Protein AF-0000000080209349 (afdb_homodimer)

Foldseek 3Di:
DVVVCVVDDPLVVLCCVLVVVLVVLLVVLVVVLVVLVVLLLLLVLLLLLLVLLVLLLQLLVLLLVLLLLLLVCLLVVHDPVSVVVSVVSVVSNVVSVVCNVPRDRPSDDPVLSCVLCPVLVVLVVCVVLQVVCSVVSHGPDDSNVSSLVSSVSSLVSLVVSLVPRDDPVLNLLSQLLSLLSLLLSLLSSLLSLVLSLLAQQADDLVSLVSSVVSVVSSVVSLVSNCVSPDPVLNVLSVVLCPDPLNVVLVVQSVQQNVCSPPRGGHDGDHSVVSNVSSVVSSVSSVVSSVVSSVVSSVVSVVSSVVSVVVSVVSVVVSVVVSVVSVVVSVVVSVVVCVLVVVVVVVVVCCVVLVELPDQRPLPDDDPSSVVSVVVNVVSVVVLVVLVVVLVVLVVVLVVLVVLLVVLVVLLVVLVVLLVVLVVVLVVLVVLLVVLVVLLVVLVVLLVVLVVVLVVLVVLLVVLVVLLVVLVVLLVVLVVQLVVLVVLLVVLVVVLVVLVVQLVVLVVQLVVLVVQLVVLVVVPPVSPVSNVVSVVSNVVSVVSNVVSVVSNVVSVVSNVVSVVVNVVSVVVNVVSVVSNVVSVVSSVVSVVVSVVSVVVSVVSVVSNVVSVVSNVVSVVVNVVSVVSNVVSVVSNVVSVVSVVVSVVSVVVSVVVSVVSVSNNSD/DVVVCVVDDPLVVLCCVLVVVLVVLLVVLVVVLVVLVVLLLLLVLLLLLLVLLVLLLQLLVLLLVLLLLLLVCLLVVHDPVSVVVNVVSVVSNVVSVVCNVPRDRPSDDPVLSCVLCPVLVVLVVCVVLQVVCSVVSHGPDDSNVSSLVSSVSSLVSSVVSLVVRDDPVLNLLSLLLSLLSLLLSLLSSLLSLVLSLLAQQFDDLVSLVVNVVSVVSSVVSLVSNCVSPDPVLNVLSVVLCPDPLNVVLVVQSVQQNVCSPPRGGTDGDHSVVSNVSSVVSSVSSVVSSVVSSVVSSVVSVVSSVVSVVVSVVSVVVSVVVSVVSVVVSVVVSVVVCVLVVVVVVVVVCCVVLVELPDQRPLPDDDPSSVVSVVVNVVSVVVLVVLVVVLVVLVVVLVVLVVLLVVLVVLLVVLVVLLVVLVVVLVVLVVLLVVLVVLLVVLVVLLVVLVVVLVVLVVLLVVLVVLLVVLVVLLVVLVVQLVVLVVLLVVLVVVLVVLVVQLVVLVVQLVVLVVQLVVLVVVPPVSPVSNVVSVVSNVVSVVSNVVSVVSNVVSVVSNVVSVVSNVVSVVSNVVSVVSNVVSVVSNVVSVVVSVVSVVSSVVSVVSNVVSVVSNVVSVVVNVVSVVSNVVSVVSNVVSVVSVVVSVVSSVVSVVVSVVSVSNNSD

pLDDT: mean 86.88, std 6.47, range [50.66, 97.31]

InterPro domains:
  IPR003660 HAMP domain [PF00672] (334-382)
  IPR003660 HAMP domain [PS50885] (334-387)
  IPR004089 Methyl-accepting chemotaxis protein (MCP) signalling domain [PF00015] (474-629)
  IPR004089 Methyl-accepting chemotaxis protein (MCP) signalling domain [PS50111] (392-628)
  IPR004089 Methyl-accepting chemotaxis protein (MCP) signalling domain [SM00283] (402-663)
  IPR004090 Chemotaxis methyl-accepting receptor [PR00260] (310-330)
  IPR004090 Chemotaxis methyl-accepting receptor [PR00260] (500-527)
  IPR004090 Chemotaxis methyl-accepting receptor [PR00260] (529-558)
  IPR004090 Chemotaxis methyl-accepting receptor [PR00260] (577-606)
  IPR010910 Nitrate/nitrite sensing protein, bacterial [PS50906] (54-303)
  IPR013587 Nitrate/nitrite sensing protein [PF08376] (58-296)

Structure (mmCIF, N/CA/C/O backbone):
data_AF-0000000080209349-model_v1
#
loop_
_entity.id
_entity.type
_entity.pdbx_description
1 polymer 'Chemotaxis protein'
#
loop_
_atom_site.group_PDB
_atom_site.id
_atom_site.type_symbol
_atom_site.label_atom_id
_atom_site.label_alt_id
_atom_site.label_comp_id
_atom_site.label_asym_id
_atom_site.label_entity_id
_atom_site.label_seq_id
_atom_site.pdbx_PDB_ins_code
_atom_site.Cartn_x
_atom_site.Cartn_y
_atom_site.Cartn_z
_atom_site.occupancy
_atom_site.B_iso_or_equiv
_atom_site.auth_seq_id
_atom_site.auth_comp_id
_atom_site.auth_asym_id
_atom_site.auth_atom_id
_atom_site.pdbx_PDB_model_num
ATOM 1 N N . MET A 1 1 ? 17.25 -7.883 -9.664 1 51.12 1 MET A N 1
ATOM 2 C CA . MET A 1 1 ? 15.969 -8.586 -9.648 1 51.12 1 MET A CA 1
ATOM 3 C C . MET A 1 1 ? 14.898 -7.762 -8.953 1 51.12 1 MET A C 1
ATOM 5 O O . MET A 1 1 ? 13.773 -7.648 -9.445 1 51.12 1 MET A O 1
ATOM 9 N N . PHE A 1 2 ? 15.391 -7.102 -7.949 1 64.31 2 PHE A N 1
ATOM 10 C CA . PHE A 1 2 ? 14.461 -6.344 -7.125 1 64.31 2 PHE A CA 1
ATOM 11 C C . PHE A 1 2 ? 13.992 -5.086 -7.848 1 64.31 2 PHE A C 1
ATOM 13 O O . PHE A 1 2 ? 12.844 -4.668 -7.695 1 64.31 2 PHE A O 1
ATOM 20 N N . ALA A 1 3 ? 14.914 -4.672 -8.719 1 62.44 3 ALA A N 1
ATOM 21 C CA . ALA A 1 3 ? 14.562 -3.457 -9.445 1 62.44 3 ALA A CA 1
ATOM 22 C C . ALA A 1 3 ? 13.531 -3.748 -10.531 1 62.44 3 ALA A C 1
ATOM 24 O O . ALA A 1 3 ? 12.711 -2.891 -10.859 1 62.44 3 ALA A O 1
ATOM 25 N N . PHE A 1 4 ? 13.5 -4.934 -11 1 67.44 4 PHE A N 1
ATOM 26 C CA . PHE A 1 4 ? 12.617 -5.316 -12.094 1 67.44 4 PHE A CA 1
ATOM 27 C C . PHE A 1 4 ? 11.18 -5.449 -11.609 1 67.44 4 PHE A C 1
ATOM 29 O O . PHE A 1 4 ? 10.242 -5.066 -12.312 1 67.44 4 PHE A O 1
ATOM 36 N N . VAL A 1 5 ? 11.031 -5.789 -10.383 1 70.75 5 VAL A N 1
ATOM 37 C CA . VAL A 1 5 ? 9.703 -6.023 -9.812 1 70.75 5 VAL A CA 1
ATOM 38 C C . VAL A 1 5 ? 8.992 -4.691 -9.594 1 70.75 5 VAL A C 1
ATOM 40 O O . VAL A 1 5 ? 7.762 -4.625 -9.625 1 70.75 5 VAL A O 1
ATOM 43 N N . ARG A 1 6 ? 9.82 -3.629 -9.672 1 69.44 6 ARG A N 1
ATOM 44 C CA . ARG A 1 6 ? 9.258 -2.326 -9.328 1 69.44 6 ARG A CA 1
ATOM 45 C C . ARG A 1 6 ? 8.695 -1.628 -10.555 1 69.44 6 ARG A C 1
ATOM 47 O O . ARG A 1 6 ? 7.996 -0.618 -10.438 1 69.44 6 ARG A O 1
ATOM 54 N N . GLN A 1 7 ? 8.922 -2.295 -11.695 1 71.69 7 GLN A N 1
ATOM 55 C CA . GLN A 1 7 ? 8.531 -1.615 -12.93 1 71.69 7 GLN A CA 1
ATOM 56 C C . GLN A 1 7 ? 7.105 -1.973 -13.328 1 71.69 7 GLN A C 1
ATOM 58 O O . GLN A 1 7 ? 6.5 -1.29 -14.156 1 71.69 7 GLN A O 1
ATOM 63 N N . PHE A 1 8 ? 6.527 -3.002 -12.602 1 75.5 8 PHE A N 1
ATOM 64 C CA . PHE A 1 8 ? 5.176 -3.414 -12.969 1 75.5 8 PHE A CA 1
ATOM 65 C C . PHE A 1 8 ? 4.238 -3.328 -11.766 1 75.5 8 PHE A C 1
ATOM 67 O O . PHE A 1 8 ? 4.672 -3.479 -10.625 1 75.5 8 PHE A O 1
ATOM 74 N N . PRO A 1 9 ? 2.986 -3.01 -12.133 1 77.12 9 PRO A N 1
ATOM 75 C CA . PRO A 1 9 ? 2.008 -3.008 -11.047 1 77.12 9 PRO A CA 1
ATOM 76 C C . PRO A 1 9 ? 1.949 -4.34 -10.305 1 77.12 9 PRO A C 1
ATOM 78 O O . PRO A 1 9 ? 2.166 -5.395 -10.906 1 77.12 9 PRO A O 1
ATOM 81 N N . LEU A 1 10 ? 1.751 -4.316 -9.078 1 76.56 10 LEU A N 1
ATOM 82 C CA . LEU A 1 10 ? 1.76 -5.484 -8.203 1 76.56 10 LEU A CA 1
ATOM 83 C C . LEU A 1 10 ? 0.748 -6.523 -8.672 1 76.56 10 LEU A C 1
ATOM 85 O O . LEU A 1 10 ? 1.012 -7.727 -8.609 1 76.56 10 LEU A O 1
ATOM 89 N N . TYR A 1 11 ? -0.478 -6.082 -9.164 1 76.75 11 TYR A N 1
ATOM 90 C CA . TYR A 1 11 ? -1.49 -7.047 -9.578 1 76.75 11 TYR A CA 1
ATOM 91 C C . TYR A 1 11 ? -1.025 -7.828 -10.805 1 76.75 11 TYR A C 1
ATOM 93 O O . TYR A 1 11 ? -1.345 -9.016 -10.945 1 76.75 11 TYR A O 1
ATOM 101 N N . ILE A 1 12 ? -0.243 -7.25 -11.695 1 76.88 12 ILE A N 1
ATOM 102 C CA . ILE A 1 12 ? 0.286 -7.922 -12.875 1 76.88 12 ILE A CA 1
ATOM 103 C C . ILE A 1 12 ? 1.385 -8.898 -12.461 1 76.88 12 ILE A C 1
ATOM 105 O O . ILE A 1 12 ? 1.445 -10.023 -12.969 1 76.88 12 ILE A O 1
ATOM 109 N N . MET A 1 13 ? 2.115 -8.438 -11.547 1 77.88 13 MET A N 1
ATOM 110 C CA . MET A 1 13 ? 3.203 -9.297 -11.102 1 77.88 13 MET A CA 1
ATOM 111 C C . MET A 1 13 ? 2.66 -10.531 -10.383 1 77.88 13 MET A C 1
ATOM 113 O O . MET A 1 13 ? 3.143 -11.641 -10.602 1 77.88 13 MET A O 1
ATOM 117 N N . VAL A 1 14 ? 1.67 -10.328 -9.586 1 79.56 14 VAL A N 1
ATOM 118 C CA . VAL A 1 14 ? 1.06 -11.453 -8.883 1 79.56 14 VAL A CA 1
ATOM 119 C C . VAL A 1 14 ? 0.362 -12.367 -9.883 1 79.56 14 VAL A C 1
ATOM 121 O O . VAL A 1 14 ? 0.427 -13.594 -9.75 1 79.56 14 VAL A O 1
ATOM 124 N N . SER A 1 15 ? -0.211 -11.766 -10.93 1 80.25 15 SER A N 1
ATOM 125 C CA . SER A 1 15 ? -0.868 -12.555 -11.969 1 80.25 15 SER A CA 1
ATOM 126 C C . SER A 1 15 ? 0.135 -13.414 -12.727 1 80.25 15 SER A C 1
ATOM 128 O O . SER A 1 15 ? -0.146 -14.578 -13.039 1 80.25 15 SER A O 1
ATOM 130 N N . VAL A 1 16 ? 1.257 -12.883 -12.961 1 79.12 16 VAL A N 1
ATOM 131 C CA . VAL A 1 16 ? 2.268 -13.602 -13.734 1 79.12 16 VAL A CA 1
ATOM 132 C C . VAL A 1 16 ? 2.9 -14.688 -12.875 1 79.12 16 VAL A C 1
ATOM 134 O O . VAL A 1 16 ? 3.061 -15.828 -13.32 1 79.12 16 VAL A O 1
ATOM 137 N N . VAL A 1 17 ? 3.137 -14.414 -11.625 1 80.25 17 VAL A N 1
ATOM 138 C CA . VAL A 1 17 ? 3.838 -15.344 -10.75 1 80.25 17 VAL A CA 1
ATOM 139 C C . VAL A 1 17 ? 2.906 -16.5 -10.359 1 80.25 17 VAL A C 1
ATOM 141 O O . VAL A 1 17 ? 3.35 -17.641 -10.195 1 80.25 17 VAL A O 1
ATOM 144 N N . ALA A 1 18 ? 1.633 -16.188 -10.297 1 81.31 18 ALA A N 1
ATOM 145 C CA . ALA A 1 18 ? 0.665 -17.234 -9.984 1 81.31 18 ALA A CA 1
ATOM 146 C C . ALA A 1 18 ? 0.134 -17.875 -11.258 1 81.31 18 ALA A C 1
ATOM 148 O O . ALA A 1 18 ? -0.141 -19.078 -11.273 1 81.31 18 ALA A O 1
ATOM 149 N N . GLY A 1 19 ? 0.076 -17.141 -12.375 1 80.94 19 GLY A N 1
ATOM 150 C CA . GLY A 1 19 ? -0.528 -17.609 -13.609 1 80.94 19 GLY A CA 1
ATOM 151 C C . GLY A 1 19 ? 0.355 -18.578 -14.375 1 80.94 19 GLY A C 1
ATOM 152 O O . GLY A 1 19 ? -0.125 -19.578 -14.906 1 80.94 19 GLY A O 1
ATOM 153 N N . VAL A 1 20 ? 1.632 -18.328 -14.406 1 81.81 20 VAL A N 1
ATOM 154 C CA . VAL A 1 20 ? 2.541 -19.141 -15.203 1 81.81 20 VAL A CA 1
ATOM 155 C C . VAL A 1 20 ? 2.613 -20.547 -14.633 1 81.81 20 VAL A C 1
ATOM 157 O O . VAL A 1 20 ? 2.42 -21.531 -15.359 1 81.81 20 VAL A O 1
ATOM 160 N N . PRO A 1 21 ? 2.82 -20.703 -13.305 1 81.06 21 PRO A N 1
ATOM 161 C CA . PRO A 1 21 ? 2.801 -22.062 -12.75 1 81.06 21 PRO A CA 1
ATOM 162 C C . PRO A 1 21 ? 1.447 -22.75 -12.922 1 81.06 21 PRO A C 1
ATOM 164 O O . PRO A 1 21 ? 1.389 -23.969 -13.125 1 81.06 21 PRO A O 1
ATOM 167 N N . LEU A 1 22 ? 0.383 -22.016 -12.859 1 83.81 22 LEU A N 1
ATOM 168 C CA . LEU A 1 22 ? -0.948 -22.578 -13.047 1 83.81 22 LEU A CA 1
ATOM 169 C C . LEU A 1 22 ? -1.125 -23.094 -14.469 1 83.81 22 LEU A C 1
ATOM 171 O O . LEU A 1 22 ? -1.624 -24.203 -14.68 1 83.81 22 LEU A O 1
ATOM 175 N N . LEU A 1 23 ? -0.679 -22.328 -15.469 1 83.19 23 LEU A N 1
ATOM 176 C CA . LEU A 1 23 ? -0.78 -22.75 -16.875 1 83.19 23 LEU A CA 1
ATOM 177 C C . LEU A 1 23 ? 0.082 -23.969 -17.141 1 83.19 23 LEU A C 1
ATOM 179 O O . LEU A 1 23 ? -0.326 -24.875 -17.875 1 83.19 23 LEU A O 1
ATOM 183 N N . LEU A 1 24 ? 1.241 -23.953 -16.484 1 83.69 24 LEU A N 1
ATOM 184 C CA . LEU A 1 24 ? 2.125 -25.109 -16.625 1 83.69 24 LEU A CA 1
ATOM 185 C C . LEU A 1 24 ? 1.507 -26.344 -16 1 83.69 24 LEU A C 1
ATOM 187 O O . LEU A 1 24 ? 1.568 -27.438 -16.578 1 83.69 24 LEU A O 1
ATOM 191 N N . ALA A 1 25 ? 0.893 -26.203 -14.852 1 83.81 25 ALA A N 1
ATOM 192 C CA . ALA A 1 25 ? 0.234 -27.328 -14.18 1 83.81 25 ALA A CA 1
ATOM 193 C C . ALA A 1 25 ? -0.936 -27.859 -15 1 83.81 25 ALA A C 1
ATOM 195 O O . ALA A 1 25 ? -1.107 -29.062 -15.141 1 83.81 25 ALA A O 1
ATOM 196 N N . ILE A 1 26 ? -1.665 -26.984 -15.594 1 83.38 26 ILE A N 1
ATOM 197 C CA . ILE A 1 26 ? -2.799 -27.375 -16.422 1 83.38 26 ILE A CA 1
ATOM 198 C C . ILE A 1 26 ? -2.299 -28.109 -17.672 1 83.38 26 ILE A C 1
ATOM 200 O O . ILE A 1 26 ? -2.863 -29.141 -18.062 1 83.38 26 ILE A O 1
ATOM 204 N N . PHE A 1 27 ? -1.199 -27.719 -18.203 1 84.25 27 PHE A N 1
ATOM 205 C CA . PHE A 1 27 ? -0.623 -28.328 -19.391 1 84.25 27 PHE A CA 1
ATOM 206 C C . PHE A 1 27 ? -0.167 -29.75 -19.094 1 84.25 27 PHE A C 1
ATOM 208 O O . PHE A 1 27 ? -0.495 -30.688 -19.844 1 84.25 27 PHE A O 1
ATOM 215 N N . LEU A 1 28 ? 0.525 -29.828 -18.031 1 84.25 28 LEU A N 1
ATOM 216 C CA . LEU A 1 28 ? 1.027 -31.156 -17.656 1 84.25 28 LEU A CA 1
ATOM 217 C C . LEU A 1 28 ? -0.121 -32.094 -17.312 1 84.25 28 LEU A C 1
ATOM 219 O O . LEU A 1 28 ? -0.081 -33.281 -17.641 1 84.25 28 LEU A O 1
ATOM 223 N N . ALA A 1 29 ? -1.153 -31.469 -16.688 1 84.44 29 ALA A N 1
ATOM 224 C CA . ALA A 1 29 ? -2.316 -32.281 -16.328 1 84.44 29 ALA A CA 1
ATOM 225 C C . ALA A 1 29 ? -3.068 -32.75 -17.562 1 84.44 29 ALA A C 1
ATOM 227 O O . ALA A 1 29 ? -3.506 -33.906 -17.641 1 84.44 29 ALA A O 1
ATOM 228 N N . VAL A 1 30 ? -3.17 -31.906 -18.562 1 83.12 30 VAL A N 1
ATOM 229 C CA . VAL A 1 30 ? -3.844 -32.25 -19.812 1 83.12 30 VAL A CA 1
ATOM 230 C C . VAL A 1 30 ? -3.055 -33.344 -20.547 1 83.12 30 VAL A C 1
ATOM 232 O O . VAL A 1 30 ? -3.639 -34.281 -21.078 1 83.12 30 VAL A O 1
ATOM 235 N N . GLN A 1 31 ? -1.722 -33.219 -20.484 1 83.88 31 GLN A N 1
ATOM 236 C CA . GLN A 1 31 ? -0.88 -34.219 -21.109 1 83.88 31 GLN A CA 1
ATOM 237 C C . GLN A 1 31 ? -1.042 -35.594 -20.438 1 83.88 31 GLN A C 1
ATOM 239 O O . GLN A 1 31 ? -1.11 -36.625 -21.094 1 83.88 31 GLN A O 1
ATOM 244 N N . HIS A 1 32 ? -1.111 -35.5 -19.109 1 84.44 32 HIS A N 1
ATOM 245 C CA . HIS A 1 32 ? -1.328 -36.719 -18.344 1 84.44 32 HIS A CA 1
ATOM 246 C C . HIS A 1 32 ? -2.684 -37.344 -18.688 1 84.44 32 HIS A C 1
ATOM 248 O O . HIS A 1 32 ? -2.797 -38.562 -18.828 1 84.44 32 HIS A O 1
ATOM 254 N N . THR A 1 33 ? -3.684 -36.531 -18.891 1 83.88 33 THR A N 1
ATOM 255 C CA . THR A 1 33 ? -5.027 -37 -19.219 1 83.88 33 THR A CA 1
ATOM 256 C C . THR A 1 33 ? -5.066 -37.625 -20.609 1 83.88 33 THR A C 1
ATOM 258 O O . THR A 1 33 ? -5.738 -38.625 -20.844 1 83.88 33 THR A O 1
ATOM 261 N N . ILE A 1 34 ? -4.312 -37.062 -21.516 1 83.75 34 ILE A N 1
ATOM 262 C CA . ILE A 1 34 ? -4.262 -37.594 -22.875 1 83.75 34 ILE A CA 1
ATOM 263 C C . ILE A 1 34 ? -3.621 -38.969 -22.875 1 83.75 34 ILE A C 1
ATOM 265 O O . ILE A 1 34 ? -4.109 -39.906 -23.547 1 83.75 34 ILE A O 1
ATOM 269 N N . ASN A 1 35 ? -2.57 -39.094 -22.078 1 83.5 35 ASN A N 1
ATOM 270 C CA . ASN A 1 35 ? -1.902 -40.406 -21.953 1 83.5 35 ASN A CA 1
ATOM 271 C C . ASN A 1 35 ? -2.828 -41.469 -21.375 1 83.5 35 ASN A C 1
ATOM 273 O O . ASN A 1 35 ? -2.867 -42.594 -21.859 1 83.5 35 ASN A O 1
ATOM 277 N N . LEU A 1 36 ? -3.57 -41.062 -20.344 1 83.69 36 LEU A N 1
ATOM 278 C CA . LEU A 1 36 ? -4.488 -42 -19.703 1 83.69 36 LEU A CA 1
ATOM 279 C C . LEU A 1 36 ? -5.633 -42.344 -20.641 1 83.69 36 LEU A C 1
ATOM 281 O O . LEU A 1 36 ? -6.125 -43.5 -20.625 1 83.69 36 LEU A O 1
ATOM 285 N N . ASN A 1 37 ? -6.023 -41.438 -21.547 1 86 37 ASN A N 1
ATOM 286 C CA . ASN A 1 37 ? -7.055 -41.719 -22.547 1 86 37 ASN A CA 1
ATOM 287 C C . ASN A 1 37 ? -6.586 -42.75 -23.578 1 86 37 ASN A C 1
ATOM 289 O O . ASN A 1 37 ? -7.344 -43.656 -23.953 1 86 37 ASN A O 1
ATOM 293 N N . THR A 1 38 ? -5.352 -42.656 -23.969 1 84.69 38 THR A N 1
ATOM 294 C CA . THR A 1 38 ? -4.773 -43.625 -24.891 1 84.69 38 THR A CA 1
ATOM 295 C C . THR A 1 38 ? -4.707 -45 -24.266 1 84.69 38 THR A C 1
ATOM 297 O O . THR A 1 38 ? -5.027 -46 -24.906 1 84.69 38 THR A O 1
ATOM 300 N N . GLN A 1 39 ? -4.355 -44.969 -23.016 1 85.25 39 GLN A N 1
ATOM 301 C CA . GLN A 1 39 ? -4.27 -46.25 -22.297 1 85.25 39 GLN A CA 1
ATOM 302 C C . GLN A 1 39 ? -5.641 -46.906 -22.172 1 85.25 39 GLN A C 1
ATOM 304 O O . GLN A 1 39 ? -5.77 -48.094 -22.312 1 85.25 39 GLN A O 1
ATOM 309 N N . SER A 1 40 ? -6.629 -46.125 -21.891 1 88 40 SER A N 1
ATOM 310 C CA . SER A 1 40 ? -7.992 -46.625 -21.766 1 88 40 SER A CA 1
ATOM 311 C C . SER A 1 40 ? -8.492 -47.188 -23.094 1 88 40 SER A C 1
ATOM 313 O O . SER A 1 40 ? -9.102 -48.25 -23.125 1 88 40 SER A O 1
ATOM 315 N N . HIS A 1 41 ? -8.188 -46.562 -24.203 1 88.12 41 HIS A N 1
ATOM 316 C CA . HIS A 1 41 ? -8.594 -47.031 -25.516 1 88.12 41 HIS A CA 1
ATOM 317 C C . HIS A 1 41 ? -7.91 -48.344 -25.875 1 88.12 41 HIS A C 1
ATOM 319 O O . HIS A 1 41 ? -8.539 -49.219 -26.438 1 88.12 41 HIS A O 1
ATOM 325 N N . GLN A 1 42 ? -6.668 -48.406 -25.5 1 88.44 42 GLN A N 1
ATOM 326 C CA . GLN A 1 42 ? -5.914 -49.625 -25.781 1 88.44 42 GLN A CA 1
ATOM 327 C C . GLN A 1 42 ? -6.441 -50.812 -24.953 1 88.44 42 GLN A C 1
ATOM 329 O O . GLN A 1 42 ? -6.52 -51.938 -25.453 1 88.44 42 GLN A O 1
ATOM 334 N N . ALA A 1 43 ? -6.785 -50.469 -23.719 1 89.5 43 ALA A N 1
ATOM 335 C CA . ALA A 1 43 ? -7.32 -51.5 -22.844 1 89.5 43 ALA A CA 1
ATOM 336 C C . ALA A 1 43 ? -8.656 -52.031 -23.375 1 89.5 43 ALA A C 1
ATOM 338 O O . ALA A 1 43 ? -8.914 -53.219 -23.328 1 89.5 43 ALA A O 1
ATOM 339 N N . LEU A 1 44 ? -9.469 -51.25 -23.984 1 90 44 LEU A N 1
ATOM 340 C CA . LEU A 1 44 ? -10.75 -51.625 -24.562 1 90 44 LEU A CA 1
ATOM 341 C C . LEU A 1 44 ? -10.539 -52.469 -25.812 1 90 44 LEU A C 1
ATOM 343 O O . LEU A 1 44 ? -11.266 -53.438 -26.047 1 90 44 LEU A O 1
ATOM 347 N N . LYS A 1 45 ? -9.609 -52.094 -26.625 1 91.06 45 LYS A N 1
ATOM 348 C CA . LYS A 1 45 ? -9.273 -52.844 -27.812 1 91.06 45 LYS A CA 1
ATOM 349 C C . LYS A 1 45 ? -8.797 -54.25 -27.453 1 91.06 45 LYS A C 1
ATOM 351 O O . LYS A 1 45 ? -9.195 -55.25 -28.078 1 91.06 45 LYS A O 1
ATOM 356 N N . ASP A 1 46 ? -7.957 -54.344 -26.422 1 92.31 46 ASP A N 1
ATOM 357 C CA . ASP A 1 46 ? -7.465 -55.625 -25.938 1 92.31 46 ASP A CA 1
ATOM 358 C C . ASP A 1 46 ? -8.617 -56.531 -25.5 1 92.31 46 ASP A C 1
ATOM 360 O O . ASP A 1 46 ? -8.609 -57.719 -25.75 1 92.31 46 ASP A O 1
ATOM 364 N N . GLN A 1 47 ? -9.531 -55.906 -24.859 1 92.25 47 GLN A N 1
ATOM 365 C CA . GLN A 1 47 ? -10.695 -56.656 -24.406 1 92.25 47 GLN A CA 1
ATOM 366 C C . GLN A 1 47 ? -11.438 -57.281 -25.578 1 92.25 47 GLN A C 1
ATOM 368 O O . GLN A 1 47 ? -11.852 -58.438 -25.516 1 92.25 47 GLN A O 1
ATOM 373 N N . GLN A 1 48 ? -11.617 -56.594 -26.672 1 92.06 48 GLN A N 1
ATOM 374 C CA . GLN A 1 48 ? -12.281 -57.094 -27.875 1 92.06 48 GLN A CA 1
ATOM 375 C C . GLN A 1 48 ? -11.461 -58.188 -28.531 1 92.06 48 GLN A C 1
ATOM 377 O O . GLN A 1 48 ? -12.016 -59.188 -29.031 1 92.06 48 GLN A O 1
ATOM 382 N N . LEU A 1 49 ? -10.164 -58 -28.5 1 92.38 49 LEU A N 1
ATOM 383 C CA . LEU A 1 49 ? -9.281 -59 -29.062 1 92.38 49 LEU A CA 1
ATOM 384 C C . LEU A 1 49 ? -9.414 -60.312 -28.312 1 92.38 49 LEU A C 1
ATOM 386 O O . LEU A 1 49 ? -9.531 -61.375 -28.938 1 92.38 49 LEU A O 1
ATOM 390 N N . VAL A 1 50 ? -9.391 -60.188 -27 1 93.31 50 VAL A N 1
ATOM 391 C CA . VAL A 1 50 ? -9.5 -61.406 -26.172 1 93.31 50 VAL A CA 1
ATOM 392 C C . VAL A 1 50 ? -10.836 -62.094 -26.438 1 93.31 50 VAL A C 1
ATOM 394 O O . VAL A 1 50 ? -10.898 -63.312 -26.531 1 93.31 50 VAL A O 1
ATOM 397 N N . THR A 1 51 ? -11.891 -61.344 -26.625 1 92.56 51 THR A N 1
ATOM 398 C CA . THR A 1 51 ? -13.195 -61.906 -26.938 1 92.56 51 THR A CA 1
ATOM 399 C C . THR A 1 51 ? -13.148 -62.656 -28.266 1 92.56 51 THR A C 1
ATOM 401 O O . THR A 1 51 ? -13.68 -63.781 -28.391 1 92.56 51 THR A O 1
ATOM 404 N N . LEU A 1 52 ? -12.57 -62.031 -29.219 1 93.62 52 LEU A N 1
ATOM 405 C CA . LEU A 1 52 ? -12.43 -62.656 -30.531 1 93.62 52 LEU A CA 1
ATOM 406 C C . LEU A 1 52 ? -11.625 -63.969 -30.438 1 93.62 52 LEU A C 1
ATOM 408 O O . LEU A 1 52 ? -11.992 -64.938 -31.031 1 93.62 52 LEU A O 1
ATOM 412 N N . ILE A 1 53 ? -10.531 -63.938 -29.703 1 94 53 ILE A N 1
ATOM 413 C CA . ILE A 1 53 ? -9.68 -65.125 -29.469 1 94 53 ILE A CA 1
ATOM 414 C C . ILE A 1 53 ? -10.508 -66.25 -28.875 1 94 53 ILE A C 1
ATOM 416 O O . ILE A 1 53 ? -10.414 -67.375 -29.328 1 94 53 ILE A O 1
ATOM 420 N N . THR A 1 54 ? -11.305 -65.938 -27.906 1 93.44 54 THR A N 1
ATOM 421 C CA . THR A 1 54 ? -12.094 -66.938 -27.219 1 93.44 54 THR A CA 1
ATOM 422 C C . THR A 1 54 ? -13.109 -67.562 -28.156 1 93.44 54 THR A C 1
ATOM 424 O O . THR A 1 54 ? -13.391 -68.75 -28.078 1 93.44 54 THR A O 1
ATOM 427 N N . HIS A 1 55 ? -13.625 -66.812 -29.109 1 94.38 55 HIS A N 1
ATOM 428 C CA . HIS A 1 55 ? -14.57 -67.375 -30.078 1 94.38 55 HIS A CA 1
ATOM 429 C C . HIS A 1 55 ? -13.883 -68.312 -31.078 1 94.38 55 HIS A C 1
ATOM 431 O O . HIS A 1 55 ? -14.414 -69.375 -31.422 1 94.38 55 HIS A O 1
ATOM 437 N N . TYR A 1 56 ? -12.75 -67.938 -31.531 1 95.38 56 TYR A N 1
ATOM 438 C CA . TYR A 1 56 ? -11.961 -68.812 -32.375 1 95.38 56 TYR A CA 1
ATOM 439 C C . TYR A 1 56 ? -11.602 -70.062 -31.656 1 95.38 56 TYR A C 1
ATOM 441 O O . TYR A 1 56 ? -11.703 -71.188 -32.25 1 95.38 56 TYR A O 1
ATOM 449 N N . ASP A 1 57 ? -11.133 -69.875 -30.484 1 94.88 57 ASP A N 1
ATOM 450 C CA . ASP A 1 57 ? -10.742 -71 -29.672 1 94.88 57 ASP A CA 1
ATOM 451 C C . ASP A 1 57 ? -11.914 -72 -29.469 1 94.88 57 ASP A C 1
ATOM 453 O O . ASP A 1 57 ? -11.75 -73.188 -29.562 1 94.88 57 ASP A O 1
ATOM 457 N N . ASN A 1 58 ? -13.047 -71.5 -29.156 1 93.94 58 ASN A N 1
ATOM 458 C CA . ASN A 1 58 ? -14.25 -72.312 -29 1 93.94 58 ASN A CA 1
ATOM 459 C C . ASN A 1 58 ? -14.578 -73.062 -30.266 1 93.94 58 ASN A C 1
ATOM 461 O O . ASN A 1 58 ? -14.953 -74.25 -30.203 1 93.94 58 ASN A O 1
ATOM 465 N N . LEU A 1 59 ? -14.492 -72.438 -31.328 1 96.12 59 LEU A N 1
ATOM 466 C CA . LEU A 1 59 ? -14.727 -73.125 -32.625 1 96.12 59 LEU A CA 1
ATOM 467 C C . LEU A 1 59 ? -13.727 -74.25 -32.812 1 96.12 59 LEU A C 1
ATOM 469 O O . LEU A 1 59 ? -14.109 -75.375 -33.219 1 96.12 59 LEU A O 1
ATOM 473 N N . ALA A 1 60 ? -12.469 -73.938 -32.594 1 95.62 60 ALA A N 1
ATOM 474 C CA . ALA A 1 60 ? -11.43 -74.938 -32.75 1 95.62 60 ALA A CA 1
ATOM 475 C C . ALA A 1 60 ? -11.703 -76.188 -31.859 1 95.62 60 ALA A C 1
ATOM 477 O O . ALA A 1 60 ? -11.555 -77.312 -32.312 1 95.62 60 ALA A O 1
ATOM 478 N N . HIS A 1 61 ? -12.086 -75.938 -30.688 1 92.56 61 HIS A N 1
ATOM 479 C CA . HIS A 1 61 ? -12.398 -77 -29.75 1 92.56 61 HIS A CA 1
ATOM 480 C C . HIS A 1 61 ? -13.523 -77.875 -30.266 1 92.56 61 HIS A C 1
ATOM 482 O O . HIS A 1 61 ? -13.383 -79.062 -30.312 1 92.56 61 HIS A O 1
ATOM 488 N N . ASN A 1 62 ? -14.57 -77.312 -30.703 1 94 62 ASN A N 1
ATOM 489 C CA . ASN A 1 62 ? -15.742 -78.125 -31.125 1 94 62 ASN A CA 1
ATOM 490 C C . ASN A 1 62 ? -15.477 -78.812 -32.438 1 94 62 ASN A C 1
ATOM 492 O O . ASN A 1 62 ? -15.969 -79.938 -32.625 1 94 62 ASN A O 1
ATOM 496 N N . LEU A 1 63 ? -14.734 -78.188 -33.25 1 95.44 63 LEU A N 1
ATOM 497 C CA . LEU A 1 63 ? -14.367 -78.875 -34.5 1 95.44 63 LEU A CA 1
ATOM 498 C C . LEU A 1 63 ? -13.5 -80.125 -34.219 1 95.44 63 LEU A C 1
ATOM 500 O O . LEU A 1 63 ? -13.625 -81.125 -34.906 1 95.44 63 LEU A O 1
ATOM 504 N N . ALA A 1 64 ? -12.609 -79.938 -33.281 1 93.94 64 ALA A N 1
ATOM 505 C CA . ALA A 1 64 ? -11.75 -81.062 -32.906 1 93.94 64 ALA A CA 1
ATOM 506 C C . ALA A 1 64 ? -12.578 -82.25 -32.406 1 93.94 64 ALA A C 1
ATOM 508 O O . ALA A 1 64 ? -12.289 -83.438 -32.719 1 93.94 64 ALA A O 1
ATOM 509 N N . VAL A 1 65 ? -13.586 -82 -31.656 1 89 65 VAL A N 1
ATOM 510 C CA . VAL A 1 65 ? -14.477 -83.062 -31.156 1 89 65 VAL A CA 1
ATOM 511 C C . VAL A 1 65 ? -15.25 -83.688 -32.312 1 89 65 VAL A C 1
ATOM 513 O O . VAL A 1 65 ? -15.367 -84.875 -32.406 1 89 65 VAL A O 1
ATOM 516 N N . GLU A 1 66 ? -15.727 -82.875 -33.188 1 93.31 66 GLU A N 1
ATOM 517 C CA . GLU A 1 66 ? -16.438 -83.375 -34.344 1 93.31 66 GLU A CA 1
ATOM 518 C C . GLU A 1 66 ? -15.531 -84.312 -35.188 1 93.31 66 GLU A C 1
ATOM 520 O O . GLU A 1 66 ? -15.977 -85.312 -35.719 1 93.31 66 GLU A O 1
ATOM 525 N N . ARG A 1 67 ? -14.32 -83.812 -35.312 1 92.69 67 ARG A N 1
ATOM 526 C CA . ARG A 1 67 ? -13.344 -84.688 -36 1 92.69 67 ARG A CA 1
ATOM 527 C C . ARG A 1 67 ? -13.242 -86.062 -35.375 1 92.69 67 ARG A C 1
ATOM 529 O O . ARG A 1 67 ? -13.289 -87.062 -36.094 1 92.69 67 ARG A O 1
ATOM 536 N N . GLY A 1 68 ? -13.109 -86.125 -34.094 1 86 68 GLY A N 1
ATOM 537 C CA . GLY A 1 68 ? -13.008 -87.375 -33.375 1 86 68 GLY A CA 1
ATOM 538 C C . GLY A 1 68 ? -14.227 -88.25 -33.562 1 86 68 GLY A C 1
ATOM 539 O O . GLY A 1 68 ? -14.102 -89.438 -33.844 1 86 68 GLY A O 1
ATOM 540 N N . LEU A 1 69 ? -15.375 -87.688 -33.469 1 85.56 69 LEU A N 1
ATOM 541 C CA . LEU A 1 69 ? -16.625 -88.438 -33.625 1 85.56 69 LEU A CA 1
ATOM 542 C C . LEU A 1 69 ? -16.812 -88.875 -35.062 1 85.56 69 LEU A C 1
ATOM 544 O O . LEU A 1 69 ? -17.328 -90 -35.281 1 85.56 69 LEU A O 1
ATOM 548 N N . THR A 1 70 ? -16.469 -88.062 -35.969 1 91.06 70 THR A N 1
ATOM 549 C CA . THR A 1 70 ? -16.516 -88.438 -37.406 1 91.06 70 THR A CA 1
ATOM 550 C C . THR A 1 70 ? -15.672 -89.688 -37.656 1 91.06 70 THR A C 1
ATOM 552 O O . THR A 1 70 ? -16.125 -90.625 -38.344 1 91.06 70 THR A O 1
ATOM 555 N N . ALA A 1 71 ? -14.461 -89.625 -37.125 1 86.12 71 ALA A N 1
ATOM 556 C CA . ALA A 1 71 ? -13.594 -90.75 -37.25 1 86.12 71 ALA A CA 1
ATOM 557 C C . ALA A 1 71 ? -14.234 -92 -36.625 1 86.12 71 ALA A C 1
ATOM 559 O O . ALA A 1 71 ? -14.109 -93.125 -37.156 1 86.12 71 ALA A O 1
ATOM 560 N N . GLY A 1 72 ? -14.938 -91.875 -35.531 1 80.88 72 GLY A N 1
ATOM 561 C CA . GLY A 1 72 ? -15.656 -92.938 -34.875 1 80.88 72 GLY A CA 1
ATOM 562 C C . GLY A 1 72 ? -16.781 -93.5 -35.719 1 80.88 72 GLY A C 1
ATOM 563 O O . GLY A 1 72 ? -16.953 -94.688 -35.812 1 80.88 72 GLY A O 1
ATOM 564 N N . VAL A 1 73 ? -17.516 -92.75 -36.375 1 87.12 73 VAL A N 1
ATOM 565 C CA . VAL A 1 73 ? -18.641 -93.188 -37.188 1 87.12 73 VAL A CA 1
ATOM 566 C C . VAL A 1 73 ? -18.125 -94 -38.406 1 87.12 73 VAL A C 1
ATOM 568 O O . VAL A 1 73 ? -18.656 -95.062 -38.719 1 87.12 73 VAL A O 1
ATOM 571 N N . LEU A 1 74 ? -17.109 -93.5 -39.031 1 87 74 LEU A N 1
ATOM 572 C CA . LEU A 1 74 ? -16.547 -94.125 -40.188 1 87 74 LEU A CA 1
ATOM 573 C C . LEU A 1 74 ? -15.922 -95.5 -39.781 1 87 74 LEU A C 1
ATOM 575 O O . LEU A 1 74 ? -16.078 -96.5 -40.5 1 87 74 LEU A O 1
ATOM 579 N N . GLY A 1 75 ? -15.203 -95.438 -38.656 1 78.56 75 GLY A N 1
ATOM 580 C CA . GLY A 1 75 ? -14.57 -96.625 -38.188 1 78.56 75 GLY A CA 1
ATOM 581 C C . GLY A 1 75 ? -15.562 -97.688 -37.781 1 78.56 75 GLY A C 1
ATOM 582 O O . GLY A 1 75 ? -15.312 -98.875 -37.938 1 78.56 75 GLY A O 1
ATOM 583 N N . SER A 1 76 ? -16.797 -97.312 -37.281 1 80.25 76 SER A N 1
ATOM 584 C CA . SER A 1 76 ? -17.812 -98.25 -36.781 1 80.25 76 SER A CA 1
ATOM 585 C C . SER A 1 76 ? -18.844 -98.562 -37.875 1 80.25 76 SER A C 1
ATOM 587 O O . SER A 1 76 ? -19.844 -99.25 -37.594 1 80.25 76 SER A O 1
ATOM 589 N N . GLN A 1 77 ? -18.641 -98.062 -38.969 1 84 77 GLN A N 1
ATOM 590 C CA . GLN A 1 77 ? -19.516 -98.25 -40.125 1 84 77 GLN A CA 1
ATOM 591 C C . GLN A 1 77 ? -20.938 -97.875 -39.812 1 84 77 GLN A C 1
ATOM 593 O O . GLN A 1 77 ? -21.891 -98.562 -40.125 1 84 77 GLN A O 1
ATOM 598 N N . GLY A 1 78 ? -21.031 -96.688 -39.031 1 86.12 78 GLY A N 1
ATOM 599 C CA . GLY A 1 78 ? -22.312 -96.062 -38.844 1 86.12 78 GLY A CA 1
ATOM 600 C C . GLY A 1 78 ? -23.094 -96.562 -37.656 1 86.12 78 GLY A C 1
ATOM 601 O O . GLY A 1 78 ? -24.312 -96.625 -37.688 1 86.12 78 GLY A O 1
ATOM 602 N N . LYS A 1 79 ? -22.453 -96.875 -36.656 1 88.44 79 LYS A N 1
ATOM 603 C CA . LYS A 1 79 ? -23.141 -97.25 -35.438 1 88.44 79 LYS A CA 1
ATOM 604 C C . LYS A 1 79 ? -24.047 -96.125 -34.938 1 88.44 79 LYS A C 1
ATOM 606 O O . LYS A 1 79 ? -23.594 -95 -34.844 1 88.44 79 LYS A O 1
ATOM 611 N N . THR A 1 80 ? -25.266 -96.5 -34.625 1 89.06 80 THR A N 1
ATOM 612 C CA . THR A 1 80 ? -26.328 -95.5 -34.375 1 89.06 80 THR A CA 1
ATOM 613 C C . THR A 1 80 ? -25.984 -94.625 -33.156 1 89.06 80 THR A C 1
ATOM 615 O O . THR A 1 80 ? -26.234 -93.438 -33.156 1 89.06 80 THR A O 1
ATOM 618 N N . GLU A 1 81 ? -25.391 -95.125 -32.156 1 87 81 GLU A N 1
ATOM 619 C CA . GLU A 1 81 ? -25.062 -94.375 -30.938 1 87 81 GLU A CA 1
ATOM 620 C C . GLU A 1 81 ? -24.047 -93.25 -31.234 1 87 81 GLU A C 1
ATOM 622 O O . GLU A 1 81 ? -24.141 -92.188 -30.688 1 87 81 GLU A O 1
ATOM 627 N N . ILE A 1 82 ? -23.109 -93.438 -32.031 1 87.19 82 ILE A N 1
ATOM 628 C CA . ILE A 1 82 ? -22.047 -92.5 -32.344 1 87.19 82 ILE A CA 1
ATOM 629 C C . ILE A 1 82 ? -22.578 -91.438 -33.312 1 87.19 82 ILE A C 1
ATOM 631 O O . ILE A 1 82 ? -22.203 -90.25 -33.219 1 87.19 82 ILE A O 1
ATOM 635 N N . VAL A 1 83 ? -23.422 -91.875 -34.188 1 92.25 83 VAL A N 1
ATOM 636 C CA . VAL A 1 83 ? -24.031 -90.938 -35.125 1 92.25 83 VAL A CA 1
ATOM 637 C C . VAL A 1 83 ? -24.859 -89.938 -34.375 1 92.25 83 VAL A C 1
ATOM 639 O O . VAL A 1 83 ? -24.859 -88.75 -34.719 1 92.25 83 VAL A O 1
ATOM 642 N N . GLN A 1 84 ? -25.531 -90.375 -33.375 1 92.62 84 GLN A N 1
ATOM 643 C CA . GLN A 1 84 ? -26.328 -89.438 -32.562 1 92.62 84 GLN A CA 1
ATOM 644 C C . GLN A 1 84 ? -25.422 -88.438 -31.859 1 92.62 84 GLN A C 1
ATOM 646 O O . GLN A 1 84 ? -25.734 -87.25 -31.812 1 92.62 84 GLN A O 1
ATOM 651 N N . LYS A 1 85 ? -24.375 -88.875 -31.312 1 89.81 85 LYS A N 1
ATOM 652 C CA . LYS A 1 85 ? -23.422 -87.938 -30.656 1 89.81 85 LYS A CA 1
ATOM 653 C C . LYS A 1 85 ? -22.812 -87 -31.641 1 89.81 85 LYS A C 1
ATOM 655 O O . LYS A 1 85 ? -22.609 -85.812 -31.312 1 89.81 85 LYS A O 1
ATOM 660 N N . LEU A 1 86 ? -22.531 -87.438 -32.844 1 93.5 86 LEU A N 1
ATOM 661 C CA . LEU A 1 86 ? -21.969 -86.562 -33.875 1 93.5 86 LEU A CA 1
ATOM 662 C C . LEU A 1 86 ? -22.969 -85.5 -34.281 1 93.5 86 LEU A C 1
ATOM 664 O O . LEU A 1 86 ? -22.594 -84.312 -34.469 1 93.5 86 LEU A O 1
ATOM 668 N N . THR A 1 87 ? -24.203 -85.938 -34.438 1 95.06 87 THR A N 1
ATOM 669 C CA . THR A 1 87 ? -25.25 -85 -34.812 1 95.06 87 THR A CA 1
ATOM 670 C C . THR A 1 87 ? -25.391 -83.875 -33.75 1 95.06 87 THR A C 1
ATOM 672 O O . THR A 1 87 ? -25.531 -82.75 -34.094 1 95.06 87 THR A O 1
ATOM 675 N N . GLN A 1 88 ? -25.281 -84.312 -32.562 1 94.38 88 GLN A N 1
ATOM 676 C CA . GLN A 1 88 ? -25.344 -83.312 -31.484 1 94.38 88 GLN A CA 1
ATOM 677 C C . GLN A 1 88 ? -24.141 -82.375 -31.516 1 94.38 88 GLN A C 1
ATOM 679 O O . GLN A 1 88 ? -24.266 -81.188 -31.281 1 94.38 88 GLN A O 1
ATOM 684 N N . GLN A 1 89 ? -23.047 -82.938 -31.75 1 93.62 89 GLN A N 1
ATOM 685 C CA . GLN A 1 89 ? -21.812 -82.125 -31.797 1 93.62 89 GLN A CA 1
ATOM 686 C C . GLN A 1 89 ? -21.844 -81.125 -32.969 1 93.62 89 GLN A C 1
ATOM 688 O O . GLN A 1 89 ? -21.344 -80 -32.875 1 93.62 89 GLN A O 1
ATOM 693 N N . ARG A 1 90 ? -22.312 -81.625 -34.156 1 96.81 90 ARG A N 1
ATOM 694 C CA . ARG A 1 90 ? -22.406 -80.75 -35.312 1 96.81 90 ARG A CA 1
ATOM 695 C C . ARG A 1 90 ? -23.25 -79.5 -35.031 1 96.81 90 ARG A C 1
ATOM 697 O O . ARG A 1 90 ? -22.953 -78.438 -35.5 1 96.81 90 ARG A O 1
ATOM 704 N N . LYS A 1 91 ? -24.188 -79.625 -34.125 1 96.81 91 LYS A N 1
ATOM 705 C CA . LYS A 1 91 ? -24.984 -78.5 -33.688 1 96.81 91 LYS A CA 1
ATOM 706 C C . LYS A 1 91 ? -24.125 -77.5 -32.906 1 96.81 91 LYS A C 1
ATOM 708 O O . LYS A 1 91 ? -24.25 -76.312 -33.062 1 96.81 91 LYS A O 1
ATOM 713 N N . LYS A 1 92 ? -23.328 -78 -32.062 1 95.94 92 LYS A N 1
ATOM 714 C CA . LYS A 1 92 ? -22.422 -77.188 -31.281 1 95.94 92 LYS A CA 1
ATOM 715 C C . LYS A 1 92 ? -21.438 -76.438 -32.188 1 95.94 92 LYS A C 1
ATOM 717 O O . LYS A 1 92 ? -21.125 -75.25 -31.922 1 95.94 92 LYS A O 1
ATOM 722 N N . VAL A 1 93 ? -20.953 -77.062 -33.156 1 97.19 93 VAL A N 1
ATOM 723 C CA . VAL A 1 93 ? -20.031 -76.438 -34.094 1 97.19 93 VAL A CA 1
ATOM 724 C C . VAL A 1 93 ? -20.75 -75.312 -34.844 1 97.19 93 VAL A C 1
ATOM 726 O O . VAL A 1 93 ? -20.219 -74.25 -35 1 97.19 93 VAL A O 1
ATOM 729 N N . ASP A 1 94 ? -21.984 -75.688 -35.25 1 97.31 94 ASP A N 1
ATOM 730 C CA . ASP A 1 94 ? -22.75 -74.625 -35.969 1 97.31 94 ASP A CA 1
ATOM 731 C C . ASP A 1 94 ? -23 -73.438 -35.094 1 97.31 94 ASP A C 1
ATOM 733 O O . ASP A 1 94 ? -22.906 -72.312 -35.562 1 97.31 94 ASP A O 1
ATOM 737 N N . ASP A 1 95 ? -23.234 -73.688 -33.906 1 96.5 95 ASP A N 1
ATOM 738 C CA . ASP A 1 95 ? -23.422 -72.625 -32.969 1 96.5 95 ASP A CA 1
ATOM 739 C C . ASP A 1 95 ? -22.125 -71.812 -32.812 1 96.5 95 ASP A C 1
ATOM 741 O O . ASP A 1 95 ? -22.172 -70.562 -32.719 1 96.5 95 ASP A O 1
ATOM 745 N N . ALA A 1 96 ? -21.031 -72.438 -32.688 1 96.75 96 ALA A N 1
ATOM 746 C CA . ALA A 1 96 ? -19.734 -71.75 -32.562 1 96.75 96 ALA A CA 1
ATOM 747 C C . ALA A 1 96 ? -19.406 -70.938 -33.812 1 96.75 96 ALA A C 1
ATOM 749 O O . ALA A 1 96 ? -18.859 -69.875 -33.719 1 96.75 96 ALA A O 1
ATOM 750 N N . ILE A 1 97 ? -19.75 -71.5 -35 1 96.62 97 ILE A N 1
ATOM 751 C CA . ILE A 1 97 ? -19.547 -70.75 -36.25 1 96.62 97 ILE A CA 1
ATOM 752 C C . ILE A 1 97 ? -20.391 -69.5 -36.25 1 96.62 97 ILE A C 1
ATOM 754 O O . ILE A 1 97 ? -19.891 -68.438 -36.562 1 96.62 97 ILE A O 1
ATOM 758 N N . ASN A 1 98 ? -21.609 -69.625 -35.844 1 95.06 98 ASN A N 1
ATOM 759 C CA . ASN A 1 98 ? -22.5 -68.438 -35.812 1 95.06 98 ASN A CA 1
ATOM 760 C C . ASN A 1 98 ? -22.047 -67.375 -34.812 1 95.06 98 ASN A C 1
ATOM 762 O O . ASN A 1 98 ? -22.109 -66.188 -35.125 1 95.06 98 ASN A O 1
ATOM 766 N N . SER A 1 99 ? -21.609 -67.875 -33.75 1 94.5 99 SER A N 1
ATOM 767 C CA . SER A 1 99 ? -21.141 -66.938 -32.75 1 94.5 99 SER A CA 1
ATOM 768 C C . SER A 1 99 ? -19.938 -66.125 -33.219 1 94.5 99 SER A C 1
ATOM 770 O O . SER A 1 99 ? -19.781 -64.938 -32.906 1 94.5 99 SER A O 1
ATOM 772 N N . LEU A 1 100 ? -19.047 -66.812 -33.938 1 94.19 100 LEU A N 1
ATOM 773 C CA . LEU A 1 100 ? -17.844 -66.125 -34.438 1 94.19 100 LEU A CA 1
ATOM 774 C C . LEU A 1 100 ? -18.172 -65.125 -35.562 1 94.19 100 LEU A C 1
ATOM 776 O O . LEU A 1 100 ? -17.688 -64 -35.594 1 94.19 100 LEU A O 1
ATOM 780 N N . VAL A 1 101 ? -19.062 -65.562 -36.406 1 90.94 101 VAL A N 1
ATOM 781 C CA . VAL A 1 101 ? -19.406 -64.75 -37.594 1 90.94 101 VAL A CA 1
ATOM 782 C C . VAL A 1 101 ? -20.219 -63.5 -37.156 1 90.94 101 VAL A C 1
ATOM 784 O O . VAL A 1 101 ? -20.078 -62.438 -37.719 1 90.94 101 VAL A O 1
ATOM 787 N N . GLN A 1 102 ? -21 -63.562 -36.094 1 90.56 102 GLN A N 1
ATOM 788 C CA . GLN A 1 102 ? -21.875 -62.469 -35.656 1 90.56 102 GLN A CA 1
ATOM 789 C C . GLN A 1 102 ? -21.172 -61.562 -34.656 1 90.56 102 GLN A C 1
ATOM 791 O O . GLN A 1 102 ? -21.719 -60.562 -34.219 1 90.56 102 GLN A O 1
ATOM 796 N N . LEU A 1 103 ? -20 -61.969 -34.281 1 90 103 LEU A N 1
ATOM 797 C CA . LEU A 1 103 ? -19.297 -61.188 -33.281 1 90 103 LEU A CA 1
ATOM 798 C C . LEU A 1 103 ? -18.953 -59.812 -33.844 1 90 103 LEU A C 1
ATOM 800 O O . LEU A 1 103 ? -18.391 -59.656 -34.906 1 90 103 LEU A O 1
ATOM 804 N N . ASN A 1 104 ? -19.406 -58.781 -33.188 1 84.06 104 ASN A N 1
ATOM 805 C CA . ASN A 1 104 ? -19.125 -57.375 -33.562 1 84.06 104 ASN A CA 1
ATOM 806 C C . ASN A 1 104 ? -17.938 -56.844 -32.781 1 84.06 104 ASN A C 1
ATOM 808 O O . ASN A 1 104 ? -17.953 -56.781 -31.562 1 84.06 104 ASN A O 1
ATOM 812 N N . THR A 1 105 ? -16.828 -56.594 -33.5 1 86.69 105 THR A N 1
ATOM 813 C CA . THR A 1 105 ? -15.633 -56 -32.906 1 86.69 105 THR A CA 1
ATOM 814 C C . THR A 1 105 ? -15.305 -54.656 -33.531 1 86.69 105 THR A C 1
ATOM 816 O O . THR A 1 105 ? -14.391 -54.562 -34.344 1 86.69 105 THR A O 1
ATOM 819 N N . PRO A 1 106 ? -15.953 -53.594 -33.094 1 84.75 106 PRO A N 1
ATOM 820 C CA . PRO A 1 106 ? -15.82 -52.281 -33.75 1 84.75 106 PRO A CA 1
ATOM 821 C C . PRO A 1 106 ? -14.406 -51.688 -33.625 1 84.75 106 PRO A C 1
ATOM 823 O O . PRO A 1 106 ? -14 -50.875 -34.469 1 84.75 106 PRO A O 1
ATOM 826 N N . LEU A 1 107 ? -13.641 -52.125 -32.656 1 84.25 107 LEU A N 1
ATOM 827 C CA . LEU A 1 107 ? -12.336 -51.5 -32.438 1 84.25 107 LEU A CA 1
ATOM 828 C C . LEU A 1 107 ? -11.242 -52.25 -33.188 1 84.25 107 LEU A C 1
ATOM 830 O O . LEU A 1 107 ? -10.094 -51.812 -33.219 1 84.25 107 LEU A O 1
ATOM 834 N N . ILE A 1 108 ? -11.492 -53.344 -33.625 1 83.81 108 ILE A N 1
ATOM 835 C CA . ILE A 1 108 ? -10.562 -54.094 -34.438 1 83.81 108 ILE A CA 1
ATOM 836 C C . ILE A 1 108 ? -10.812 -53.781 -35.938 1 83.81 108 ILE A C 1
ATOM 838 O O . ILE A 1 108 ? -11.953 -53.75 -36.375 1 83.81 108 ILE A O 1
ATOM 842 N N . SER A 1 109 ? -9.727 -53.5 -36.625 1 78.5 109 SER A N 1
ATOM 843 C CA . SER A 1 109 ? -9.867 -53.094 -38 1 78.5 109 SER A CA 1
ATOM 844 C C . SER A 1 109 ? -10.617 -54.156 -38.812 1 78.5 109 SER A C 1
ATOM 846 O O . SER A 1 109 ? -10.383 -55.344 -38.625 1 78.5 109 SER A O 1
ATOM 848 N N . SER A 1 110 ? -11.508 -53.781 -39.594 1 71.81 110 SER A N 1
ATOM 849 C CA . SER A 1 110 ? -12.328 -54.656 -40.438 1 71.81 110 SER A CA 1
ATOM 850 C C . SER A 1 110 ? -11.477 -55.469 -41.406 1 71.81 110 SER A C 1
ATOM 852 O O . SER A 1 110 ? -11.742 -56.656 -41.625 1 71.81 110 SER A O 1
ATOM 854 N N . SER A 1 111 ? -10.438 -54.812 -41.844 1 71.06 111 SER A N 1
ATOM 855 C CA . SER A 1 111 ? -9.562 -55.469 -42.781 1 71.06 111 SER A CA 1
ATOM 856 C C . SER A 1 111 ? -8.82 -56.625 -42.125 1 71.06 111 SER A C 1
ATOM 858 O O . SER A 1 111 ? -8.719 -57.719 -42.688 1 71.06 111 SER A O 1
ATOM 860 N N . ASP A 1 112 ? -8.445 -56.406 -40.906 1 75.44 112 ASP A N 1
ATOM 861 C CA . ASP A 1 112 ? -7.719 -57.438 -40.188 1 75.44 112 ASP A CA 1
ATOM 862 C C . ASP A 1 112 ? -8.625 -58.625 -39.844 1 75.44 112 ASP A C 1
ATOM 864 O O . ASP A 1 112 ? -8.242 -59.781 -40.031 1 75.44 112 ASP A O 1
ATOM 868 N N . SER A 1 113 ? -9.766 -58.188 -39.5 1 77.62 113 SER A N 1
ATOM 869 C CA . SER A 1 113 ? -10.719 -59.25 -39.125 1 77.62 113 SER A CA 1
ATOM 870 C C . SER A 1 113 ? -11.133 -60.062 -40.375 1 77.62 113 SER A C 1
ATOM 872 O O . SER A 1 113 ? -11.273 -61.281 -40.281 1 77.62 113 SER A O 1
ATOM 874 N N . TYR A 1 114 ? -11.219 -59.406 -41.438 1 73.62 114 TYR A N 1
ATOM 875 C CA . TYR A 1 114 ? -11.625 -60.062 -42.688 1 73.62 114 TYR A CA 1
ATOM 876 C C . TYR A 1 114 ? -10.531 -61 -43.188 1 73.62 114 TYR A C 1
ATOM 878 O O . TYR A 1 114 ? -10.812 -62.156 -43.562 1 73.62 114 TYR A O 1
ATOM 886 N N . ASP A 1 115 ? -9.383 -60.562 -43.156 1 80.31 115 ASP A N 1
ATOM 887 C CA . ASP A 1 115 ? -8.266 -61.375 -43.656 1 80.31 115 ASP A CA 1
ATOM 888 C C . ASP A 1 115 ? -8.102 -62.656 -42.844 1 80.31 115 ASP A C 1
ATOM 890 O O . ASP A 1 115 ? -7.793 -63.719 -43.375 1 80.31 115 ASP A O 1
ATOM 894 N N . LEU A 1 116 ? -8.375 -62.5 -41.625 1 85.5 116 LEU A N 1
ATOM 895 C CA . LEU A 1 116 ? -8.281 -63.656 -40.719 1 85.5 116 LEU A CA 1
ATOM 896 C C . LEU A 1 116 ? -9.391 -64.688 -41.031 1 85.5 116 LEU A C 1
ATOM 898 O O . LEU A 1 116 ? -9.133 -65.875 -41.156 1 85.5 116 LEU A O 1
ATOM 902 N N . LEU A 1 117 ? -10.562 -64.125 -41.219 1 87.69 117 LEU A N 1
ATOM 903 C CA . LEU A 1 117 ? -11.742 -64.938 -41.344 1 87.69 117 LEU A CA 1
ATOM 904 C C . LEU A 1 117 ? -11.836 -65.562 -42.719 1 87.69 117 LEU A C 1
ATOM 906 O O . LEU A 1 117 ? -12.43 -66.688 -42.875 1 87.69 117 LEU A O 1
ATOM 910 N N . GLN A 1 118 ? -11.211 -65.125 -43.688 1 89.06 118 GLN A N 1
ATOM 911 C CA . GLN A 1 118 ? -11.406 -65.5 -45.062 1 89.06 118 GLN A CA 1
ATOM 912 C C . GLN A 1 118 ? -11.031 -66.938 -45.312 1 89.06 118 GLN A C 1
ATOM 914 O O . GLN A 1 118 ? -11.836 -67.75 -45.812 1 89.06 118 GLN A O 1
ATOM 919 N N . ASP A 1 119 ? -9.812 -67.312 -44.906 1 89.94 119 ASP A N 1
ATOM 920 C CA . ASP A 1 119 ? -9.344 -68.688 -45.156 1 89.94 119 ASP A CA 1
ATOM 921 C C . ASP A 1 119 ? -10.172 -69.688 -44.344 1 89.94 119 ASP A C 1
ATOM 923 O O . ASP A 1 119 ? -10.453 -70.75 -44.844 1 89.94 119 ASP A O 1
ATOM 927 N N . VAL A 1 120 ? -10.539 -69.25 -43.219 1 92.69 120 VAL A N 1
ATOM 928 C CA . VAL A 1 120 ? -11.375 -70.125 -42.375 1 92.69 120 VAL A CA 1
ATOM 929 C C . VAL A 1 120 ? -12.758 -70.25 -43 1 92.69 120 VAL A C 1
ATOM 931 O O . VAL A 1 120 ? -13.312 -71.375 -43.062 1 92.69 120 VAL A O 1
ATOM 934 N N . GLN A 1 121 ? -13.242 -69.25 -43.531 1 92.81 121 GLN A N 1
ATOM 935 C CA . GLN A 1 121 ? -14.562 -69.25 -44.156 1 92.81 121 GLN A CA 1
ATOM 936 C C . GLN A 1 121 ? -14.594 -70.125 -45.406 1 92.81 121 GLN A C 1
ATOM 938 O O . GLN A 1 121 ? -15.586 -70.812 -45.656 1 92.81 121 GLN A O 1
ATOM 943 N N . VAL A 1 122 ? -13.594 -70.062 -46.188 1 93.5 122 VAL A N 1
ATOM 944 C CA . VAL A 1 122 ? -13.492 -70.875 -47.375 1 93.5 122 VAL A CA 1
ATOM 945 C C . VAL A 1 122 ? -13.602 -72.375 -47 1 93.5 122 VAL A C 1
ATOM 947 O O . VAL A 1 122 ? -14.289 -73.125 -47.688 1 93.5 122 VAL A O 1
ATOM 950 N N . GLN A 1 123 ? -12.875 -72.75 -45.938 1 94.62 123 GLN A N 1
ATOM 951 C CA . GLN A 1 123 ? -12.938 -74.125 -45.5 1 94.62 123 GLN A CA 1
ATOM 952 C C . GLN A 1 123 ? -14.297 -74.438 -44.875 1 94.62 123 GLN A C 1
ATOM 954 O O . GLN A 1 123 ? -14.836 -75.5 -45.094 1 94.62 123 GLN A O 1
ATOM 959 N N . LEU A 1 124 ? -14.898 -73.5 -44.156 1 94.75 124 LEU A N 1
ATOM 960 C CA . LEU A 1 124 ? -16.188 -73.75 -43.531 1 94.75 124 LEU A CA 1
ATOM 961 C C . LEU A 1 124 ? -17.281 -73.875 -44.562 1 94.75 124 LEU A C 1
ATOM 963 O O . LEU A 1 124 ? -18.25 -74.625 -44.344 1 94.75 124 LEU A O 1
ATOM 967 N N . ASN A 1 125 ? -17.109 -73.375 -45.688 1 93.62 125 ASN A N 1
ATOM 968 C CA . ASN A 1 125 ? -18.062 -73.5 -46.781 1 93.62 125 ASN A CA 1
ATOM 969 C C . ASN A 1 125 ? -18.094 -74.938 -47.344 1 93.62 125 ASN A C 1
ATOM 971 O O . ASN A 1 125 ? -19.062 -75.375 -47.938 1 93.62 125 ASN A O 1
ATOM 975 N N . ARG A 1 126 ? -17.047 -75.625 -47.062 1 95.56 126 ARG A N 1
ATOM 976 C CA . ARG A 1 126 ? -16.953 -77 -47.531 1 95.56 126 ARG A CA 1
ATOM 977 C C . ARG A 1 126 ? -17.391 -78 -46.438 1 95.56 126 ARG A C 1
ATOM 979 O O . ARG A 1 126 ? -17.359 -79.25 -46.656 1 95.56 126 ARG A O 1
ATOM 986 N N . LEU A 1 127 ? -17.766 -77.5 -45.344 1 96.5 127 LEU A N 1
ATOM 987 C CA . LEU A 1 127 ? -18.062 -78.312 -44.188 1 96.5 127 LEU A CA 1
ATOM 988 C C . LEU A 1 127 ? -19.25 -79.188 -44.438 1 96.5 127 LEU A C 1
ATOM 990 O O . LEU A 1 127 ? -19.219 -80.438 -44.125 1 96.5 127 LEU A O 1
ATOM 994 N N . ASN A 1 128 ? -20.234 -78.75 -45.094 1 94.81 128 ASN A N 1
ATOM 995 C CA . ASN A 1 128 ? -21.438 -79.5 -45.375 1 94.81 128 ASN A CA 1
ATOM 996 C C . ASN A 1 128 ? -21.141 -80.625 -46.375 1 94.81 128 ASN A C 1
ATOM 998 O O . ASN A 1 128 ? -21.719 -81.75 -46.25 1 94.81 128 ASN A O 1
ATOM 1002 N N . GLN A 1 129 ? -20.312 -80.375 -47.281 1 95.81 129 GLN A N 1
ATOM 1003 C CA . GLN A 1 129 ? -19.906 -81.375 -48.219 1 95.81 129 GLN A CA 1
ATOM 1004 C C . GLN A 1 129 ? -19.188 -82.5 -47.5 1 95.81 129 GLN A C 1
ATOM 1006 O O . GLN A 1 129 ? -19.438 -83.688 -47.812 1 95.81 129 GLN A O 1
ATOM 1011 N N . VAL A 1 130 ? -18.406 -82.188 -46.594 1 96.44 130 VAL A N 1
ATOM 1012 C CA . VAL A 1 130 ? -17.688 -83.188 -45.844 1 96.44 130 VAL A CA 1
ATOM 1013 C C . VAL A 1 130 ? -18.656 -84 -44.969 1 96.44 130 VAL A C 1
ATOM 1015 O O . VAL A 1 130 ? -18.594 -85.25 -44.906 1 96.44 130 VAL A O 1
ATOM 1018 N N . ARG A 1 131 ? -19.547 -83.375 -44.344 1 95.94 131 ARG A N 1
ATOM 1019 C CA . ARG A 1 131 ? -20.531 -84 -43.469 1 95.94 131 ARG A CA 1
ATOM 1020 C C . ARG A 1 131 ? -21.422 -84.938 -44.281 1 95.94 131 ARG A C 1
ATOM 1022 O O . ARG A 1 131 ? -21.703 -86.062 -43.812 1 95.94 131 ARG A O 1
ATOM 1029 N N . GLN A 1 132 ? -21.75 -84.625 -45.469 1 94.88 132 GLN A N 1
ATOM 1030 C CA . GLN A 1 132 ? -22.578 -85.438 -46.312 1 94.88 132 GLN A CA 1
ATOM 1031 C C . GLN A 1 132 ? -21.828 -86.75 -46.719 1 94.88 132 GLN A C 1
ATOM 1033 O O . GLN A 1 132 ? -22.422 -87.812 -46.75 1 94.88 132 GLN A O 1
ATOM 1038 N N . GLY A 1 133 ? -20.656 -86.5 -47.031 1 94.94 133 GLY A N 1
ATOM 1039 C CA . GLY A 1 133 ? -19.828 -87.688 -47.344 1 94.94 133 GLY A CA 1
ATOM 1040 C C . GLY A 1 133 ? -19.719 -88.688 -46.188 1 94.94 133 GLY A C 1
ATOM 1041 O O . GLY A 1 133 ? -19.719 -89.875 -46.406 1 94.94 133 GLY A O 1
ATOM 1042 N N . VAL A 1 134 ? -19.625 -88.125 -45 1 94.19 134 VAL A N 1
ATOM 1043 C CA . VAL A 1 134 ? -19.516 -89 -43.781 1 94.19 134 VAL A CA 1
ATOM 1044 C C . VAL A 1 134 ? -20.844 -89.688 -43.531 1 94.19 134 VAL A C 1
ATOM 1046 O O . VAL A 1 134 ? -20.875 -90.875 -43.188 1 94.19 134 VAL A O 1
ATOM 1049 N N . ASP A 1 135 ? -21.922 -89 -43.781 1 93.81 135 ASP A N 1
ATOM 1050 C CA . ASP A 1 135 ? -23.25 -89.562 -43.562 1 93.81 135 ASP A CA 1
ATOM 1051 C C . ASP A 1 135 ? -23.531 -90.688 -44.5 1 93.81 135 ASP A C 1
ATOM 1053 O O . ASP A 1 135 ? -24.219 -91.688 -44.156 1 93.81 135 ASP A O 1
ATOM 1057 N N . ARG A 1 136 ? -22.922 -90.688 -45.688 1 94.12 136 ARG A N 1
ATOM 1058 C CA . ARG A 1 136 ? -23.109 -91.75 -46.688 1 94.12 136 ARG A CA 1
ATOM 1059 C C . ARG A 1 136 ? -22.047 -92.812 -46.531 1 94.12 136 ARG A C 1
ATOM 1061 O O . ARG A 1 136 ? -22.031 -93.812 -47.281 1 94.12 136 ARG A O 1
ATOM 1068 N N . LEU A 1 137 ? -21.203 -92.75 -45.5 1 91.06 137 LEU A N 1
ATOM 1069 C CA . LEU A 1 137 ? -20.109 -93.625 -45.219 1 91.06 137 LEU A CA 1
ATOM 1070 C C . LEU A 1 137 ? -19.203 -93.812 -46.406 1 91.06 137 LEU A C 1
ATOM 1072 O O . LEU A 1 137 ? -18.625 -94.875 -46.625 1 91.06 137 LEU A O 1
ATOM 1076 N N . SER A 1 138 ? -19.234 -92.812 -47.281 1 91.94 138 SER A N 1
ATOM 1077 C CA . SER A 1 138 ? -18.375 -92.75 -48.469 1 91.94 138 SER A CA 1
ATOM 1078 C C . SER A 1 138 ? -17.828 -91.375 -48.688 1 91.94 138 SER A C 1
ATOM 1080 O O . SER A 1 138 ? -18.219 -90.688 -49.656 1 91.94 138 SER A O 1
ATOM 1082 N N . PRO A 1 139 ? -16.906 -91 -47.812 1 90.69 139 PRO A N 1
ATOM 1083 C CA . PRO A 1 139 ? -16.391 -89.625 -47.938 1 90.69 139 PRO A CA 1
ATOM 1084 C C . PRO A 1 139 ? -15.531 -89.438 -49.188 1 90.69 139 PRO A C 1
ATOM 1086 O O . PRO A 1 139 ? -14.664 -90.25 -49.469 1 90.69 139 PRO A O 1
ATOM 1089 N N . GLN A 1 140 ? -15.852 -88.375 -49.969 1 89.44 140 GLN A N 1
ATOM 1090 C CA . GLN A 1 140 ? -15.047 -88 -51.125 1 89.44 140 GLN A CA 1
ATOM 1091 C C . GLN A 1 140 ? -13.805 -87.25 -50.688 1 89.44 140 GLN A C 1
ATOM 1093 O O . GLN A 1 140 ? -12.742 -87.375 -51.312 1 89.44 140 GLN A O 1
ATOM 1098 N N . ILE A 1 141 ? -14 -86.5 -49.625 1 91.06 141 ILE A N 1
ATOM 1099 C CA . ILE A 1 141 ? -12.922 -85.75 -49 1 91.06 141 ILE A CA 1
ATOM 1100 C C . ILE A 1 141 ? -12.539 -86.438 -47.688 1 91.06 141 ILE A C 1
ATOM 1102 O O . ILE A 1 141 ? -13.414 -86.75 -46.875 1 91.06 141 ILE A O 1
ATOM 1106 N N . ALA A 1 142 ? -11.234 -86.625 -47.5 1 91.38 142 ALA A N 1
ATOM 1107 C CA . ALA A 1 142 ? -10.781 -87.25 -46.281 1 91.38 142 ALA A CA 1
ATOM 1108 C C . ALA A 1 142 ? -11.086 -86.375 -45.062 1 91.38 142 ALA A C 1
ATOM 1110 O O . ALA A 1 142 ? -10.484 -85.312 -44.875 1 91.38 142 ALA A O 1
ATOM 1111 N N . PRO A 1 143 ? -12.039 -86.812 -44.25 1 93.06 143 PRO A N 1
ATOM 1112 C CA . PRO A 1 143 ? -12.516 -85.938 -43.188 1 93.06 143 PRO A CA 1
ATOM 1113 C C . PRO A 1 143 ? -11.43 -85.562 -42.188 1 93.06 143 PRO A C 1
ATOM 1115 O O . PRO A 1 143 ? -11.336 -84.438 -41.719 1 93.06 143 PRO A O 1
ATOM 1118 N N . PHE A 1 144 ? -10.641 -86.5 -41.688 1 92.5 144 PHE A N 1
ATOM 1119 C CA . PHE A 1 144 ? -9.609 -86.25 -40.688 1 92.5 144 PHE A CA 1
ATOM 1120 C C . PHE A 1 144 ? -8.664 -85.125 -41.156 1 92.5 144 PHE A C 1
ATOM 1122 O O . PHE A 1 144 ? -8.375 -84.188 -40.375 1 92.5 144 PHE A O 1
ATOM 1129 N N . GLY A 1 145 ? -8.195 -85.25 -42.375 1 91.75 145 GLY A N 1
ATOM 1130 C CA . GLY A 1 145 ? -7.332 -84.25 -42.906 1 91.75 145 GLY A CA 1
ATOM 1131 C C . GLY A 1 145 ? -8.016 -82.875 -43.031 1 91.75 145 GLY A C 1
ATOM 1132 O O . GLY A 1 145 ? -7.41 -81.812 -42.75 1 91.75 145 GLY A O 1
ATOM 1133 N N . TYR A 1 146 ? -9.281 -82.875 -43.375 1 94.44 146 TYR A N 1
ATOM 1134 C CA . TYR A 1 146 ? -10.047 -81.625 -43.531 1 94.44 146 TYR A CA 1
ATOM 1135 C C . TYR A 1 146 ? -10.164 -80.938 -42.188 1 94.44 146 TYR A C 1
ATOM 1137 O O . TYR A 1 146 ? -9.828 -79.75 -42.094 1 94.44 146 TYR A O 1
ATOM 1145 N N . TYR A 1 147 ? -10.641 -81.625 -41.188 1 95.94 147 TYR A N 1
ATOM 1146 C CA . TYR A 1 147 ? -10.828 -81 -39.875 1 95.94 147 TYR A CA 1
ATOM 1147 C C . TYR A 1 147 ? -9.492 -80.5 -39.312 1 95.94 147 TYR A C 1
ATOM 1149 O O . TYR A 1 147 ? -9.406 -79.438 -38.688 1 95.94 147 TYR A O 1
ATOM 1157 N N . SER A 1 148 ? -8.453 -81.312 -39.469 1 94.94 148 SER A N 1
ATOM 1158 C CA . SER A 1 148 ? -7.133 -80.938 -38.969 1 94.94 148 SER A CA 1
ATOM 1159 C C . SER A 1 148 ? -6.602 -79.688 -39.625 1 94.94 148 SER A C 1
ATOM 1161 O O . SER A 1 148 ? -6.039 -78.812 -38.938 1 94.94 148 SER A O 1
ATOM 1163 N N . ASN A 1 149 ? -6.758 -79.5 -40.906 1 94.56 149 ASN A N 1
ATOM 1164 C CA . ASN A 1 149 ? -6.352 -78.312 -41.625 1 94.56 149 ASN A CA 1
ATOM 1165 C C . ASN A 1 149 ? -7.137 -77.125 -41.156 1 94.56 149 ASN A C 1
ATOM 1167 O O . ASN A 1 149 ? -6.551 -76.062 -40.875 1 94.56 149 ASN A O 1
ATOM 1171 N N . LEU A 1 150 ? -8.453 -77.25 -41.125 1 96.06 150 LEU A N 1
ATOM 1172 C CA . LEU A 1 150 ? -9.312 -76.188 -40.688 1 96.06 150 LEU A CA 1
ATOM 1173 C C . LEU A 1 150 ? -8.93 -75.688 -39.281 1 96.06 150 LEU A C 1
ATOM 1175 O O . LEU A 1 150 ? -8.805 -74.5 -39 1 96.06 150 LEU A O 1
ATOM 1179 N N . ASN A 1 151 ? -8.727 -76.625 -38.406 1 96.44 151 ASN A N 1
ATOM 1180 C CA . ASN A 1 151 ? -8.352 -76.25 -37.031 1 96.44 151 ASN A CA 1
ATOM 1181 C C . ASN A 1 151 ? -6.988 -75.562 -36.969 1 96.44 151 ASN A C 1
ATOM 1183 O O . ASN A 1 151 ? -6.781 -74.688 -36.156 1 96.44 151 ASN A O 1
ATOM 1187 N N . GLN A 1 152 ? -6.07 -76 -37.75 1 95.25 152 GLN A N 1
ATOM 1188 C CA . GLN A 1 152 ? -4.766 -75.375 -37.781 1 95.25 152 GLN A CA 1
ATOM 1189 C C . GLN A 1 152 ? -4.883 -73.875 -38.219 1 95.25 152 GLN A C 1
ATOM 1191 O O . GLN A 1 152 ? -4.223 -73 -37.656 1 95.25 152 GLN A O 1
ATOM 1196 N N . LEU A 1 153 ? -5.707 -73.625 -39.219 1 95.38 153 LEU A N 1
ATOM 1197 C CA . LEU A 1 153 ? -5.945 -72.25 -39.656 1 95.38 153 LEU A CA 1
ATOM 1198 C C . LEU A 1 153 ? -6.488 -71.438 -38.5 1 95.38 153 LEU A C 1
ATOM 1200 O O . LEU A 1 153 ? -6.062 -70.25 -38.312 1 95.38 153 LEU A O 1
ATOM 1204 N N . ILE A 1 154 ? -7.363 -72 -37.781 1 96.31 154 ILE A N 1
ATOM 1205 C CA . ILE A 1 154 ? -7.988 -71.25 -36.688 1 96.31 154 ILE A CA 1
ATOM 1206 C C . ILE A 1 154 ? -6.953 -71 -35.594 1 96.31 154 ILE A C 1
ATOM 1208 O O . ILE A 1 154 ? -6.879 -69.938 -35.031 1 96.31 154 ILE A O 1
ATOM 1212 N N . ILE A 1 155 ? -6.152 -72 -35.219 1 95.25 155 ILE A N 1
ATOM 1213 C CA . ILE A 1 155 ? -5.125 -71.875 -34.219 1 95.25 155 ILE A CA 1
ATOM 1214 C C . ILE A 1 155 ? -4.117 -70.812 -34.594 1 95.25 155 ILE A C 1
ATOM 1216 O O . ILE A 1 155 ? -3.705 -69.938 -33.781 1 95.25 155 ILE A O 1
ATOM 1220 N N . ASP A 1 156 ? -3.766 -70.75 -35.844 1 93.62 156 ASP A N 1
ATOM 1221 C CA . ASP A 1 156 ? -2.861 -69.688 -36.344 1 93.62 156 ASP A CA 1
ATOM 1222 C C . ASP A 1 156 ? -3.484 -68.312 -36.219 1 93.62 156 ASP A C 1
ATOM 1224 O O . ASP A 1 156 ? -2.795 -67.375 -35.875 1 93.62 156 ASP A O 1
ATOM 1228 N N . ASN A 1 157 ? -4.785 -68.25 -36.5 1 94.06 157 ASN A N 1
ATOM 1229 C CA . ASN A 1 157 ? -5.477 -66.938 -36.344 1 94.06 157 ASN A CA 1
ATOM 1230 C C . ASN A 1 157 ? -5.438 -66.5 -34.875 1 94.06 157 ASN A C 1
ATOM 1232 O O . ASN A 1 157 ? -5.25 -65.312 -34.625 1 94.06 157 ASN A O 1
ATOM 1236 N N . ILE A 1 158 ? -5.648 -67.375 -33.969 1 94.12 158 ILE A N 1
ATOM 1237 C CA . ILE A 1 158 ? -5.574 -67.062 -32.531 1 94.12 158 ILE A CA 1
ATOM 1238 C C . ILE A 1 158 ? -4.195 -66.562 -32.188 1 94.12 158 ILE A C 1
ATOM 1240 O O . ILE A 1 158 ? -4.078 -65.5 -31.5 1 94.12 158 ILE A O 1
ATOM 1244 N N . ASP A 1 159 ? -3.18 -67.188 -32.719 1 90.88 159 ASP A N 1
ATOM 1245 C CA . ASP A 1 159 ? -1.805 -66.75 -32.5 1 90.88 159 ASP A CA 1
ATOM 1246 C C . ASP A 1 159 ? -1.58 -65.312 -33 1 90.88 159 ASP A C 1
ATOM 1248 O O . ASP A 1 159 ? -0.958 -64.5 -32.344 1 90.88 159 ASP A O 1
ATOM 1252 N N . ILE A 1 160 ? -2.102 -65 -34.156 1 89.19 160 ILE A N 1
ATOM 1253 C CA . ILE A 1 160 ? -1.981 -63.656 -34.75 1 89.19 160 ILE A CA 1
ATOM 1254 C C . ILE A 1 160 ? -2.686 -62.625 -33.875 1 89.19 160 ILE A C 1
ATOM 1256 O O . ILE A 1 160 ? -2.16 -61.531 -33.656 1 89.19 160 ILE A O 1
ATOM 1260 N N . LEU A 1 161 ? -3.836 -63 -33.406 1 91.12 161 LEU A N 1
ATOM 1261 C CA . LEU A 1 161 ? -4.621 -62.094 -32.562 1 91.12 161 LEU A CA 1
ATOM 1262 C C . LEU A 1 161 ? -3.924 -61.812 -31.25 1 91.12 161 LEU A C 1
ATOM 1264 O O . LEU A 1 161 ? -3.926 -60.688 -30.75 1 91.12 161 LEU A O 1
ATOM 1268 N N . ILE A 1 162 ? -3.357 -62.812 -30.625 1 88.94 162 ILE A N 1
ATOM 1269 C CA . ILE A 1 162 ? -2.627 -62.656 -29.375 1 88.94 162 ILE A CA 1
ATOM 1270 C C . ILE A 1 162 ? -1.469 -61.688 -29.562 1 88.94 162 ILE A C 1
ATOM 1272 O O . ILE A 1 162 ? -1.225 -60.844 -28.703 1 88.94 162 ILE A O 1
ATOM 1276 N N . ALA A 1 163 ? -0.846 -61.75 -30.688 1 85.12 163 ALA A N 1
ATOM 1277 C CA . ALA A 1 163 ? 0.29 -60.875 -30.984 1 85.12 163 ALA A CA 1
ATOM 1278 C C . ALA A 1 163 ? -0.143 -59.438 -31.078 1 85.12 163 ALA A C 1
ATOM 1280 O O . ALA A 1 163 ? 0.679 -58.531 -30.922 1 85.12 163 ALA A O 1
ATOM 1281 N N . GLN A 1 164 ? -1.396 -59.156 -31.25 1 85.81 164 GLN A N 1
ATOM 1282 C CA . GLN A 1 164 ? -1.906 -57.812 -31.391 1 85.81 164 GLN A CA 1
ATOM 1283 C C . GLN A 1 164 ? -2.287 -57.219 -30.047 1 85.81 164 GLN A C 1
ATOM 1285 O O . GLN A 1 164 ? -2.531 -56 -29.938 1 85.81 164 GLN A O 1
ATOM 1290 N N . THR A 1 165 ? -2.35 -58.062 -29.031 1 87.31 165 THR A N 1
ATOM 1291 C CA . THR A 1 165 ? -2.676 -57.531 -27.703 1 87.31 165 THR A CA 1
ATOM 1292 C C . THR A 1 165 ? -1.55 -56.656 -27.172 1 87.31 165 THR A C 1
ATOM 1294 O O . THR A 1 165 ? -0.371 -56.938 -27.391 1 87.31 165 THR A O 1
ATOM 1297 N N . GLN A 1 166 ? -1.895 -55.75 -26.578 1 84.94 166 GLN A N 1
ATOM 1298 C CA . GLN A 1 166 ? -0.905 -54.75 -26.141 1 84.94 166 GLN A CA 1
ATOM 1299 C C . GLN A 1 166 ? -0.542 -54.969 -24.672 1 84.94 166 GLN A C 1
ATOM 1301 O O . GLN A 1 166 ? 0.584 -54.688 -24.25 1 84.94 166 GLN A O 1
ATOM 1306 N N . SER A 1 167 ? -1.428 -55.469 -23.875 1 86.88 167 SER A N 1
ATOM 1307 C CA . SER A 1 167 ? -1.172 -55.719 -22.453 1 86.88 167 SER A CA 1
ATOM 1308 C C . SER A 1 167 ? -0.182 -56.875 -22.281 1 86.88 167 SER A C 1
ATOM 1310 O O . SER A 1 167 ? -0.331 -57.938 -22.891 1 86.88 167 SER A O 1
ATOM 1312 N N . ARG A 1 168 ? 0.784 -56.656 -21.469 1 82.12 168 ARG A N 1
ATOM 1313 C CA . ARG A 1 168 ? 1.785 -57.688 -21.203 1 82.12 168 ARG A CA 1
ATOM 1314 C C . ARG A 1 168 ? 1.148 -58.938 -20.562 1 82.12 168 ARG A C 1
ATOM 1316 O O . ARG A 1 168 ? 1.49 -60.062 -20.922 1 82.12 168 ARG A O 1
ATOM 1323 N N . GLU A 1 169 ? 0.339 -58.594 -19.703 1 85.25 169 GLU A N 1
ATOM 1324 C CA . GLU A 1 169 ? -0.323 -59.719 -19 1 85.25 169 GLU A CA 1
ATOM 1325 C C . GLU A 1 169 ? -1.148 -60.562 -19.953 1 85.25 169 GLU A C 1
ATOM 1327 O O . GLU A 1 169 ? -1.062 -61.781 -19.938 1 85.25 169 GLU A O 1
ATOM 1332 N N . LEU A 1 170 ? -1.842 -59.812 -20.812 1 88.31 170 LEU A N 1
ATOM 1333 C CA . LEU A 1 170 ? -2.695 -60.531 -21.766 1 88.31 170 LEU A CA 1
ATOM 1334 C C . LEU A 1 170 ? -1.856 -61.25 -22.812 1 88.31 170 LEU A C 1
ATOM 1336 O O . LEU A 1 170 ? -2.199 -62.375 -23.219 1 88.31 170 LEU A O 1
ATOM 1340 N N . GLY A 1 171 ? -0.775 -60.625 -23.219 1 85.25 171 GLY A N 1
ATOM 1341 C CA . GLY A 1 171 ? 0.127 -61.281 -24.156 1 85.25 171 GLY A CA 1
ATOM 1342 C C . GLY A 1 171 ? 0.724 -62.562 -23.609 1 85.25 171 GLY A C 1
ATOM 1343 O O . GLY A 1 171 ? 0.733 -63.594 -24.297 1 85.25 171 GLY A O 1
ATOM 1344 N N . THR A 1 172 ? 1.167 -62.469 -22.391 1 84.38 172 THR A N 1
ATOM 1345 C CA . THR A 1 172 ? 1.761 -63.625 -21.734 1 84.38 172 THR A CA 1
ATOM 1346 C C . THR A 1 172 ? 0.733 -64.75 -21.578 1 84.38 172 THR A C 1
ATOM 1348 O O . THR A 1 172 ? 1.024 -65.938 -21.859 1 84.38 172 THR A O 1
ATOM 1351 N N . LEU A 1 173 ? -0.433 -64.375 -21.156 1 88.25 173 LEU A N 1
ATOM 1352 C CA . LEU A 1 173 ? -1.501 -65.375 -20.984 1 88.25 173 LEU A CA 1
ATOM 1353 C C . LEU A 1 173 ? -1.907 -65.938 -22.328 1 88.25 173 LEU A C 1
ATOM 1355 O O . LEU A 1 173 ? -2.178 -67.125 -22.422 1 88.25 173 LEU A O 1
ATOM 1359 N N . GLY A 1 174 ? -1.974 -65.062 -23.312 1 89 174 GLY A N 1
ATOM 1360 C CA . GLY A 1 174 ? -2.303 -65.5 -24.641 1 89 174 GLY A CA 1
ATOM 1361 C C . GLY A 1 174 ? -1.307 -66.5 -25.188 1 89 174 GLY A C 1
ATOM 1362 O O . GLY A 1 174 ? -1.695 -67.562 -25.75 1 89 174 GLY A O 1
ATOM 1363 N N . ASP A 1 175 ? -0.052 -66.25 -24.969 1 85.69 175 ASP A N 1
ATOM 1364 C CA . ASP A 1 175 ? 1.01 -67.125 -25.422 1 85.69 175 ASP A CA 1
ATOM 1365 C C . ASP A 1 175 ? 0.921 -68.5 -24.719 1 85.69 175 ASP A C 1
ATOM 1367 O O . ASP A 1 175 ? 1.155 -69.562 -25.344 1 85.69 175 ASP A O 1
ATOM 1371 N N . ALA A 1 176 ? 0.682 -68.438 -23.469 1 88.19 176 ALA A N 1
ATOM 1372 C CA . ALA A 1 176 ? 0.477 -69.688 -22.719 1 88.19 176 ALA A CA 1
ATOM 1373 C C . ALA A 1 176 ? -0.737 -70.438 -23.25 1 88.19 176 ALA A C 1
ATOM 1375 O O . ALA A 1 176 ? -0.673 -71.688 -23.453 1 88.19 176 ALA A O 1
ATOM 1376 N N . LEU A 1 177 ? -1.761 -69.75 -23.5 1 92.81 177 LEU A N 1
ATOM 1377 C CA . LEU A 1 177 ? -3.008 -70.375 -23.969 1 92.81 177 LEU A CA 1
ATOM 1378 C C . LEU A 1 177 ? -2.803 -71.062 -25.297 1 92.81 177 LEU A C 1
ATOM 1380 O O . LEU A 1 177 ? -3.289 -72.188 -25.5 1 92.81 177 LEU A O 1
ATOM 1384 N N . ILE A 1 178 ? -2.119 -70.375 -26.156 1 93.38 178 ILE A N 1
ATOM 1385 C CA . ILE A 1 178 ? -1.935 -71 -27.484 1 93.38 178 ILE A CA 1
ATOM 1386 C C . ILE A 1 178 ? -1.16 -72.312 -27.375 1 93.38 178 ILE A C 1
ATOM 1388 O O . ILE A 1 178 ? -1.41 -73.25 -28.125 1 93.38 178 ILE A O 1
ATOM 1392 N N . SER A 1 179 ? -0.197 -72.375 -26.5 1 93.56 179 SER A N 1
ATOM 1393 C CA . SER A 1 179 ? 0.533 -73.625 -26.281 1 93.56 179 SER A CA 1
ATOM 1394 C C . SER A 1 179 ? -0.401 -74.75 -25.828 1 93.56 179 SER A C 1
ATOM 1396 O O . SER A 1 179 ? -0.289 -75.875 -26.297 1 93.56 179 SER A O 1
ATOM 1398 N N . VAL A 1 180 ? -1.291 -74.438 -25.016 1 95.25 180 VAL A N 1
ATOM 1399 C CA . VAL A 1 180 ? -2.252 -75.438 -24.531 1 95.25 180 VAL A CA 1
ATOM 1400 C C . VAL A 1 180 ? -3.186 -75.812 -25.672 1 95.25 180 VAL A C 1
ATOM 1402 O O . VAL A 1 180 ? -3.521 -77 -25.812 1 95.25 180 VAL A O 1
ATOM 1405 N N . ILE A 1 181 ? -3.58 -74.875 -26.453 1 96 181 ILE A N 1
ATOM 1406 C CA . ILE A 1 181 ? -4.465 -75.188 -27.578 1 96 181 ILE A CA 1
ATOM 1407 C C . ILE A 1 181 ? -3.779 -76.125 -28.547 1 96 181 ILE A C 1
ATOM 1409 O O . ILE A 1 181 ? -4.395 -77.062 -29.016 1 96 181 ILE A O 1
ATOM 1413 N N . VAL A 1 182 ? -2.547 -75.875 -28.75 1 95.62 182 VAL A N 1
ATOM 1414 C CA . VAL A 1 182 ? -1.779 -76.75 -29.641 1 95.62 182 VAL A CA 1
ATOM 1415 C C . VAL A 1 182 ? -1.635 -78.125 -29.016 1 95.62 182 VAL A C 1
ATOM 1417 O O . VAL A 1 182 ? -1.829 -79.188 -29.688 1 95.62 182 VAL A O 1
ATOM 1420 N N . MET A 1 183 ? -1.34 -78.188 -27.766 1 95.81 183 MET A N 1
ATOM 1421 C CA . MET A 1 183 ? -1.259 -79.438 -27.062 1 95.81 183 MET A CA 1
ATOM 1422 C C . MET A 1 183 ? -2.555 -80.25 -27.203 1 95.81 183 MET A C 1
ATOM 1424 O O . MET A 1 183 ? -2.531 -81.438 -27.531 1 95.81 183 MET A O 1
ATOM 1428 N N . LYS A 1 184 ? -3.561 -79.562 -27 1 96.44 184 LYS A N 1
ATOM 1429 C CA . LYS A 1 184 ? -4.875 -80.188 -27.062 1 96.44 184 LYS A CA 1
ATOM 1430 C C . LYS A 1 184 ? -5.18 -80.688 -28.469 1 96.44 184 LYS A C 1
ATOM 1432 O O . LYS A 1 184 ? -5.676 -81.812 -28.641 1 96.44 184 LYS A O 1
ATOM 1437 N N . GLU A 1 185 ? -4.926 -79.875 -29.438 1 96.69 185 GLU A N 1
ATOM 1438 C CA . GLU A 1 185 ? -5.164 -80.25 -30.828 1 96.69 185 GLU A CA 1
ATOM 1439 C C . GLU A 1 185 ? -4.336 -81.5 -31.219 1 96.69 185 GLU A C 1
ATOM 1441 O O . GLU A 1 185 ? -4.852 -82.438 -31.828 1 96.69 185 GLU A O 1
ATOM 1446 N N . ARG A 1 186 ? -3.07 -81.5 -30.859 1 96.94 186 ARG A N 1
ATOM 1447 C CA . ARG A 1 186 ? -2.191 -82.625 -31.188 1 96.94 186 ARG A CA 1
ATOM 1448 C C . ARG A 1 186 ? -2.621 -83.875 -30.453 1 96.94 186 ARG A C 1
ATOM 1450 O O . ARG A 1 186 ? -2.566 -85 -31.016 1 96.94 186 ARG A O 1
ATOM 1457 N N . ALA A 1 187 ? -3.047 -83.75 -29.297 1 96.38 187 ALA A N 1
ATOM 1458 C CA . ALA A 1 187 ? -3.582 -84.875 -28.547 1 96.38 187 ALA A CA 1
ATOM 1459 C C . ALA A 1 187 ? -4.832 -85.438 -29.234 1 96.38 187 ALA A C 1
ATOM 1461 O O . ALA A 1 187 ? -5.012 -86.625 -29.297 1 96.38 187 ALA A O 1
ATOM 1462 N N . GLY A 1 188 ? -5.633 -84.562 -29.703 1 94.75 188 GLY A N 1
ATOM 1463 C CA . GLY A 1 188 ? -6.816 -85 -30.422 1 94.75 188 GLY A CA 1
ATOM 1464 C C . GLY A 1 188 ? -6.496 -85.75 -31.703 1 94.75 188 GLY A C 1
ATOM 1465 O O . GLY A 1 188 ? -7.129 -86.75 -32.031 1 94.75 188 GLY A O 1
ATOM 1466 N N . GLN A 1 189 ? -5.551 -85.25 -32.375 1 94.69 189 GLN A N 1
ATOM 1467 C CA . GLN A 1 189 ? -5.113 -85.875 -33.625 1 94.69 189 GLN A CA 1
ATOM 1468 C C . GLN A 1 189 ? -4.551 -87.25 -33.312 1 94.69 189 GLN A C 1
ATOM 1470 O O . GLN A 1 189 ? -4.898 -88.25 -34 1 94.69 189 GLN A O 1
ATOM 1475 N N . ALA A 1 190 ? -3.773 -87.312 -32.281 1 95.06 190 ALA A N 1
ATOM 1476 C CA . ALA A 1 190 ? -3.189 -88.625 -31.906 1 95.06 190 ALA A CA 1
ATOM 1477 C C . ALA A 1 190 ? -4.27 -89.625 -31.469 1 95.06 190 ALA A C 1
ATOM 1479 O O . ALA A 1 190 ? -4.223 -90.75 -31.812 1 95.06 190 ALA A O 1
ATOM 1480 N N . ARG A 1 191 ? -5.168 -89.125 -30.75 1 92.81 191 ARG A N 1
ATOM 1481 C CA . ARG A 1 191 ? -6.262 -90 -30.281 1 92.81 191 ARG A CA 1
ATOM 1482 C C . ARG A 1 191 ? -7.012 -90.562 -31.469 1 92.81 191 ARG A C 1
ATOM 1484 O O . ARG A 1 191 ? -7.23 -91.812 -31.516 1 92.81 191 ARG A O 1
ATOM 1491 N N . GLY A 1 192 ? -7.414 -89.75 -32.375 1 87.81 192 GLY A N 1
ATOM 1492 C CA . GLY A 1 192 ? -8.172 -90.188 -33.531 1 87.81 192 GLY A CA 1
ATOM 1493 C C . GLY A 1 192 ? -7.398 -91.188 -34.406 1 87.81 192 GLY A C 1
ATOM 1494 O O . GLY A 1 192 ? -7.918 -92.25 -34.75 1 87.81 192 GLY A O 1
ATOM 1495 N N . ALA A 1 193 ? -6.152 -90.875 -34.656 1 89.81 193 ALA A N 1
ATOM 1496 C CA . ALA A 1 193 ? -5.324 -91.688 -35.531 1 89.81 193 ALA A CA 1
ATOM 1497 C C . ALA A 1 193 ? -5.039 -93.062 -34.875 1 89.81 193 ALA A C 1
ATOM 1499 O O . ALA A 1 193 ? -5.145 -94.062 -35.5 1 89.81 193 ALA A O 1
ATOM 1500 N N . LEU A 1 194 ? -4.758 -93.062 -33.594 1 92 194 LEU A N 1
ATOM 1501 C CA . LEU A 1 194 ? -4.441 -94.312 -32.875 1 92 194 LEU A CA 1
ATOM 1502 C C . LEU A 1 194 ? -5.684 -95.125 -32.688 1 92 194 LEU A C 1
ATOM 1504 O O . LEU A 1 194 ? -5.59 -96.375 -32.656 1 92 194 LEU A O 1
ATOM 1508 N N . ASN A 1 195 ? -6.746 -94.5 -32.531 1 87.69 195 ASN A N 1
ATOM 1509 C CA . ASN A 1 195 ? -7.988 -95.25 -32.469 1 87.69 195 ASN A CA 1
ATOM 1510 C C . ASN A 1 195 ? -8.18 -96.125 -33.688 1 87.69 195 ASN A C 1
ATOM 1512 O O . ASN A 1 195 ? -8.578 -97.312 -33.562 1 87.69 195 ASN A O 1
ATOM 1516 N N . GLY A 1 196 ? -7.98 -95.562 -34.875 1 82.56 196 GLY A N 1
ATOM 1517 C CA . GLY A 1 196 ? -8.047 -96.312 -36.125 1 82.56 196 GLY A CA 1
ATOM 1518 C C . GLY A 1 196 ? -7.031 -97.438 -36.156 1 82.56 196 GLY A C 1
ATOM 1519 O O . GLY A 1 196 ? -7.352 -98.562 -36.594 1 82.56 196 GLY A O 1
ATOM 1520 N N . VAL A 1 197 ? -5.898 -97.25 -35.656 1 89.75 197 VAL A N 1
ATOM 1521 C CA . VAL A 1 197 ? -4.809 -98.188 -35.656 1 89.75 197 VAL A CA 1
ATOM 1522 C C . VAL A 1 197 ? -5.156 -99.375 -34.75 1 89.75 197 VAL A C 1
ATOM 1524 O O . VAL A 1 197 ? -4.98 -100.562 -35.125 1 89.75 197 VAL A O 1
ATOM 1527 N N . PHE A 1 198 ? -5.613 -99.125 -33.594 1 89 198 PHE A N 1
ATOM 1528 C CA . PHE A 1 198 ? -5.918 -100.188 -32.625 1 89 198 PHE A CA 1
ATOM 1529 C C . PHE A 1 198 ? -7.133 -101 -33.094 1 89 198 PHE A C 1
ATOM 1531 O O . PHE A 1 198 ? -7.23 -102.188 -32.781 1 89 198 PHE A O 1
ATOM 1538 N N . ALA A 1 199 ? -7.949 -100.375 -33.781 1 82.81 199 ALA A N 1
ATOM 1539 C CA . ALA A 1 199 ? -9.109 -101.062 -34.312 1 82.81 199 ALA A CA 1
ATOM 1540 C C . ALA A 1 199 ? -8.695 -102 -35.438 1 82.81 199 ALA A C 1
ATOM 1542 O O . ALA A 1 199 ? -9.188 -103.188 -35.5 1 82.81 199 ALA A O 1
ATOM 1543 N N . LYS A 1 200 ? -7.84 -101.625 -36.25 1 84.56 200 LYS A N 1
ATOM 1544 C CA . LYS A 1 200 ? -7.398 -102.375 -37.375 1 84.56 200 LYS A CA 1
ATOM 1545 C C . LYS A 1 200 ? -6.332 -103.375 -36.969 1 84.56 200 LYS A C 1
ATOM 1547 O O . LYS A 1 200 ? -6.172 -104.438 -37.625 1 84.56 200 LYS A O 1
ATOM 1552 N N . GLY A 1 201 ? -5.656 -103.062 -36 1 87.62 201 GLY A N 1
ATOM 1553 C CA . GLY A 1 201 ? -4.574 -103.875 -35.531 1 87.62 201 GLY A CA 1
ATOM 1554 C C . GLY A 1 201 ? -3.311 -103.75 -36.375 1 87.62 201 GLY A C 1
ATOM 1555 O O . GLY A 1 201 ? -2.393 -104.562 -36.25 1 87.62 201 GLY A O 1
ATOM 1556 N N . SER A 1 202 ? -3.33 -102.875 -37.312 1 91.44 202 SER A N 1
ATOM 1557 C CA . SER A 1 202 ? -2.17 -102.562 -38.156 1 91.44 202 SER A CA 1
ATOM 1558 C C . SER A 1 202 ? -2.092 -101.125 -38.531 1 91.44 202 SER A C 1
ATOM 1560 O O . SER A 1 202 ? -3.059 -100.375 -38.344 1 91.44 202 SER A O 1
ATOM 1562 N N . ALA A 1 203 ? -0.953 -100.688 -38.812 1 90.5 203 ALA A N 1
ATOM 1563 C CA . ALA A 1 203 ? -0.743 -99.25 -39.219 1 90.5 203 ALA A CA 1
ATOM 1564 C C . ALA A 1 203 ? 0.151 -99.188 -40.469 1 90.5 203 ALA A C 1
ATOM 1566 O O . ALA A 1 203 ? 1.073 -100 -40.625 1 90.5 203 ALA A O 1
ATOM 1567 N N . THR A 1 204 ? -0.288 -98.375 -41.375 1 88.38 204 THR A N 1
ATOM 1568 C CA . THR A 1 204 ? 0.628 -98.125 -42.469 1 88.38 204 THR A CA 1
ATOM 1569 C C . THR A 1 204 ? 1.811 -97.25 -41.969 1 88.38 204 THR A C 1
ATOM 1571 O O . THR A 1 204 ? 1.728 -96.625 -40.938 1 88.38 204 THR A O 1
ATOM 1574 N N . SER A 1 205 ? 2.951 -97.312 -42.594 1 88.19 205 SER A N 1
ATOM 1575 C CA . SER A 1 205 ? 4.121 -96.562 -42.25 1 88.19 205 SER A CA 1
ATOM 1576 C C . SER A 1 205 ? 3.795 -95.062 -42.25 1 88.19 205 SER A C 1
ATOM 1578 O O . SER A 1 205 ? 4.328 -94.25 -41.469 1 88.19 205 SER A O 1
ATOM 1580 N N . VAL A 1 206 ? 2.895 -94.625 -43.125 1 86.69 206 VAL A N 1
ATOM 1581 C CA . VAL A 1 206 ? 2.473 -93.25 -43.219 1 86.69 206 VAL A CA 1
ATOM 1582 C C . VAL A 1 206 ? 1.713 -92.875 -41.969 1 86.69 206 VAL A C 1
ATOM 1584 O O . VAL A 1 206 ? 1.986 -91.812 -41.375 1 86.69 206 VAL A O 1
ATOM 1587 N N . LEU A 1 207 ? 0.836 -93.688 -41.656 1 89 207 LEU A N 1
ATOM 1588 C CA . LEU A 1 207 ? 0.031 -93.375 -40.469 1 89 207 LEU A CA 1
ATOM 1589 C C . LEU A 1 207 ? 0.9 -93.375 -39.219 1 89 207 LEU A C 1
ATOM 1591 O O . LEU A 1 207 ? 0.684 -92.5 -38.312 1 89 207 LEU A O 1
ATOM 1595 N N . PHE A 1 208 ? 1.844 -94.25 -39.094 1 91.94 208 PHE A N 1
ATOM 1596 C CA . PHE A 1 208 ? 2.768 -94.312 -37.969 1 91.94 208 PHE A CA 1
ATOM 1597 C C . PHE A 1 208 ? 3.535 -93 -37.875 1 91.94 208 PHE A C 1
ATOM 1599 O O . PHE A 1 208 ? 3.629 -92.375 -36.781 1 91.94 208 PHE A O 1
ATOM 1606 N N . SER A 1 209 ? 4.055 -92.5 -38.969 1 89.25 209 SER A N 1
ATOM 1607 C CA . SER A 1 209 ? 4.828 -91.25 -39 1 89.25 209 SER A CA 1
ATOM 1608 C C . SER A 1 209 ? 3.969 -90.062 -38.594 1 89.25 209 SER A C 1
ATOM 1610 O O . SER A 1 209 ? 4.438 -89.125 -37.906 1 89.25 209 SER A O 1
ATOM 1612 N N . ASN A 1 210 ? 2.785 -90 -39.094 1 90.75 210 ASN A N 1
ATOM 1613 C CA . ASN A 1 210 ? 1.874 -88.938 -38.719 1 90.75 210 ASN A CA 1
ATOM 1614 C C . ASN A 1 210 ? 1.63 -88.875 -37.219 1 90.75 210 ASN A C 1
ATOM 1616 O O . ASN A 1 210 ? 1.688 -87.812 -36.625 1 90.75 210 ASN A O 1
ATOM 1620 N N . ILE A 1 211 ? 1.336 -90 -36.688 1 93.56 211 ILE A N 1
ATOM 1621 C CA . ILE A 1 211 ? 1.053 -90.125 -35.25 1 93.56 211 ILE A CA 1
ATOM 1622 C C . ILE A 1 211 ? 2.289 -89.688 -34.469 1 93.56 211 ILE A C 1
ATOM 1624 O O . ILE A 1 211 ? 2.184 -88.938 -33.469 1 93.56 211 ILE A O 1
ATOM 1628 N N . GLU A 1 212 ? 3.461 -90.125 -34.844 1 93.12 212 GLU A N 1
ATOM 1629 C CA . GLU A 1 212 ? 4.711 -89.688 -34.219 1 93.12 212 GLU A CA 1
ATOM 1630 C C . GLU A 1 212 ? 4.867 -88.188 -34.281 1 93.12 212 GLU A C 1
ATOM 1632 O O . GLU A 1 212 ? 5.281 -87.562 -33.281 1 93.12 212 GLU A O 1
ATOM 1637 N N . GLY A 1 213 ? 4.531 -87.625 -35.375 1 91.25 213 GLY A N 1
ATOM 1638 C CA . GLY A 1 213 ? 4.586 -86.188 -35.562 1 91.25 213 GLY A CA 1
ATOM 1639 C C . GLY A 1 213 ? 3.646 -85.438 -34.625 1 91.25 213 GLY A C 1
ATOM 1640 O O . GLY A 1 213 ? 4.016 -84.438 -34.062 1 91.25 213 GLY A O 1
ATOM 1641 N N . TYR A 1 214 ? 2.404 -86 -34.5 1 95.12 214 TYR A N 1
ATOM 1642 C CA . TYR A 1 214 ? 1.455 -85.375 -33.562 1 95.12 214 TYR A CA 1
ATOM 1643 C C . TYR A 1 214 ? 1.998 -85.375 -32.156 1 95.12 214 TYR A C 1
ATOM 1645 O O . TYR A 1 214 ? 1.952 -84.375 -31.453 1 95.12 214 TYR A O 1
ATOM 1653 N N . ILE A 1 215 ? 2.508 -86.5 -31.766 1 95.25 215 ILE A N 1
ATOM 1654 C CA . ILE A 1 215 ? 3.004 -86.688 -30.406 1 95.25 215 ILE A CA 1
ATOM 1655 C C . ILE A 1 215 ? 4.199 -85.75 -30.172 1 95.25 215 ILE A C 1
ATOM 1657 O O . ILE A 1 215 ? 4.262 -85.062 -29.156 1 95.25 215 ILE A O 1
ATOM 1661 N N . GLN A 1 216 ? 5.121 -85.625 -31.094 1 93.31 216 GLN A N 1
ATOM 1662 C CA . GLN A 1 216 ? 6.301 -84.812 -30.984 1 93.31 216 GLN A CA 1
ATOM 1663 C C . GLN A 1 216 ? 5.914 -83.312 -30.938 1 93.31 216 GLN A C 1
ATOM 1665 O O . GLN A 1 216 ? 6.445 -82.562 -30.125 1 93.31 216 GLN A O 1
ATOM 1670 N N . SER A 1 217 ? 5.09 -82.938 -31.828 1 93.88 217 SER A N 1
ATOM 1671 C CA . SER A 1 217 ? 4.613 -81.562 -31.828 1 93.88 217 SER A CA 1
ATOM 1672 C C . SER A 1 217 ? 3.939 -81.188 -30.5 1 93.88 217 SER A C 1
ATOM 1674 O O . SER A 1 217 ? 4.105 -80.062 -30 1 93.88 217 SER A O 1
ATOM 1676 N N . GLY A 1 218 ? 3.125 -82.125 -30.016 1 95.06 218 GLY A N 1
ATOM 1677 C CA . GLY A 1 218 ? 2.531 -81.875 -28.703 1 95.06 218 GLY A CA 1
ATOM 1678 C C . GLY A 1 218 ? 3.561 -81.75 -27.594 1 95.06 218 GLY A C 1
ATOM 1679 O O . GLY A 1 218 ? 3.395 -80.938 -26.703 1 95.06 218 GLY A O 1
ATOM 1680 N N . ASP A 1 219 ? 4.656 -82.438 -27.656 1 94.19 219 ASP A N 1
ATOM 1681 C CA . ASP A 1 219 ? 5.738 -82.375 -26.688 1 94.19 219 ASP A CA 1
ATOM 1682 C C . ASP A 1 219 ? 6.438 -81 -26.766 1 94.19 219 ASP A C 1
ATOM 1684 O O . ASP A 1 219 ? 6.793 -80.438 -25.75 1 94.19 219 ASP A O 1
ATOM 1688 N N . TYR A 1 220 ? 6.668 -80.562 -27.969 1 93.62 220 TYR A N 1
ATOM 1689 C CA . TYR A 1 220 ? 7.246 -79.188 -28.125 1 93.62 220 TYR A CA 1
ATOM 1690 C C . TYR A 1 220 ? 6.352 -78.125 -27.516 1 93.62 220 TYR A C 1
ATOM 1692 O O . TYR A 1 220 ? 6.84 -77.25 -26.844 1 93.62 220 TYR A O 1
ATOM 1700 N N . ALA A 1 221 ? 5.07 -78.312 -27.781 1 94.38 221 ALA A N 1
ATOM 1701 C CA . ALA A 1 221 ? 4.125 -77.375 -27.203 1 94.38 221 ALA A CA 1
ATOM 1702 C C . ALA A 1 221 ? 4.133 -77.438 -25.688 1 94.38 221 ALA A C 1
ATOM 1704 O O . ALA A 1 221 ? 4.031 -76.375 -25.016 1 94.38 221 ALA A O 1
ATOM 1705 N N . SER A 1 222 ? 4.199 -78.562 -25.172 1 94.44 222 SER A N 1
ATOM 1706 C CA . SER A 1 222 ? 4.27 -78.75 -23.734 1 94.44 222 SER A CA 1
ATOM 1707 C C . SER A 1 222 ? 5.527 -78.125 -23.156 1 94.44 222 SER A C 1
ATOM 1709 O O . SER A 1 222 ? 5.477 -77.438 -22.109 1 94.44 222 SER A O 1
ATOM 1711 N N . ARG A 1 223 ? 6.621 -78.25 -23.766 1 93.12 223 ARG A N 1
ATOM 1712 C CA . ARG A 1 223 ? 7.859 -77.562 -23.344 1 93.12 223 ARG A CA 1
ATOM 1713 C C . ARG A 1 223 ? 7.719 -76.062 -23.359 1 93.12 223 ARG A C 1
ATOM 1715 O O . ARG A 1 223 ? 8.117 -75.375 -22.406 1 93.12 223 ARG A O 1
ATOM 1722 N N . LYS A 1 224 ? 7.227 -75.625 -24.422 1 91 224 LYS A N 1
ATOM 1723 C CA . LYS A 1 224 ? 7.016 -74.188 -24.531 1 91 224 LYS A CA 1
ATOM 1724 C C . LYS A 1 224 ? 6.133 -73.688 -23.391 1 91 224 LYS A C 1
ATOM 1726 O O . LYS A 1 224 ? 6.422 -72.625 -22.797 1 91 224 LYS A O 1
ATOM 1731 N N . ALA A 1 225 ? 5.094 -74.438 -23.156 1 91.12 225 ALA A N 1
ATOM 1732 C CA . ALA A 1 225 ? 4.18 -74.062 -22.078 1 91.12 225 ALA A CA 1
ATOM 1733 C C . ALA A 1 225 ? 4.91 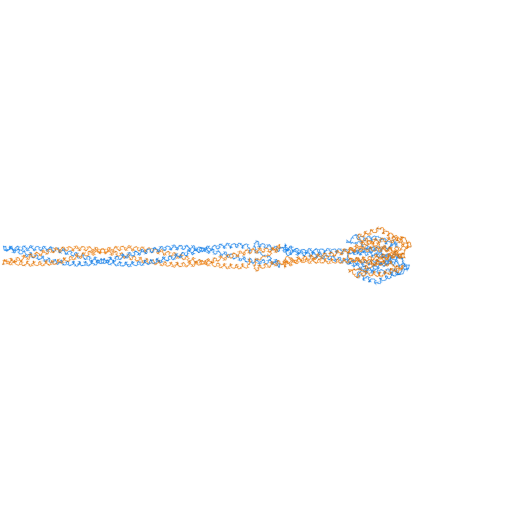-74.062 -20.734 1 91.12 225 ALA A C 1
ATOM 1735 O O . ALA A 1 225 ? 4.727 -73.125 -19.938 1 91.12 225 ALA A O 1
ATOM 1736 N N . GLN A 1 226 ? 5.723 -74.938 -20.531 1 89.44 226 GLN A N 1
ATOM 1737 C CA . GLN A 1 226 ? 6.434 -75.062 -19.25 1 89.44 226 GLN A CA 1
ATOM 1738 C C . GLN A 1 226 ? 7.367 -73.875 -19.047 1 89.44 226 GLN A C 1
ATOM 1740 O O . GLN A 1 226 ? 7.57 -73.375 -17.922 1 89.44 226 GLN A O 1
ATOM 1745 N N . ILE A 1 227 ? 7.828 -73.25 -20.094 1 86.38 227 ILE A N 1
ATOM 1746 C CA . ILE A 1 227 ? 8.781 -72.188 -20 1 86.38 227 ILE A CA 1
ATOM 1747 C C . ILE A 1 227 ? 8.031 -70.875 -19.953 1 86.38 227 ILE A C 1
ATOM 1749 O O . ILE A 1 227 ? 8.352 -70 -19.141 1 86.38 227 ILE A O 1
ATOM 1753 N N . ALA A 1 228 ? 7.02 -70.75 -20.75 1 83.75 228 ALA A N 1
ATOM 1754 C CA . ALA A 1 228 ? 6.371 -69.5 -20.969 1 83.75 228 ALA A CA 1
ATOM 1755 C C . ALA A 1 228 ? 5.297 -69.188 -19.922 1 83.75 228 ALA A C 1
ATOM 1757 O O . ALA A 1 228 ? 4.918 -68.062 -19.672 1 83.75 228 ALA A O 1
ATOM 1758 N N . PHE A 1 229 ? 4.785 -70.375 -19.234 1 86.56 229 PHE A N 1
ATOM 1759 C CA . PHE A 1 229 ? 3.639 -70.25 -18.344 1 86.56 229 PHE A CA 1
ATOM 1760 C C . PHE A 1 229 ? 3.996 -69.438 -17.109 1 86.56 229 PHE A C 1
ATOM 1762 O O . PHE A 1 229 ? 5.086 -69.562 -16.547 1 86.56 229 PHE A O 1
ATOM 1769 N N . PRO A 1 230 ? 3.059 -68.562 -16.766 1 86.56 230 PRO A N 1
ATOM 1770 C CA . PRO A 1 230 ? 3.166 -68.062 -15.391 1 86.56 230 PRO A CA 1
ATOM 1771 C C . PRO A 1 230 ? 3.154 -69.188 -14.344 1 86.56 230 PRO A C 1
ATOM 1773 O O . PRO A 1 230 ? 2.662 -70.312 -14.609 1 86.56 230 PRO A O 1
ATOM 1776 N N . GLU A 1 231 ? 3.691 -68.938 -13.273 1 88.06 231 GLU A N 1
ATOM 1777 C CA . GLU A 1 231 ? 3.934 -69.938 -12.227 1 88.06 231 GLU A CA 1
ATOM 1778 C C . GLU A 1 231 ? 2.664 -70.75 -11.898 1 88.06 231 GLU A C 1
ATOM 1780 O O . GLU A 1 231 ? 2.703 -71.938 -11.75 1 88.06 231 GLU A O 1
ATOM 1785 N N . GLN A 1 232 ? 1.588 -70.125 -11.797 1 89.12 232 GLN A N 1
ATOM 1786 C CA . GLN A 1 232 ? 0.333 -70.75 -11.422 1 89.12 232 GLN A CA 1
ATOM 1787 C C . GLN A 1 232 ? -0.075 -71.812 -12.445 1 89.12 232 GLN A C 1
ATOM 1789 O O . GLN A 1 232 ? -0.497 -72.938 -12.078 1 89.12 232 GLN A O 1
ATOM 1794 N N . TYR A 1 233 ? 0.064 -71.5 -13.656 1 91.06 233 TYR A N 1
ATOM 1795 C CA . TYR A 1 233 ? -0.367 -72.438 -14.703 1 91.06 233 TYR A CA 1
ATOM 1796 C C . TYR A 1 233 ? 0.68 -73.5 -14.945 1 91.06 233 TYR A C 1
ATOM 1798 O O . TYR A 1 233 ? 0.344 -74.625 -15.328 1 91.06 233 TYR A O 1
ATOM 1806 N N . ARG A 1 234 ? 1.896 -73.062 -14.727 1 91.88 234 ARG A N 1
ATOM 1807 C CA . ARG A 1 234 ? 2.955 -74.062 -14.797 1 91.88 234 ARG A CA 1
ATOM 1808 C C . ARG A 1 234 ? 2.721 -75.188 -13.797 1 91.88 234 ARG A C 1
ATOM 1810 O O . ARG A 1 234 ? 2.855 -76.375 -14.133 1 91.88 234 ARG A O 1
ATOM 1817 N N . GLN A 1 235 ? 2.309 -74.875 -12.641 1 93.12 235 GLN A N 1
ATOM 1818 C CA . GLN A 1 235 ? 2.01 -75.875 -11.602 1 93.12 235 GLN A CA 1
ATOM 1819 C C . GLN A 1 235 ? 0.786 -76.688 -11.961 1 93.12 235 GLN A C 1
ATOM 1821 O O . GLN A 1 235 ? 0.766 -77.875 -11.734 1 93.12 235 GLN A O 1
ATOM 1826 N N . SER A 1 236 ? -0.161 -76 -12.477 1 94.06 236 SER A N 1
ATOM 1827 C CA . SER A 1 236 ? -1.358 -76.688 -12.898 1 94.06 236 SER A CA 1
ATOM 1828 C C . SER A 1 236 ? -1.036 -77.688 -13.992 1 94.06 236 SER A C 1
ATOM 1830 O O . SER A 1 236 ? -1.528 -78.812 -13.953 1 94.06 236 SER A O 1
ATOM 1832 N N . LEU A 1 237 ? -0.265 -77.312 -14.922 1 94.88 237 LEU A N 1
ATOM 1833 C CA . LEU A 1 237 ? 0.143 -78.188 -15.992 1 94.88 237 LEU A CA 1
ATOM 1834 C C . LEU A 1 237 ? 0.916 -79.375 -15.445 1 94.88 237 LEU A C 1
ATOM 1836 O O . LEU A 1 237 ? 0.657 -80.562 -15.828 1 94.88 237 LEU A O 1
ATOM 1840 N N . GLN A 1 238 ? 1.833 -79.125 -14.562 1 93.88 238 GLN A N 1
ATOM 1841 C CA . GLN A 1 238 ? 2.627 -80.188 -13.953 1 93.88 238 GLN A CA 1
ATOM 1842 C C . GLN A 1 238 ? 1.746 -81.188 -13.164 1 93.88 238 GLN A C 1
ATOM 1844 O O . GLN A 1 238 ? 1.953 -82.375 -13.211 1 93.88 238 GLN A O 1
ATOM 1849 N N . SER A 1 239 ? 0.815 -80.625 -12.5 1 95 239 SER A N 1
ATOM 1850 C CA . SER A 1 239 ? -0.127 -81.438 -11.742 1 95 239 SER A CA 1
ATOM 1851 C C . SER A 1 239 ? -0.945 -82.375 -12.672 1 95 239 SER A C 1
ATOM 1853 O O . SER A 1 239 ? -1.135 -83.562 -12.398 1 95 239 SER A O 1
ATOM 1855 N N . HIS A 1 240 ? -1.406 -81.812 -13.766 1 95.12 240 HIS A N 1
ATOM 1856 C CA . HIS A 1 240 ? -2.172 -82.562 -14.734 1 95.12 240 HIS A CA 1
ATOM 1857 C C . HIS A 1 240 ? -1.31 -83.625 -15.383 1 95.12 240 HIS A C 1
ATOM 1859 O O . HIS A 1 240 ? -1.776 -84.75 -15.617 1 95.12 240 HIS A O 1
ATOM 1865 N N . GLN A 1 241 ? -0.06 -83.312 -15.633 1 94.5 241 GLN A N 1
ATOM 1866 C CA . GLN A 1 241 ? 0.86 -84.25 -16.266 1 94.5 241 GLN A CA 1
ATOM 1867 C C . GLN A 1 241 ? 1.197 -85.438 -15.336 1 94.5 241 GLN A C 1
ATOM 1869 O O . GLN A 1 241 ? 1.581 -86.5 -15.781 1 94.5 241 GLN A O 1
ATOM 1874 N N . SER A 1 242 ? 1.021 -85.25 -14.07 1 94.06 242 SER A N 1
ATOM 1875 C CA . SER A 1 242 ? 1.277 -86.25 -13.078 1 94.06 242 SER A CA 1
ATOM 1876 C C . SER A 1 242 ? 0.033 -87.125 -12.828 1 94.06 242 SER A C 1
ATOM 1878 O O . SER A 1 242 ? 0.087 -88.125 -12.102 1 94.06 242 SER A O 1
ATOM 1880 N N . ASN A 1 243 ? -1.034 -86.688 -13.367 1 95.25 243 ASN A N 1
ATOM 1881 C CA . ASN A 1 243 ? -2.275 -87.5 -13.258 1 95.25 243 ASN A CA 1
ATOM 1882 C C . ASN A 1 243 ? -2.154 -88.875 -13.898 1 95.25 243 ASN A C 1
ATOM 1884 O O . ASN A 1 243 ? -1.576 -89 -14.977 1 95.25 243 ASN A O 1
ATOM 1888 N N . PRO A 1 244 ? -2.754 -89.938 -13.336 1 94.38 244 PRO A N 1
ATOM 1889 C CA . PRO A 1 244 ? -2.65 -91.25 -13.875 1 94.38 244 PRO A CA 1
ATOM 1890 C C . PRO A 1 244 ? -3.23 -91.375 -15.281 1 94.38 244 PRO A C 1
ATOM 1892 O O . PRO A 1 244 ? -2.684 -92.125 -16.125 1 94.38 244 PRO A O 1
ATOM 1895 N N . ALA A 1 245 ? -4.273 -90.688 -15.43 1 93.31 245 ALA A N 1
ATOM 1896 C CA . ALA A 1 245 ? -4.883 -90.75 -16.766 1 93.31 245 ALA A CA 1
ATOM 1897 C C . ALA A 1 245 ? -3.922 -90.188 -17.812 1 93.31 245 ALA A C 1
ATOM 1899 O O . ALA A 1 245 ? -3.871 -90.688 -18.938 1 93.31 245 ALA A O 1
ATOM 1900 N N . TRP A 1 246 ? -3.172 -89.25 -17.516 1 95.88 246 TRP A N 1
ATOM 1901 C CA . TRP A 1 246 ? -2.184 -88.688 -18.406 1 95.88 246 TRP A CA 1
ATOM 1902 C C . TRP A 1 246 ? -1.022 -89.625 -18.641 1 95.88 246 TRP A C 1
ATOM 1904 O O . TRP A 1 246 ? -0.63 -89.875 -19.781 1 95.88 246 TRP A O 1
ATOM 1914 N N . LYS A 1 247 ? -0.563 -90.188 -17.734 1 95.5 247 LYS A N 1
ATOM 1915 C CA . LYS A 1 247 ? 0.583 -91.062 -17.812 1 95.5 247 LYS A CA 1
ATOM 1916 C C . LYS A 1 247 ? 0.239 -92.375 -18.594 1 95.5 247 LYS A C 1
ATOM 1918 O O . LYS A 1 247 ? 1.07 -92.875 -19.328 1 95.5 247 LYS A O 1
ATOM 1923 N N . LYS A 1 248 ? -0.998 -92.812 -18.359 1 96.06 248 LYS A N 1
ATOM 1924 C CA . LYS A 1 248 ? -1.436 -94 -19.078 1 96.06 248 LYS A CA 1
ATOM 1925 C C . LYS A 1 248 ? -1.413 -93.75 -20.578 1 96.06 248 LYS A C 1
ATOM 1927 O O . LYS A 1 248 ? -0.98 -94.625 -21.344 1 96.06 248 LYS A O 1
ATOM 1932 N N . VAL A 1 249 ? -1.889 -92.625 -20.906 1 96.69 249 VAL A N 1
ATOM 1933 C CA . VAL A 1 249 ? -1.906 -92.312 -22.328 1 96.69 249 VAL A CA 1
ATOM 1934 C C . VAL A 1 249 ? -0.476 -92.25 -22.859 1 96.69 249 VAL A C 1
ATOM 1936 O O . VAL A 1 249 ? -0.176 -92.75 -23.938 1 96.69 249 VAL A O 1
ATOM 1939 N N . GLU A 1 250 ? 0.422 -91.625 -22.125 1 96.06 250 GLU A N 1
ATOM 1940 C CA . GLU A 1 250 ? 1.816 -91.438 -22.531 1 96.06 250 GLU A CA 1
ATOM 1941 C C . GLU A 1 250 ? 2.486 -92.812 -22.672 1 96.06 250 GLU A C 1
ATOM 1943 O O . GLU A 1 250 ? 3.277 -93.062 -23.594 1 96.06 250 GLU A O 1
ATOM 1948 N N . GLN A 1 251 ? 2.104 -93.688 -21.906 1 95.38 251 GLN A N 1
ATOM 1949 C CA . GLN A 1 251 ? 2.66 -95.062 -21.953 1 95.38 251 GLN A CA 1
ATOM 1950 C C . GLN A 1 251 ? 2.197 -95.75 -23.203 1 95.38 251 GLN A C 1
ATOM 1952 O O . GLN A 1 251 ? 3 -96.438 -23.875 1 95.38 251 GLN A O 1
ATOM 1957 N N . VAL A 1 252 ? 0.938 -95.688 -23.375 1 96.25 252 VAL A N 1
ATOM 1958 C CA . VAL A 1 252 ? 0.384 -96.312 -24.562 1 96.25 252 VAL A CA 1
ATOM 1959 C C . VAL A 1 252 ? 1.02 -95.75 -25.828 1 96.25 252 VAL A C 1
ATOM 1961 O O . VAL A 1 252 ? 1.348 -96.5 -26.75 1 96.25 252 VAL A O 1
ATOM 1964 N N . GLN A 1 253 ? 1.146 -94.5 -25.844 1 96.31 253 GLN A N 1
ATOM 1965 C CA . GLN A 1 253 ? 1.762 -93.812 -27 1 96.31 253 GLN A CA 1
ATOM 1966 C C . GLN A 1 253 ? 3.213 -94.25 -27.172 1 96.31 253 GLN A C 1
ATOM 1968 O O . GLN A 1 253 ? 3.648 -94.562 -28.281 1 96.31 253 GLN A O 1
ATOM 1973 N N . GLN A 1 254 ? 3.91 -94.375 -26.109 1 95.25 254 GLN A N 1
ATOM 1974 C CA . GLN A 1 254 ? 5.297 -94.812 -26.172 1 95.25 254 GLN A CA 1
ATOM 1975 C C . GLN A 1 254 ? 5.387 -96.25 -26.609 1 95.25 254 GLN A C 1
ATOM 1977 O O . GLN A 1 254 ? 6.285 -96.625 -27.375 1 95.25 254 GLN A O 1
ATOM 1982 N N . PHE A 1 255 ? 4.449 -97 -26.125 1 95 255 PHE A N 1
ATOM 1983 C CA . PHE A 1 255 ? 4.395 -98.375 -26.516 1 95 255 PHE A CA 1
ATOM 1984 C C . PHE A 1 255 ? 4.148 -98.562 -28 1 95 255 PHE A C 1
ATOM 1986 O O . PHE A 1 255 ? 4.773 -99.375 -28.672 1 95 255 PHE A O 1
ATOM 1993 N N . PHE A 1 256 ? 3.232 -97.812 -28.531 1 93.5 256 PHE A N 1
ATOM 1994 C CA . PHE A 1 256 ? 2.965 -97.812 -29.969 1 93.5 256 PHE A CA 1
ATOM 1995 C C . PHE A 1 256 ? 4.207 -97.375 -30.75 1 93.5 256 PHE A C 1
ATOM 1997 O O . PHE A 1 256 ? 4.57 -98.062 -31.734 1 93.5 256 PHE A O 1
ATOM 2004 N N . LEU A 1 257 ? 4.934 -96.312 -30.25 1 93.31 257 LEU A N 1
ATOM 2005 C CA . LEU A 1 257 ? 6.094 -95.812 -30.953 1 93.31 257 LEU A CA 1
ATOM 2006 C C . LEU A 1 257 ? 7.23 -96.812 -30.969 1 93.31 257 LEU A C 1
ATOM 2008 O O . LEU A 1 257 ? 8.047 -96.812 -31.891 1 93.31 257 LEU A O 1
ATOM 2012 N N . ASN A 1 258 ? 7.23 -97.688 -30.078 1 92.25 258 ASN A N 1
ATOM 2013 C CA . ASN A 1 258 ? 8.281 -98.688 -29.984 1 92.25 258 ASN A CA 1
ATOM 2014 C C . ASN A 1 258 ? 8.031 -99.875 -30.938 1 92.25 258 ASN A C 1
ATOM 2016 O O . ASN A 1 258 ? 8.883 -100.75 -31.078 1 92.25 258 ASN A O 1
ATOM 2020 N N . GLN A 1 259 ? 6.914 -99.875 -31.594 1 92.56 259 GLN A N 1
ATOM 2021 C CA . GLN A 1 259 ? 6.566 -100.938 -32.5 1 92.56 259 GLN A CA 1
ATOM 2022 C C . GLN A 1 259 ? 6.801 -100.562 -33.938 1 92.56 259 GLN A C 1
ATOM 2024 O O . GLN A 1 259 ? 6.102 -101.062 -34.844 1 92.56 259 GLN A O 1
ATOM 2029 N N . SER A 1 260 ? 7.73 -99.688 -34.188 1 88.75 260 SER A N 1
ATOM 2030 C CA . SER A 1 260 ? 7.984 -99.188 -35.531 1 88.75 260 SER A CA 1
ATOM 2031 C C . SER A 1 260 ? 8.43 -100.312 -36.469 1 88.75 260 SER A C 1
ATOM 2033 O O . SER A 1 260 ? 8.227 -100.188 -37.688 1 88.75 260 SER A O 1
ATOM 2035 N N . ALA A 1 261 ? 8.883 -101.375 -36.031 1 86.75 261 ALA A N 1
ATOM 2036 C CA . ALA A 1 261 ? 9.422 -102.438 -36.844 1 86.75 261 ALA A CA 1
ATOM 2037 C C . ALA A 1 261 ? 8.328 -103.438 -37.219 1 86.75 261 ALA A C 1
ATOM 2039 O O . ALA A 1 261 ? 8.492 -104.25 -38.156 1 86.75 261 ALA A O 1
ATOM 2040 N N . ASN A 1 262 ? 7.234 -103.562 -36.531 1 89.88 262 ASN A N 1
ATOM 2041 C CA . ASN A 1 262 ? 6.16 -104.562 -36.75 1 89.88 262 ASN A CA 1
ATOM 2042 C C . ASN A 1 262 ? 4.816 -103.812 -36.938 1 89.88 262 ASN A C 1
ATOM 2044 O O . ASN A 1 262 ? 3.918 -104 -36.094 1 89.88 262 ASN A O 1
ATOM 2048 N N . LEU A 1 263 ? 4.504 -103.25 -38.062 1 91.44 263 LEU A N 1
ATOM 2049 C CA . LEU A 1 263 ? 3.336 -102.375 -38.25 1 91.44 263 LEU A CA 1
ATOM 2050 C C . LEU A 1 263 ? 2.141 -103.188 -38.719 1 91.44 263 LEU A C 1
ATOM 2052 O O . LEU A 1 263 ? 1.002 -102.75 -38.688 1 91.44 263 LEU A O 1
ATOM 2056 N N . ASP A 1 264 ? 2.383 -104.438 -39.156 1 89.94 264 ASP A N 1
ATOM 2057 C CA . ASP A 1 264 ? 1.314 -105.25 -39.656 1 89.94 264 ASP A CA 1
ATOM 2058 C C . ASP A 1 264 ? 0.546 -105.938 -38.531 1 89.94 264 ASP A C 1
ATOM 2060 O O . ASP A 1 264 ? -0.567 -106.438 -38.719 1 89.94 264 ASP A O 1
ATOM 2064 N N . SER A 1 265 ? 1.227 -106 -37.375 1 90.38 265 SER A N 1
ATOM 2065 C CA . SER A 1 265 ? 0.581 -106.625 -36.219 1 90.38 265 SER A CA 1
ATOM 2066 C C . SER A 1 265 ? 0.809 -105.75 -34.969 1 90.38 265 SER A C 1
ATOM 2068 O O . SER A 1 265 ? 1.596 -106.125 -34.094 1 90.38 265 SER A O 1
ATOM 2070 N N . ILE A 1 266 ? 0.1 -104.688 -34.844 1 92.88 266 ILE A N 1
ATOM 2071 C CA . ILE A 1 266 ? 0.275 -103.75 -33.75 1 92.88 266 ILE A CA 1
ATOM 2072 C C . ILE A 1 266 ? -0.456 -104.25 -32.5 1 92.88 266 ILE A C 1
ATOM 2074 O O . ILE A 1 266 ? -1.612 -104.625 -32.594 1 92.88 266 ILE A O 1
ATOM 2078 N N . GLN A 1 267 ? 0.316 -104.188 -31.406 1 92.44 267 GLN A N 1
ATOM 2079 C CA . GLN A 1 267 ? -0.266 -104.5 -30.109 1 92.44 267 GLN A CA 1
ATOM 2080 C C . GLN A 1 267 ? -0.662 -103.25 -29.328 1 92.44 267 GLN A C 1
ATOM 2082 O O . GLN A 1 267 ? 0.022 -102.25 -29.406 1 92.44 267 GLN A O 1
ATOM 2087 N N . GLY A 1 268 ? -1.771 -103.25 -28.703 1 91.75 268 GLY A N 1
ATOM 2088 C CA . GLY A 1 268 ? -2.25 -102.188 -27.891 1 91.75 268 GLY A CA 1
ATOM 2089 C C . GLY A 1 268 ? -3.643 -102.375 -27.328 1 91.75 268 GLY A C 1
ATOM 2090 O O . GLY A 1 268 ? -4.211 -103.5 -27.5 1 91.75 268 GLY A O 1
ATOM 2091 N N . PRO A 1 269 ? -4.066 -101.438 -26.688 1 92.5 269 PRO A N 1
ATOM 2092 C CA . PRO A 1 269 ? -5.426 -101.562 -26.156 1 92.5 269 PRO A CA 1
ATOM 2093 C C . PRO A 1 269 ? -6.488 -101.562 -27.25 1 92.5 269 PRO A C 1
ATOM 2095 O O . PRO A 1 269 ? -6.215 -101.188 -28.375 1 92.5 269 PRO A O 1
ATOM 2098 N N . GLN A 1 270 ? -7.656 -102.125 -26.812 1 88.56 270 GLN A N 1
ATOM 2099 C CA . GLN A 1 270 ? -8.781 -102.062 -27.734 1 88.56 270 GLN A CA 1
ATOM 2100 C C . GLN A 1 270 ? -9.188 -100.625 -28 1 88.56 270 GLN A C 1
ATOM 2102 O O . GLN A 1 270 ? -9.039 -99.75 -27.125 1 88.56 270 GLN A O 1
ATOM 2107 N N . ALA A 1 271 ? -9.609 -100.375 -29.188 1 86.94 271 ALA A N 1
ATOM 2108 C CA . ALA A 1 271 ? -10.062 -99 -29.578 1 86.94 271 ALA A CA 1
ATOM 2109 C C . ALA A 1 271 ? -11.109 -98.5 -28.594 1 86.94 271 ALA A C 1
ATOM 2111 O O . ALA A 1 271 ? -11.125 -97.312 -28.266 1 86.94 271 ALA A O 1
ATOM 2112 N N . THR A 1 272 ? -11.969 -99.375 -28.031 1 83.75 272 THR A N 1
ATOM 2113 C CA . THR A 1 272 ? -13.047 -99 -27.125 1 83.75 272 THR A CA 1
ATOM 2114 C C . THR A 1 272 ? -12.484 -98.562 -25.766 1 83.75 272 THR A C 1
ATOM 2116 O O . THR A 1 272 ? -13.141 -97.812 -25.016 1 83.75 272 THR A O 1
ATOM 2119 N N . GLU A 1 273 ? -11.32 -99 -25.484 1 89.81 273 GLU A N 1
ATOM 2120 C CA . GLU A 1 273 ? -10.648 -98.625 -24.25 1 89.81 273 GLU A CA 1
ATOM 2121 C C . GLU A 1 273 ? -9.789 -97.375 -24.453 1 89.81 273 GLU A C 1
ATOM 2123 O O . GLU A 1 273 ? -9.719 -96.5 -23.562 1 89.81 273 GLU A O 1
ATOM 2128 N N . TRP A 1 274 ? -9.148 -97.25 -25.547 1 92 274 TRP A N 1
ATOM 2129 C CA . TRP A 1 274 ? -8.227 -96.188 -25.859 1 92 274 TRP A CA 1
ATOM 2130 C C . TRP A 1 274 ? -8.961 -94.875 -25.938 1 92 274 TRP A C 1
ATOM 2132 O O . TRP A 1 274 ? -8.523 -93.875 -25.344 1 92 274 TRP A O 1
ATOM 2142 N N . PHE A 1 275 ? -9.984 -94.875 -26.656 1 88.56 275 PHE A N 1
ATOM 2143 C CA . PHE A 1 275 ? -10.648 -93.562 -26.984 1 88.56 275 PHE A CA 1
ATOM 2144 C C . PHE A 1 275 ? -11.086 -92.875 -25.703 1 88.56 275 PHE A C 1
ATOM 2146 O O . PHE A 1 275 ? -10.758 -91.688 -25.5 1 88.56 275 PHE A O 1
ATOM 2153 N N . PRO A 1 276 ? -11.742 -93.562 -24.781 1 88.88 276 PRO A N 1
ATOM 2154 C CA . PRO A 1 276 ? -12.102 -92.875 -23.531 1 88.88 276 PRO A CA 1
ATOM 2155 C C . PRO A 1 276 ? -10.875 -92.438 -22.703 1 88.88 276 PRO A C 1
ATOM 2157 O O . PRO A 1 276 ? -10.867 -91.375 -22.062 1 88.88 276 PRO A O 1
ATOM 2160 N N . MET A 1 277 ? -9.875 -93.25 -22.703 1 92.69 277 MET A N 1
ATOM 2161 C CA . MET A 1 277 ? -8.641 -92.938 -21.969 1 92.69 277 MET A CA 1
ATOM 2162 C C . MET A 1 277 ? -7.988 -91.688 -22.484 1 92.69 277 MET A C 1
ATOM 2164 O O . MET A 1 277 ? -7.637 -90.812 -21.719 1 92.69 277 MET A O 1
ATOM 2168 N N . ALA A 1 278 ? -7.855 -91.562 -23.75 1 94 278 ALA A N 1
ATOM 2169 C CA . ALA A 1 278 ? -7.262 -90.375 -24.375 1 94 278 ALA A CA 1
ATOM 2170 C C . ALA A 1 278 ? -8.148 -89.188 -24.172 1 94 278 ALA A C 1
ATOM 2172 O O . ALA A 1 278 ? -7.641 -88.062 -24.031 1 94 278 ALA A O 1
ATOM 2173 N N . THR A 1 279 ? -9.406 -89.375 -24.188 1 92.69 279 THR A N 1
ATOM 2174 C CA . THR A 1 279 ? -10.344 -88.312 -23.969 1 92.69 279 THR A CA 1
ATOM 2175 C C . THR A 1 279 ? -10.195 -87.688 -22.578 1 92.69 279 THR A C 1
ATOM 2177 O O . THR A 1 279 ? -10.344 -86.5 -22.375 1 92.69 279 THR A O 1
ATOM 2180 N N . GLU A 1 280 ? -9.945 -88.562 -21.719 1 94.75 280 GLU A N 1
ATOM 2181 C CA . GLU A 1 280 ? -9.742 -88.062 -20.359 1 94.75 280 GLU A CA 1
ATOM 2182 C C . GLU A 1 280 ? -8.539 -87.125 -20.266 1 94.75 280 GLU A C 1
ATOM 2184 O O . GLU A 1 280 ? -8.594 -86.125 -19.578 1 94.75 280 GLU A O 1
ATOM 2189 N N . ARG A 1 281 ? -7.418 -87.438 -20.844 1 95.94 281 ARG A N 1
ATOM 2190 C CA . ARG A 1 281 ? -6.254 -86.562 -20.859 1 95.94 281 ARG A CA 1
ATOM 2191 C C . ARG A 1 281 ? -6.578 -85.25 -21.547 1 95.94 281 ARG A C 1
ATOM 2193 O O . ARG A 1 281 ? -6.176 -84.188 -21.062 1 95.94 281 ARG A O 1
ATOM 2200 N N . ILE A 1 282 ? -7.281 -85.312 -22.625 1 94.88 282 ILE A N 1
ATOM 2201 C CA . ILE A 1 282 ? -7.684 -84.062 -23.328 1 94.88 282 ILE A CA 1
ATOM 2202 C C . ILE A 1 282 ? -8.586 -83.25 -22.438 1 94.88 282 ILE A C 1
ATOM 2204 O O . ILE A 1 282 ? -8.516 -82 -22.453 1 94.88 282 ILE A O 1
ATOM 2208 N N . GLY A 1 283 ? -9.375 -83.938 -21.688 1 94.56 283 GLY A N 1
ATOM 2209 C CA . GLY A 1 283 ? -10.203 -83.188 -20.719 1 94.56 283 GLY A CA 1
ATOM 2210 C C . GLY A 1 283 ? -9.391 -82.438 -19.719 1 94.56 283 GLY A C 1
ATOM 2211 O O . GLY A 1 283 ? -9.773 -81.312 -19.344 1 94.56 283 GLY A O 1
ATOM 2212 N N . LEU A 1 284 ? -8.289 -82.938 -19.281 1 95.75 284 LEU A N 1
ATOM 2213 C CA . LEU A 1 284 ? -7.398 -82.25 -18.375 1 95.75 284 LEU A CA 1
ATOM 2214 C C . LEU A 1 284 ? -6.797 -81 -19.047 1 95.75 284 LEU A C 1
ATOM 2216 O O . LEU A 1 284 ? -6.691 -79.938 -18.422 1 95.75 284 LEU A O 1
ATOM 2220 N N . MET A 1 285 ? -6.418 -81.188 -20.25 1 96.38 285 MET A N 1
ATOM 2221 C CA . MET A 1 285 ? -5.922 -80.062 -21.016 1 96.38 285 MET A CA 1
ATOM 2222 C C . MET A 1 285 ? -7.008 -79 -21.188 1 96.38 285 MET A C 1
ATOM 2224 O O . MET A 1 285 ? -6.73 -77.812 -21.109 1 96.38 285 MET A O 1
ATOM 2228 N N . ASN A 1 286 ? -8.156 -79.438 -21.406 1 95.25 286 ASN A N 1
ATOM 2229 C CA . ASN A 1 286 ? -9.289 -78.562 -21.562 1 95.25 286 ASN A CA 1
ATOM 2230 C C . ASN A 1 286 ? -9.586 -77.812 -20.281 1 95.25 286 ASN A C 1
ATOM 2232 O O . ASN A 1 286 ? -9.992 -76.625 -20.328 1 95.25 286 ASN A O 1
ATOM 2236 N N . GLN A 1 287 ? -9.414 -78.438 -19.234 1 94.94 287 GLN A N 1
ATOM 2237 C CA . GLN A 1 287 ? -9.594 -77.75 -17.953 1 94.94 287 GLN A CA 1
ATOM 2238 C C . GLN A 1 287 ? -8.602 -76.625 -17.797 1 94.94 287 GLN A C 1
ATOM 2240 O O . GLN A 1 287 ? -8.969 -75.5 -17.359 1 94.94 287 GLN A O 1
ATOM 2245 N N . LEU A 1 288 ? -7.426 -76.875 -18.094 1 95.06 288 LEU A N 1
ATOM 2246 C CA . LEU A 1 288 ? -6.398 -75.875 -18.047 1 95.06 288 LEU A CA 1
ATOM 2247 C C . LEU A 1 288 ? -6.723 -74.75 -19.016 1 95.06 288 LEU A C 1
ATOM 2249 O O . LEU A 1 288 ? -6.59 -73.562 -18.688 1 95.06 288 LEU A O 1
ATOM 2253 N N . ARG A 1 289 ? -7.129 -75.125 -20.188 1 95.19 289 ARG A N 1
ATOM 2254 C CA . ARG A 1 289 ? -7.535 -74.125 -21.203 1 95.19 289 ARG A CA 1
ATOM 2255 C C . ARG A 1 289 ? -8.664 -73.25 -20.688 1 95.19 289 ARG A C 1
ATOM 2257 O O . ARG A 1 289 ? -8.602 -72 -20.797 1 95.19 289 ARG A O 1
ATOM 2264 N N . ASN A 1 290 ? -9.672 -73.875 -20.125 1 94.56 290 ASN A N 1
ATOM 2265 C CA . ASN A 1 290 ? -10.812 -73.125 -19.594 1 94.56 290 ASN A CA 1
ATOM 2266 C C . ASN A 1 290 ? -10.398 -72.125 -18.5 1 94.56 290 ASN A C 1
ATOM 2268 O O . ASN A 1 290 ? -10.859 -71 -18.469 1 94.56 290 ASN A O 1
ATOM 2272 N N . GLN A 1 291 ? -9.539 -72.562 -17.719 1 94.12 291 GLN A N 1
ATOM 2273 C CA . GLN A 1 291 ? -9.039 -71.688 -16.641 1 94.12 291 GLN A CA 1
ATOM 2274 C C . GLN A 1 291 ? -8.305 -70.5 -17.219 1 94.12 291 GLN A C 1
ATOM 2276 O O . GLN A 1 291 ? -8.492 -69.375 -16.734 1 94.12 291 GLN A O 1
ATOM 2281 N N . MET A 1 292 ? -7.551 -70.688 -18.188 1 94 292 MET A N 1
ATOM 2282 C CA . MET A 1 292 ? -6.758 -69.625 -18.781 1 94 292 MET A CA 1
ATOM 2283 C C . MET A 1 292 ? -7.645 -68.625 -19.547 1 94 292 MET A C 1
ATOM 2285 O O . MET A 1 292 ? -7.441 -67.438 -19.484 1 94 292 MET A O 1
ATOM 2289 N N . VAL A 1 293 ? -8.625 -69.188 -20.25 1 93.88 293 VAL A N 1
ATOM 2290 C CA . VAL A 1 293 ? -9.555 -68.312 -21 1 93.88 293 VAL A CA 1
ATOM 2291 C C . VAL A 1 293 ? -10.328 -67.438 -20.031 1 93.88 293 VAL A C 1
ATOM 2293 O O . VAL A 1 293 ? -10.453 -66.25 -20.25 1 93.88 293 VAL A O 1
ATOM 2296 N N . ASP A 1 294 ? -10.742 -68.062 -18.984 1 93.44 294 ASP A N 1
ATOM 2297 C CA . ASP A 1 294 ? -11.5 -67.312 -17.984 1 93.44 294 ASP A CA 1
ATOM 2298 C C . ASP A 1 294 ? -10.641 -66.188 -17.359 1 93.44 294 ASP A C 1
ATOM 2300 O O . ASP A 1 294 ? -11.109 -65.062 -17.172 1 93.44 294 ASP A O 1
ATOM 2304 N N . GLN A 1 295 ? -9.461 -66.562 -17.109 1 93.31 295 GLN A N 1
ATOM 2305 C CA . GLN A 1 295 ? -8.562 -65.625 -16.516 1 93.31 295 GLN A CA 1
ATOM 2306 C C . GLN A 1 295 ? -8.242 -64.5 -17.516 1 93.31 295 GLN A C 1
ATOM 2308 O O . GLN A 1 295 ? -8.148 -63.312 -17.125 1 93.31 295 GLN A O 1
ATOM 2313 N N . MET A 1 296 ? -8.062 -64.812 -18.672 1 92.94 296 MET A N 1
ATOM 2314 C CA . MET A 1 296 ? -7.762 -63.812 -19.719 1 92.94 296 MET A CA 1
ATOM 2315 C C . MET A 1 296 ? -8.922 -62.844 -19.891 1 92.94 296 MET A C 1
ATOM 2317 O O . MET A 1 296 ? -8.719 -61.625 -19.969 1 92.94 296 MET A O 1
ATOM 2321 N N . LEU A 1 297 ? -10.117 -63.375 -19.906 1 93.69 297 LEU A N 1
ATOM 2322 C CA . LEU A 1 297 ? -11.305 -62.562 -20.031 1 93.69 297 LEU A CA 1
ATOM 2323 C C . LEU A 1 297 ? -11.461 -61.625 -18.828 1 93.69 297 LEU A C 1
ATOM 2325 O O . LEU A 1 297 ? -11.719 -60.438 -19 1 93.69 297 LEU A O 1
ATOM 2329 N N . SER A 1 298 ? -11.203 -62.219 -17.719 1 93.44 298 SER A N 1
ATOM 2330 C CA . SER A 1 298 ? -11.328 -61.438 -16.484 1 93.44 298 SER A CA 1
ATOM 2331 C C . SER A 1 298 ? -10.258 -60.344 -16.406 1 93.44 298 SER A C 1
ATOM 2333 O O . SER A 1 298 ? -10.547 -59.219 -16.047 1 93.44 298 SER A O 1
ATOM 2335 N N . ALA A 1 299 ? -9.047 -60.719 -16.766 1 92.56 299 ALA A N 1
ATOM 2336 C CA . ALA A 1 299 ? -7.938 -59.75 -16.75 1 92.56 299 ALA A CA 1
ATOM 2337 C C . ALA A 1 299 ? -8.172 -58.625 -17.734 1 92.56 299 ALA A C 1
ATOM 2339 O O . ALA A 1 299 ? -7.871 -57.469 -17.438 1 92.56 299 ALA A O 1
ATOM 2340 N N . ALA A 1 300 ? -8.68 -58.906 -18.891 1 93 300 ALA A N 1
ATOM 2341 C CA . ALA A 1 300 ? -8.961 -57.906 -19.891 1 93 300 ALA A CA 1
ATOM 2342 C C . ALA A 1 300 ? -10.055 -56.938 -19.422 1 93 300 ALA A C 1
ATOM 2344 O O . ALA A 1 300 ? -9.93 -55.719 -19.578 1 93 300 ALA A O 1
ATOM 2345 N N . GLU A 1 301 ? -11.102 -57.5 -18.844 1 91.75 301 GLU A N 1
ATOM 2346 C CA . GLU A 1 301 ? -12.195 -56.688 -18.328 1 91.75 301 GLU A CA 1
ATOM 2347 C C . GLU A 1 301 ? -11.734 -55.812 -17.188 1 91.75 301 GLU A C 1
ATOM 2349 O O . GLU A 1 301 ? -12.055 -54.625 -17.141 1 91.75 301 GLU A O 1
ATOM 2354 N N . HIS A 1 302 ? -10.961 -56.344 -16.297 1 90.75 302 HIS A N 1
ATOM 2355 C CA . HIS A 1 302 ? -10.461 -55.594 -15.156 1 90.75 302 HIS A CA 1
ATOM 2356 C C . HIS A 1 302 ? -9.531 -54.469 -15.602 1 90.75 302 HIS A C 1
ATOM 2358 O O . HIS A 1 302 ? -9.617 -53.375 -15.086 1 90.75 302 HIS A O 1
ATOM 2364 N N . SER A 1 303 ? -8.656 -54.781 -16.516 1 90.62 303 SER A N 1
ATOM 2365 C CA . SER A 1 303 ? -7.719 -53.781 -17.031 1 90.62 303 SER A CA 1
ATOM 2366 C C . SER A 1 303 ? -8.453 -52.625 -17.703 1 90.62 303 SER A C 1
ATOM 2368 O O . SER A 1 303 ? -8.102 -51.438 -17.5 1 90.62 303 SER A O 1
ATOM 2370 N N . ALA A 1 304 ? -9.492 -52.906 -18.453 1 90.12 304 ALA A N 1
ATOM 2371 C CA . ALA A 1 304 ? -10.273 -51.875 -19.156 1 90.12 304 ALA A CA 1
ATOM 2372 C C . ALA A 1 304 ? -11.039 -51 -18.156 1 90.12 304 ALA A C 1
ATOM 2374 O O . ALA A 1 304 ? -11.039 -49.75 -18.281 1 90.12 304 ALA A O 1
ATOM 2375 N N . GLN A 1 305 ? -11.609 -51.562 -17.156 1 90.5 305 GLN A N 1
ATOM 2376 C CA . GLN A 1 305 ? -12.383 -50.812 -16.156 1 90.5 305 GLN A CA 1
ATOM 2377 C C . GLN A 1 305 ? -11.477 -49.906 -15.32 1 90.5 305 GLN A C 1
ATOM 2379 O O . GLN A 1 305 ? -11.797 -48.75 -15.07 1 90.5 305 GLN A O 1
ATOM 2384 N N . GLN A 1 306 ? -10.336 -50.469 -14.969 1 89.69 306 GLN A N 1
ATOM 2385 C CA . GLN A 1 306 ? -9.398 -49.719 -14.148 1 89.69 306 GLN A CA 1
ATOM 2386 C C . GLN A 1 306 ? -8.828 -48.531 -14.914 1 89.69 306 GLN A C 1
ATOM 2388 O O . GLN A 1 306 ? -8.695 -47.438 -14.359 1 89.69 306 GLN A O 1
ATOM 2393 N N . ALA A 1 307 ? -8.555 -48.75 -16.156 1 88.25 307 ALA A N 1
ATOM 2394 C CA . ALA A 1 307 ? -7.992 -47.688 -16.984 1 88.25 307 ALA A CA 1
ATOM 2395 C C . ALA A 1 307 ? -9.008 -46.562 -17.172 1 88.25 307 ALA A C 1
ATOM 2397 O O . ALA A 1 307 ? -8.648 -45.375 -17.094 1 88.25 307 ALA A O 1
ATOM 2398 N N . THR A 1 308 ? -10.25 -46.875 -17.359 1 88.56 308 THR A N 1
ATOM 2399 C CA . THR A 1 308 ? -11.289 -45.875 -17.562 1 88.56 308 THR A CA 1
ATOM 2400 C C . THR A 1 308 ? -11.555 -45.094 -16.266 1 88.56 308 THR A C 1
ATOM 2402 O O . THR A 1 308 ? -11.734 -43.875 -16.281 1 88.56 308 THR A O 1
ATOM 2405 N N . LEU A 1 309 ? -11.492 -45.812 -15.141 1 88.69 309 LEU A N 1
ATOM 2406 C CA . LEU A 1 309 ? -11.703 -45.156 -13.844 1 88.69 309 LEU A CA 1
ATOM 2407 C C . LEU A 1 309 ? -10.562 -44.188 -13.523 1 88.69 309 LEU A C 1
ATOM 2409 O O . LEU A 1 309 ? -10.805 -43.062 -13.086 1 88.69 309 LEU A O 1
ATOM 2413 N N . ASN A 1 310 ? -9.305 -44.625 -13.766 1 87.19 310 ASN A N 1
ATOM 2414 C CA . ASN A 1 310 ? -8.148 -43.781 -13.508 1 87.19 310 ASN A CA 1
ATOM 2415 C C . ASN A 1 310 ? -8.172 -42.531 -14.359 1 87.19 310 ASN A C 1
ATOM 2417 O O . ASN A 1 310 ? -7.891 -41.438 -13.875 1 87.19 310 ASN A O 1
ATOM 2421 N N . ARG A 1 311 ? -8.562 -42.688 -15.555 1 86.62 311 ARG A N 1
ATOM 2422 C CA . ARG A 1 311 ? -8.656 -41.562 -16.469 1 86.62 311 ARG A CA 1
ATOM 2423 C C . ARG A 1 311 ? -9.727 -40.594 -16.016 1 86.62 311 ARG A C 1
ATOM 2425 O O . ARG A 1 311 ? -9.469 -39.375 -15.906 1 86.62 311 ARG A O 1
ATOM 2432 N N . ASN A 1 312 ? -10.969 -41.125 -15.672 1 88.62 312 ASN A N 1
ATOM 2433 C CA . ASN A 1 312 ? -12.07 -40.25 -15.273 1 88.62 312 ASN A CA 1
ATOM 2434 C C . ASN A 1 312 ? -11.781 -39.531 -13.953 1 88.62 312 ASN A C 1
ATOM 2436 O O . ASN A 1 312 ? -12.109 -38.344 -13.797 1 88.62 312 ASN A O 1
ATOM 2440 N N . LEU A 1 313 ? -11.094 -40.25 -13.031 1 86.62 313 LEU A N 1
ATOM 2441 C CA . LEU A 1 313 ? -10.766 -39.656 -11.742 1 86.62 313 LEU A CA 1
ATOM 2442 C C . LEU A 1 313 ? -9.727 -38.562 -11.898 1 86.62 313 LEU A C 1
ATOM 2444 O O . LEU A 1 313 ? -9.867 -37.469 -11.312 1 86.62 313 LEU A O 1
ATOM 2448 N N . LEU A 1 314 ? -8.75 -38.812 -12.766 1 82.5 314 LEU A N 1
ATOM 2449 C CA . LEU A 1 314 ? -7.715 -37.781 -12.953 1 82.5 314 LEU A CA 1
ATOM 2450 C C . LEU A 1 314 ? -8.258 -36.594 -13.711 1 82.5 314 LEU A C 1
ATOM 2452 O O . LEU A 1 314 ? -7.906 -35.438 -13.398 1 82.5 314 LEU A O 1
ATOM 2456 N N . MET A 1 315 ? -9.117 -36.906 -14.672 1 84.88 315 MET A N 1
ATOM 2457 C CA . MET A 1 315 ? -9.727 -35.812 -15.422 1 84.88 315 MET A CA 1
ATOM 2458 C C . MET A 1 315 ? -10.578 -34.938 -14.516 1 84.88 315 MET A C 1
ATOM 2460 O O . MET A 1 315 ? -10.492 -33.719 -14.586 1 84.88 315 MET A O 1
ATOM 2464 N N . ALA A 1 316 ? -11.336 -35.531 -13.633 1 87.38 316 ALA A N 1
ATOM 2465 C CA . ALA A 1 316 ? -12.18 -34.781 -12.703 1 87.38 316 ALA A CA 1
ATOM 2466 C C . ALA A 1 316 ? -11.328 -34 -11.711 1 87.38 316 ALA A C 1
ATOM 2468 O O . ALA A 1 316 ? -11.578 -32.812 -11.461 1 87.38 316 ALA A O 1
ATOM 2469 N N . ALA A 1 317 ? -10.258 -34.625 -11.211 1 83.12 317 ALA A N 1
ATOM 2470 C CA . ALA A 1 317 ? -9.391 -34 -10.234 1 83.12 317 ALA A CA 1
ATOM 2471 C C . ALA A 1 317 ? -8.664 -32.781 -10.844 1 83.12 317 ALA A C 1
ATOM 2473 O O . ALA A 1 317 ? -8.586 -31.719 -10.234 1 83.12 317 ALA A O 1
ATOM 2474 N N . THR A 1 318 ? -8.219 -32.969 -12.07 1 80.75 318 THR A N 1
ATOM 2475 C CA . THR A 1 318 ? -7.512 -31.891 -12.75 1 80.75 318 THR A CA 1
ATOM 2476 C C . THR A 1 318 ? -8.445 -30.719 -13.016 1 80.75 318 THR A C 1
ATOM 2478 O O . THR A 1 318 ? -8.07 -29.562 -12.82 1 80.75 318 THR A O 1
ATOM 2481 N N . THR A 1 319 ? -9.672 -31.031 -13.406 1 83.62 319 THR A N 1
ATOM 2482 C CA . THR A 1 319 ? -10.633 -29.984 -13.719 1 83.62 319 THR A CA 1
ATOM 2483 C C . THR A 1 319 ? -11.016 -29.219 -12.453 1 83.62 319 THR A C 1
ATOM 2485 O O . THR A 1 319 ? -11.016 -27.984 -12.445 1 83.62 319 THR A O 1
ATOM 2488 N N . VAL A 1 320 ? -11.297 -29.891 -11.352 1 84.44 320 VAL A N 1
ATOM 2489 C CA . VAL A 1 320 ? -11.734 -29.266 -10.102 1 84.44 320 VAL A CA 1
ATOM 2490 C C . VAL A 1 320 ? -10.594 -28.438 -9.516 1 84.44 320 VAL A C 1
ATOM 2492 O O . VAL A 1 320 ? -10.797 -27.281 -9.125 1 84.44 320 VAL A O 1
ATOM 2495 N N . ILE A 1 321 ? -9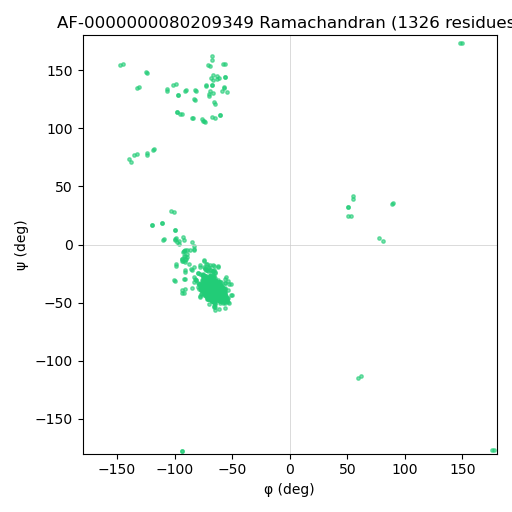.375 -28.984 -9.555 1 80.81 321 ILE A N 1
ATOM 2496 C CA . ILE A 1 321 ? -8.234 -28.297 -8.969 1 80.81 321 ILE A CA 1
ATOM 2497 C C . ILE A 1 321 ? -7.879 -27.062 -9.805 1 80.81 321 ILE A C 1
ATOM 2499 O O . ILE A 1 321 ? -7.578 -26 -9.258 1 80.81 321 ILE A O 1
ATOM 2503 N N . SER A 1 322 ? -7.98 -27.219 -11.141 1 80.69 322 SER A N 1
ATOM 2504 C CA . SER A 1 322 ? -7.699 -26.094 -12.023 1 80.69 322 SER A CA 1
ATOM 2505 C C . SER A 1 322 ? -8.711 -24.969 -11.812 1 80.69 322 SER A C 1
ATOM 2507 O O . SER A 1 322 ? -8.344 -23.797 -11.742 1 80.69 322 SER A O 1
ATOM 2509 N N . LEU A 1 323 ? -10.008 -25.297 -11.633 1 84.25 323 LEU A N 1
ATOM 2510 C CA . LEU A 1 323 ? -11.055 -24.297 -11.43 1 84.25 323 LEU A CA 1
ATOM 2511 C C . LEU A 1 323 ? -10.875 -23.594 -10.094 1 84.25 323 LEU A C 1
ATOM 2513 O O . LEU A 1 323 ? -11.016 -22.375 -10.008 1 84.25 323 LEU A O 1
ATOM 2517 N N . LEU A 1 324 ? -10.555 -24.359 -9.094 1 81.88 324 LEU A N 1
ATOM 2518 C CA . LEU A 1 324 ? -10.344 -23.797 -7.762 1 81.88 324 LEU A CA 1
ATOM 2519 C C . LEU A 1 324 ? -9.156 -22.844 -7.758 1 81.88 324 LEU A C 1
ATOM 2521 O O . LEU A 1 324 ? -9.219 -21.766 -7.168 1 81.88 324 LEU A O 1
ATOM 2525 N N . MET A 1 325 ? -8.141 -23.156 -8.469 1 80.06 325 MET A N 1
ATOM 2526 C CA . MET A 1 325 ? -6.934 -22.344 -8.516 1 80.06 325 MET A CA 1
ATOM 2527 C C . MET A 1 325 ? -7.18 -21.047 -9.289 1 80.06 325 MET A C 1
ATOM 2529 O O . MET A 1 325 ? -6.707 -19.984 -8.891 1 80.06 325 MET A O 1
ATOM 2533 N N . ILE A 1 326 ? -7.922 -21.156 -10.375 1 82.5 326 ILE A N 1
ATOM 2534 C CA . ILE A 1 326 ? -8.258 -19.984 -11.18 1 82.5 326 ILE A CA 1
ATOM 2535 C C . ILE A 1 326 ? -9.102 -19.016 -10.352 1 82.5 326 ILE A C 1
ATOM 2537 O O . ILE A 1 326 ? -8.867 -17.812 -10.367 1 82.5 326 ILE A O 1
ATOM 2541 N N . MET A 1 327 ? -10.016 -19.531 -9.602 1 83.5 327 MET A N 1
ATOM 2542 C CA . MET A 1 327 ? -10.891 -18.719 -8.758 1 83.5 327 MET A CA 1
ATOM 2543 C C . MET A 1 327 ? -10.086 -18.031 -7.66 1 83.5 327 MET A C 1
ATOM 2545 O O . MET A 1 327 ? -10.32 -16.844 -7.371 1 83.5 327 MET A O 1
ATOM 2549 N N . MET A 1 328 ? -9.125 -18.688 -7.176 1 77.62 328 MET A N 1
ATOM 2550 C CA . MET A 1 328 ? -8.305 -18.141 -6.105 1 77.62 328 MET A CA 1
ATOM 2551 C C . MET A 1 328 ? -7.434 -17 -6.625 1 77.62 328 MET A C 1
ATOM 2553 O O . MET A 1 328 ? -7.352 -15.938 -5.996 1 77.62 328 MET A O 1
ATOM 2557 N N . VAL A 1 329 ? -6.77 -17.172 -7.762 1 77.94 329 VAL A N 1
ATOM 2558 C CA . VAL A 1 329 ? -5.914 -16.156 -8.352 1 77.94 329 VAL A CA 1
ATOM 2559 C C . VAL A 1 329 ? -6.75 -14.93 -8.727 1 77.94 329 VAL A C 1
ATOM 2561 O O . VAL A 1 329 ? -6.359 -13.797 -8.445 1 77.94 329 VAL A O 1
ATOM 2564 N N . TRP A 1 330 ? -7.879 -15.188 -9.273 1 80.44 330 TRP A N 1
ATOM 2565 C CA . TRP A 1 330 ? -8.766 -14.102 -9.672 1 80.44 330 TRP A CA 1
ATOM 2566 C C . TRP A 1 330 ? -9.242 -13.312 -8.453 1 80.44 330 TRP A C 1
ATOM 2568 O O . TRP A 1 330 ? -9.25 -12.078 -8.469 1 80.44 330 TRP A O 1
ATOM 2578 N N . GLY A 1 331 ? -9.664 -13.992 -7.41 1 78.69 331 GLY A N 1
ATOM 2579 C CA . GLY A 1 331 ? -10.109 -13.336 -6.191 1 78.69 331 GLY A CA 1
ATOM 2580 C C . GLY A 1 331 ? -9.039 -12.469 -5.555 1 78.69 331 GLY A C 1
ATOM 2581 O O . GLY A 1 331 ? -9.32 -11.344 -5.129 1 78.69 331 GLY A O 1
ATOM 2582 N N . LEU A 1 332 ? -7.82 -12.867 -5.566 1 75.94 332 LEU A N 1
ATOM 2583 C CA . LEU A 1 332 ? -6.715 -12.133 -4.957 1 75.94 332 LEU A CA 1
ATOM 2584 C C . LEU A 1 332 ? -6.379 -10.883 -5.766 1 75.94 332 LEU A C 1
ATOM 2586 O O . LEU A 1 332 ? -6.195 -9.805 -5.199 1 75.94 332 LEU A O 1
ATOM 2590 N N . VAL A 1 333 ? -6.297 -11.094 -7.07 1 77.56 333 VAL A N 1
ATOM 2591 C CA . VAL A 1 333 ? -5.934 -9.984 -7.945 1 77.56 333 VAL A CA 1
ATOM 2592 C C . VAL A 1 333 ? -7.031 -8.922 -7.914 1 77.56 333 VAL A C 1
ATOM 2594 O O . VAL A 1 333 ? -6.742 -7.73 -7.844 1 77.56 333 VAL A O 1
ATOM 2597 N N . ALA A 1 334 ? -8.25 -9.383 -7.906 1 80.12 334 ALA A N 1
ATOM 2598 C CA . ALA A 1 334 ? -9.367 -8.445 -7.867 1 80.12 334 ALA A CA 1
ATOM 2599 C C . ALA A 1 334 ? -9.406 -7.691 -6.543 1 80.12 334 ALA A C 1
ATOM 2601 O O . ALA A 1 334 ? -9.641 -6.48 -6.516 1 80.12 334 ALA A O 1
ATOM 2602 N N . SER A 1 335 ? -9.141 -8.352 -5.504 1 76.88 335 SER A N 1
ATOM 2603 C CA . SER A 1 335 ? -9.133 -7.734 -4.18 1 76.88 335 SER A CA 1
ATOM 2604 C C . SER A 1 335 ? -8.008 -6.711 -4.051 1 76.88 335 SER A C 1
ATOM 2606 O O . SER A 1 335 ? -8.227 -5.605 -3.557 1 76.88 335 SER A O 1
ATOM 2608 N N . LEU A 1 336 ? -6.883 -7.008 -4.562 1 74.44 336 LEU A N 1
ATOM 2609 C CA . LEU A 1 336 ? -5.734 -6.117 -4.488 1 74.44 336 LEU A CA 1
ATOM 2610 C C . LEU A 1 336 ? -5.957 -4.867 -5.336 1 74.44 336 LEU A C 1
ATOM 2612 O O . LEU A 1 336 ? -5.66 -3.754 -4.898 1 74.44 336 LEU A O 1
ATOM 2616 N N . ARG A 1 337 ? -6.449 -5.094 -6.477 1 76.12 337 ARG A N 1
ATOM 2617 C CA . ARG A 1 337 ? -6.703 -3.975 -7.379 1 76.12 337 ARG A CA 1
ATOM 2618 C C . ARG A 1 337 ? -7.723 -3.012 -6.789 1 76.12 337 ARG A C 1
ATOM 2620 O O . ARG A 1 337 ? -7.539 -1.794 -6.836 1 76.12 337 ARG A O 1
ATOM 2627 N N . SER A 1 338 ? -8.711 -3.502 -6.254 1 80.5 338 SER A N 1
ATOM 2628 C CA . SER A 1 338 ? -9.781 -2.678 -5.703 1 80.5 338 SER A CA 1
ATOM 2629 C C . SER A 1 338 ? -9.32 -1.938 -4.449 1 80.5 338 SER A C 1
ATOM 2631 O O . SER A 1 338 ? -9.57 -0.74 -4.305 1 80.5 338 SER A O 1
ATOM 2633 N N . ARG A 1 339 ? -8.633 -2.496 -3.555 1 75.81 339 ARG A N 1
ATOM 2634 C CA . ARG A 1 339 ? -8.234 -1.908 -2.281 1 75.81 339 ARG A CA 1
ATOM 2635 C C . ARG A 1 339 ? -7.148 -0.855 -2.482 1 75.81 339 ARG A C 1
ATOM 2637 O O . ARG A 1 339 ? -7.207 0.226 -1.894 1 75.81 339 ARG A O 1
ATOM 2644 N N . VAL A 1 340 ? -6.219 -1.199 -3.293 1 75.5 340 VAL A N 1
ATOM 2645 C CA . VAL A 1 340 ? -5.141 -0.252 -3.549 1 75.5 340 VAL A CA 1
ATOM 2646 C C . VAL A 1 340 ? -5.672 0.937 -4.348 1 75.5 340 VAL A C 1
ATOM 2648 O O . VAL A 1 340 ? -5.27 2.078 -4.113 1 75.5 340 VAL A O 1
ATOM 2651 N N . GLY A 1 341 ? -6.559 0.522 -5.234 1 77.75 341 GLY A N 1
ATOM 2652 C CA . GLY A 1 341 ? -7.184 1.594 -5.992 1 77.75 341 GLY A CA 1
ATOM 2653 C C . GLY A 1 341 ? -7.953 2.57 -5.125 1 77.75 341 GLY A C 1
ATOM 2654 O O . GLY A 1 341 ? -7.832 3.787 -5.293 1 77.75 341 GLY A O 1
ATOM 2655 N N . ARG A 1 342 ? -8.703 2.172 -4.207 1 79.44 342 ARG A N 1
ATOM 2656 C CA . ARG A 1 342 ? -9.469 3.01 -3.285 1 79.44 342 ARG A CA 1
ATOM 2657 C C . ARG A 1 342 ? -8.539 3.832 -2.398 1 79.44 342 ARG A C 1
ATOM 2659 O O . ARG A 1 342 ? -8.797 5.012 -2.143 1 79.44 342 ARG A O 1
ATOM 2666 N N . LEU A 1 343 ? -7.512 3.238 -1.896 1 81.38 343 LEU A N 1
ATOM 2667 C CA . LEU A 1 343 ? -6.531 3.932 -1.07 1 81.38 343 LEU A CA 1
ATOM 2668 C C . LEU A 1 343 ? -5.887 5.078 -1.842 1 81.38 343 LEU A C 1
ATOM 2670 O O . LEU A 1 343 ? -5.77 6.191 -1.322 1 81.38 343 LEU A O 1
ATOM 2674 N N . LYS A 1 344 ? -5.551 4.75 -3.064 1 78.06 344 LYS A N 1
ATOM 2675 C CA . LYS A 1 344 ? -4.934 5.758 -3.918 1 78.06 344 LYS A CA 1
ATOM 2676 C C . LYS A 1 344 ? -5.895 6.918 -4.176 1 78.06 344 LYS A C 1
ATOM 2678 O O . LYS A 1 344 ? -5.504 8.086 -4.098 1 78.06 344 LYS A O 1
ATOM 2683 N N . GLN A 1 345 ? -7.094 6.602 -4.473 1 80.5 345 GLN A N 1
ATOM 2684 C CA . GLN A 1 345 ? -8.102 7.613 -4.766 1 80.5 345 GLN A CA 1
ATOM 2685 C C . GLN A 1 345 ? -8.383 8.484 -3.541 1 80.5 345 GLN A C 1
ATOM 2687 O O . GLN A 1 345 ? -8.492 9.703 -3.65 1 80.5 345 GLN A O 1
ATOM 2692 N N . THR A 1 346 ? -8.516 7.883 -2.402 1 81.62 346 THR A N 1
ATOM 2693 C CA . THR A 1 346 ? -8.789 8.602 -1.163 1 81.62 346 THR A CA 1
ATOM 2694 C C . THR A 1 346 ? -7.621 9.508 -0.793 1 81.62 346 THR A C 1
ATOM 2696 O O . THR A 1 346 ? -7.824 10.664 -0.412 1 81.62 346 THR A O 1
ATOM 2699 N N . LEU A 1 347 ? -6.434 9.047 -0.959 1 81.44 347 LEU A N 1
ATOM 2700 C CA . LEU A 1 347 ? -5.246 9.836 -0.654 1 81.44 347 LEU A CA 1
ATOM 2701 C C . LEU A 1 347 ? -5.117 11.016 -1.613 1 81.44 347 LEU A C 1
ATOM 2703 O O . LEU A 1 347 ? -4.746 12.117 -1.204 1 81.44 347 LEU A O 1
ATOM 2707 N N . ARG A 1 348 ? -5.449 10.734 -2.82 1 75.81 348 ARG A N 1
ATOM 2708 C CA . ARG A 1 348 ? -5.426 11.805 -3.812 1 75.81 348 ARG A CA 1
ATOM 2709 C C . ARG A 1 348 ? -6.453 12.883 -3.48 1 75.81 348 ARG A C 1
ATOM 2711 O O . ARG A 1 348 ? -6.164 14.078 -3.572 1 75.81 348 ARG A O 1
ATOM 2718 N N . SER A 1 349 ? -7.586 12.453 -3.119 1 79.69 349 SER A N 1
ATOM 2719 C CA . SER A 1 349 ? -8.641 13.391 -2.729 1 79.69 349 SER A CA 1
ATOM 2720 C C . SER A 1 349 ? -8.227 14.203 -1.505 1 79.69 349 SER A C 1
ATOM 2722 O O . SER A 1 349 ? -8.477 15.406 -1.441 1 79.69 349 SER A O 1
ATOM 2724 N N . MET A 1 350 ? -7.578 13.617 -0.597 1 79.81 350 MET A N 1
ATOM 2725 C CA . MET A 1 350 ? -7.094 14.281 0.606 1 79.81 350 MET A CA 1
ATOM 2726 C C . MET A 1 350 ? -6.031 15.32 0.262 1 79.81 350 MET A C 1
ATOM 2728 O O . MET A 1 350 ? -6.027 16.422 0.819 1 79.81 350 MET A O 1
ATOM 2732 N N . SER A 1 351 ? -5.184 14.906 -0.669 1 76.38 351 SER A N 1
ATOM 2733 C CA . SER A 1 351 ? -4.086 15.789 -1.05 1 76.38 351 SER A CA 1
ATOM 2734 C C . SER A 1 351 ? -4.582 16.953 -1.907 1 76.38 351 SER A C 1
ATOM 2736 O O . SER A 1 351 ? -4.164 18.094 -1.716 1 76.38 351 SER A O 1
ATOM 2738 N N . GLU A 1 352 ? -5.469 16.625 -2.859 1 75.5 352 GLU A N 1
ATOM 2739 C CA . GLU A 1 352 ? -5.938 17.641 -3.805 1 75.5 352 GLU A CA 1
ATOM 2740 C C . GLU A 1 352 ? -6.98 18.547 -3.164 1 75.5 352 GLU A C 1
ATOM 2742 O O . GLU A 1 352 ? -6.949 19.766 -3.363 1 75.5 352 GLU A O 1
ATOM 2747 N N . HIS A 1 353 ? -7.961 17.953 -2.416 1 76.25 353 HIS A N 1
ATOM 2748 C CA . HIS A 1 353 ? -9.062 18.734 -1.871 1 76.25 353 HIS A CA 1
ATOM 2749 C C . HIS A 1 353 ? -8.828 19.078 -0.403 1 76.25 353 HIS A C 1
ATOM 2751 O O . HIS A 1 353 ? -9.664 19.703 0.235 1 76.25 353 HIS A O 1
ATOM 2757 N N . HIS A 1 354 ? -7.668 18.703 0.121 1 77.94 354 HIS A N 1
ATOM 2758 C CA . HIS A 1 354 ? -7.27 18.984 1.495 1 77.94 354 HIS A CA 1
ATOM 2759 C C . HIS A 1 354 ? -8.352 18.562 2.482 1 77.94 354 HIS A C 1
ATOM 2761 O O . HIS A 1 354 ? -8.656 19.297 3.43 1 77.94 354 HIS A O 1
ATOM 2767 N N . ASP A 1 355 ? -9.047 17.531 2.135 1 76.56 355 ASP A N 1
ATOM 2768 C CA . ASP A 1 355 ? -10.102 17 2.992 1 76.56 355 ASP A CA 1
ATOM 2769 C C . ASP A 1 355 ? -9.531 16.047 4.043 1 76.56 355 ASP A C 1
ATOM 2771 O O . ASP A 1 355 ? -9.164 14.914 3.729 1 76.56 355 ASP A O 1
ATOM 2775 N N . MET A 1 356 ? -9.531 16.5 5.254 1 76.88 356 MET A N 1
ATOM 2776 C CA . MET A 1 356 ? -8.938 15.695 6.32 1 76.88 356 MET A CA 1
ATOM 2777 C C . MET A 1 356 ? -10.008 14.945 7.102 1 76.88 356 MET A C 1
ATOM 2779 O O . MET A 1 356 ? -9.719 14.344 8.141 1 76.88 356 MET A O 1
ATOM 2783 N N . THR A 1 357 ? -11.289 14.906 6.559 1 78.12 357 THR A N 1
ATOM 2784 C CA . THR A 1 357 ? -12.383 14.266 7.281 1 78.12 357 THR A CA 1
ATOM 2785 C C . THR A 1 357 ? -12.539 12.812 6.848 1 78.12 357 THR A C 1
ATOM 2787 O O . THR A 1 357 ? -13.203 12.023 7.52 1 78.12 357 THR A O 1
ATOM 2790 N N . VAL A 1 358 ? -11.898 12.508 5.805 1 77.88 358 VAL A N 1
ATOM 2791 C CA . VAL A 1 358 ? -12.078 11.172 5.238 1 77.88 358 VAL A CA 1
ATOM 2792 C C . VAL A 1 358 ? -11.18 10.18 5.973 1 77.88 358 VAL A C 1
ATOM 2794 O O . VAL A 1 358 ? -10.023 10.484 6.277 1 77.88 358 VAL A O 1
ATOM 2797 N N . GLU A 1 359 ? -11.727 9.133 6.492 1 81.94 359 GLU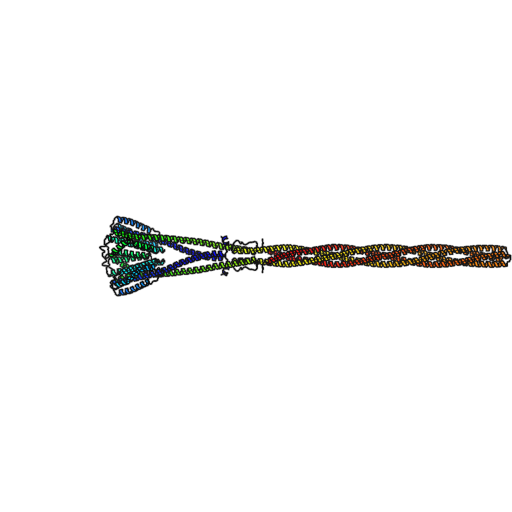 A N 1
ATOM 2798 C CA . GLU A 1 359 ? -10.992 8.047 7.129 1 81.94 359 GLU A CA 1
ATOM 2799 C C . GLU A 1 359 ? -10.773 6.883 6.164 1 81.94 359 GLU A C 1
ATOM 2801 O O . GLU A 1 359 ? -11.703 6.473 5.461 1 81.94 359 GLU A O 1
ATOM 2806 N N . LEU A 1 360 ? -9.484 6.418 6.047 1 82.12 360 LEU A N 1
ATOM 2807 C CA . LEU A 1 360 ? -9.156 5.273 5.203 1 82.12 360 LEU A CA 1
ATOM 2808 C C . LEU A 1 360 ? -9.648 3.977 5.836 1 82.12 360 LEU A C 1
ATOM 2810 O O . LEU A 1 360 ? -9.602 3.822 7.059 1 82.12 360 LEU A O 1
ATOM 2814 N N . ASP A 1 361 ? -10.242 3.141 5.004 1 77.56 361 ASP A N 1
ATOM 2815 C CA . ASP A 1 361 ? -10.695 1.838 5.477 1 77.56 361 ASP A CA 1
ATOM 2816 C C . ASP A 1 361 ? -9.523 1.01 6.012 1 77.56 361 ASP A C 1
ATOM 2818 O O . ASP A 1 361 ? -8.641 0.622 5.25 1 77.56 361 ASP A O 1
ATOM 2822 N N . SER A 1 362 ? -9.492 0.783 7.328 1 75.81 362 SER A N 1
ATOM 2823 C CA . SER A 1 362 ? -8.383 0.071 7.957 1 75.81 362 SER A CA 1
ATOM 2824 C C . SER A 1 362 ? -8.82 -1.297 8.469 1 75.81 362 SER A C 1
ATOM 2826 O O . SER A 1 362 ? -8.164 -1.887 9.328 1 75.81 362 SER A O 1
ATOM 2828 N N . ARG A 1 363 ? -10.148 -1.86 7.859 1 77.94 363 ARG A N 1
ATOM 2829 C CA . ARG A 1 363 ? -10.641 -3.166 8.289 1 77.94 363 ARG A CA 1
ATOM 2830 C C . ARG A 1 363 ? -9.82 -4.289 7.66 1 77.94 363 ARG A C 1
ATOM 2832 O O . ARG A 1 363 ? -9.57 -4.277 6.453 1 77.94 363 ARG A O 1
ATOM 2839 N N . GLY A 1 364 ? -8.961 -4.957 8.461 1 75.06 364 GLY A N 1
ATOM 2840 C CA . GLY A 1 364 ? -8.164 -6.086 8.008 1 75.06 364 GLY A CA 1
ATOM 2841 C C . GLY A 1 364 ? -6.832 -6.203 8.727 1 75.06 364 GLY A C 1
ATOM 2842 O O . GLY A 1 364 ? -6.5 -5.363 9.57 1 75.06 364 GLY A O 1
ATOM 2843 N N . LYS A 1 365 ? -6.109 -7.223 8.508 1 73.94 365 LYS A N 1
ATOM 2844 C CA . LYS A 1 365 ? -4.84 -7.441 9.195 1 73.94 365 LYS A CA 1
ATOM 2845 C C . LYS A 1 365 ? -3.684 -7.52 8.203 1 73.94 365 LYS A C 1
ATOM 2847 O O . LYS A 1 365 ? -2.6 -7.996 8.547 1 73.94 365 LYS A O 1
ATOM 2852 N N . ASP A 1 366 ? -3.934 -7.055 6.996 1 74.56 366 ASP A N 1
ATOM 2853 C CA . ASP A 1 366 ? -2.891 -7.125 5.977 1 74.56 366 ASP A CA 1
ATOM 2854 C C . ASP A 1 366 ? -2.082 -5.828 5.93 1 74.56 366 ASP A C 1
ATOM 2856 O O . ASP A 1 366 ? -2.258 -4.949 6.777 1 74.56 366 ASP A O 1
ATOM 2860 N N . GLU A 1 367 ? -1.157 -5.781 5.02 1 74.94 367 GLU A N 1
ATOM 2861 C CA . GLU A 1 367 ? -0.24 -4.652 4.91 1 74.94 367 GLU A CA 1
ATOM 2862 C C . GLU A 1 367 ? -0.979 -3.379 4.508 1 74.94 367 GLU A C 1
ATOM 2864 O O . GLU A 1 367 ? -0.658 -2.289 4.992 1 74.94 367 GLU A O 1
ATOM 2869 N N . ILE A 1 368 ? -2.021 -3.512 3.766 1 74.69 368 ILE A N 1
ATOM 2870 C CA . ILE A 1 368 ? -2.775 -2.348 3.314 1 74.69 368 ILE A CA 1
ATOM 2871 C C . ILE A 1 368 ? -3.551 -1.748 4.484 1 74.69 368 ILE A C 1
ATOM 2873 O O . ILE A 1 368 ? -3.602 -0.526 4.645 1 74.69 368 ILE A O 1
ATOM 2877 N N . ALA A 1 369 ? -4.113 -2.627 5.273 1 79.31 369 ALA A N 1
ATOM 2878 C CA . ALA A 1 369 ? -4.832 -2.174 6.461 1 79.31 369 ALA A CA 1
ATOM 2879 C C . ALA A 1 369 ? -3.889 -1.48 7.441 1 79.31 369 ALA A C 1
ATOM 2881 O O . ALA A 1 369 ? -4.238 -0.45 8.023 1 79.31 369 ALA A O 1
ATOM 2882 N N . SER A 1 370 ? -2.76 -2.004 7.562 1 78.75 370 SER A N 1
ATOM 2883 C CA . SER A 1 370 ? -1.773 -1.42 8.469 1 78.75 370 SER A CA 1
ATOM 2884 C C . SER A 1 370 ? -1.33 -0.043 7.984 1 78.75 370 SER A C 1
ATOM 2886 O O . SER A 1 370 ? -1.209 0.891 8.781 1 78.75 370 SER A O 1
ATOM 2888 N N . ILE A 1 371 ? -1.13 0.094 6.75 1 79.94 371 ILE A N 1
ATOM 2889 C CA . ILE A 1 371 ? -0.757 1.368 6.148 1 79.94 371 ILE A CA 1
ATOM 2890 C C . ILE A 1 371 ? -1.885 2.381 6.34 1 79.94 371 ILE A C 1
ATOM 2892 O O . ILE A 1 371 ? -1.643 3.52 6.746 1 79.94 371 ILE A O 1
ATOM 2896 N N . SER A 1 372 ? -3.062 1.949 6.055 1 84 372 SER A N 1
ATOM 2897 C CA . SER A 1 372 ? -4.227 2.816 6.207 1 84 372 SER A CA 1
ATOM 2898 C C . SER A 1 372 ? -4.371 3.299 7.645 1 84 372 SER A C 1
ATOM 2900 O O . SER A 1 372 ? -4.664 4.473 7.887 1 84 372 SER A O 1
ATOM 2902 N N . ASN A 1 373 ? -4.117 2.418 8.57 1 83.44 373 ASN A N 1
ATOM 2903 C CA . ASN A 1 373 ? -4.199 2.768 9.984 1 83.44 373 ASN A CA 1
ATOM 2904 C C . ASN A 1 373 ? -3.148 3.809 10.359 1 83.44 373 ASN A C 1
ATOM 2906 O O . ASN A 1 373 ? -3.438 4.742 11.117 1 83.44 373 ASN A O 1
ATOM 2910 N N . SER A 1 374 ? -2.004 3.58 9.906 1 80.94 374 SER A N 1
ATOM 2911 C CA . SER A 1 374 ? -0.918 4.512 10.188 1 80.94 374 SER A CA 1
ATOM 2912 C C . SER A 1 374 ? -1.203 5.891 9.602 1 80.94 374 SER A C 1
ATOM 2914 O O . SER A 1 374 ? -0.939 6.91 10.242 1 80.94 374 SER A O 1
ATOM 2916 N N . ILE A 1 375 ? -1.797 5.953 8.477 1 81.94 375 ILE A N 1
ATOM 2917 C CA . ILE A 1 375 ? -2.146 7.207 7.82 1 81.94 375 ILE A CA 1
ATOM 2918 C C . ILE A 1 375 ? -3.273 7.895 8.586 1 81.94 375 ILE A C 1
ATOM 2920 O O . ILE A 1 375 ? -3.236 9.109 8.805 1 81.94 375 ILE A O 1
ATOM 2924 N N . ASN A 1 376 ? -4.219 7.09 8.984 1 84.44 376 ASN A N 1
ATOM 2925 C CA . ASN A 1 376 ? -5.309 7.633 9.789 1 84.44 376 ASN A CA 1
ATOM 2926 C C . ASN A 1 376 ? -4.789 8.273 11.07 1 84.44 376 ASN A C 1
ATOM 2928 O O . ASN A 1 376 ? -5.258 9.344 11.469 1 84.44 376 ASN A O 1
ATOM 2932 N N . ALA A 1 377 ? -3.871 7.633 11.648 1 81.75 377 ALA A N 1
ATOM 2933 C CA . ALA A 1 377 ? -3.271 8.172 12.867 1 81.75 377 ALA A CA 1
ATOM 2934 C C . ALA A 1 377 ? -2.559 9.492 12.594 1 81.75 377 ALA A C 1
ATOM 2936 O O . ALA A 1 377 ? -2.674 10.438 13.375 1 81.75 377 ALA A O 1
ATOM 2937 N N . LEU A 1 378 ? -1.88 9.523 11.539 1 80.38 378 LEU A N 1
ATOM 2938 C CA . LEU A 1 378 ? -1.187 10.742 11.141 1 80.38 378 LEU A CA 1
ATOM 2939 C C . LEU A 1 378 ? -2.178 11.867 10.875 1 80.38 378 LEU A C 1
ATOM 2941 O O . LEU A 1 378 ? -1.991 12.992 11.352 1 80.38 378 LEU A O 1
ATOM 2945 N N . ILE A 1 379 ? -3.225 11.57 10.172 1 82 379 ILE A N 1
ATOM 2946 C CA . ILE A 1 379 ? -4.242 12.562 9.82 1 82 379 ILE A CA 1
ATOM 2947 C C . ILE A 1 379 ? -4.938 13.055 11.086 1 82 379 ILE A C 1
ATOM 2949 O O . ILE A 1 379 ? -5.211 14.242 11.227 1 82 379 ILE A O 1
ATOM 2953 N N . SER A 1 380 ? -5.176 12.141 11.961 1 83.5 380 SER A N 1
ATOM 2954 C CA . SER A 1 380 ? -5.812 12.5 13.219 1 83.5 380 SER A CA 1
ATOM 2955 C C . SER A 1 380 ? -4.949 13.469 14.016 1 83.5 380 SER A C 1
ATOM 2957 O O . SER A 1 380 ? -5.457 14.438 14.594 1 83.5 380 SER A O 1
ATOM 2959 N N . ASN A 1 381 ? -3.711 13.227 14.047 1 80.88 381 ASN A N 1
ATOM 2960 C CA . ASN A 1 381 ? -2.775 14.109 14.734 1 80.88 381 ASN A CA 1
ATOM 2961 C C . ASN A 1 381 ? -2.736 15.492 14.078 1 80.88 381 ASN A C 1
ATOM 2963 O O . ASN A 1 381 ? -2.727 16.516 14.773 1 80.88 381 ASN A O 1
ATOM 2967 N N . PHE A 1 382 ? -2.85 15.578 12.867 1 81.38 382 PHE A N 1
ATOM 2968 C CA . PHE A 1 382 ? -2.83 16.828 12.125 1 81.38 382 PHE A CA 1
ATOM 2969 C C . PHE A 1 382 ? -4.121 17.609 12.352 1 81.38 382 PHE A C 1
ATOM 2971 O O . PHE A 1 382 ? -4.098 18.828 12.523 1 81.38 382 PHE A O 1
ATOM 2978 N N . ARG A 1 383 ? -5.133 16.781 12.297 1 82.62 383 ARG A N 1
ATOM 2979 C CA . ARG A 1 383 ? -6.434 17.406 12.516 1 82.62 383 ARG A CA 1
ATOM 2980 C C . ARG A 1 383 ? -6.492 18.094 13.883 1 82.62 383 ARG A C 1
ATOM 2982 O O . ARG A 1 383 ? -6.977 19.219 14 1 82.62 383 ARG A O 1
ATOM 2989 N N . LYS A 1 384 ? -6 17.5 14.859 1 82.94 384 LYS A N 1
ATOM 2990 C CA . LYS A 1 384 ? -5.98 18.047 16.203 1 82.94 384 LYS A CA 1
ATOM 2991 C C . LYS A 1 384 ? -5.145 19.328 16.266 1 82.94 384 LYS A C 1
ATOM 2993 O O . LYS A 1 384 ? -5.57 20.328 16.844 1 82.94 384 LYS A O 1
ATOM 2998 N N . LEU A 1 385 ? -4.031 19.297 15.656 1 80.69 385 LEU A N 1
ATOM 2999 C CA . LEU A 1 385 ? -3.15 20.453 15.625 1 80.69 385 LEU A CA 1
ATOM 3000 C C . LEU A 1 385 ? -3.801 21.609 14.875 1 80.69 385 LEU A C 1
ATOM 3002 O O . LEU A 1 385 ? -3.779 22.75 15.344 1 80.69 385 LEU A O 1
ATOM 3006 N N . LEU A 1 386 ? -4.398 21.328 13.766 1 82.56 386 LEU A N 1
ATOM 3007 C CA . LEU A 1 386 ? -5.023 22.375 12.961 1 82.56 386 LEU A CA 1
ATOM 3008 C C . LEU A 1 386 ? -6.238 22.953 13.672 1 82.56 386 LEU A C 1
ATOM 3010 O O . LEU A 1 386 ? -6.512 24.141 13.562 1 82.56 386 LEU A O 1
ATOM 3014 N N . PHE A 1 387 ? -6.859 22.125 14.422 1 84.38 387 PHE A N 1
ATOM 3015 C CA . PHE A 1 387 ? -7.98 22.594 15.227 1 84.38 387 PHE A CA 1
ATOM 3016 C C . PHE A 1 387 ? -7.508 23.578 16.297 1 84.38 387 PHE A C 1
ATOM 3018 O O . PHE A 1 387 ? -8.102 24.641 16.469 1 84.38 387 PHE A O 1
ATOM 3025 N N . ASP A 1 388 ? -6.445 23.281 16.875 1 82.75 388 ASP A N 1
ATOM 3026 C CA . ASP A 1 388 ? -5.883 24.125 17.922 1 82.75 388 ASP A CA 1
ATOM 3027 C C . ASP A 1 388 ? -5.367 25.438 17.344 1 82.75 388 ASP A C 1
ATOM 3029 O O . ASP A 1 388 ? -5.559 26.5 17.938 1 82.75 388 ASP A O 1
ATOM 3033 N N . VAL A 1 389 ? -4.785 25.344 16.219 1 83.31 389 VAL A N 1
ATOM 3034 C CA . VAL A 1 389 ? -4.285 26.547 15.547 1 83.31 389 VAL A CA 1
ATOM 3035 C C . VAL A 1 389 ? -5.453 27.438 15.148 1 83.31 389 VAL A C 1
ATOM 3037 O O . VAL A 1 389 ? -5.391 28.656 15.32 1 83.31 389 VAL A O 1
ATOM 3040 N N . THR A 1 390 ? -6.488 26.797 14.641 1 83.5 390 THR A N 1
ATOM 3041 C CA . THR A 1 390 ? -7.66 27.562 14.234 1 83.5 390 THR A CA 1
ATOM 3042 C C . THR A 1 390 ? -8.312 28.234 15.438 1 83.5 390 THR A C 1
ATOM 3044 O O . THR A 1 390 ? -8.703 29.406 15.367 1 83.5 390 THR A O 1
ATOM 3047 N N . LYS A 1 391 ? -8.398 27.562 16.531 1 82.94 391 LYS A N 1
ATOM 3048 C CA . LYS A 1 391 ? -8.961 28.094 17.766 1 82.94 391 LYS A CA 1
ATOM 3049 C C . LYS A 1 391 ? -8.133 29.266 18.281 1 82.94 391 LYS A C 1
ATOM 3051 O O . LYS A 1 391 ? -8.688 30.328 18.609 1 82.94 391 LYS A O 1
ATOM 3056 N N . THR A 1 392 ? -6.867 29.047 18.266 1 81.12 392 THR A N 1
ATOM 3057 C CA . THR A 1 392 ? -5.965 30.094 18.75 1 81.12 392 THR A CA 1
ATOM 3058 C C . THR A 1 392 ? -6.027 31.312 17.844 1 81.12 392 THR A C 1
ATOM 3060 O O . THR A 1 392 ? -6.008 32.438 18.328 1 81.12 392 THR A O 1
ATOM 3063 N N . ASN A 1 393 ? -6.125 31.094 16.562 1 82.94 393 ASN A N 1
ATOM 3064 C CA . ASN A 1 393 ? -6.215 32.188 15.602 1 82.94 393 ASN A CA 1
ATOM 3065 C C . ASN A 1 393 ? -7.504 33 15.773 1 82.94 393 ASN A C 1
ATOM 3067 O O . ASN A 1 393 ? -7.492 34.219 15.695 1 82.94 393 ASN A O 1
ATOM 3071 N N . ASN A 1 394 ? -8.617 32.344 16.078 1 82.31 394 ASN A N 1
ATOM 3072 C CA . ASN A 1 394 ? -9.891 33.031 16.312 1 82.31 394 ASN A CA 1
ATOM 3073 C C . ASN A 1 394 ? -9.867 33.844 17.609 1 82.31 394 ASN A C 1
ATOM 3075 O O . ASN A 1 394 ? -10.352 34.969 17.656 1 82.31 394 ASN A O 1
ATOM 3079 N N . GLU A 1 395 ? -9.297 33.281 18.562 1 82.5 395 GLU A N 1
ATOM 3080 C CA . GLU A 1 395 ? -9.172 33.969 19.844 1 82.5 395 GLU A CA 1
ATOM 3081 C C . GLU A 1 395 ? -8.258 35.188 19.734 1 82.5 395 GLU A C 1
ATOM 3083 O O . GLU A 1 395 ? -8.539 36.219 20.312 1 82.5 395 GLU A O 1
ATOM 3088 N N . SER A 1 396 ? -7.246 35 18.938 1 79.69 396 SER A N 1
ATOM 3089 C CA . SER A 1 396 ? -6.332 36.125 18.688 1 79.69 396 SER A CA 1
ATOM 3090 C C . SER A 1 396 ? -7.031 37.281 17.969 1 79.69 396 SER A C 1
ATOM 3092 O O . SER A 1 396 ? -6.82 38.438 18.297 1 79.69 396 SER A O 1
ATOM 3094 N N . SER A 1 397 ? -7.93 36.969 17.078 1 80.62 397 SER A N 1
ATOM 3095 C CA . SER A 1 397 ? -8.672 38 16.328 1 80.62 397 SER A CA 1
ATOM 3096 C C . SER A 1 397 ? -9.586 38.781 17.266 1 80.62 397 SER A C 1
ATOM 3098 O O . SER A 1 397 ? -9.695 40 17.125 1 80.62 397 SER A O 1
ATOM 3100 N N . ASN A 1 398 ? -10.18 38.219 18.25 1 83.5 398 ASN A N 1
ATOM 3101 C CA . ASN A 1 398 ? -11.047 38.875 19.219 1 83.5 398 ASN A CA 1
ATOM 3102 C C . ASN A 1 398 ? -10.258 39.812 20.141 1 83.5 398 ASN A C 1
ATOM 3104 O O . ASN A 1 398 ? -10.703 40.906 20.422 1 83.5 398 ASN A O 1
ATOM 3108 N N . ARG A 1 399 ? -9.133 39.344 20.5 1 82.06 399 ARG A N 1
ATOM 3109 C CA . ARG A 1 399 ? -8.289 40.125 21.391 1 82.06 399 ARG A CA 1
ATOM 3110 C C . ARG A 1 399 ? -7.742 41.344 20.672 1 82.06 399 ARG A C 1
ATOM 3112 O O . ARG A 1 399 ? -7.621 42.438 21.266 1 82.06 399 ARG A O 1
ATOM 3119 N N . LEU A 1 400 ? -7.477 41.25 19.375 1 82.69 400 LEU A N 1
ATOM 3120 C CA . LEU A 1 400 ? -7 42.375 18.562 1 82.69 400 LEU A CA 1
ATOM 3121 C C . LEU A 1 400 ? -8.062 43.469 18.469 1 82.69 400 LEU A C 1
ATOM 3123 O O . LEU A 1 400 ? -7.742 44.656 18.484 1 82.69 400 LEU A O 1
ATOM 3127 N N . GLN A 1 401 ? -9.305 43.031 18.469 1 83.94 401 GLN A N 1
ATOM 3128 C CA . GLN A 1 401 ? -10.398 43.969 18.422 1 83.94 401 GLN A CA 1
ATOM 3129 C C . GLN A 1 401 ? -10.453 44.812 19.703 1 83.94 401 GLN A C 1
ATOM 3131 O O . GLN A 1 401 ? -10.711 46.031 19.656 1 83.94 401 GLN A O 1
ATOM 3136 N N . ASN A 1 402 ? -10.156 44.125 20.781 1 86.94 402 ASN A N 1
ATOM 3137 C CA . ASN A 1 402 ? -10.117 44.844 22.047 1 86.94 402 ASN A CA 1
ATOM 3138 C C . ASN A 1 402 ? -8.992 45.875 22.078 1 86.94 402 ASN A C 1
ATOM 3140 O O . ASN A 1 402 ? -9.156 46.969 22.656 1 86.94 402 ASN A O 1
ATOM 3144 N N . ILE A 1 403 ? -7.926 45.562 21.453 1 86.12 403 ILE A N 1
ATOM 3145 C CA . ILE A 1 403 ? -6.789 46.469 21.422 1 86.12 403 ILE A CA 1
ATOM 3146 C C . ILE A 1 403 ? -7.125 47.688 20.547 1 86.12 403 ILE A C 1
ATOM 3148 O O . ILE A 1 403 ? -6.781 48.812 20.891 1 86.12 403 ILE A O 1
ATOM 3152 N N . VAL A 1 404 ? -7.852 47.469 19.484 1 85.5 404 VAL A N 1
ATOM 3153 C CA . VAL A 1 404 ? -8.281 48.562 18.609 1 85.5 404 VAL A CA 1
ATOM 3154 C C . VAL A 1 404 ? -9.188 49.5 19.375 1 85.5 404 VAL A C 1
ATOM 3156 O O . VAL A 1 404 ? -9.047 50.719 19.266 1 85.5 404 VAL A O 1
ATOM 3159 N N . GLU A 1 405 ? -10.055 48.938 20.109 1 87.94 405 GLU A N 1
ATOM 3160 C CA . GLU A 1 405 ? -10.969 49.75 20.922 1 87.94 405 GLU A CA 1
ATOM 3161 C C . GLU A 1 405 ? -10.219 50.594 21.953 1 87.94 405 GLU A C 1
ATOM 3163 O O . GLU A 1 405 ? -10.508 51.781 22.141 1 87.94 405 GLU A O 1
ATOM 3168 N N . SER A 1 406 ? -9.289 49.906 22.547 1 87.06 406 SER A N 1
ATOM 3169 C CA . SER A 1 406 ? -8.461 50.594 23.531 1 87.06 406 SER A CA 1
ATOM 3170 C C . SER A 1 406 ? -7.664 51.719 22.875 1 87.06 406 SER A C 1
ATOM 3172 O O . SER A 1 406 ? -7.5 52.781 23.469 1 87.06 406 SER A O 1
ATOM 3174 N N . ALA A 1 407 ? -7.168 51.531 21.719 1 87.5 407 ALA A N 1
ATOM 3175 C CA . ALA A 1 407 ? -6.406 52.531 20.984 1 87.5 407 ALA A CA 1
ATOM 3176 C C . ALA A 1 407 ? -7.277 53.75 20.641 1 87.5 407 ALA A C 1
ATOM 3178 O O . ALA A 1 407 ? -6.824 54.875 20.719 1 87.5 407 ALA A O 1
ATOM 3179 N N . GLN A 1 408 ? -8.492 53.5 20.281 1 89.12 408 GLN A N 1
ATOM 3180 C CA . GLN A 1 408 ? -9.43 54.594 19.969 1 89.12 408 GLN A CA 1
ATOM 3181 C C . GLN A 1 408 ? -9.727 55.438 21.203 1 89.12 408 GLN A C 1
ATOM 3183 O O . GLN A 1 408 ? -9.781 56.656 21.125 1 89.12 408 GLN A O 1
ATOM 3188 N N . ASP A 1 409 ? -9.859 54.719 22.25 1 90.56 409 ASP A N 1
ATOM 3189 C CA . ASP A 1 409 ? -10.102 55.406 23.516 1 90.56 409 ASP A CA 1
ATOM 3190 C C . ASP A 1 409 ? -8.906 56.25 23.922 1 90.56 409 ASP A C 1
ATOM 3192 O O . ASP A 1 409 ? -9.078 57.375 24.422 1 90.56 409 ASP A O 1
ATOM 3196 N N . LEU A 1 410 ? -7.773 55.781 23.734 1 89.25 410 LEU A N 1
ATOM 3197 C CA . LEU A 1 410 ? -6.547 56.5 24.047 1 89.25 410 LEU A CA 1
ATOM 3198 C C . LEU A 1 410 ? -6.406 57.719 23.172 1 89.25 410 LEU A C 1
ATOM 3200 O O . LEU A 1 410 ? -5.965 58.781 23.641 1 89.25 410 LEU A O 1
ATOM 3204 N N . ASP A 1 411 ? -6.719 57.594 21.953 1 90.38 411 ASP A N 1
ATOM 3205 C CA . ASP A 1 411 ? -6.707 58.719 21.031 1 90.38 411 ASP A CA 1
ATOM 3206 C C . ASP A 1 411 ? -7.68 59.812 21.5 1 90.38 411 ASP A C 1
ATOM 3208 O O . ASP A 1 411 ? -7.34 61 21.484 1 90.38 411 ASP A O 1
ATOM 3212 N N . SER A 1 412 ? -8.867 59.406 21.828 1 91.44 412 SER A N 1
ATOM 3213 C CA . SER A 1 412 ? -9.875 60.344 22.328 1 91.44 412 SER A CA 1
ATOM 3214 C C . SER A 1 412 ? -9.406 61.031 23.609 1 91.44 412 SER A C 1
ATOM 3216 O O . SER A 1 412 ? -9.617 62.219 23.797 1 91.44 412 SER A O 1
ATOM 3218 N N . SER A 1 413 ? -8.82 60.156 24.453 1 88.69 413 SER A N 1
ATOM 3219 C CA . SER A 1 413 ? -8.281 60.688 25.688 1 88.69 413 SER A CA 1
ATOM 3220 C C . SER A 1 413 ? -7.195 61.719 25.422 1 88.69 413 SER A C 1
ATOM 3222 O O . SER A 1 413 ? -7.133 62.75 26.094 1 88.69 413 SER A O 1
ATOM 3224 N N . SER A 1 414 ? -6.316 61.438 24.547 1 90.06 414 SER A N 1
ATOM 3225 C CA . SER A 1 414 ? -5.246 62.375 24.156 1 90.06 414 SER A CA 1
ATOM 3226 C C . SER A 1 414 ? -5.805 63.688 23.656 1 90.06 414 SER A C 1
ATOM 3228 O O . SER A 1 414 ? -5.363 64.75 24.078 1 90.06 414 SER A O 1
ATOM 3230 N N . ARG A 1 415 ? -6.816 63.688 22.828 1 91.44 415 ARG A N 1
ATOM 3231 C CA . ARG A 1 415 ? -7.426 64.875 22.266 1 91.44 415 ARG A CA 1
ATOM 3232 C C . ARG A 1 415 ? -8.109 65.688 23.344 1 91.44 415 ARG A C 1
ATOM 3234 O O . ARG A 1 415 ? -8 66.938 23.359 1 91.44 415 ARG A O 1
ATOM 3241 N N . SER A 1 416 ? -8.719 64.938 24.188 1 91.44 416 SER A N 1
ATOM 3242 C CA . SER A 1 416 ? -9.391 65.625 25.297 1 91.44 416 SER A CA 1
ATOM 3243 C C . SER A 1 416 ? -8.383 66.312 26.203 1 91.44 416 SER A C 1
ATOM 3245 O O . SER A 1 416 ? -8.625 67.438 26.688 1 91.44 416 SER A O 1
ATOM 3247 N N . THR A 1 417 ? -7.316 65.625 26.469 1 91.06 417 THR A N 1
ATOM 3248 C CA . THR A 1 417 ? -6.27 66.25 27.297 1 91.06 417 THR A CA 1
ATOM 3249 C C . THR A 1 417 ? -5.684 67.5 26.656 1 91.06 417 THR A C 1
ATOM 3251 O O . THR A 1 417 ? -5.492 68.5 27.328 1 91.06 417 THR A O 1
ATOM 3254 N N . ILE A 1 418 ? -5.414 67.375 25.422 1 92.44 418 ILE A N 1
ATOM 3255 C CA . ILE A 1 418 ? -4.859 68.5 24.703 1 92.44 418 ILE A CA 1
ATOM 3256 C C . ILE A 1 418 ? -5.828 69.688 24.781 1 92.44 418 ILE A C 1
ATOM 3258 O O . ILE A 1 418 ? -5.418 70.812 25.047 1 92.44 418 ILE A O 1
ATOM 3262 N N . ALA A 1 419 ? -7.066 69.438 24.562 1 93.19 419 ALA A N 1
ATOM 3263 C CA . ALA A 1 419 ? -8.086 70.5 24.625 1 93.19 419 ALA A CA 1
ATOM 3264 C C . ALA A 1 419 ? -8.148 71.125 26 1 93.19 419 ALA A C 1
ATOM 3266 O O . ALA A 1 419 ? -8.258 72.375 26.125 1 93.19 419 ALA A O 1
ATOM 3267 N N . LYS A 1 420 ? -8.109 70.25 26.953 1 92.62 420 LYS A N 1
ATOM 3268 C CA . LYS A 1 420 ? -8.148 70.75 28.312 1 92.62 420 LYS A CA 1
ATOM 3269 C C . LYS A 1 420 ? -6.887 71.562 28.641 1 92.62 420 LYS A C 1
ATOM 3271 O O . LYS A 1 420 ? -6.949 72.562 29.328 1 92.62 420 LYS A O 1
ATOM 3276 N N . CYS A 1 421 ? -5.75 71.125 28.219 1 92.69 421 CYS A N 1
ATOM 3277 C CA . CYS A 1 421 ? -4.504 71.875 28.391 1 92.69 421 CYS A CA 1
ATOM 3278 C C . CYS A 1 421 ? -4.578 73.25 27.75 1 92.69 421 CYS A C 1
ATOM 3280 O O . CYS A 1 421 ? -4.113 74.25 28.312 1 92.69 421 CYS A O 1
ATOM 3282 N N . ASP A 1 422 ? -5.184 73.312 26.625 1 92.94 422 ASP A N 1
ATOM 3283 C CA . ASP A 1 422 ? -5.359 74.562 25.922 1 92.94 422 ASP A CA 1
ATOM 3284 C C . ASP A 1 422 ? -6.242 75.562 26.734 1 92.94 422 ASP A C 1
ATOM 3286 O O . ASP A 1 422 ? -5.945 76.75 26.844 1 92.94 422 ASP A O 1
ATOM 3290 N N . ASN A 1 423 ? -7.289 74.938 27.203 1 92.44 423 ASN A N 1
ATOM 3291 C CA . ASN A 1 423 ? -8.18 75.75 28.047 1 92.44 423 ASN A CA 1
ATOM 3292 C C . ASN A 1 423 ? -7.445 76.312 29.25 1 92.44 423 ASN A C 1
ATOM 3294 O O . ASN A 1 423 ? -7.594 77.5 29.578 1 92.44 423 ASN A O 1
ATOM 3298 N N . ILE A 1 424 ? -6.703 75.5 29.844 1 92.44 424 ILE A N 1
ATOM 3299 C CA . ILE A 1 424 ? -5.977 75.875 31.047 1 92.44 424 ILE A CA 1
ATOM 3300 C C . ILE A 1 424 ? -4.926 76.938 30.688 1 92.44 424 ILE A C 1
ATOM 3302 O O . ILE A 1 424 ? -4.746 77.938 31.406 1 92.44 424 ILE A O 1
ATOM 3306 N N . ALA A 1 425 ? -4.242 76.688 29.625 1 90.62 425 ALA A N 1
ATOM 3307 C CA . ALA A 1 425 ? -3.248 77.688 29.156 1 90.62 425 ALA A CA 1
ATOM 3308 C C . ALA A 1 425 ? -3.875 79.062 28.938 1 90.62 425 ALA A C 1
ATOM 3310 O O . ALA A 1 425 ? -3.295 80.062 29.312 1 90.62 425 ALA A O 1
ATOM 3311 N N . THR A 1 426 ? -5.012 79.062 28.312 1 90.88 426 THR A N 1
ATOM 3312 C CA . THR A 1 426 ? -5.734 80.312 28.078 1 90.88 426 THR A CA 1
ATOM 3313 C C . THR A 1 426 ? -6.129 81 29.391 1 90.88 426 THR A C 1
ATOM 3315 O O . THR A 1 426 ? -5.945 82.188 29.578 1 90.88 426 THR A O 1
ATOM 3318 N N . ALA A 1 427 ? -6.66 80.125 30.219 1 90.75 427 ALA A N 1
ATOM 3319 C CA . ALA A 1 427 ? -7.051 80.625 31.531 1 90.75 427 ALA A CA 1
ATOM 3320 C C . ALA A 1 427 ? -5.844 81.188 32.281 1 90.75 427 ALA A C 1
ATOM 3322 O O . ALA A 1 427 ? -5.941 82.188 32.969 1 90.75 427 ALA A O 1
ATOM 3323 N N . MET A 1 428 ? -4.746 80.562 32.156 1 88.44 428 MET A N 1
ATOM 3324 C CA . MET A 1 428 ? -3.521 81 32.812 1 88.44 428 MET A CA 1
ATOM 3325 C C . MET A 1 428 ? -3.016 82.312 32.25 1 88.44 428 MET A C 1
ATOM 3327 O O . MET A 1 428 ? -2.48 83.125 32.969 1 88.44 428 MET A O 1
ATOM 3331 N N . THR A 1 429 ? -3.17 82.5 31.016 1 86.56 429 THR A N 1
ATOM 3332 C CA . THR A 1 429 ? -2.807 83.75 30.391 1 86.56 429 THR A CA 1
ATOM 3333 C C . THR A 1 429 ? -3.674 84.938 30.922 1 86.56 429 THR A C 1
ATOM 3335 O O . THR A 1 429 ? -3.172 86 31.219 1 86.56 429 THR A O 1
ATOM 3338 N N . GLU A 1 430 ? -4.895 84.562 31.031 1 88.19 430 GLU A N 1
ATOM 3339 C CA . GLU A 1 430 ? -5.812 85.562 31.594 1 88.19 430 GLU A CA 1
ATOM 3340 C C . GLU A 1 430 ? -5.449 85.875 33.031 1 88.19 430 GLU A C 1
ATOM 3342 O O . GLU A 1 430 ? -5.488 87.062 33.438 1 88.19 430 GLU A O 1
ATOM 3347 N N . LEU A 1 431 ? -5.09 84.875 33.781 1 86.38 431 LEU A N 1
ATOM 3348 C CA . LEU A 1 431 ? -4.691 85.062 35.156 1 86.38 431 LEU A CA 1
ATOM 3349 C C . LEU A 1 431 ? -3.406 85.875 35.281 1 86.38 431 LEU A C 1
ATOM 3351 O O . LEU A 1 431 ? -3.285 86.75 36.125 1 86.38 431 LEU A O 1
ATOM 3355 N N . ALA A 1 432 ? -2.5 85.625 34.406 1 85 432 ALA A N 1
ATOM 3356 C CA . ALA A 1 432 ? -1.251 86.375 34.375 1 85 432 ALA A CA 1
ATOM 3357 C C . ALA A 1 432 ? -1.508 87.875 34.094 1 85 432 ALA A C 1
ATOM 3359 O O . ALA A 1 432 ? -0.928 88.75 34.719 1 85 432 ALA A O 1
ATOM 3360 N N . GLN A 1 433 ? -2.365 88.125 33.156 1 87 433 GLN A N 1
ATOM 3361 C CA . GLN A 1 433 ? -2.713 89.5 32.812 1 87 433 GLN A CA 1
ATOM 3362 C C . GLN A 1 433 ? -3.406 90.188 33.969 1 87 433 GLN A C 1
ATOM 3364 O O . GLN A 1 433 ? -3.113 91.375 34.25 1 87 433 GLN A O 1
ATOM 3369 N N . SER A 1 434 ? -4.277 89.375 34.5 1 89.69 434 SER A N 1
ATOM 3370 C CA . SER A 1 434 ? -4.977 89.938 35.656 1 89.69 434 SER A CA 1
ATOM 3371 C C . SER A 1 434 ? -4.012 90.25 36.781 1 89.69 434 SER A C 1
ATOM 3373 O O . SER A 1 434 ? -4.152 91.25 37.469 1 89.69 434 SER A O 1
ATOM 3375 N N . SER A 1 435 ? -3.047 89.5 37.031 1 87.69 435 SER A N 1
ATOM 3376 C CA . SER A 1 435 ? -2.041 89.75 38.094 1 87.69 435 SER A CA 1
ATOM 3377 C C . SER A 1 435 ? -1.204 90.938 37.781 1 87.69 435 SER A C 1
ATOM 3379 O O . SER A 1 435 ? -0.878 91.75 38.688 1 87.69 435 SER A O 1
ATOM 3381 N N . VAL A 1 436 ? -0.94 91.188 36.562 1 86.62 436 VAL A N 1
ATOM 3382 C CA . VAL A 1 436 ? -0.188 92.375 36.156 1 86.62 436 VAL A CA 1
ATOM 3383 C C . VAL A 1 436 ? -1.03 93.625 36.406 1 86.62 436 VAL A C 1
ATOM 3385 O O . VAL A 1 436 ? -0.525 94.625 36.875 1 86.62 436 VAL A O 1
ATOM 3388 N N . GLU A 1 437 ? -2.254 93.5 36.094 1 90.56 437 GLU A N 1
ATOM 3389 C CA . GLU A 1 437 ? -3.164 94.625 36.312 1 90.56 437 GLU A CA 1
ATOM 3390 C C . GLU A 1 437 ? -3.281 94.938 37.781 1 90.56 437 GLU A C 1
ATOM 3392 O O . GLU A 1 437 ? -3.289 96.125 38.156 1 90.56 437 GLU A O 1
ATOM 3397 N N . ILE A 1 438 ? -3.338 93.938 38.562 1 92.25 438 ILE A N 1
ATOM 3398 C CA . ILE A 1 438 ? -3.416 94.125 40 1 92.25 438 ILE A CA 1
ATOM 3399 C C . ILE A 1 438 ? -2.131 94.812 40.5 1 92.25 438 ILE A C 1
ATOM 3401 O O . ILE A 1 438 ? -2.178 95.75 41.281 1 92.25 438 ILE A O 1
ATOM 3405 N N . ALA A 1 439 ? -1.05 94.312 40.031 1 88.38 439 ALA A N 1
ATOM 3406 C CA . ALA A 1 439 ? 0.248 94.812 40.406 1 88.38 439 ALA A CA 1
ATOM 3407 C C . ALA A 1 439 ? 0.378 96.312 40.031 1 88.38 439 ALA A C 1
ATOM 3409 O O . ALA A 1 439 ? 0.846 97.125 40.812 1 88.38 439 ALA A O 1
ATOM 3410 N N . GLN A 1 440 ? -0.077 96.688 38.938 1 92.12 440 GLN A N 1
ATOM 3411 C CA . GLN A 1 440 ? 0.004 98.062 38.438 1 92.12 440 GLN A CA 1
ATOM 3412 C C . GLN A 1 440 ? -0.924 99 39.25 1 92.12 440 GLN A C 1
ATOM 3414 O O . GLN A 1 440 ? -0.546 100.125 39.594 1 92.12 440 GLN A O 1
ATOM 3419 N N . SER A 1 441 ? -2.033 98.375 39.406 1 93.06 441 SER A N 1
ATOM 3420 C CA . SER A 1 441 ? -2.99 99.125 40.188 1 93.06 441 SER A CA 1
ATOM 3421 C C . SER A 1 441 ? -2.494 99.375 41.594 1 93.06 441 SER A C 1
ATOM 3423 O O . SER A 1 441 ? -2.66 100.438 42.156 1 93.06 441 SER A O 1
ATOM 3425 N N . ALA A 1 442 ? -1.901 98.438 42.125 1 92.81 442 ALA A N 1
ATOM 3426 C CA . ALA A 1 442 ? -1.33 98.5 43.469 1 92.81 442 ALA A CA 1
ATOM 3427 C C . ALA A 1 442 ? -0.178 99.5 43.5 1 92.81 442 ALA A C 1
ATOM 3429 O O . ALA A 1 442 ? -0.063 100.312 44.438 1 92.81 442 ALA A O 1
ATOM 3430 N N . GLU A 1 443 ? 0.586 99.562 42.562 1 92.06 443 GLU A N 1
ATOM 3431 C CA . GLU A 1 443 ? 1.705 100.5 42.469 1 92.06 443 GLU A CA 1
ATOM 3432 C C . GLU A 1 443 ? 1.214 101.938 42.344 1 92.06 443 GLU A C 1
ATOM 3434 O O . GLU A 1 443 ? 1.753 102.812 43 1 92.06 443 GLU A O 1
ATOM 3439 N N . ARG A 1 444 ? 0.237 102.125 41.562 1 93.62 444 ARG A N 1
ATOM 3440 C CA . ARG A 1 444 ? -0.329 103.438 41.406 1 93.62 444 ARG A CA 1
ATOM 3441 C C . ARG A 1 444 ? -0.989 103.938 42.688 1 93.62 444 ARG A C 1
ATOM 3443 O O . ARG A 1 444 ? -0.86 105.062 43.062 1 93.62 444 ARG A O 1
ATOM 3450 N N . ALA A 1 445 ? -1.585 102.938 43.281 1 93 445 ALA A N 1
ATOM 3451 C CA . ALA A 1 445 ? -2.197 103.25 44.562 1 93 445 ALA A CA 1
ATOM 3452 C C . ALA A 1 445 ? -1.143 103.625 45.594 1 93 445 ALA A C 1
ATOM 3454 O O . ALA A 1 445 ? -1.344 104.562 46.375 1 93 445 ALA A O 1
ATOM 3455 N N . MET A 1 446 ? -0.061 103 45.562 1 90.69 446 MET A N 1
ATOM 3456 C CA . MET A 1 446 ? 1.043 103.312 46.469 1 90.69 446 MET A CA 1
ATOM 3457 C C . MET A 1 446 ? 1.613 104.688 46.156 1 90.69 446 MET A C 1
ATOM 3459 O O . MET A 1 446 ? 1.949 105.438 47.094 1 90.69 446 MET A O 1
ATOM 3463 N N . GLY A 1 447 ? 1.718 105.062 44.938 1 92.06 447 GLY A N 1
ATOM 3464 C CA . GLY A 1 447 ? 2.148 106.375 44.531 1 92.06 447 GLY A CA 1
ATOM 3465 C C . GLY A 1 447 ? 1.209 107.438 45.031 1 92.06 447 GLY A C 1
ATOM 3466 O O . GLY A 1 447 ? 1.653 108.5 45.531 1 92.06 447 GLY A O 1
ATOM 3467 N N . ASP A 1 448 ? -0.023 107.062 44.844 1 92.31 448 ASP A N 1
ATOM 3468 C CA . ASP A 1 448 ? -1.039 108 45.312 1 92.31 448 ASP A CA 1
ATOM 3469 C C . ASP A 1 448 ? -1.008 108.188 46.812 1 92.31 448 ASP A C 1
ATOM 3471 O O . ASP A 1 448 ? -1.154 109.25 47.312 1 92.31 448 ASP A O 1
ATOM 3475 N N . THR A 1 449 ? -0.739 107.125 47.531 1 93.06 449 THR A N 1
ATOM 3476 C CA . THR A 1 449 ? -0.671 107.188 48.969 1 93.06 449 THR A CA 1
ATOM 3477 C C . THR A 1 449 ? 0.563 108 49.438 1 93.06 449 THR A C 1
ATOM 3479 O O . THR A 1 449 ? 0.524 108.688 50.438 1 93.06 449 THR A O 1
ATOM 3482 N N . THR A 1 450 ? 1.586 107.938 48.75 1 90.06 450 THR A N 1
ATOM 3483 C CA . THR A 1 450 ? 2.789 108.688 49.031 1 90.06 450 THR A CA 1
ATOM 3484 C C . THR A 1 450 ? 2.537 110.188 48.844 1 90.06 450 THR A C 1
ATOM 3486 O O . THR A 1 450 ? 2.936 111 49.688 1 90.06 450 THR A O 1
ATOM 3489 N N . THR A 1 451 ? 1.869 110.5 47.812 1 90.12 451 THR A N 1
ATOM 3490 C CA . THR A 1 451 ? 1.499 111.875 47.562 1 90.12 451 THR A CA 1
ATOM 3491 C C . THR A 1 451 ? 0.573 112.438 48.656 1 90.12 451 THR A C 1
ATOM 3493 O O . THR A 1 451 ? 0.734 113.562 49.125 1 90.12 451 THR A O 1
ATOM 3496 N N . MET A 1 452 ? -0.313 111.5 49.062 1 89.88 452 MET A N 1
ATOM 3497 C CA . MET A 1 452 ? -1.237 111.875 50.125 1 89.88 452 MET A CA 1
ATOM 3498 C C . MET A 1 452 ? -0.481 112.125 51.438 1 89.88 452 MET A C 1
ATOM 3500 O O . MET A 1 452 ? -0.791 113.125 52.125 1 89.88 452 MET A O 1
ATOM 3504 N N . ASN A 1 453 ? 0.506 111.375 51.688 1 88.62 453 ASN A N 1
ATOM 3505 C CA . ASN A 1 453 ? 1.316 111.562 52.875 1 88.62 453 ASN A CA 1
ATOM 3506 C C . ASN A 1 453 ? 2.037 112.875 52.875 1 88.62 453 ASN A C 1
ATOM 3508 O O . ASN A 1 453 ? 2.062 113.562 53.906 1 88.62 453 ASN A O 1
ATOM 3512 N N . ASN A 1 454 ? 2.502 113.375 51.844 1 89.25 454 ASN A N 1
ATOM 3513 C CA . ASN A 1 454 ? 3.182 114.625 51.719 1 89.25 454 ASN A CA 1
ATOM 3514 C C . ASN A 1 454 ? 2.221 115.812 51.938 1 89.25 454 ASN A C 1
ATOM 3516 O O . ASN A 1 454 ? 2.559 116.75 52.625 1 89.25 454 ASN A O 1
ATOM 3520 N N . LYS A 1 455 ? 1.108 115.562 51.375 1 84.5 455 LYS A N 1
ATOM 3521 C CA . LYS A 1 455 ? 0.101 116.625 51.5 1 84.5 455 LYS A CA 1
ATOM 3522 C C . LYS A 1 455 ? -0.38 116.75 52.969 1 84.5 455 LYS A C 1
ATOM 3524 O O . LYS A 1 455 ? -0.621 117.812 53.438 1 84.5 455 LYS A O 1
ATOM 3529 N N . VAL A 1 456 ? -0.452 115.562 53.562 1 88.81 456 VAL A N 1
ATOM 3530 C CA . VAL A 1 456 ? -0.878 115.562 54.969 1 88.81 456 VAL A CA 1
ATOM 3531 C C . VAL A 1 456 ? 0.184 116.188 55.844 1 88.81 456 VAL A C 1
ATOM 3533 O O . VAL A 1 456 ? -0.142 116.938 56.781 1 88.81 456 VAL A O 1
ATOM 3536 N N . VAL A 1 457 ? 1.425 116 55.625 1 86.06 457 VAL A N 1
ATOM 3537 C CA . VAL A 1 457 ? 2.523 116.625 56.375 1 86.06 457 VAL A CA 1
ATOM 3538 C C . VAL A 1 457 ? 2.518 118.125 56.156 1 86.06 457 VAL A C 1
ATOM 3540 O O . VAL A 1 457 ? 2.693 118.875 57.125 1 86.06 457 VAL A O 1
ATOM 3543 N N . ASP A 1 458 ? 2.244 118.562 55 1 83.56 458 ASP A N 1
ATOM 3544 C CA . ASP A 1 458 ? 2.135 119.938 54.719 1 83.56 458 ASP A CA 1
ATOM 3545 C C . ASP A 1 458 ? 0.977 120.562 55.469 1 83.56 458 ASP A C 1
ATOM 3547 O O . ASP A 1 458 ? 1.121 121.688 56.062 1 83.56 458 ASP A O 1
ATOM 3551 N N . CYS A 1 459 ? -0.064 119.812 55.406 1 83 459 CYS A N 1
ATOM 3552 C CA . CYS A 1 459 ? -1.244 120.312 56.125 1 83 459 CYS A CA 1
ATOM 3553 C C . CYS A 1 459 ? -0.958 120.438 57.625 1 83 459 CYS A C 1
ATOM 3555 O O . CYS A 1 459 ? -1.392 121.375 58.281 1 83 459 CYS A O 1
ATOM 3557 N N . GLN A 1 460 ? -0.201 119.562 58.125 1 81.56 460 GLN A N 1
ATOM 3558 C CA . GLN A 1 460 ? 0.163 119.562 59.562 1 81.56 460 GLN A CA 1
ATOM 3559 C C . GLN A 1 460 ? 1.037 120.75 59.875 1 81.56 460 GLN A C 1
ATOM 3561 O O . GLN A 1 460 ? 0.82 121.438 60.906 1 81.56 460 GLN A O 1
ATOM 3566 N N . THR A 1 461 ? 1.927 121.125 59.062 1 86.38 461 THR A N 1
ATOM 3567 C CA . THR A 1 461 ? 2.842 122.25 59.281 1 86.38 461 THR A CA 1
ATOM 3568 C C . THR A 1 461 ? 2.096 123.562 59.219 1 86.38 461 THR A C 1
ATOM 3570 O O . THR A 1 461 ? 2.273 124.438 60.094 1 86.38 461 THR A O 1
ATOM 3573 N N . GLN A 1 462 ? 1.309 123.562 58.219 1 80.25 462 GLN A N 1
ATOM 3574 C CA . GLN A 1 462 ? 0.553 124.812 58.031 1 80.25 462 GLN A CA 1
ATOM 3575 C C . GLN A 1 462 ? -0.448 125.062 59.156 1 80.25 462 GLN A C 1
ATOM 3577 O O . GLN A 1 462 ? -0.671 126.188 59.594 1 80.25 462 GLN A O 1
ATOM 3582 N N . SER A 1 463 ? -1.008 123.938 59.562 1 80.12 463 SER A N 1
ATOM 3583 C CA . SER A 1 463 ? -1.943 124 60.688 1 80.12 463 SER A CA 1
ATOM 3584 C C . SER A 1 463 ? -1.241 124.438 61.969 1 80.12 463 SER A C 1
ATOM 3586 O O . SER A 1 463 ? -1.8 125.188 62.781 1 80.12 463 SER A O 1
ATOM 3588 N N . GLU A 1 464 ? -0.053 124 62.188 1 81.19 464 GLU A N 1
ATOM 3589 C CA . GLU A 1 464 ? 0.731 124.375 63.344 1 81.19 464 GLU A CA 1
ATOM 3590 C C . GLU A 1 464 ? 1.11 125.875 63.312 1 81.19 464 GLU A C 1
ATOM 3592 O O . GLU A 1 464 ? 1.116 126.562 64.375 1 81.19 464 GLU A O 1
ATOM 3597 N N . LEU A 1 465 ? 1.422 126.375 62.219 1 82.19 465 LEU A N 1
ATOM 3598 C CA . LEU A 1 465 ? 1.758 127.75 62.031 1 82.19 465 LEU A CA 1
ATOM 3599 C C . LEU A 1 465 ? 0.544 128.625 62.312 1 82.19 465 LEU A C 1
ATOM 3601 O O . LEU A 1 465 ? 0.661 129.625 63 1 82.19 465 LEU A O 1
ATOM 3605 N N . SER A 1 466 ? -0.535 128.125 61.75 1 78.81 466 SER A N 1
ATOM 3606 C CA . SER A 1 466 ? -1.782 128.875 62 1 78.81 466 SER A CA 1
ATOM 3607 C C . SER A 1 466 ? -2.117 128.875 63.469 1 78.81 466 SER A C 1
ATOM 3609 O O . SER A 1 466 ? -2.562 129.875 64 1 78.81 466 SER A O 1
ATOM 3611 N N . TYR A 1 467 ? -1.832 127.875 64.188 1 77.5 467 TYR A N 1
ATOM 3612 C CA . TYR A 1 467 ? -2.086 127.812 65.562 1 77.5 467 TYR A CA 1
ATOM 3613 C C . TYR A 1 467 ? -1.244 128.75 66.375 1 77.5 467 TYR A C 1
ATOM 3615 O O . TYR A 1 467 ? -1.758 129.5 67.25 1 77.5 467 TYR A O 1
ATOM 3623 N N . ARG A 1 468 ? -0.011 129.125 66.062 1 83.38 468 ARG A N 1
ATOM 3624 C CA . ARG A 1 468 ? 0.895 130 66.75 1 83.38 468 ARG A CA 1
ATOM 3625 C C . ARG A 1 468 ? 0.502 131.375 66.438 1 83.38 468 ARG A C 1
ATOM 3627 O O . ARG A 1 468 ? 0.566 132.25 67.375 1 83.38 468 ARG A O 1
ATOM 3634 N N . SER A 1 469 ? 0.083 131.5 65.188 1 80.25 469 SER A N 1
ATOM 3635 C CA . SER A 1 469 ? -0.319 132.875 64.812 1 80.25 469 SER A CA 1
ATOM 3636 C C . SER A 1 469 ? -1.566 133.375 65.562 1 80.25 469 SER A C 1
ATOM 3638 O O . SER A 1 469 ? -1.646 134.5 66 1 80.25 469 SER A O 1
ATOM 3640 N N . VAL A 1 470 ? -2.461 132.375 65.75 1 79.62 470 VAL A N 1
ATOM 3641 C CA . VAL A 1 470 ? -3.705 132.625 66.438 1 79.62 470 VAL A CA 1
ATOM 3642 C C . VAL A 1 470 ? -3.424 132.875 67.938 1 79.62 470 VAL A C 1
ATOM 3644 O O . VAL A 1 470 ? -4.039 133.75 68.562 1 79.62 470 VAL A O 1
ATOM 3647 N N . GLN A 1 471 ? -2.502 132.25 68.5 1 79.62 471 GLN A N 1
ATOM 3648 C CA . GLN A 1 471 ? -2.125 132.375 69.938 1 79.62 471 GLN A CA 1
ATOM 3649 C C . GLN A 1 471 ? -1.524 133.75 70.188 1 79.62 471 GLN A C 1
ATOM 3651 O O . GLN A 1 471 ? -1.864 134.5 71.125 1 79.62 471 GLN A O 1
ATOM 3656 N N . SER A 1 472 ? -0.706 134.25 69.312 1 81.88 472 SER A N 1
ATOM 3657 C CA . SER A 1 472 ? -0.098 135.625 69.375 1 81.88 472 SER A CA 1
ATOM 3658 C C . SER A 1 472 ? -1.143 136.625 69.25 1 81.88 472 SER A C 1
ATOM 3660 O O . SER A 1 472 ? -1.058 137.75 69.875 1 81.88 472 SER A O 1
ATOM 3662 N N . LEU A 1 473 ? -2.02 136.25 68.312 1 78.5 473 LEU A N 1
ATOM 3663 C CA . LEU A 1 473 ? -3.109 137.25 68.125 1 78.5 473 LEU A CA 1
ATOM 3664 C C . LEU A 1 473 ? -3.957 137.375 69.375 1 78.5 473 LEU A C 1
ATOM 3666 O O . LEU A 1 473 ? -4.32 138.5 69.688 1 78.5 473 LEU A O 1
ATOM 3670 N N . LEU A 1 474 ? -4.203 136.375 70.062 1 78.81 474 LEU A N 1
ATOM 3671 C CA . LEU A 1 474 ? -4.984 136.375 71.312 1 78.81 474 LEU A CA 1
ATOM 3672 C C . LEU A 1 474 ? -4.266 137.25 72.375 1 78.81 474 LEU A C 1
ATOM 3674 O O . LEU A 1 474 ? -4.902 138 73.125 1 78.81 474 LEU A O 1
ATOM 3678 N N . GLU A 1 475 ? -3.018 137.25 72.438 1 82 475 GLU A N 1
ATOM 3679 C CA . GLU A 1 475 ? -2.234 138 73.438 1 82 475 GLU A CA 1
ATOM 3680 C C . GLU A 1 475 ? -2.285 139.5 73.125 1 82 475 GLU A C 1
ATOM 3682 O O . GLU A 1 475 ? -2.443 140.25 74.062 1 82 475 GLU A O 1
ATOM 3687 N N . GLN A 1 476 ? -2.191 139.75 71.875 1 78.62 476 GLN A N 1
ATOM 3688 C CA . GLN A 1 476 ? -2.195 141.125 71.5 1 78.62 476 GLN A CA 1
ATOM 3689 C C . GLN A 1 476 ? -3.564 141.75 71.688 1 78.62 476 GLN A C 1
ATOM 3691 O O . GLN A 1 476 ? -3.66 143 72.125 1 78.62 476 GLN A O 1
ATOM 3696 N N . ILE A 1 477 ? -4.535 141 71.5 1 81.31 477 ILE A N 1
ATOM 3697 C CA . ILE A 1 477 ? -5.902 141.5 71.688 1 81.31 477 ILE A CA 1
ATOM 3698 C C . ILE A 1 477 ? -6.188 141.625 73.125 1 81.31 477 ILE A C 1
ATOM 3700 O O . ILE A 1 477 ? -6.777 142.625 73.562 1 81.31 477 ILE A O 1
ATOM 3704 N N . ASN A 1 478 ? -5.742 140.875 74 1 81.56 478 ASN A N 1
ATOM 3705 C CA . ASN A 1 478 ? -5.906 141 75.438 1 81.56 478 ASN A CA 1
ATOM 3706 C C . ASN A 1 478 ? -5.188 142.25 75.938 1 81.56 478 ASN A C 1
ATOM 3708 O O . ASN A 1 478 ? -5.727 143 76.812 1 81.56 478 ASN A O 1
ATOM 3712 N N . ALA A 1 479 ? -4.051 142.5 75.438 1 81.56 479 ALA A N 1
ATOM 3713 C CA . ALA A 1 479 ? -3.277 143.625 75.875 1 81.56 479 ALA A CA 1
ATOM 3714 C C . ALA A 1 479 ? -3.971 145 75.438 1 81.56 479 ALA A C 1
ATOM 3716 O O . ALA A 1 479 ? -4.047 145.875 76.188 1 81.56 479 ALA A O 1
ATOM 3717 N N . THR A 1 480 ? -4.508 144.875 74.25 1 80.69 480 THR A N 1
ATOM 3718 C CA . THR A 1 480 ? -5.195 146 73.688 1 80.69 480 THR A CA 1
ATOM 3719 C C . THR A 1 480 ? -6.496 146.25 74.5 1 80.69 480 THR A C 1
ATOM 3721 O O . THR A 1 480 ? -6.855 147.375 74.75 1 80.69 480 THR A O 1
ATOM 3724 N N . GLU A 1 481 ? -7.16 145.25 74.875 1 79.88 481 GLU A N 1
ATOM 3725 C CA . GLU A 1 481 ? -8.391 145.375 75.688 1 79.88 481 GLU A CA 1
ATOM 3726 C C . GLU A 1 481 ? -8.125 146 77 1 79.88 481 GLU A C 1
ATOM 3728 O O . GLU A 1 481 ? -8.867 146.875 77.438 1 79.88 481 GLU A O 1
ATOM 3733 N N . GLN A 1 482 ? -7.078 145.75 77.625 1 82.56 482 GLN A N 1
ATOM 3734 C CA . GLN A 1 482 ? -6.715 146.25 78.938 1 82.56 482 GLN A CA 1
ATOM 3735 C C . GLN A 1 482 ? -6.352 147.75 78.812 1 82.56 482 GLN A C 1
ATOM 3737 O O . GLN A 1 482 ? -6.746 148.625 79.625 1 82.56 482 GLN A O 1
ATOM 3742 N N . CYS A 1 483 ? -5.711 148 77.75 1 82.12 483 CYS A N 1
ATOM 3743 C CA . CYS A 1 483 ? -5.305 149.375 77.5 1 82.12 483 CYS A CA 1
ATOM 3744 C C . CYS A 1 483 ? -6.52 150.25 77.25 1 82.12 483 CYS A C 1
ATOM 3746 O O . CYS A 1 483 ? -6.602 151.375 77.812 1 82.12 483 CYS A O 1
ATOM 3748 N N . MET A 1 484 ? -7.438 149.625 76.625 1 81.44 484 MET A N 1
ATOM 3749 C CA . MET A 1 484 ? -8.656 150.375 76.312 1 81.44 484 MET A CA 1
ATOM 3750 C C . MET A 1 484 ? -9.5 150.625 77.562 1 81.44 484 MET A C 1
ATOM 3752 O O . MET A 1 484 ? -10.117 151.625 77.688 1 81.44 484 MET A O 1
ATOM 3756 N N . ALA A 1 485 ? -9.492 149.875 78.438 1 80.31 485 ALA A N 1
ATOM 3757 C CA . ALA A 1 485 ? -10.203 150 79.75 1 80.31 485 ALA A CA 1
ATOM 3758 C C . ALA A 1 485 ? -9.57 151 80.562 1 80.31 485 ALA A C 1
ATOM 3760 O O . ALA A 1 485 ? -10.273 151.875 81.188 1 80.31 485 ALA A O 1
ATOM 3761 N N . GLU A 1 486 ? -8.344 151.125 80.562 1 84.19 486 GLU A N 1
ATOM 3762 C CA . GLU A 1 486 ? -7.629 152.125 81.312 1 84.19 486 GLU A CA 1
ATOM 3763 C C . GLU A 1 486 ? -7.836 153.5 80.75 1 84.19 486 GLU A C 1
ATOM 3765 O O . GLU A 1 486 ? -8 154.5 81.5 1 84.19 486 GLU A O 1
ATOM 3770 N N . LEU A 1 487 ? -7.879 153.5 79.438 1 81.81 487 LEU A N 1
ATOM 3771 C CA . LEU A 1 487 ? -8.125 154.75 78.75 1 81.81 487 LEU A CA 1
ATOM 3772 C C . LEU A 1 487 ? -9.508 155.25 79.062 1 81.81 487 LEU A C 1
ATOM 3774 O O . LEU A 1 487 ? -9.68 156.5 79.25 1 81.81 487 LEU A O 1
ATOM 3778 N N . ALA A 1 488 ? -10.438 154.5 79.188 1 78.44 488 ALA A N 1
ATOM 3779 C CA . ALA A 1 488 ? -11.789 154.875 79.562 1 78.44 488 ALA A CA 1
ATOM 3780 C C . ALA A 1 488 ? -11.828 155.5 81 1 78.44 488 ALA A C 1
ATOM 3782 O O . ALA A 1 488 ? -12.469 156.5 81.188 1 78.44 488 ALA A O 1
ATOM 3783 N N . ASN A 1 489 ? -11.055 155 81.875 1 86.38 489 ASN A N 1
ATOM 3784 C CA . ASN A 1 489 ? -10.992 155.5 83.25 1 86.38 489 ASN A CA 1
ATOM 3785 C C . ASN A 1 489 ? -10.289 156.875 83.312 1 86.38 489 ASN A C 1
ATOM 3787 O O . ASN A 1 489 ? -10.742 157.75 84.062 1 86.38 489 ASN A O 1
ATOM 3791 N N . ASP A 1 490 ? -9.273 156.875 82.5 1 82.56 490 ASP A N 1
ATOM 3792 C CA . ASP A 1 490 ? -8.508 158.125 82.5 1 82.56 490 ASP A CA 1
ATOM 3793 C C . ASP A 1 490 ? -9.32 159.25 81.875 1 82.56 490 ASP A C 1
ATOM 3795 O O . ASP A 1 490 ? -9.281 160.375 82.375 1 82.56 490 ASP A O 1
ATOM 3799 N N . THR A 1 491 ? -10.062 158.875 80.938 1 82.38 491 THR A N 1
ATOM 3800 C CA . THR A 1 491 ? -10.891 159.875 80.312 1 82.38 491 THR A CA 1
ATOM 3801 C C . THR A 1 491 ? -12.008 160.375 81.25 1 82.38 491 THR A C 1
ATOM 3803 O O . THR A 1 491 ? -12.352 161.5 81.25 1 82.38 491 THR A O 1
ATOM 3806 N N . GLN A 1 492 ? -12.484 159.625 82 1 84 492 GLN A N 1
ATOM 3807 C CA . GLN A 1 492 ? -13.492 160 83 1 84 492 GLN A CA 1
ATOM 3808 C C . GLN A 1 492 ? -12.922 160.875 84.062 1 84 492 GLN A C 1
ATOM 3810 O O . GLN A 1 492 ? -13.57 161.875 84.5 1 84 492 GLN A O 1
ATOM 3815 N N . SER A 1 493 ? -11.742 160.75 84.438 1 88.56 493 SER A N 1
ATOM 3816 C CA . SER A 1 493 ? -11.07 161.5 85.438 1 88.56 493 SER A CA 1
ATOM 3817 C C . SER A 1 493 ? -10.82 162.875 84.938 1 88.56 493 SER A C 1
ATOM 3819 O O . SER A 1 493 ? -11 163.875 85.625 1 88.56 493 SER A O 1
ATOM 3821 N N . ILE A 1 494 ? -10.547 162.875 83.625 1 86.62 494 ILE A N 1
ATOM 3822 C CA . ILE A 1 494 ? -10.352 164.125 83 1 86.62 494 ILE A CA 1
ATOM 3823 C C . ILE A 1 494 ? -11.672 164.875 83 1 86.62 494 ILE A C 1
ATOM 3825 O O . ILE A 1 494 ? -11.695 166.125 83.25 1 86.62 494 ILE A O 1
ATOM 3829 N N . GLY A 1 495 ? -12.703 164.25 82.812 1 84.75 495 GLY A N 1
ATOM 3830 C CA . GLY A 1 495 ? -14.023 164.875 82.812 1 84.75 495 GLY A CA 1
ATOM 3831 C C . GLY A 1 495 ? -14.375 165.5 84.125 1 84.75 495 GLY A C 1
ATOM 3832 O O . GLY A 1 495 ? -14.898 166.625 84.188 1 84.75 495 GLY A O 1
ATOM 3833 N N . GLN A 1 496 ? -13.945 165 85.125 1 88.69 496 GLN A N 1
ATOM 3834 C CA . GLN A 1 496 ? -14.219 165.625 86.438 1 88.69 496 GLN A CA 1
ATOM 3835 C C . GLN A 1 496 ? -13.391 166.875 86.75 1 88.69 496 GLN A C 1
ATOM 3837 O O . GLN A 1 496 ? -13.883 167.75 87.312 1 88.69 496 GLN A O 1
ATOM 3842 N N . ILE A 1 497 ? -12.266 166.75 86.25 1 87.75 497 ILE A N 1
ATOM 3843 C CA . ILE A 1 497 ? -11.359 167.875 86.5 1 87.75 497 ILE A CA 1
ATOM 3844 C C . ILE A 1 497 ? -11.812 169 85.688 1 87.75 497 ILE A C 1
ATOM 3846 O O . ILE A 1 497 ? -11.781 170.25 86.125 1 87.75 497 ILE A O 1
ATOM 3850 N N . VAL A 1 498 ? -12.281 168.75 84.5 1 89.38 498 VAL A N 1
ATOM 3851 C CA . VAL A 1 498 ? -12.766 169.75 83.625 1 89.38 498 VAL A CA 1
ATOM 3852 C C . VAL A 1 498 ? -14.031 170.375 84.188 1 89.38 498 VAL A C 1
ATOM 3854 O O . VAL A 1 498 ? -14.211 171.625 84.125 1 89.38 498 VAL A O 1
ATOM 3857 N N . GLU A 1 499 ? -14.766 169.75 84.875 1 87.88 499 GLU A N 1
ATOM 3858 C CA . GLU A 1 499 ? -15.945 170.25 85.562 1 87.88 499 GLU A CA 1
ATOM 3859 C C . GLU A 1 499 ? -15.555 171.125 86.688 1 87.88 499 GLU A C 1
ATOM 3861 O O . GLU A 1 499 ? -16.172 172.125 86.938 1 87.88 499 GLU A O 1
ATOM 3866 N N . THR A 1 500 ? -14.57 170.875 87.312 1 88.19 500 THR A N 1
ATOM 3867 C CA . THR A 1 500 ? -14.062 171.625 88.438 1 88.19 500 THR A CA 1
ATOM 3868 C C . THR A 1 500 ? -13.508 173 87.875 1 88.19 500 THR A C 1
ATOM 3870 O O . THR A 1 500 ? -13.781 174 88.438 1 88.19 500 THR A O 1
ATOM 3873 N N . ILE A 1 501 ? -12.938 172.75 86.75 1 87.88 501 ILE A N 1
ATOM 3874 C CA . ILE A 1 501 ? -12.359 174 86.125 1 87.88 501 ILE A CA 1
ATOM 3875 C C . ILE A 1 501 ? -13.477 174.875 85.688 1 87.88 501 ILE A C 1
ATOM 3877 O O . ILE A 1 501 ? -13.398 176.125 85.812 1 87.88 501 ILE A O 1
ATOM 3881 N N . ASN A 1 502 ? -14.422 174.375 85.188 1 89.06 502 ASN A N 1
ATOM 3882 C CA . ASN A 1 502 ? -15.578 175.125 84.688 1 89.06 502 ASN A CA 1
ATOM 3883 C C . ASN A 1 502 ? -16.266 175.875 85.875 1 89.06 502 ASN A C 1
ATOM 3885 O O . ASN A 1 502 ? -16.656 177 85.75 1 89.06 502 ASN A O 1
ATOM 3889 N N . SER A 1 503 ? -16.328 175.25 86.938 1 90.25 503 SER A N 1
ATOM 3890 C CA . SER A 1 503 ? -16.906 175.875 88.188 1 90.25 503 SER A CA 1
ATOM 3891 C C . SER A 1 503 ? -16.047 177 88.688 1 90.25 503 SER A C 1
ATOM 3893 O O . SER A 1 503 ? -16.578 178 89.125 1 90.25 503 SER A O 1
ATOM 3895 N N . VAL A 1 504 ? -14.922 176.625 88.562 1 88.94 504 VAL A N 1
ATOM 3896 C CA . VAL A 1 504 ? -13.961 177.625 89.062 1 88.94 504 VAL A CA 1
ATOM 3897 C C . VAL A 1 504 ? -14.031 178.875 88.125 1 88.94 504 VAL A C 1
ATOM 3899 O O . VAL A 1 504 ? -13.984 180 88.625 1 88.94 504 VAL A O 1
ATOM 3902 N N . SER A 1 505 ? -14.195 178.75 86.875 1 90.56 505 SER A N 1
ATOM 3903 C CA . SER A 1 505 ? -14.305 179.75 85.938 1 90.56 505 SER A CA 1
ATOM 3904 C C . SER A 1 505 ? -15.609 180.5 86.062 1 90.56 505 SER A C 1
ATOM 3906 O O . SER A 1 505 ? -15.633 181.75 86 1 90.56 505 SER A O 1
ATOM 3908 N N . GLU A 1 506 ? -16.578 180 86.5 1 88.75 506 GLU A N 1
ATOM 3909 C CA . GLU A 1 506 ? -17.859 180.625 86.75 1 88.75 506 GLU A CA 1
ATOM 3910 C C . GLU A 1 506 ? -17.812 181.5 88 1 88.75 506 GLU A C 1
ATOM 3912 O O . GLU A 1 506 ? -18.328 182.625 88.062 1 88.75 506 GLU A O 1
ATOM 3917 N N . GLN A 1 507 ? -17.141 181 88.875 1 89.5 507 GLN A N 1
ATOM 3918 C CA . GLN A 1 507 ? -17 181.75 90.125 1 89.5 507 GLN A CA 1
ATOM 3919 C C . GLN A 1 507 ? -16.109 182.875 89.938 1 89.5 507 GLN A C 1
ATOM 3921 O O . GLN A 1 507 ? -16.391 184 90.5 1 89.5 507 GLN A O 1
ATOM 3926 N N . THR A 1 508 ? -15.195 182.625 89.125 1 88.94 508 THR A N 1
ATOM 3927 C CA . THR A 1 508 ? -14.297 183.75 88.812 1 88.94 508 THR A CA 1
ATOM 3928 C C . THR A 1 508 ? -15.016 184.75 88.062 1 88.94 508 THR A C 1
ATOM 3930 O O . THR A 1 508 ? -14.836 186 88.312 1 88.94 508 THR A O 1
ATOM 3933 N N . ASN A 1 509 ? -15.797 184.5 87.125 1 88.44 509 ASN A N 1
ATOM 3934 C CA . ASN A 1 509 ? -16.609 185.375 86.375 1 88.44 509 ASN A CA 1
ATOM 3935 C C . ASN A 1 509 ? -17.609 186.125 87.25 1 88.44 509 ASN A C 1
ATOM 3937 O O . ASN A 1 509 ? -17.766 187.375 87.125 1 88.44 509 ASN A O 1
ATOM 3941 N N . LEU A 1 510 ? -18.078 185.625 88.25 1 87.5 510 LEU A N 1
ATOM 3942 C CA . LEU A 1 510 ? -19.016 186.25 89.188 1 87.5 510 LEU A CA 1
ATOM 3943 C C . LEU A 1 510 ? -18.312 187.25 90.125 1 87.5 510 LEU A C 1
ATOM 3945 O O . LEU A 1 510 ? -18.812 188.375 90.438 1 87.5 510 LEU A O 1
ATOM 3949 N N . LEU A 1 511 ? -17.25 186.75 90.5 1 87.62 511 LEU A N 1
ATOM 3950 C CA . LEU A 1 511 ? -16.453 187.625 91.375 1 87.62 511 LEU A CA 1
ATOM 3951 C C . LEU A 1 511 ? -15.977 188.875 90.625 1 87.62 511 LEU A C 1
ATOM 3953 O O . LEU A 1 511 ? -15.977 190 91.188 1 87.62 511 LEU A O 1
ATOM 3957 N N . ALA A 1 512 ? -15.734 188.75 89.375 1 85.56 512 ALA A N 1
ATOM 3958 C CA . ALA A 1 512 ? -15.32 189.875 88.5 1 85.56 512 ALA A CA 1
ATOM 3959 C C . ALA A 1 512 ? -16.484 190.75 88.25 1 85.56 512 ALA A C 1
ATOM 3961 O O . ALA A 1 512 ? -16.297 192 88.188 1 85.56 512 ALA A O 1
ATOM 3962 N N . LEU A 1 513 ? -17.594 190.375 88.188 1 86.69 513 LEU A N 1
ATOM 3963 C CA . LEU A 1 513 ? -18.797 191.25 88 1 86.69 513 LEU A CA 1
ATOM 3964 C C . LEU A 1 513 ? -19.109 192 89.25 1 86.69 513 LEU A C 1
ATOM 3966 O O . LEU A 1 513 ? -19.422 193.25 89.125 1 86.69 513 LEU A O 1
ATOM 3970 N N . ASN A 1 514 ? -19.031 191.5 90.25 1 83.88 514 ASN A N 1
ATOM 3971 C CA . ASN A 1 514 ? -19.281 192.125 91.562 1 83.88 514 ASN A CA 1
ATOM 3972 C C . ASN A 1 514 ? -18.25 193.25 91.812 1 83.88 514 ASN A C 1
ATOM 3974 O O . ASN A 1 514 ? -18.594 194.375 92.312 1 83.88 514 ASN A O 1
ATOM 3978 N N . ALA A 1 515 ? -17.078 192.75 91.375 1 82.12 515 ALA A N 1
ATOM 3979 C CA . ALA A 1 515 ? -15.984 193.75 91.5 1 82.12 515 ALA A CA 1
ATOM 3980 C C . ALA A 1 515 ? -16.172 195 90.5 1 82.12 515 ALA A C 1
ATOM 3982 O O . ALA A 1 515 ? -15.867 196.125 90.875 1 82.12 515 ALA A O 1
ATOM 3983 N N . ALA A 1 516 ? -16.812 194.75 89.438 1 83.56 516 ALA A N 1
ATOM 3984 C CA . ALA A 1 516 ? -17.125 195.875 88.438 1 83.56 516 ALA A CA 1
ATOM 3985 C C . ALA A 1 516 ? -18.266 196.75 88.938 1 83.56 516 ALA A C 1
ATOM 3987 O O . ALA A 1 516 ? -18.234 198 88.75 1 83.56 516 ALA A O 1
ATOM 3988 N N . ILE A 1 517 ? -19.109 196.25 89.625 1 80.88 517 ILE A N 1
ATOM 3989 C CA . ILE A 1 517 ? -20.234 197 90.188 1 80.88 517 ILE A CA 1
ATOM 3990 C C . ILE A 1 517 ? -19.734 197.875 91.312 1 80.88 517 ILE A C 1
ATOM 3992 O O . ILE A 1 517 ? -20.109 199.125 91.375 1 80.88 517 ILE A O 1
ATOM 3996 N N . GLU A 1 518 ? -18.938 197.375 92.062 1 77.88 518 GLU A N 1
ATOM 3997 C CA . GLU A 1 518 ? -18.406 198.125 93.188 1 77.88 518 GLU A CA 1
ATOM 3998 C C . GLU A 1 518 ? -17.484 199.25 92.75 1 77.88 518 GLU A C 1
ATOM 4000 O O . GLU A 1 518 ? -17.484 200.375 93.312 1 77.88 518 GLU A O 1
ATOM 4005 N N . ALA A 1 519 ? -16.781 198.875 91.562 1 78.94 519 ALA A N 1
ATOM 4006 C CA . ALA A 1 519 ? -15.906 199.875 91 1 78.94 519 ALA A CA 1
ATOM 4007 C C . ALA A 1 519 ? -16.703 201.125 90.375 1 78.94 519 ALA A C 1
ATOM 4009 O O . ALA A 1 519 ? -16.312 202.25 90.5 1 78.94 519 ALA A O 1
ATOM 4010 N N . ALA A 1 520 ? -17.891 201 89.938 1 80.12 520 ALA A N 1
ATOM 4011 C CA . ALA A 1 520 ? -18.781 202 89.375 1 80.12 520 ALA A CA 1
ATOM 4012 C C . ALA A 1 520 ? -19.391 202.875 90.5 1 80.12 520 ALA A C 1
ATOM 4014 O O . ALA A 1 520 ? -19.547 204.125 90.312 1 80.12 520 ALA A O 1
ATOM 4015 N N . ARG A 1 521 ? -19.656 202.375 91.562 1 77.75 521 ARG A N 1
ATOM 4016 C CA . ARG A 1 521 ? -20.266 203 92.75 1 77.75 521 ARG A CA 1
ATOM 4017 C C . ARG A 1 521 ? -19.297 204 93.375 1 77.75 521 ARG A C 1
ATOM 4019 O O . ARG A 1 521 ? -19.719 205 93.938 1 77.75 521 ARG A O 1
ATOM 4026 N N . ALA A 1 522 ? -18.031 203.625 93.188 1 78.44 522 ALA A N 1
ATOM 4027 C CA . ALA A 1 522 ? -16.984 204.375 93.812 1 78.44 522 ALA A CA 1
ATOM 4028 C C . ALA A 1 522 ? -16.594 205.625 93 1 78.44 522 ALA A C 1
ATOM 4030 O O . ALA A 1 522 ? -15.758 206.375 93.375 1 78.44 522 ALA A O 1
ATOM 4031 N N . GLY A 1 523 ? -17.266 205.875 91.75 1 76.88 523 GLY A N 1
ATOM 4032 C CA . GLY A 1 523 ? -17.156 207 90.812 1 76.88 523 GLY A CA 1
ATOM 4033 C C . GLY A 1 523 ? -15.773 207.125 90.25 1 76.88 523 GLY A C 1
ATOM 4034 O O . GLY A 1 523 ? -15.227 206.25 89.625 1 76.88 523 GLY A O 1
ATOM 4035 N N . GLU A 1 524 ? -15.07 208.375 90.688 1 76.62 524 GLU A N 1
ATOM 4036 C CA . GLU A 1 524 ? -13.773 208.75 90.125 1 76.62 524 GLU A CA 1
ATOM 4037 C C . GLU A 1 524 ? -12.648 207.875 90.75 1 76.62 524 GLU A C 1
ATOM 4039 O O . GLU A 1 524 ? -11.664 207.5 90.062 1 76.62 524 GLU A O 1
ATOM 4044 N N . HIS A 1 525 ? -12.773 207.375 91.875 1 72.44 525 HIS A N 1
ATOM 4045 C CA . HIS A 1 525 ? -11.75 206.5 92.562 1 72.44 525 HIS A CA 1
ATOM 4046 C C . HIS A 1 525 ? -11.789 205.125 92.188 1 72.44 525 HIS A C 1
ATOM 4048 O O . HIS A 1 525 ? -10.859 204.375 92.5 1 72.44 525 HIS A O 1
ATOM 4054 N N . GLY A 1 526 ? -12.805 204.75 91.312 1 72.5 526 GLY A N 1
ATOM 4055 C CA . GLY A 1 526 ? -12.977 203.375 90.938 1 72.5 526 GLY A CA 1
ATOM 4056 C C . GLY A 1 526 ? -12.609 203 89.5 1 72.5 526 GLY A C 1
ATOM 4057 O O . GLY A 1 526 ? -12.781 201.875 89 1 72.5 526 GLY A O 1
ATOM 4058 N N . ARG A 1 527 ? -12.117 203.875 88.812 1 83.69 527 ARG A N 1
ATOM 4059 C CA . ARG A 1 527 ? -11.859 203.75 87.375 1 83.69 527 ARG A CA 1
ATOM 4060 C C . ARG A 1 527 ? -10.781 202.75 87.125 1 83.69 527 ARG A C 1
ATOM 4062 O O . ARG A 1 527 ? -10.906 201.875 86.188 1 83.69 527 ARG A O 1
ATOM 4069 N N . GLY A 1 528 ? -9.766 202.625 88 1 77.38 528 GLY A N 1
ATOM 4070 C CA . GLY A 1 528 ? -8.719 201.625 87.812 1 77.38 528 GLY A CA 1
ATOM 4071 C C . GLY A 1 528 ? -9.188 200.25 88.125 1 77.38 528 GLY A C 1
ATOM 4072 O O . GLY A 1 528 ? -8.828 199.25 87.438 1 77.38 528 GLY A O 1
ATOM 4073 N N . PHE A 1 529 ? -10.109 200 89.062 1 78.69 529 PHE A N 1
ATOM 4074 C CA . PHE A 1 529 ? -10.617 198.75 89.5 1 78.69 529 PHE A CA 1
ATOM 4075 C C . PHE A 1 529 ? -11.656 198.25 88.5 1 78.69 529 PHE A C 1
ATOM 4077 O O . PHE A 1 529 ? -11.766 197 88.25 1 78.69 529 PHE A O 1
ATOM 4084 N N . ALA A 1 530 ? -12.227 199.125 87.812 1 81.88 530 ALA A N 1
ATOM 4085 C CA . ALA A 1 530 ? -13.195 198.75 86.812 1 81.88 530 ALA A CA 1
ATOM 4086 C C . ALA A 1 530 ? -12.5 198.125 85.562 1 81.88 530 ALA A C 1
ATOM 4088 O O . ALA A 1 530 ? -13.008 197.125 85 1 81.88 530 ALA A O 1
ATOM 4089 N N . VAL A 1 531 ? -11.289 198.375 85.375 1 84.75 531 VAL A N 1
ATOM 4090 C CA . VAL A 1 531 ? -10.516 197.875 84.25 1 84.75 531 VAL A CA 1
ATOM 4091 C C . VAL A 1 531 ? -10.008 196.5 84.562 1 84.75 531 VAL A C 1
ATOM 4093 O O . VAL A 1 531 ? -10.109 195.625 83.812 1 84.75 531 VAL A O 1
ATOM 4096 N N . VAL A 1 532 ? -9.664 196.375 85.812 1 83.62 532 VAL A N 1
ATOM 4097 C CA . VAL A 1 532 ? -9.156 195 86.25 1 83.62 532 VAL A CA 1
ATOM 4098 C C . VAL A 1 532 ? -10.305 194 86.312 1 83.62 532 VAL A C 1
ATOM 4100 O O . VAL A 1 532 ? -10.148 192.875 85.875 1 83.62 532 VAL A O 1
ATOM 4103 N N . SER A 1 533 ? -11.43 194.5 86.75 1 84.56 533 SER A N 1
ATOM 4104 C CA . SER A 1 533 ? -12.578 193.5 86.875 1 84.56 533 SER A CA 1
ATOM 4105 C C . SER A 1 533 ? -13.102 193.125 85.5 1 84.56 533 SER A C 1
ATOM 4107 O O . SER A 1 533 ? -13.508 192 85.312 1 84.56 533 SER A O 1
ATOM 4109 N N . SER A 1 534 ? -12.922 194.125 84.5 1 85.75 534 SER A N 1
ATOM 4110 C CA . SER A 1 534 ? -13.352 193.75 83.188 1 85.75 534 SER A CA 1
ATOM 4111 C C . SER A 1 534 ? -12.406 192.75 82.5 1 85.75 534 SER A C 1
ATOM 4113 O O . SER A 1 534 ? -12.852 191.875 81.812 1 85.75 534 SER A O 1
ATOM 4115 N N . GLU A 1 535 ? -11.227 192.875 82.875 1 87.19 535 GLU A N 1
ATOM 4116 C CA . GLU A 1 535 ? -10.242 192 82.312 1 87.19 535 GLU A CA 1
ATOM 4117 C C . GLU A 1 535 ? -10.344 190.5 82.938 1 87.19 535 GLU A C 1
ATOM 4119 O O . GLU A 1 535 ? -10.25 189.5 82.188 1 87.19 535 GLU A O 1
ATOM 4124 N N . VAL A 1 536 ? -10.586 190.5 84.188 1 85 536 VAL A N 1
ATOM 4125 C CA . VAL A 1 536 ? -10.742 189.125 84.875 1 85 536 VAL A CA 1
ATOM 4126 C C . VAL A 1 536 ? -12.023 188.5 84.375 1 85 536 VAL A C 1
ATOM 4128 O O . VAL A 1 536 ? -12.07 187.25 84.25 1 85 536 VAL A O 1
ATOM 4131 N N . ARG A 1 537 ? -12.984 189.25 84.062 1 87.88 537 ARG A N 1
ATOM 4132 C CA . ARG A 1 537 ? -14.234 188.75 83.562 1 87.88 537 ARG A CA 1
ATOM 4133 C C . ARG A 1 537 ? -14.023 188.125 82.125 1 87.88 537 ARG A C 1
ATOM 4135 O O . ARG A 1 537 ? -14.516 187 81.875 1 87.88 537 ARG A O 1
ATOM 4142 N N . ASP A 1 538 ? -13.211 188.75 81.375 1 88.31 538 ASP A N 1
ATOM 4143 C CA . ASP A 1 538 ? -12.922 188.25 80 1 88.31 538 ASP A CA 1
ATOM 4144 C C . ASP A 1 538 ? -12.109 187 80.062 1 88.31 538 ASP A C 1
ATOM 4146 O O . ASP A 1 538 ? -12.375 186 79.312 1 88.31 538 ASP A O 1
ATOM 4150 N N . LEU A 1 539 ? -11.289 186.875 81 1 87.12 539 LEU A N 1
ATOM 4151 C CA . LEU A 1 539 ? -10.453 185.75 81.125 1 87.12 539 LEU A CA 1
ATOM 4152 C C . LEU A 1 539 ? -11.258 184.5 81.688 1 87.12 539 LEU A C 1
ATOM 4154 O O . LEU A 1 539 ? -11.062 183.375 81.25 1 87.12 539 LEU A O 1
ATOM 4158 N N . ALA A 1 540 ? -12.133 184.75 82.562 1 86.12 540 ALA A N 1
ATOM 4159 C CA . ALA A 1 540 ? -13.016 183.75 83.125 1 86.12 540 ALA A CA 1
ATOM 4160 C C . ALA A 1 540 ? -13.945 183.125 82 1 86.12 540 ALA A C 1
ATOM 4162 O O . ALA A 1 540 ? -14.188 182 81.938 1 86.12 540 ALA A O 1
ATOM 4163 N N . GLN A 1 541 ? -14.344 184.125 81.125 1 87.62 541 GLN A N 1
ATOM 4164 C CA . GLN A 1 541 ? -15.203 183.75 80 1 87.62 541 GLN A CA 1
ATOM 4165 C C . GLN A 1 541 ? -14.438 182.875 79 1 87.62 541 GLN A C 1
ATOM 4167 O O . GLN A 1 541 ? -14.969 181.875 78.5 1 87.62 541 GLN A O 1
ATOM 4172 N N . ARG A 1 542 ? -13.258 183.125 78.875 1 89.62 542 ARG A N 1
ATOM 4173 C CA . ARG A 1 542 ? -12.422 182.375 78 1 89.62 542 ARG A CA 1
ATOM 4174 C C . ARG A 1 542 ? -12.141 181 78.562 1 89.62 542 ARG A C 1
ATOM 4176 O O . ARG A 1 542 ? -12.125 180 77.812 1 89.62 542 ARG A O 1
ATOM 4183 N N . SER A 1 543 ? -11.977 180.875 79.75 1 87 543 SER A N 1
ATOM 4184 C CA . SER A 1 543 ? -11.75 179.625 80.438 1 87 543 SER A CA 1
ATOM 4185 C C . SER A 1 543 ? -13 178.75 80.438 1 87 543 SER A C 1
ATOM 4187 O O . SER A 1 543 ? -12.914 177.5 80.25 1 87 543 SER A O 1
ATOM 4189 N N . GLN A 1 544 ? -14.094 179.375 80.562 1 85.94 544 GLN A N 1
ATOM 4190 C CA . GLN A 1 544 ? -15.359 178.625 80.5 1 85.94 544 GLN A CA 1
ATOM 4191 C C . GLN A 1 544 ? -15.594 178.125 79.125 1 85.94 544 GLN A C 1
ATOM 4193 O O . GLN A 1 544 ? -16.016 177 79 1 85.94 544 GLN A O 1
ATOM 4198 N N . GLU A 1 545 ? -15.195 178.875 78.188 1 89.69 545 GLU A N 1
ATOM 4199 C CA . GLU A 1 545 ? -15.336 178.375 76.812 1 89.69 545 GLU A CA 1
ATOM 4200 C C . GLU A 1 545 ? -14.383 177.25 76.5 1 89.69 545 GLU A C 1
ATOM 4202 O O . GLU A 1 545 ? -14.758 176.25 75.875 1 89.69 545 GLU A O 1
ATOM 4207 N N . ALA A 1 546 ? -13.305 177.25 77.062 1 85.81 546 ALA A N 1
ATOM 4208 C CA . ALA A 1 546 ? -12.297 176.25 76.875 1 85.81 546 ALA A CA 1
ATOM 4209 C C . ALA A 1 546 ? -12.727 175 77.562 1 85.81 546 ALA A C 1
ATOM 4211 O O . ALA A 1 546 ? -12.586 173.875 77 1 85.81 546 ALA A O 1
ATOM 4212 N N . THR A 1 547 ? -13.273 175 78.688 1 87.31 547 THR A N 1
ATOM 4213 C CA . THR A 1 547 ? -13.711 173.75 79.438 1 87.31 547 THR A CA 1
ATOM 4214 C C . THR A 1 547 ? -14.898 173.125 78.75 1 87.31 547 THR A C 1
ATOM 4216 O O . THR A 1 547 ? -15.031 171.875 78.75 1 87.31 547 THR A O 1
ATOM 4219 N N . GLU A 1 548 ? -15.672 174.125 78.188 1 88.38 548 GLU A N 1
ATOM 4220 C CA . GLU A 1 548 ? -16.797 173.625 77.375 1 88.38 548 GLU A CA 1
ATOM 4221 C C . GLU A 1 548 ? -16.312 172.75 76.188 1 88.38 548 GLU A C 1
ATOM 4223 O O . GLU A 1 548 ? -16.844 171.75 75.875 1 88.38 548 GLU A O 1
ATOM 4228 N N . ASN A 1 549 ? -15.297 173.375 75.688 1 91 549 ASN A N 1
ATOM 4229 C CA . ASN A 1 549 ? -14.727 172.625 74.5 1 91 549 ASN A CA 1
ATOM 4230 C C . ASN A 1 549 ? -14.07 171.375 74.938 1 91 549 ASN A C 1
ATOM 4232 O O . ASN A 1 549 ? -14.203 170.25 74.25 1 91 549 ASN A O 1
ATOM 4236 N N . ILE A 1 550 ? -13.508 171.125 75.938 1 87.5 550 ILE A N 1
ATOM 4237 C CA . ILE A 1 550 ? -12.875 169.875 76.438 1 87.5 550 ILE A CA 1
ATOM 4238 C C . ILE A 1 550 ? -13.945 168.875 76.75 1 87.5 550 ILE A C 1
ATOM 4240 O O . ILE A 1 550 ? -13.766 167.625 76.5 1 87.5 550 ILE A O 1
ATOM 4244 N N . SER A 1 551 ? -14.977 169.5 77.438 1 86.69 551 SER A N 1
ATOM 4245 C CA . SER A 1 551 ? -16.062 168.625 77.75 1 86.69 551 SER A CA 1
ATOM 4246 C C . SER A 1 551 ? -16.625 167.875 76.562 1 86.69 551 SER A C 1
ATOM 4248 O O . SER A 1 551 ? -16.922 166.75 76.562 1 86.69 551 SER A O 1
ATOM 4250 N N . LYS A 1 552 ? -16.641 168.75 75.438 1 88.75 552 LYS A N 1
ATOM 4251 C CA . LYS A 1 552 ? -17.125 168.125 74.188 1 88.75 552 LYS A CA 1
ATOM 4252 C C . LYS A 1 552 ? -16.156 167.125 73.625 1 88.75 552 LYS A C 1
ATOM 4254 O O . LYS A 1 552 ? -16.578 166 73.188 1 88.75 552 LYS A O 1
ATOM 4259 N N . LEU A 1 553 ? -14.977 167.25 73.75 1 86.31 553 LEU A N 1
ATOM 4260 C CA . LEU A 1 553 ? -13.953 166.25 73.25 1 86.31 553 LEU A CA 1
ATOM 4261 C C . LEU A 1 553 ? -13.891 165 74.125 1 86.31 553 LEU A C 1
ATOM 4263 O O . LEU A 1 553 ? -13.695 164 73.625 1 86.31 553 LEU A O 1
ATOM 4267 N N . LEU A 1 554 ? -14.109 165.125 75.312 1 84.38 554 LEU A N 1
ATOM 4268 C CA . LEU A 1 554 ? -14.094 164 76.25 1 84.38 554 LEU A CA 1
ATOM 4269 C C . LEU A 1 554 ? -15.281 163.125 76 1 84.38 554 LEU A C 1
ATOM 4271 O O . LEU A 1 554 ? -15.156 161.875 76.125 1 84.38 554 LEU A O 1
ATOM 4275 N N . ASP A 1 555 ? -16.375 163.75 75.625 1 86.06 555 ASP A N 1
ATOM 4276 C CA . ASP A 1 555 ? -17.531 163 75.25 1 86.06 555 ASP A CA 1
ATOM 4277 C C . ASP A 1 555 ? -17.25 162.125 74 1 86.06 555 ASP A C 1
ATOM 4279 O O . ASP A 1 555 ? -17.625 161 73.938 1 86.06 555 ASP A O 1
ATOM 4283 N N . GLN A 1 556 ? -16.531 162.75 73.188 1 84.62 556 GLN A N 1
ATOM 4284 C CA . GLN A 1 556 ? -16.172 162.125 72 1 84.62 556 GLN A CA 1
ATOM 4285 C C . GLN A 1 556 ? -15.172 161 72.25 1 84.62 556 GLN A C 1
ATOM 4287 O O . GLN A 1 556 ? -15.32 159.875 71.75 1 84.62 556 GLN A O 1
ATOM 4292 N N . ILE A 1 557 ? -14.328 161.125 73.125 1 79.19 557 ILE A N 1
ATOM 4293 C CA . ILE A 1 557 ? -13.336 160.125 73.5 1 79.19 557 ILE A CA 1
ATOM 4294 C C . ILE A 1 557 ? -14.023 158.875 74.25 1 79.19 557 ILE A C 1
ATOM 4296 O O . ILE A 1 557 ? -13.695 157.75 74 1 79.19 557 ILE A O 1
ATOM 4300 N N . GLY A 1 558 ? -14.977 159.5 75.188 1 78.69 558 GLY A N 1
ATOM 4301 C CA . GLY A 1 558 ? -15.719 158.5 75.875 1 78.69 558 GLY A CA 1
ATOM 4302 C C . GLY A 1 558 ? -16.5 157.5 74.938 1 78.69 558 GLY A C 1
ATOM 4303 O O . GLY A 1 558 ? -16.484 156.25 75.125 1 78.69 558 GLY A O 1
ATOM 4304 N N . GLU A 1 559 ? -17.016 158 73.875 1 84.12 559 GLU A N 1
ATOM 4305 C CA . GLU A 1 559 ? -17.766 157.25 72.875 1 84.12 559 GLU A CA 1
ATOM 4306 C C . GLU A 1 559 ? -16.859 156.375 72.062 1 84.12 559 GLU A C 1
ATOM 4308 O O . GLU A 1 559 ? -17.156 155.125 71.875 1 84.12 559 GLU A O 1
ATOM 4313 N N . LYS A 1 560 ? -15.734 156.75 71.75 1 77.5 560 LYS A N 1
ATOM 4314 C CA . LYS A 1 560 ? -14.789 156 70.938 1 77.5 560 LYS A CA 1
ATOM 4315 C C . LYS A 1 560 ? -14.141 154.875 71.75 1 77.5 560 LYS A C 1
ATOM 4317 O O . LYS A 1 560 ? -13.914 153.75 71.25 1 77.5 560 LYS A O 1
ATOM 4322 N N . THR A 1 561 ? -13.883 155.125 72.938 1 76.25 561 THR A N 1
ATOM 4323 C CA . THR A 1 561 ? -13.305 154 73.812 1 76.25 561 THR A CA 1
ATOM 4324 C C . THR A 1 561 ? -14.297 152.875 74.062 1 76.25 561 THR A C 1
ATOM 4326 O O . THR A 1 561 ? -13.914 151.75 74.062 1 76.25 561 THR A O 1
ATOM 4329 N N . ARG A 1 562 ? -15.617 153.5 74.25 1 80.25 562 ARG A N 1
ATOM 4330 C CA . ARG A 1 562 ? -16.641 152.5 74.438 1 80.25 562 ARG A CA 1
ATOM 4331 C C . ARG A 1 562 ? -16.766 151.625 73.188 1 80.25 562 ARG A C 1
ATOM 4333 O O . ARG A 1 562 ? -16.859 150.375 73.312 1 80.25 562 ARG A O 1
ATOM 4340 N N . PHE A 1 563 ? -16.562 152.25 72.062 1 80.75 563 PHE A N 1
ATOM 4341 C CA . PHE A 1 563 ? -16.625 151.5 70.812 1 80.75 563 PHE A CA 1
ATOM 4342 C C . PHE A 1 563 ? -15.422 150.5 70.688 1 80.75 563 PHE A C 1
ATOM 4344 O O . PHE A 1 563 ? -15.562 149.375 70.25 1 80.75 563 PHE A O 1
ATOM 4351 N N . SER A 1 564 ? -14.344 150.875 71.062 1 78.19 564 SER A N 1
ATOM 4352 C CA . SER A 1 564 ? -13.117 150 71 1 78.19 564 SER A CA 1
ATOM 4353 C C . SER A 1 564 ? -13.141 148.875 71.875 1 78.19 564 SER A C 1
ATOM 4355 O O . SER A 1 564 ? -12.703 147.75 71.562 1 78.19 564 SER A O 1
ATOM 4357 N N . VAL A 1 565 ? -13.68 149 73.062 1 77.12 565 VAL A N 1
ATOM 4358 C CA . VAL A 1 565 ? -13.781 148 74 1 77.12 565 VAL A CA 1
ATOM 4359 C C . VAL A 1 565 ? -14.727 146.875 73.5 1 77.12 565 VAL A C 1
ATOM 4361 O O . VAL A 1 565 ? -14.445 145.75 73.625 1 77.12 565 VAL A O 1
ATOM 4364 N N . GLU A 1 566 ? -15.82 147.375 72.812 1 82.5 566 GLU A N 1
ATOM 4365 C CA . GLU A 1 566 ? -16.781 146.5 72.25 1 82.5 566 GLU A CA 1
ATOM 4366 C C . GLU A 1 566 ? -16.172 145.75 71.062 1 82.5 566 GLU A C 1
ATOM 4368 O O . GLU A 1 566 ? -16.375 144.5 70.938 1 82.5 566 GLU A O 1
ATOM 4373 N N . SER A 1 567 ? -15.375 146.375 70.375 1 78.56 567 SER A N 1
ATOM 4374 C CA . SER A 1 567 ? -14.734 145.75 69.188 1 78.56 567 SER A CA 1
ATOM 4375 C C . SER A 1 567 ? -13.68 144.75 69.625 1 78.56 567 SER A C 1
ATOM 4377 O O . SER A 1 567 ? -13.562 143.625 69 1 78.56 567 SER A O 1
ATOM 4379 N N . MET A 1 568 ? -13.008 144.875 70.688 1 78.25 568 MET A N 1
ATOM 4380 C CA . MET A 1 568 ? -11.984 144 71.188 1 78.25 568 MET A CA 1
ATOM 4381 C C . MET A 1 568 ? -12.609 142.75 71.75 1 78.25 568 MET A C 1
ATOM 4383 O O . MET A 1 568 ? -12.055 141.625 71.625 1 78.25 568 MET A O 1
ATOM 4387 N N . ALA A 1 569 ? -13.812 143.125 72.375 1 81.12 569 ALA A N 1
ATOM 4388 C CA . ALA A 1 569 ? -14.531 141.875 72.875 1 81.12 569 ALA A CA 1
ATOM 4389 C C . ALA A 1 569 ? -14.953 141 71.75 1 81.12 569 ALA A C 1
ATOM 4391 O O . ALA A 1 569 ? -14.852 139.75 71.875 1 81.12 569 ALA A O 1
ATOM 4392 N N . LYS A 1 570 ? -15.281 141.625 70.625 1 82.38 570 LYS A N 1
ATOM 4393 C CA . LYS A 1 570 ? -15.656 140.75 69.438 1 82.38 570 LYS A CA 1
ATOM 4394 C C . LYS A 1 570 ? -14.43 140.125 68.812 1 82.38 570 LYS A C 1
ATOM 4396 O O . LYS A 1 570 ? -14.5 139 68.375 1 82.38 570 LYS A O 1
ATOM 4401 N N . SER A 1 571 ? -13.32 140.625 68.875 1 77.75 571 SER A N 1
ATOM 4402 C CA . SER A 1 571 ? -12.078 140.125 68.312 1 77.75 571 SER A CA 1
ATOM 4403 C C . SER A 1 571 ? -11.578 139 69.188 1 77.75 571 SER A C 1
ATOM 4405 O O . SER A 1 571 ? -11.062 138 68.625 1 77.75 571 SER A O 1
ATOM 4407 N N . LYS A 1 572 ? -11.75 139.125 70.438 1 78.56 572 LYS A N 1
ATOM 4408 C CA . LYS A 1 572 ? -11.359 138.125 71.312 1 78.56 572 LYS A CA 1
ATOM 4409 C C . LYS A 1 572 ? -12.188 136.875 71.062 1 78.56 572 LYS A C 1
ATOM 4411 O O . LYS A 1 572 ? -11.648 135.75 71 1 78.56 572 LYS A O 1
ATOM 4416 N N . GLN A 1 573 ? -13.492 137 70.812 1 83.06 573 GLN A N 1
ATOM 4417 C CA . GLN A 1 573 ? -14.367 135.875 70.5 1 83.06 573 GLN A CA 1
ATOM 4418 C C . GLN A 1 573 ? -14.016 135.25 69.188 1 83.06 573 GLN A C 1
ATOM 4420 O O . GLN A 1 573 ? -13.977 134 69.062 1 83.06 573 GLN A O 1
ATOM 4425 N N . ALA A 1 574 ? -13.68 136 68.25 1 76.25 574 ALA A N 1
ATOM 4426 C CA . ALA A 1 574 ? -13.32 135.5 66.938 1 76.25 574 ALA A CA 1
ATOM 4427 C C . ALA A 1 574 ? -11.992 134.75 67 1 76.25 574 ALA A C 1
ATOM 4429 O O . ALA A 1 574 ? -11.82 133.75 66.312 1 76.25 574 ALA A O 1
ATOM 4430 N N . SER A 1 575 ? -11.078 135.125 67.812 1 77.44 575 SER A N 1
ATOM 4431 C CA . SER A 1 575 ? -9.789 134.5 67.938 1 77.44 575 SER A CA 1
ATOM 4432 C C . SER A 1 575 ? -9.938 133.125 68.625 1 77.44 575 SER A C 1
ATOM 4434 O O . SER A 1 575 ? -9.281 132.25 68.312 1 77.44 575 SER A O 1
ATOM 4436 N N . ASP A 1 576 ? -10.859 133.125 69.625 1 82.19 576 ASP A N 1
ATOM 4437 C CA . ASP A 1 576 ? -11.125 131.875 70.312 1 82.19 576 ASP A CA 1
ATOM 4438 C C . ASP A 1 576 ? -11.75 130.875 69.375 1 82.19 576 ASP A C 1
ATOM 4440 O O . ASP A 1 576 ? -11.383 129.75 69.438 1 82.19 576 ASP A O 1
ATOM 4444 N N . ASP A 1 577 ? -12.594 131.375 68.5 1 80.69 577 ASP A N 1
ATOM 4445 C CA . ASP A 1 577 ? -13.219 130.5 67.562 1 80.69 577 ASP A CA 1
ATOM 4446 C C . ASP A 1 577 ? -12.203 130 66.562 1 80.69 577 ASP A C 1
ATOM 4448 O O . ASP A 1 577 ? -12.227 128.75 66.188 1 80.69 577 ASP A O 1
ATOM 4452 N N . THR A 1 578 ? -11.312 130.75 66.188 1 74.81 578 THR A N 1
ATOM 4453 C CA . THR A 1 578 ? -10.281 130.375 65.188 1 74.81 578 THR A CA 1
ATOM 4454 C C . THR A 1 578 ? -9.32 129.375 65.812 1 74.81 578 THR A C 1
ATOM 4456 O O . THR A 1 578 ? -8.93 128.375 65.188 1 74.81 578 THR A O 1
ATOM 4459 N N . PHE A 1 579 ? -9.047 129.75 67.062 1 77.31 579 PHE A N 1
ATOM 4460 C CA . PHE A 1 579 ? -8.148 128.75 67.812 1 77.31 579 PHE A CA 1
ATOM 4461 C C . PHE A 1 579 ? -8.75 127.438 67.875 1 77.31 579 PHE A C 1
ATOM 4463 O O . PHE A 1 579 ? -8.062 126.438 67.562 1 77.31 579 PHE A O 1
ATOM 4470 N N . GLU A 1 580 ? -10.023 127.312 68.125 1 82.69 580 GLU A N 1
ATOM 4471 C CA . GLU A 1 580 ? -10.695 126 68.25 1 82.69 580 GLU A CA 1
ATOM 4472 C C . GLU A 1 580 ? -10.742 125.312 66.875 1 82.69 580 GLU A C 1
ATOM 4474 O O . GLU A 1 580 ? -10.531 124.062 66.812 1 82.69 580 GLU A O 1
ATOM 4479 N N . SER A 1 581 ? -10.93 126 65.875 1 78.44 581 SER A N 1
ATOM 4480 C CA . SER A 1 581 ? -11.039 125.438 64.5 1 78.44 581 SER A CA 1
ATOM 4481 C C . SER A 1 581 ? -9.695 124.875 64.062 1 78.44 581 SER A C 1
ATOM 4483 O O . SER A 1 581 ? -9.625 123.812 63.5 1 78.44 581 SER A O 1
ATOM 4485 N N . VAL A 1 582 ? -8.617 125.562 64.25 1 77.12 582 VAL A N 1
ATOM 4486 C CA . VAL A 1 582 ? -7.281 125.125 63.812 1 77.12 582 VAL A CA 1
ATOM 4487 C C . VAL A 1 582 ? -6.859 123.875 64.625 1 77.12 582 VAL A C 1
ATOM 4489 O O . VAL A 1 582 ? -6.195 123 64.062 1 77.12 582 VAL A O 1
ATOM 4492 N N . GLN A 1 583 ? -7.324 123.938 65.875 1 81.81 583 GLN A N 1
ATOM 4493 C CA . GLN A 1 583 ? -7.02 122.812 66.75 1 81.81 583 GLN A CA 1
ATOM 4494 C C . GLN A 1 583 ? -7.719 121.562 66.188 1 81.81 583 GLN A C 1
ATOM 4496 O O . GLN A 1 583 ? -7.117 120.438 66.125 1 81.81 583 GLN A O 1
ATOM 4501 N N . GLN A 1 584 ? -8.898 121.75 65.75 1 81.88 584 GLN A N 1
ATOM 4502 C CA . GLN A 1 584 ? -9.656 120.625 65.188 1 81.88 584 GLN A CA 1
ATOM 4503 C C . GLN A 1 584 ? -9.078 120.125 63.844 1 81.88 584 GLN A C 1
ATOM 4505 O O . GLN A 1 584 ? -9.047 118.938 63.562 1 81.88 584 GLN A O 1
ATOM 4510 N N . VAL A 1 585 ? -8.609 120.938 63.031 1 79.69 585 VAL A N 1
ATOM 4511 C CA . VAL A 1 585 ? -7.973 120.562 61.781 1 79.69 585 VAL A CA 1
ATOM 4512 C C . VAL A 1 585 ? -6.695 119.812 62.031 1 79.69 585 VAL A C 1
ATOM 4514 O O . VAL A 1 585 ? -6.434 118.75 61.375 1 79.69 585 VAL A O 1
ATOM 4517 N N . ASN A 1 586 ? -5.961 120.25 63.031 1 78.5 586 ASN A N 1
ATOM 4518 C CA . ASN A 1 586 ? -4.727 119.562 63.375 1 78.5 586 ASN A CA 1
ATOM 4519 C C . ASN A 1 586 ? -4.988 118.125 63.812 1 78.5 586 ASN A C 1
ATOM 4521 O O . ASN A 1 586 ? -4.254 117.188 63.438 1 78.5 586 ASN A O 1
ATOM 4525 N N . GLU A 1 587 ? -6.086 117.938 64.562 1 83.12 587 GLU A N 1
ATOM 4526 C CA . GLU A 1 587 ? -6.441 116.625 65 1 83.12 587 GLU A CA 1
ATOM 4527 C C . GLU A 1 587 ? -6.902 115.75 63.844 1 83.12 587 GLU A C 1
ATOM 4529 O O . GLU A 1 587 ? -6.535 114.562 63.781 1 83.12 587 GLU A O 1
ATOM 4534 N N . SER A 1 588 ? -7.566 116.312 62.938 1 82.25 588 SER A N 1
ATOM 4535 C CA . SER A 1 588 ? -8.078 115.562 61.812 1 82.25 588 SER A CA 1
ATOM 4536 C C . SER A 1 588 ? -6.953 115.188 60.844 1 82.25 588 SER A C 1
ATOM 4538 O O . SER A 1 588 ? -6.957 114.062 60.312 1 82.25 588 SER A O 1
ATOM 4540 N N . VAL A 1 589 ? -6.023 115.938 60.688 1 81.62 589 VAL A N 1
ATOM 4541 C CA . VAL A 1 589 ? -4.891 115.688 59.812 1 81.62 589 VAL A CA 1
ATOM 4542 C C . VAL A 1 589 ? -4.039 114.562 60.406 1 81.62 589 VAL A C 1
ATOM 4544 O O . VAL A 1 589 ? -3.52 113.688 59.688 1 81.62 589 VAL A O 1
ATOM 4547 N N . SER A 1 590 ? -3.951 114.625 61.75 1 83.5 590 SER A N 1
ATOM 4548 C CA . SER A 1 590 ? -3.203 113.562 62.438 1 83.5 590 SER A CA 1
ATOM 4549 C C . SER A 1 590 ? -3.859 112.188 62.188 1 83.5 590 SER A C 1
ATOM 4551 O O . SER A 1 590 ? -3.17 111.188 62 1 83.5 590 SER A O 1
ATOM 4553 N N . LEU A 1 591 ? -5.133 112.188 62.156 1 85.12 591 LEU A N 1
ATOM 4554 C CA . LEU A 1 591 ? -5.863 110.938 61.938 1 85.12 591 LEU A CA 1
ATOM 4555 C C . LEU A 1 591 ? -5.746 110.5 60.469 1 85.12 591 LEU A C 1
ATOM 4557 O O . LEU A 1 591 ? -5.711 109.25 60.188 1 85.12 591 LEU A O 1
ATOM 4561 N N . LEU A 1 592 ? -5.609 111.312 59.594 1 87.5 592 LEU A N 1
ATOM 4562 C CA . LEU A 1 592 ? -5.453 111 58.188 1 87.5 592 LEU A CA 1
ATOM 4563 C C . LEU A 1 592 ? -4.105 110.312 57.938 1 87.5 592 LEU A C 1
ATOM 4565 O O . LEU A 1 592 ? -4.012 109.438 57.094 1 87.5 592 LEU A O 1
ATOM 4569 N N . GLU A 1 593 ? -3.09 110.812 58.594 1 87.81 593 GLU A N 1
ATOM 4570 C CA . GLU A 1 593 ? -1.774 110.188 58.438 1 87.81 593 GLU A CA 1
ATOM 4571 C C . GLU A 1 593 ? -1.812 108.688 58.812 1 87.81 593 GLU A C 1
ATOM 4573 O O . GLU A 1 593 ? -1.271 107.875 58.062 1 87.81 593 GLU A O 1
ATOM 4578 N N . SER A 1 594 ? -2.547 108.438 59.906 1 90.19 594 SER A N 1
ATOM 4579 C CA . SER A 1 594 ? -2.648 107.062 60.344 1 90.19 594 SER A CA 1
ATOM 4580 C C . SER A 1 594 ? -3.451 106.188 59.344 1 90.19 594 SER A C 1
ATOM 4582 O O . SER A 1 594 ? -3.102 105.062 59.062 1 90.19 594 SER A O 1
ATOM 4584 N N . SER A 1 595 ? -4.43 106.75 58.781 1 91.06 595 SER A N 1
ATOM 4585 C CA . SER A 1 595 ? -5.273 106 57.812 1 91.06 595 SER A CA 1
ATOM 4586 C C . SER A 1 595 ? -4.527 105.75 56.5 1 91.06 595 SER A C 1
ATOM 4588 O O . SER A 1 595 ? -4.688 104.688 55.906 1 91.06 595 SER A O 1
ATOM 4590 N N . ILE A 1 596 ? -3.717 106.688 56.062 1 92.38 596 ILE A N 1
ATOM 4591 C CA . ILE A 1 596 ? -2.924 106.5 54.844 1 92.38 596 ILE A CA 1
ATOM 4592 C C . ILE A 1 596 ? -1.905 105.375 55.062 1 92.38 596 ILE A C 1
ATOM 4594 O O . ILE A 1 596 ? -1.666 104.562 54.156 1 92.38 596 ILE A O 1
ATOM 4598 N N . GLU A 1 597 ? -1.417 105.375 56.312 1 92.25 597 GLU A N 1
ATOM 4599 C CA . GLU A 1 597 ? -0.47 104.312 56.625 1 92.25 597 GLU A CA 1
ATOM 4600 C C . GLU A 1 597 ? -1.138 102.938 56.531 1 92.25 597 GLU A C 1
ATOM 4602 O O . GLU A 1 597 ? -0.54 102 56.062 1 92.25 597 GLU A O 1
ATOM 4607 N N . HIS A 1 598 ? -2.361 102.875 56.969 1 92.75 598 HIS A N 1
ATOM 4608 C CA . HIS A 1 598 ? -3.098 101.625 56.875 1 92.75 598 HIS A CA 1
ATOM 4609 C C . HIS A 1 598 ? -3.344 101.25 55.438 1 92.75 598 HIS A C 1
ATOM 4611 O O . HIS A 1 598 ? -3.148 100.062 55.062 1 92.75 598 HIS A O 1
ATOM 4617 N N . VAL A 1 599 ? -3.678 102.062 54.594 1 93.38 599 VAL A N 1
ATOM 4618 C CA . VAL A 1 599 ? -3.926 101.75 53.188 1 93.38 599 VAL A CA 1
ATOM 4619 C C . VAL A 1 599 ? -2.633 101.312 52.531 1 93.38 599 VAL A C 1
ATOM 4621 O O . VAL A 1 599 ? -2.639 100.375 51.75 1 93.38 599 VAL A O 1
ATOM 4624 N N . ASN A 1 600 ? -1.579 102 52.875 1 93.19 600 ASN A N 1
ATOM 4625 C CA . ASN A 1 600 ? -0.284 101.625 52.344 1 93.19 600 ASN A CA 1
ATOM 4626 C C . ASN A 1 600 ? 0.079 100.188 52.688 1 93.19 600 ASN A C 1
ATOM 4628 O O . ASN A 1 600 ? 0.638 99.438 51.875 1 93.19 600 ASN A O 1
ATOM 4632 N N . ASN A 1 601 ? -0.266 99.812 53.906 1 93.81 601 ASN A N 1
ATOM 4633 C CA . ASN A 1 601 ? 0.022 98.5 54.344 1 93.81 601 ASN A CA 1
ATOM 4634 C C . ASN A 1 601 ? -0.809 97.438 53.594 1 93.81 601 ASN A C 1
ATOM 4636 O O . ASN A 1 601 ? -0.308 96.375 53.219 1 93.81 601 ASN A O 1
ATOM 4640 N N . HIS A 1 602 ? -1.986 97.75 53.375 1 93.31 602 HIS A N 1
ATOM 4641 C CA . HIS A 1 602 ? -2.848 96.875 52.625 1 93.31 602 HIS A CA 1
ATOM 4642 C C . HIS A 1 602 ? -2.375 96.75 51.156 1 93.31 602 HIS A C 1
ATOM 4644 O O . HIS A 1 602 ? -2.381 95.625 50.625 1 93.31 602 HIS A O 1
ATOM 4650 N N . ILE A 1 603 ? -1.969 97.75 50.562 1 93.38 603 ILE A N 1
ATOM 4651 C CA . ILE A 1 603 ? -1.486 97.75 49.188 1 93.38 603 ILE A CA 1
ATOM 4652 C C . ILE A 1 603 ? -0.192 96.938 49.094 1 93.38 603 ILE A C 1
ATOM 4654 O O . ILE A 1 603 ? 0.037 96.188 48.125 1 93.38 603 ILE A O 1
ATOM 4658 N N . SER A 1 604 ? 0.584 97.188 50.156 1 92.94 604 SER A N 1
ATOM 4659 C CA . SER A 1 604 ? 1.806 96.375 50.219 1 92.94 604 SER A CA 1
ATOM 4660 C C . SER A 1 604 ? 1.493 94.875 50.25 1 92.94 604 SER A C 1
ATOM 4662 O O . SER A 1 604 ? 2.156 94.062 49.594 1 92.94 604 SER A O 1
ATOM 4664 N N . THR A 1 605 ? 0.512 94.5 51 1 92.56 605 THR A N 1
ATOM 4665 C CA . THR A 1 605 ? 0.075 93.125 51.062 1 92.56 605 THR A CA 1
ATOM 4666 C C . THR A 1 605 ? -0.426 92.625 49.719 1 92.56 605 THR A C 1
ATOM 4668 O O . THR A 1 605 ? -0.122 91.5 49.312 1 92.56 605 THR A O 1
ATOM 4671 N N . ILE A 1 606 ? -1.143 93.438 49 1 92.88 606 ILE A N 1
ATOM 4672 C CA . ILE A 1 606 ? -1.656 93.062 47.688 1 92.88 606 ILE A CA 1
ATOM 4673 C C . ILE A 1 606 ? -0.492 92.875 46.719 1 92.88 606 ILE A C 1
ATOM 4675 O O . ILE A 1 606 ? -0.485 91.875 45.969 1 92.88 606 ILE A O 1
ATOM 4679 N N . THR A 1 607 ? 0.476 93.688 46.75 1 90.81 607 THR A N 1
ATOM 4680 C CA . THR A 1 607 ? 1.641 93.562 45.875 1 90.81 607 THR A CA 1
ATOM 4681 C C . THR A 1 607 ? 2.389 92.312 46.125 1 90.81 607 THR A C 1
ATOM 4683 O O . THR A 1 607 ? 2.758 91.562 45.188 1 90.81 607 THR A O 1
ATOM 4686 N N . HIS A 1 608 ? 2.557 91.938 47.406 1 90.12 608 HIS A N 1
ATOM 4687 C CA . HIS A 1 608 ? 3.26 90.688 47.75 1 90.12 608 HIS A CA 1
ATOM 4688 C C . HIS A 1 608 ? 2.49 89.438 47.281 1 90.12 608 HIS A C 1
ATOM 4690 O O . HIS A 1 608 ? 3.076 88.562 46.688 1 90.12 608 HIS A O 1
ATOM 4696 N N . SER A 1 609 ? 1.26 89.438 47.469 1 91 609 SER A N 1
ATOM 4697 C CA . SER A 1 609 ? 0.423 88.312 47.062 1 91 609 SER A CA 1
ATOM 4698 C C . SER A 1 609 ? 0.395 88.188 45.562 1 91 609 SER A C 1
ATOM 4700 O O . SER A 1 609 ? 0.373 87.062 45.031 1 91 609 SER A O 1
ATOM 4702 N N . THR A 1 610 ? 0.37 89.25 44.875 1 89.69 610 THR A N 1
ATOM 4703 C CA . THR A 1 610 ? 0.347 89.25 43.406 1 89.69 610 THR A CA 1
ATOM 4704 C C . THR A 1 610 ? 1.649 88.688 42.844 1 89.69 610 THR A C 1
ATOM 4706 O O . THR A 1 610 ? 1.646 87.938 41.844 1 89.69 610 THR A O 1
ATOM 4709 N N . ILE A 1 611 ? 2.764 88.938 43.531 1 87.25 611 ILE A N 1
ATOM 4710 C CA . ILE A 1 611 ? 4.051 88.375 43.125 1 87.25 611 ILE A CA 1
ATOM 4711 C C . ILE A 1 611 ? 4.031 86.875 43.312 1 87.25 611 ILE A C 1
ATOM 4713 O O . ILE A 1 611 ? 4.492 86.125 42.469 1 87.25 611 ILE A O 1
ATOM 4717 N N . GLU A 1 612 ? 3.445 86.5 44.375 1 86.81 612 GLU A N 1
ATOM 4718 C CA . GLU A 1 612 ? 3.299 85.062 44.625 1 86.81 612 GLU A CA 1
ATOM 4719 C C . GLU A 1 612 ? 2.406 84.375 43.594 1 86.81 612 GLU A C 1
ATOM 4721 O O . GLU A 1 612 ? 2.682 83.25 43.156 1 86.81 612 GLU A O 1
ATOM 4726 N N . GLN A 1 613 ? 1.416 85.125 43.219 1 86.81 613 GLN A N 1
ATOM 4727 C CA . GLN A 1 613 ? 0.511 84.562 42.188 1 86.81 613 GLN A CA 1
ATOM 4728 C C . GLN A 1 613 ? 1.223 84.438 40.844 1 86.81 613 GLN A C 1
ATOM 4730 O O . GLN A 1 613 ? 1.011 83.438 40.125 1 86.81 613 GLN A O 1
ATOM 4735 N N . SER A 1 614 ? 2.008 85.375 40.5 1 86.5 614 SER A N 1
ATOM 4736 C CA . SER A 1 614 ? 2.752 85.312 39.25 1 86.5 614 SER A CA 1
ATOM 4737 C C . SER A 1 614 ? 3.686 84.062 39.219 1 86.5 614 SER A C 1
ATOM 4739 O O . SER A 1 614 ? 3.82 83.438 38.188 1 86.5 614 SER A O 1
ATOM 4741 N N . LYS A 1 615 ? 4.305 83.75 40.344 1 86.56 615 LYS A N 1
ATOM 4742 C CA . LYS A 1 615 ? 5.195 82.625 40.438 1 86.56 615 LYS A CA 1
ATOM 4743 C C . LYS A 1 615 ? 4.418 81.312 40.312 1 86.56 615 LYS A C 1
ATOM 4745 O O . LYS A 1 615 ? 4.867 80.375 39.625 1 86.56 615 LYS A O 1
ATOM 4750 N N . ALA A 1 616 ? 3.33 81.25 40.969 1 87.06 616 ALA A N 1
ATOM 4751 C CA . ALA A 1 616 ? 2.479 80.062 40.875 1 87.06 616 ALA A CA 1
ATOM 4752 C C . ALA A 1 616 ? 1.992 79.875 39.469 1 87.06 616 ALA A C 1
ATOM 4754 O O . ALA A 1 616 ? 1.919 78.75 38.969 1 87.06 616 ALA A O 1
ATOM 4755 N N . CYS A 1 617 ? 1.595 80.938 38.719 1 87.69 617 CYS A N 1
ATOM 4756 C CA . CYS A 1 617 ? 1.151 80.875 37.344 1 87.69 617 CYS A CA 1
ATOM 4757 C C . CYS A 1 617 ? 2.258 80.312 36.438 1 87.69 617 CYS A C 1
ATOM 4759 O O . CYS A 1 617 ? 1.999 79.562 35.531 1 87.69 617 CYS A O 1
ATOM 4761 N N . GLU A 1 618 ? 3.475 80.75 36.719 1 86.81 618 GLU A N 1
ATOM 4762 C CA . GLU A 1 618 ? 4.609 80.25 35.938 1 86.81 618 GLU A CA 1
ATOM 4763 C C . GLU A 1 618 ? 4.816 78.75 36.125 1 86.81 618 GLU A C 1
ATOM 4765 O O . GLU A 1 618 ? 5.121 78.062 35.188 1 86.81 618 GLU A O 1
ATOM 4770 N N . ALA A 1 619 ? 4.652 78.375 37.344 1 89.81 619 ALA A N 1
ATOM 4771 C CA . ALA A 1 619 ? 4.797 76.938 37.656 1 89.81 619 ALA A CA 1
ATOM 4772 C C . ALA A 1 619 ? 3.715 76.125 36.969 1 89.81 619 ALA A C 1
ATOM 4774 O O . ALA A 1 619 ? 3.984 75.062 36.438 1 89.81 619 ALA A O 1
ATOM 4775 N N . ILE A 1 620 ? 2.537 76.562 36.906 1 91.12 620 ILE A N 1
ATOM 4776 C CA . ILE A 1 620 ? 1.422 75.875 36.281 1 91.12 620 ILE A CA 1
ATOM 4777 C C . ILE A 1 620 ? 1.646 75.812 34.781 1 91.12 620 ILE A C 1
ATOM 4779 O O . ILE A 1 620 ? 1.361 74.812 34.125 1 91.12 620 ILE A O 1
ATOM 4783 N N . ASP A 1 621 ? 2.119 76.875 34.219 1 90.94 621 ASP A N 1
ATOM 4784 C CA . ASP A 1 621 ? 2.408 76.938 32.781 1 90.94 621 ASP A CA 1
ATOM 4785 C C . ASP A 1 621 ? 3.396 75.875 32.375 1 90.94 621 ASP A C 1
ATOM 4787 O O . ASP A 1 621 ? 3.236 75.25 31.344 1 90.94 621 ASP A O 1
ATOM 4791 N N . GLN A 1 622 ? 4.363 75.688 33.188 1 92.31 622 GLN A N 1
ATOM 4792 C CA . GLN A 1 622 ? 5.344 74.625 32.906 1 92.31 622 GLN A CA 1
ATOM 4793 C C . GLN A 1 622 ? 4.707 73.25 33 1 92.31 622 GLN A C 1
ATOM 4795 O O . GLN A 1 622 ? 4.996 72.375 32.188 1 92.31 622 GLN A O 1
ATOM 4800 N N . ASP A 1 623 ? 3.93 73.062 34 1 93.81 623 ASP A N 1
ATOM 4801 C CA . ASP A 1 623 ? 3.268 71.812 34.156 1 93.81 623 ASP A CA 1
ATOM 4802 C C . ASP A 1 623 ? 2.316 71.5 33 1 93.81 623 ASP A C 1
ATOM 4804 O O . ASP A 1 623 ? 2.193 70.375 32.594 1 93.81 623 ASP A O 1
ATOM 4808 N N . ILE A 1 624 ? 1.646 72.5 32.5 1 92.81 624 ILE A N 1
ATOM 4809 C CA . ILE A 1 624 ? 0.716 72.312 31.406 1 92.81 624 ILE A CA 1
ATOM 4810 C C . ILE A 1 624 ? 1.482 71.938 30.141 1 92.81 624 ILE A C 1
ATOM 4812 O O . ILE A 1 624 ? 0.999 71.125 29.344 1 92.81 624 ILE A O 1
ATOM 4816 N N . ASP A 1 625 ? 2.615 72.5 29.969 1 92.06 625 ASP A N 1
ATOM 4817 C CA . ASP A 1 625 ? 3.457 72.125 28.844 1 92.06 625 ASP A CA 1
ATOM 4818 C C . ASP A 1 625 ? 3.824 70.625 28.906 1 92.06 625 ASP A C 1
ATOM 4820 O O . ASP A 1 625 ? 3.814 69.938 27.875 1 92.06 625 ASP A O 1
ATOM 4824 N N . VAL A 1 626 ? 4.168 70.188 30.031 1 92.81 626 VAL A N 1
ATOM 4825 C CA . VAL A 1 626 ? 4.52 68.812 30.234 1 92.81 626 VAL A CA 1
ATOM 4826 C C . VAL A 1 626 ? 3.297 67.938 29.953 1 92.81 626 VAL A C 1
ATOM 4828 O O . VAL A 1 626 ? 3.406 66.875 29.312 1 92.81 626 VAL A O 1
ATOM 4831 N N . LEU A 1 627 ? 2.146 68.375 30.406 1 91.81 627 LEU A N 1
ATOM 4832 C CA . LEU A 1 627 ? 0.915 67.562 30.188 1 91.81 627 LEU A CA 1
ATOM 4833 C C . LEU A 1 627 ? 0.567 67.5 28.719 1 91.81 627 LEU A C 1
ATOM 4835 O O . LEU A 1 627 ? 0.128 66.438 28.234 1 91.81 627 LEU A O 1
ATOM 4839 N N . ALA A 1 628 ? 0.686 68.625 28.047 1 91.44 628 ALA A N 1
ATOM 4840 C CA . ALA A 1 628 ? 0.461 68.625 26.609 1 91.44 628 ALA A CA 1
ATOM 4841 C C . ALA A 1 628 ? 1.401 67.625 25.906 1 91.44 628 ALA A C 1
ATOM 4843 O O . ALA A 1 628 ? 0.995 66.938 24.969 1 91.44 628 ALA A O 1
ATOM 4844 N N . SER A 1 629 ? 2.611 67.562 26.328 1 93.56 629 SER A N 1
ATOM 4845 C CA . SER A 1 629 ? 3.588 66.688 25.766 1 93.56 629 SER A CA 1
ATOM 4846 C C . SER A 1 629 ? 3.189 65.188 26.031 1 93.56 629 SER A C 1
ATOM 4848 O O . SER A 1 629 ? 3.328 64.375 25.156 1 93.56 629 SER A O 1
ATOM 4850 N N . ILE A 1 630 ? 2.781 64.875 27.188 1 90.44 630 ILE A N 1
ATOM 4851 C CA . ILE A 1 630 ? 2.33 63.562 27.562 1 90.44 630 ILE A CA 1
ATOM 4852 C C . ILE A 1 630 ? 1.142 63.156 26.688 1 90.44 630 ILE A C 1
ATOM 4854 O O . ILE A 1 630 ? 1.051 62.031 26.234 1 90.44 630 ILE A O 1
ATOM 4858 N N . ALA A 1 631 ? 0.215 64.062 26.469 1 90.5 631 ALA A N 1
ATOM 4859 C CA . ALA A 1 631 ? -0.957 63.812 25.625 1 90.5 631 ALA A CA 1
ATOM 4860 C C . ALA A 1 631 ? -0.549 63.469 24.203 1 90.5 631 ALA A C 1
ATOM 4862 O O . ALA A 1 631 ? -1.104 62.562 23.578 1 90.5 631 ALA A O 1
ATOM 4863 N N . HIS A 1 632 ? 0.406 64.25 23.688 1 90.94 632 HIS A N 1
ATOM 4864 C CA . HIS A 1 632 ? 0.908 63.938 22.344 1 90.94 632 HIS A CA 1
ATOM 4865 C C . HIS A 1 632 ? 1.53 62.562 22.266 1 90.94 632 HIS A C 1
ATOM 4867 O O . HIS A 1 632 ? 1.309 61.812 21.297 1 90.94 632 HIS A O 1
ATOM 4873 N N . LYS A 1 633 ? 2.287 62.188 23.234 1 91.12 633 LYS A N 1
ATOM 4874 C CA . LYS A 1 633 ? 2.895 60.875 23.281 1 91.12 633 LYS A CA 1
ATOM 4875 C C . LYS A 1 633 ? 1.831 59.781 23.375 1 91.12 633 LYS A C 1
ATOM 4877 O O . LYS A 1 633 ? 1.96 58.719 22.734 1 91.12 633 LYS A O 1
ATOM 4882 N N . THR A 1 634 ? 0.851 60 24.172 1 89.44 634 THR A N 1
ATOM 4883 C CA . THR A 1 634 ? -0.26 59.062 24.281 1 89.44 634 THR A CA 1
ATOM 4884 C C . THR A 1 634 ? -0.96 58.875 22.938 1 89.44 634 THR A C 1
ATOM 4886 O O . THR A 1 634 ? -1.312 57.75 22.578 1 89.44 634 THR A O 1
ATOM 4889 N N . GLY A 1 635 ? -1.221 60.031 22.281 1 90.56 635 GLY A N 1
ATOM 4890 C CA . GLY A 1 635 ? -1.783 59.938 20.953 1 90.56 635 GLY A CA 1
ATOM 4891 C C . GLY A 1 635 ? -0.915 59.156 19.984 1 90.56 635 GLY A C 1
ATOM 4892 O O . GLY A 1 635 ? -1.423 58.375 19.172 1 90.56 635 GLY A O 1
ATOM 4893 N N . GLN A 1 636 ? 0.38 59.25 20.031 1 91.62 636 GLN A N 1
ATOM 4894 C CA . GLN A 1 636 ? 1.32 58.5 19.203 1 91.62 636 GLN A CA 1
ATOM 4895 C C . GLN A 1 636 ? 1.266 57 19.516 1 91.62 636 GLN A C 1
ATOM 4897 O O . GLN A 1 636 ? 1.317 56.188 18.609 1 91.62 636 GLN A O 1
ATOM 4902 N N . HIS A 1 637 ? 1.226 56.719 20.828 1 88.88 637 HIS A N 1
ATOM 4903 C CA . HIS A 1 637 ? 1.108 55.312 21.219 1 88.88 637 HIS A CA 1
ATOM 4904 C C . HIS A 1 637 ? -0.175 54.688 20.672 1 88.88 637 HIS A C 1
ATOM 4906 O O . HIS A 1 637 ? -0.189 53.531 20.297 1 88.88 637 HIS A O 1
ATOM 4912 N N . ALA A 1 638 ? -1.294 55.406 20.703 1 90.19 638 ALA A N 1
ATOM 4913 C CA . ALA A 1 638 ? -2.549 54.938 20.125 1 90.19 638 ALA A CA 1
ATOM 4914 C C . ALA A 1 638 ? -2.383 54.625 18.641 1 90.19 638 ALA A C 1
ATOM 4916 O O . ALA A 1 638 ? -2.85 53.594 18.141 1 90.19 638 ALA A O 1
ATOM 4917 N N . ASP A 1 639 ? -1.677 55.5 17.953 1 91 639 ASP A N 1
ATOM 4918 C CA . ASP A 1 639 ? -1.404 55.312 16.531 1 91 639 ASP A CA 1
ATOM 4919 C C . ASP A 1 639 ? -0.542 54.062 16.297 1 91 639 ASP A C 1
ATOM 4921 O O . ASP A 1 639 ? -0.8 53.281 15.383 1 91 639 ASP A O 1
ATOM 4925 N N . ASP A 1 640 ? 0.446 53.938 17.109 1 89.69 640 ASP A N 1
ATOM 4926 C CA . ASP A 1 640 ? 1.33 52.75 17 1 89.69 640 ASP A CA 1
ATOM 4927 C C . ASP A 1 640 ? 0.562 51.469 17.234 1 89.69 640 ASP A C 1
ATOM 4929 O O . ASP A 1 640 ? 0.757 50.5 16.516 1 89.69 640 ASP A O 1
ATOM 4933 N N . LEU A 1 641 ? -0.257 51.438 18.203 1 87.25 641 LEU A N 1
ATOM 4934 C CA . LEU A 1 641 ? -1.074 50.25 18.516 1 87.25 641 LEU A CA 1
ATOM 4935 C C . LEU A 1 641 ? -1.985 49.906 17.328 1 87.25 641 LEU A C 1
ATOM 4937 O O . LEU A 1 641 ? -2.125 48.75 16.969 1 87.25 641 LEU A O 1
ATOM 4941 N N . ASN A 1 642 ? -2.594 50.938 16.75 1 89 642 ASN A N 1
ATOM 4942 C CA . ASN A 1 642 ? -3.441 50.719 15.586 1 89 642 ASN A CA 1
ATOM 4943 C C . ASN A 1 642 ? -2.66 50.125 14.43 1 89 642 ASN A C 1
ATOM 4945 O O . ASN A 1 642 ? -3.172 49.25 13.719 1 89 642 ASN A O 1
ATOM 4949 N N . GLN A 1 643 ? -1.485 50.5 14.195 1 88.19 643 GLN A N 1
ATOM 4950 C CA . GLN A 1 643 ? -0.636 49.969 13.141 1 88.19 643 GLN A CA 1
ATOM 4951 C C . GLN A 1 643 ? -0.261 48.531 13.406 1 88.19 643 GLN A C 1
ATOM 4953 O O . GLN A 1 643 ? -0.286 47.688 12.5 1 88.19 643 GLN A O 1
ATOM 4958 N N . ILE A 1 644 ? 0.095 48.219 14.625 1 84.69 644 ILE A N 1
ATOM 4959 C CA . ILE A 1 644 ? 0.458 46.875 15.023 1 84.69 644 ILE A CA 1
ATOM 4960 C C . ILE A 1 644 ? -0.725 45.938 14.797 1 84.69 644 ILE A C 1
ATOM 4962 O O . ILE A 1 644 ? -0.568 44.844 14.227 1 84.69 644 ILE A O 1
ATOM 4966 N N . VAL A 1 645 ? -1.938 46.375 15.211 1 84.81 645 VAL A N 1
ATOM 4967 C CA . VAL A 1 645 ? -3.146 45.562 15.125 1 84.81 645 VAL A CA 1
ATOM 4968 C C . VAL A 1 645 ? -3.516 45.344 13.656 1 84.81 645 VAL A C 1
ATOM 4970 O O . VAL A 1 645 ? -3.926 44.25 13.266 1 84.81 645 VAL A O 1
ATOM 4973 N N . SER A 1 646 ? -3.402 46.375 12.836 1 86.31 646 SER A N 1
ATOM 4974 C CA . SER A 1 646 ? -3.691 46.25 11.414 1 86.31 646 SER A CA 1
ATOM 4975 C C . SER A 1 646 ? -2.783 45.219 10.75 1 86.31 646 SER A C 1
ATOM 4977 O O . SER A 1 646 ? -3.242 44.406 9.938 1 86.31 646 SER A O 1
ATOM 4979 N N . GLY A 1 647 ? -1.556 45.281 11.078 1 82.75 647 GLY A N 1
ATOM 4980 C CA . GLY A 1 647 ? -0.625 44.281 10.578 1 82.75 647 GLY A CA 1
ATOM 4981 C C . GLY A 1 647 ? -0.948 42.875 11.047 1 82.75 647 GLY A C 1
ATOM 4982 O O . GLY A 1 647 ? -0.924 41.938 10.258 1 82.75 647 GLY A O 1
ATOM 4983 N N . TYR A 1 648 ? -1.3 42.781 12.211 1 81.69 648 TYR A N 1
ATOM 4984 C CA . TYR A 1 648 ? -1.655 41.469 12.797 1 81.69 648 TYR A CA 1
ATOM 4985 C C . TYR A 1 648 ? -2.924 40.938 12.156 1 81.69 648 TYR A C 1
ATOM 4987 O O . TYR A 1 648 ? -3.014 39.719 11.875 1 81.69 648 TYR A O 1
ATOM 4995 N N . GLN A 1 649 ? -3.916 41.75 12.031 1 83 649 GLN A N 1
ATOM 4996 C CA . GLN A 1 649 ? -5.176 41.344 11.422 1 83 649 GLN A CA 1
ATOM 4997 C C . GLN A 1 649 ? -4.953 40.812 10.016 1 83 649 GLN A C 1
ATOM 4999 O O . GLN A 1 649 ? -5.57 39.812 9.633 1 83 649 GLN A O 1
ATOM 5004 N N . ALA A 1 650 ? -4.105 41.375 9.281 1 85.31 650 ALA A N 1
ATOM 5005 C CA . ALA A 1 650 ? -3.799 40.906 7.934 1 85.31 650 ALA A CA 1
ATOM 5006 C C . ALA A 1 650 ? -3.162 39.531 7.953 1 85.31 650 ALA A C 1
ATOM 5008 O O . ALA A 1 650 ? -3.531 38.656 7.164 1 85.31 650 ALA A O 1
ATOM 5009 N N . GLU A 1 651 ? -2.336 39.375 8.867 1 80.56 651 GLU A N 1
ATOM 5010 C CA . GLU A 1 651 ? -1.648 38.094 8.984 1 80.56 651 GLU A CA 1
ATOM 5011 C C . GLU A 1 651 ? -2.596 37 9.477 1 80.56 651 GLU A C 1
ATOM 5013 O O . GLU A 1 651 ? -2.562 35.875 8.984 1 80.56 651 GLU A O 1
ATOM 5018 N N . ALA A 1 652 ? -3.324 37.344 10.484 1 81.06 652 ALA A N 1
ATOM 5019 C CA . ALA A 1 652 ? -4.305 36.406 11.023 1 81.06 652 ALA A CA 1
ATOM 5020 C C . ALA A 1 652 ? -5.328 36 9.961 1 81.06 652 ALA A C 1
ATOM 5022 O O . ALA A 1 652 ? -5.738 34.844 9.883 1 81.06 652 ALA A O 1
ATOM 5023 N N . MET A 1 653 ? -5.715 36.906 9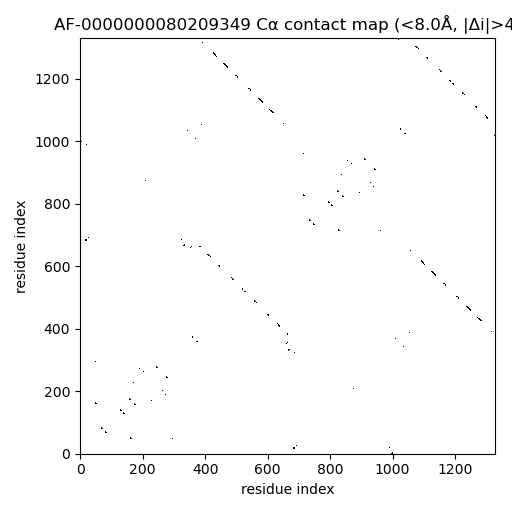.141 1 83.56 653 MET A N 1
ATOM 5024 C CA . MET A 1 653 ? -6.66 36.625 8.062 1 83.56 653 MET A CA 1
ATOM 5025 C C . MET A 1 653 ? -6.031 35.719 7.008 1 83.56 653 MET A C 1
ATOM 5027 O O . MET A 1 653 ? -6.691 34.812 6.488 1 83.56 653 MET A O 1
ATOM 5031 N N . GLU A 1 654 ? -4.82 36 6.754 1 83.62 654 GLU A N 1
ATOM 5032 C CA . GLU A 1 654 ? -4.105 35.125 5.812 1 83.62 654 GLU A CA 1
ATOM 5033 C C . GLU A 1 654 ? -4.008 33.719 6.328 1 83.62 654 GLU A C 1
ATOM 5035 O O . GLU A 1 654 ? -4.211 32.75 5.574 1 83.62 654 GLU A O 1
ATOM 5040 N N . LEU A 1 655 ? -3.668 33.594 7.535 1 81.81 655 LEU A N 1
ATOM 5041 C CA . LEU A 1 655 ? -3.598 32.281 8.156 1 81.81 655 LEU A CA 1
ATOM 5042 C C . LEU A 1 655 ? -4.969 31.625 8.172 1 81.81 655 LEU A C 1
ATOM 5044 O O . LEU A 1 655 ? -5.078 30.422 7.922 1 81.81 655 LEU A O 1
ATOM 5048 N N . LYS A 1 656 ? -5.969 32.375 8.492 1 84.31 656 LYS A N 1
ATOM 5049 C CA . LYS A 1 656 ? -7.336 31.859 8.484 1 84.31 656 LYS A CA 1
ATOM 5050 C C . LYS A 1 656 ? -7.715 31.328 7.098 1 84.31 656 LYS A C 1
ATOM 5052 O O . LYS A 1 656 ? -8.352 30.281 6.977 1 84.31 656 LYS A O 1
ATOM 5057 N N . HIS A 1 657 ? -7.289 31.984 6.086 1 84.81 657 HIS A N 1
ATOM 5058 C CA . HIS A 1 657 ? -7.543 31.562 4.711 1 84.81 657 HIS A CA 1
ATOM 5059 C C . HIS A 1 657 ? -6.836 30.25 4.391 1 84.81 657 HIS A C 1
ATOM 5061 O O . HIS A 1 657 ? -7.426 29.359 3.779 1 84.81 657 HIS A O 1
ATOM 5067 N N . GLN A 1 658 ? -5.648 30.141 4.828 1 81.06 658 GLN A N 1
ATOM 5068 C CA . GLN A 1 658 ? -4.887 28.906 4.598 1 81.06 658 GLN A CA 1
ATOM 5069 C C . GLN A 1 658 ? -5.484 27.734 5.371 1 81.06 658 GLN A C 1
ATOM 5071 O O . GLN A 1 658 ? -5.574 26.625 4.848 1 81.06 658 GLN A O 1
ATOM 5076 N N . LEU A 1 659 ? -5.863 28.062 6.594 1 82.44 659 LEU A N 1
ATOM 5077 C CA . LEU A 1 659 ? -6.461 27.031 7.445 1 82.44 659 LEU A CA 1
ATOM 5078 C C . LEU A 1 659 ? -7.824 26.609 6.918 1 82.44 659 LEU A C 1
ATOM 5080 O O . LEU A 1 659 ? -8.195 25.438 7.012 1 82.44 659 LEU A O 1
ATOM 5084 N N . SER A 1 660 ? -8.562 27.5 6.301 1 82.31 660 SER A N 1
ATOM 5085 C CA . SER A 1 660 ? -9.898 27.219 5.785 1 82.31 660 SER A CA 1
ATOM 5086 C C . SER A 1 660 ? -9.836 26.328 4.547 1 82.31 660 SER A C 1
ATOM 5088 O O . SER A 1 660 ? -10.828 25.688 4.184 1 82.31 660 SER A O 1
ATOM 5090 N N . ALA A 1 661 ? -8.672 26.25 3.965 1 79.06 661 ALA A N 1
ATOM 5091 C CA . ALA A 1 661 ? -8.492 25.375 2.812 1 79.06 661 ALA A CA 1
ATOM 5092 C C . ALA A 1 661 ? -8.5 23.906 3.232 1 79.06 661 ALA A C 1
ATOM 5094 O O . ALA A 1 661 ? -8.766 23.016 2.414 1 79.06 661 ALA A O 1
ATOM 5095 N N . PHE A 1 662 ? -8.211 23.766 4.504 1 79.94 662 PHE A N 1
ATOM 5096 C CA . PHE A 1 662 ? -8.203 22.406 5.035 1 79.94 662 PHE A CA 1
ATOM 5097 C C . PHE A 1 662 ? -9.516 22.094 5.734 1 79.94 662 PHE A C 1
ATOM 5099 O O . PHE A 1 662 ? -9.945 22.828 6.625 1 79.94 662 PHE A O 1
ATOM 5106 N N . LYS A 1 663 ? -10.258 21.172 5.184 1 77.81 663 LYS A N 1
ATOM 5107 C CA . LYS A 1 663 ? -11.5 20.75 5.828 1 77.81 663 LYS A CA 1
ATOM 5108 C C . LYS A 1 663 ? -11.219 19.875 7.043 1 77.81 663 LYS A C 1
ATOM 5110 O O . LYS A 1 663 ? -10.773 18.734 6.902 1 77.81 663 LYS A O 1
ATOM 5115 N N . LEU A 1 664 ? -11.383 20.375 8.188 1 74.81 664 LEU A N 1
ATOM 5116 C CA . LEU A 1 664 ? -11.023 19.672 9.422 1 74.81 664 LEU A CA 1
ATOM 5117 C C . LEU A 1 664 ? -12.25 19.031 10.055 1 74.81 664 LEU A C 1
ATOM 5119 O O . LEU A 1 664 ? -12.117 18.141 10.898 1 74.81 664 LEU A O 1
ATOM 5123 N N . ALA A 1 665 ? -13.656 19.266 9.844 1 69.56 665 ALA A N 1
ATOM 5124 C CA . ALA A 1 665 ? -14.945 18.688 10.227 1 69.56 665 ALA A CA 1
ATOM 5125 C C . ALA A 1 665 ? -15.945 18.797 9.078 1 69.56 665 ALA A C 1
ATOM 5127 O O . ALA A 1 665 ? -15.836 19.672 8.219 1 69.56 665 ALA A O 1
ATOM 5128 N N . MET B 1 1 ? -15.625 -14.016 -0.142 1 50.66 1 MET B N 1
ATOM 5129 C CA . MET B 1 1 ? -14.297 -14.375 -0.647 1 50.66 1 MET B CA 1
ATOM 5130 C C . MET B 1 1 ? -13.305 -13.242 -0.409 1 50.66 1 MET B C 1
ATOM 5132 O O . MET B 1 1 ? -12.172 -13.484 0.017 1 50.66 1 MET B O 1
ATOM 5136 N N . PHE B 1 2 ? -13.883 -12.07 -0.542 1 64.12 2 PHE B N 1
ATOM 5137 C CA . PHE B 1 2 ? -13.023 -10.898 -0.443 1 64.12 2 PHE B CA 1
ATOM 5138 C C . PHE B 1 2 ? -12.633 -10.633 1.005 1 64.12 2 PHE B C 1
ATOM 5140 O O . PHE B 1 2 ? -11.523 -10.172 1.278 1 64.12 2 PHE B O 1
ATOM 5147 N N . ALA B 1 3 ? -13.547 -11.125 1.84 1 61.38 3 ALA B N 1
ATOM 5148 C CA . ALA B 1 3 ? -13.273 -10.898 3.256 1 61.38 3 ALA B CA 1
ATOM 5149 C C . ALA B 1 3 ? -12.172 -11.828 3.756 1 61.38 3 ALA B C 1
ATOM 5151 O O . ALA B 1 3 ? -11.414 -11.477 4.66 1 61.38 3 ALA B O 1
ATOM 5152 N N . PHE B 1 4 ? -12.031 -12.914 3.158 1 66.56 4 PHE B N 1
ATOM 5153 C CA . PHE B 1 4 ? -11.07 -13.922 3.586 1 66.56 4 PHE B CA 1
ATOM 5154 C C . PHE B 1 4 ? -9.648 -13.508 3.238 1 66.56 4 PHE B C 1
ATOM 5156 O O . PHE B 1 4 ? -8.719 -13.734 4.016 1 66.56 4 PHE B O 1
ATOM 5163 N N . VAL B 1 5 ? -9.508 -12.758 2.207 1 70.69 5 VAL B N 1
ATOM 5164 C CA . VAL B 1 5 ? -8.195 -12.352 1.722 1 70.69 5 VAL B CA 1
ATOM 5165 C C . VAL B 1 5 ? -7.613 -11.281 2.639 1 70.69 5 VAL B C 1
ATOM 5167 O O . VAL B 1 5 ? -6.391 -11.156 2.764 1 70.69 5 VAL B O 1
ATOM 5170 N N . ARG B 1 6 ? -8.508 -10.766 3.467 1 70.44 6 ARG B N 1
ATOM 5171 C CA . ARG B 1 6 ? -8.078 -9.625 4.277 1 70.44 6 ARG B CA 1
ATOM 5172 C C . ARG B 1 6 ? -7.523 -10.094 5.621 1 70.44 6 ARG B C 1
ATOM 5174 O O . ARG B 1 6 ? -6.926 -9.305 6.355 1 70.44 6 ARG B O 1
ATOM 5181 N N . GLN B 1 7 ? -7.656 -11.414 5.809 1 71.38 7 GLN B N 1
ATOM 5182 C CA . GLN B 1 7 ? -7.281 -11.906 7.133 1 71.38 7 GLN B CA 1
ATOM 5183 C C . GLN B 1 7 ? -5.812 -12.312 7.172 1 71.38 7 GLN B C 1
ATOM 5185 O O . GLN B 1 7 ? -5.238 -12.477 8.25 1 71.38 7 GLN B O 1
ATOM 5190 N N . PHE B 1 8 ? -5.164 -12.344 5.941 1 75.38 8 PHE B N 1
ATOM 5191 C CA . PHE B 1 8 ? -3.771 -12.766 5.914 1 75.38 8 PHE B CA 1
ATOM 5192 C C . PHE B 1 8 ? -2.893 -11.711 5.254 1 75.38 8 PHE B C 1
ATOM 5194 O O . PHE B 1 8 ? -3.357 -10.961 4.395 1 75.38 8 PHE B O 1
ATOM 5201 N N . PRO B 1 9 ? -1.659 -11.703 5.781 1 77.19 9 PRO B N 1
ATOM 5202 C CA . PRO B 1 9 ? -0.727 -10.781 5.129 1 77.19 9 PRO B CA 1
ATOM 5203 C C . PRO B 1 9 ? -0.588 -11.047 3.629 1 77.19 9 PRO B C 1
ATOM 5205 O O . PRO B 1 9 ? -0.697 -12.195 3.189 1 77.19 9 PRO B O 1
ATOM 5208 N N . LEU B 1 10 ? -0.431 -10.07 2.875 1 76.62 10 LEU B N 1
ATOM 5209 C CA . LEU B 1 10 ? -0.377 -10.133 1.418 1 76.62 10 LEU B CA 1
ATOM 5210 C C . LEU B 1 10 ? 0.737 -11.07 0.956 1 76.62 10 LEU B C 1
ATOM 5212 O O . LEU B 1 10 ? 0.573 -11.805 -0.024 1 76.62 10 LEU B O 1
ATOM 5216 N N . TYR B 1 11 ? 1.94 -11.07 1.655 1 76.81 11 TYR B N 1
ATOM 5217 C CA . TYR B 1 11 ? 3.047 -11.914 1.221 1 76.81 11 TYR B CA 1
ATOM 5218 C C . TYR B 1 11 ? 2.697 -13.391 1.376 1 76.81 11 TYR B C 1
ATOM 5220 O O . TYR B 1 11 ? 3.123 -14.227 0.573 1 76.81 11 TYR B O 1
ATOM 5228 N N . ILE B 1 12 ? 1.905 -13.773 2.363 1 76.94 12 ILE B N 1
ATOM 5229 C CA . ILE B 1 12 ? 1.483 -15.156 2.576 1 76.94 12 ILE B CA 1
ATOM 5230 C C . ILE B 1 12 ? 0.453 -15.547 1.52 1 76.94 12 ILE B C 1
ATOM 5232 O O . ILE B 1 12 ? 0.503 -16.656 0.975 1 76.94 12 ILE B O 1
ATOM 5236 N N . MET B 1 13 ? -0.346 -14.617 1.27 1 77.75 13 MET B N 1
ATOM 5237 C CA . MET B 1 13 ? -1.374 -14.906 0.275 1 77.75 13 MET B CA 1
ATOM 5238 C C . MET B 1 13 ? -0.756 -15.086 -1.108 1 77.75 13 MET B C 1
ATOM 5240 O O . MET B 1 13 ? -1.138 -16 -1.848 1 77.75 13 MET B O 1
ATOM 5244 N N . VAL B 1 14 ? 0.186 -14.258 -1.414 1 79.5 14 VAL B N 1
ATOM 5245 C CA . VAL B 1 14 ? 0.862 -14.375 -2.703 1 79.5 14 VAL B CA 1
ATOM 5246 C C . VAL B 1 14 ? 1.671 -15.672 -2.746 1 79.5 14 VAL B C 1
ATOM 5248 O O . VAL B 1 14 ? 1.703 -16.359 -3.771 1 79.5 14 VAL B O 1
ATOM 5251 N N . SER B 1 15 ? 2.229 -16.047 -1.597 1 80.44 15 SER B N 1
ATOM 5252 C CA . SER B 1 15 ? 2.986 -17.297 -1.513 1 80.44 15 SER B CA 1
ATOM 5253 C C . SER B 1 15 ? 2.086 -18.5 -1.734 1 80.44 15 SER B C 1
ATOM 5255 O O . SER B 1 15 ? 2.473 -19.453 -2.414 1 80.44 15 SER B O 1
ATOM 5257 N N . VAL B 1 16 ? 0.932 -18.438 -1.216 1 79.25 16 VAL B N 1
ATOM 5258 C CA . VAL B 1 16 ? 0.012 -19.562 -1.315 1 79.25 16 VAL B CA 1
ATOM 5259 C C . VAL B 1 16 ? -0.556 -19.656 -2.73 1 79.25 16 VAL B C 1
ATOM 5261 O O . VAL B 1 16 ? -0.605 -20.734 -3.328 1 79.25 16 VAL B O 1
ATOM 5264 N N . VAL B 1 17 ? -0.866 -18.531 -3.318 1 80.19 17 VAL B N 1
ATOM 5265 C CA . VAL B 1 17 ? -1.519 -18.5 -4.621 1 80.19 17 VAL B CA 1
ATOM 5266 C C . VAL B 1 17 ? -0.51 -18.859 -5.715 1 80.19 17 VAL B C 1
ATOM 5268 O O . VAL B 1 17 ? -0.862 -19.484 -6.715 1 80.19 17 VAL B O 1
ATOM 5271 N N . ALA B 1 18 ? 0.734 -18.5 -5.465 1 81.31 18 ALA B N 1
ATOM 5272 C CA . ALA B 1 18 ? 1.774 -18.844 -6.434 1 81.31 18 ALA B CA 1
ATOM 5273 C C . ALA B 1 18 ? 2.406 -20.203 -6.102 1 81.31 18 ALA B C 1
ATOM 5275 O O . ALA B 1 18 ? 2.779 -20.953 -7.004 1 81.31 18 ALA B O 1
ATOM 5276 N N . GLY B 1 19 ? 2.447 -20.578 -4.82 1 81.19 19 GLY B N 1
ATOM 5277 C CA . GLY B 1 19 ? 3.137 -21.781 -4.367 1 81.19 19 GLY B CA 1
ATOM 5278 C C . GLY B 1 19 ? 2.367 -23.047 -4.648 1 81.19 19 GLY B C 1
ATOM 5279 O O . GLY B 1 19 ? 2.951 -24.062 -5.066 1 81.19 19 GLY B O 1
ATOM 5280 N N . VAL B 1 20 ? 1.072 -23.016 -4.484 1 81.81 20 VAL B N 1
ATOM 5281 C CA . VAL B 1 20 ? 0.268 -24.234 -4.629 1 81.81 20 VAL B CA 1
ATOM 5282 C C . VAL B 1 20 ? 0.291 -24.688 -6.086 1 81.81 20 VAL B C 1
ATOM 5284 O O . VAL B 1 20 ? 0.594 -25.859 -6.367 1 81.81 20 VAL B O 1
ATOM 5287 N N . PRO B 1 21 ? 0.046 -23.781 -7.062 1 81.12 21 PRO B N 1
ATOM 5288 C CA . PRO B 1 21 ? 0.157 -24.219 -8.453 1 81.12 21 PRO B CA 1
ATOM 5289 C C . PRO B 1 21 ? 1.568 -24.672 -8.82 1 81.12 21 PRO B C 1
ATOM 5291 O O . PRO B 1 21 ? 1.735 -25.594 -9.625 1 81.12 21 PRO B O 1
ATOM 5294 N N . LEU B 1 22 ? 2.566 -24.078 -8.258 1 84 22 LEU B N 1
ATOM 5295 C CA . LEU B 1 22 ? 3.947 -24.469 -8.523 1 84 22 LEU B CA 1
ATOM 5296 C C . LEU B 1 22 ? 4.223 -25.875 -8.008 1 84 22 LEU B C 1
ATOM 5298 O O . LEU B 1 22 ? 4.82 -26.688 -8.711 1 84 22 LEU B O 1
ATOM 5302 N N . LEU B 1 23 ? 3.756 -26.203 -6.793 1 83.31 23 LEU B N 1
ATOM 5303 C CA . LEU B 1 23 ? 3.945 -27.531 -6.219 1 83.31 23 LEU B CA 1
ATOM 5304 C C . LEU B 1 23 ? 3.199 -28.578 -7.027 1 83.31 23 LEU B C 1
ATOM 5306 O O . LEU B 1 23 ? 3.709 -29.688 -7.234 1 83.31 23 LEU B O 1
ATOM 5310 N N . LEU B 1 24 ? 2.018 -28.156 -7.461 1 83.81 24 LEU B N 1
ATOM 5311 C CA . LEU B 1 24 ? 1.239 -29.078 -8.289 1 83.81 24 LEU B CA 1
ATOM 5312 C C . LEU B 1 24 ? 1.936 -29.328 -9.625 1 83.81 24 LEU B C 1
ATOM 5314 O O . LEU B 1 24 ? 1.987 -30.469 -10.094 1 83.81 24 LEU B O 1
ATOM 5318 N N . ALA B 1 25 ? 2.496 -28.297 -10.227 1 83.81 25 ALA B N 1
ATOM 5319 C CA . ALA B 1 25 ? 3.219 -28.438 -11.484 1 83.81 25 ALA B CA 1
ATOM 5320 C C . ALA B 1 25 ? 4.461 -29.312 -11.32 1 83.81 25 ALA B C 1
ATOM 5322 O O . ALA B 1 25 ? 4.738 -30.172 -12.156 1 83.81 25 ALA B O 1
ATOM 5323 N N . ILE B 1 26 ? 5.133 -29.172 -10.242 1 83.5 26 ILE B N 1
ATOM 5324 C CA . ILE B 1 26 ? 6.324 -29.953 -9.977 1 83.5 26 ILE B CA 1
ATOM 5325 C C . ILE B 1 26 ? 5.938 -31.422 -9.766 1 83.5 26 ILE B C 1
ATOM 5327 O O . ILE B 1 26 ? 6.598 -32.312 -10.281 1 83.5 26 ILE B O 1
ATOM 5331 N N . PHE B 1 27 ? 4.828 -31.656 -9.164 1 84.38 27 PHE B N 1
ATOM 5332 C CA . PHE B 1 27 ? 4.352 -33 -8.898 1 84.38 27 PHE B CA 1
ATOM 5333 C C . PHE B 1 27 ? 4.004 -33.719 -10.203 1 84.38 27 PHE B C 1
ATOM 5335 O O . PHE B 1 27 ? 4.434 -34.844 -10.43 1 84.38 27 PHE B O 1
ATOM 5342 N N . LEU B 1 28 ? 3.289 -33.031 -10.977 1 84.25 28 LEU B N 1
ATOM 5343 C CA . LEU B 1 28 ? 2.887 -33.625 -12.242 1 84.25 28 LEU B CA 1
ATOM 5344 C C . LEU B 1 28 ? 4.098 -33.844 -13.148 1 84.25 28 LEU B C 1
ATOM 5346 O O . LEU B 1 28 ? 4.172 -34.844 -13.844 1 84.25 28 LEU B O 1
ATOM 5350 N N . ALA B 1 29 ? 5.051 -32.875 -13.023 1 84.62 29 ALA B N 1
ATOM 5351 C CA . ALA B 1 29 ? 6.262 -33.031 -13.828 1 84.62 29 ALA B CA 1
ATOM 5352 C C . ALA B 1 29 ? 7.098 -34.219 -13.367 1 84.62 29 ALA B C 1
ATOM 5354 O O . ALA B 1 29 ? 7.637 -34.969 -14.195 1 84.62 29 ALA B O 1
ATOM 5355 N N . VAL B 1 30 ? 7.164 -34.438 -12.078 1 83.25 30 VAL B N 1
ATOM 5356 C CA . VAL B 1 30 ? 7.914 -35.562 -11.523 1 83.25 30 VAL B CA 1
ATOM 5357 C C . VAL B 1 30 ? 7.25 -36.875 -11.922 1 83.25 30 VAL B C 1
ATOM 5359 O O . VAL B 1 30 ? 7.93 -37.844 -12.281 1 83.25 30 VAL B O 1
ATOM 5362 N N . GLN B 1 31 ? 5.91 -36.875 -11.938 1 84 31 GLN B N 1
ATOM 5363 C CA . GLN B 1 31 ? 5.18 -38.062 -12.344 1 84 31 GLN B CA 1
ATOM 5364 C C . GLN B 1 31 ? 5.434 -38.375 -13.812 1 84 31 GLN B C 1
ATOM 5366 O O . GLN B 1 31 ? 5.613 -39.562 -14.172 1 84 31 GLN B O 1
ATOM 5371 N N . HIS B 1 32 ? 5.438 -37.281 -14.578 1 84.44 32 HIS B N 1
ATOM 5372 C CA . HIS B 1 32 ? 5.73 -37.469 -15.992 1 84.44 32 HIS B CA 1
ATOM 5373 C C . HIS B 1 32 ? 7.145 -38 -16.203 1 84.44 32 HIS B C 1
ATOM 5375 O O . HIS B 1 32 ? 7.367 -38.875 -17.047 1 84.44 32 HIS B O 1
ATOM 5381 N N . THR B 1 33 ? 8.078 -37.594 -15.406 1 84 33 THR B N 1
ATOM 5382 C CA . THR B 1 33 ? 9.469 -38.031 -15.508 1 84 33 THR B CA 1
ATOM 5383 C C . THR B 1 33 ? 9.617 -39.469 -15.086 1 84 33 THR B C 1
ATOM 5385 O O . THR B 1 33 ? 10.375 -40.25 -15.688 1 84 33 THR B O 1
ATOM 5388 N N . ILE B 1 34 ? 8.859 -39.906 -14.117 1 84 34 ILE B N 1
ATOM 5389 C CA . ILE B 1 34 ? 8.906 -41.281 -13.648 1 84 34 ILE B CA 1
ATOM 5390 C C . ILE B 1 34 ? 8.383 -42.219 -14.742 1 84 34 ILE B C 1
ATOM 5392 O O . ILE B 1 34 ? 8.977 -43.25 -15 1 84 34 ILE B O 1
ATOM 5396 N N . ASN B 1 35 ? 7.312 -41.75 -15.391 1 83.56 35 ASN B N 1
ATOM 5397 C CA . ASN B 1 35 ? 6.75 -42.531 -16.484 1 83.56 35 ASN B CA 1
ATOM 5398 C C . ASN B 1 35 ? 7.738 -42.688 -17.641 1 83.56 35 ASN B C 1
ATOM 5400 O O . ASN B 1 35 ? 7.891 -43.75 -18.203 1 83.56 35 ASN B O 1
ATOM 5404 N N . LEU B 1 36 ? 8.406 -41.594 -17.969 1 83.94 36 LEU B N 1
ATOM 5405 C CA . LEU B 1 36 ? 9.375 -41.625 -19.047 1 83.94 36 LEU B CA 1
ATOM 5406 C C . LEU B 1 36 ? 10.578 -42.469 -18.688 1 83.94 36 LEU B C 1
ATOM 5408 O O . LEU B 1 36 ? 11.164 -43.125 -19.547 1 83.94 36 LEU B O 1
ATOM 5412 N N . ASN B 1 37 ? 10.93 -42.562 -17.406 1 86.12 37 ASN B N 1
ATOM 5413 C CA . ASN B 1 37 ? 12.016 -43.406 -16.938 1 86.12 37 ASN B CA 1
ATOM 5414 C C . ASN B 1 37 ? 11.672 -44.875 -17.094 1 86.12 37 ASN B C 1
ATOM 5416 O O . ASN B 1 37 ? 12.523 -45.688 -17.5 1 86.12 37 ASN B O 1
ATOM 5420 N N . THR B 1 38 ? 10.453 -45.219 -16.812 1 84.81 38 THR B N 1
ATOM 5421 C CA . THR B 1 38 ? 9.992 -46.594 -16.969 1 84.81 38 THR B CA 1
ATOM 5422 C C . THR B 1 38 ? 10.016 -47 -18.453 1 84.81 38 THR B C 1
ATOM 5424 O O . THR B 1 38 ? 10.445 -48.094 -18.797 1 84.81 38 THR B O 1
ATOM 5427 N N . GLN B 1 39 ? 9.617 -46.062 -19.234 1 85.31 39 GLN B N 1
ATOM 5428 C CA . GLN B 1 39 ? 9.609 -46.312 -20.672 1 85.31 39 GLN B CA 1
ATOM 5429 C C . GLN B 1 39 ? 11.023 -46.531 -21.203 1 85.31 39 GLN B C 1
ATOM 5431 O O . GLN B 1 39 ? 11.258 -47.406 -22.031 1 85.31 39 GLN B O 1
ATOM 5436 N N . SER B 1 40 ? 11.938 -45.719 -20.75 1 88.12 40 SER B N 1
ATOM 5437 C CA . SER B 1 40 ? 13.328 -45.844 -21.172 1 88.12 40 SER B CA 1
ATOM 5438 C C . SER B 1 40 ? 13.93 -47.156 -20.734 1 88.12 40 SER B C 1
ATOM 5440 O O . SER B 1 40 ? 14.625 -47.812 -21.516 1 88.12 40 SER B O 1
ATOM 5442 N N . HIS B 1 41 ? 13.609 -47.656 -19.547 1 88.12 41 HIS B N 1
ATOM 5443 C CA . HIS B 1 41 ? 14.102 -48.938 -19.047 1 88.12 41 HIS B CA 1
ATOM 5444 C C . HIS B 1 41 ? 13.547 -50.094 -19.875 1 88.12 41 HIS B C 1
ATOM 5446 O O . HIS B 1 41 ? 14.266 -51.062 -20.172 1 88.12 41 HIS B O 1
ATOM 5452 N N . GLN B 1 42 ? 12.305 -49.969 -20.203 1 88.56 42 GLN B N 1
ATOM 5453 C CA . GLN B 1 42 ? 11.664 -51 -21 1 88.56 42 GLN B CA 1
ATOM 5454 C C . GLN B 1 42 ? 12.258 -51.094 -22.406 1 88.56 42 GLN B C 1
ATOM 5456 O O . GLN B 1 42 ? 12.445 -52.156 -22.953 1 88.56 42 GLN B O 1
ATOM 5461 N N . ALA B 1 43 ? 12.516 -49.875 -22.922 1 89.69 43 ALA B N 1
ATOM 5462 C CA . ALA B 1 43 ? 13.102 -49.812 -24.266 1 89.69 43 ALA B CA 1
ATOM 5463 C C . ALA B 1 43 ? 14.492 -50.438 -24.281 1 89.69 43 ALA B C 1
ATOM 5465 O O . ALA B 1 43 ? 14.852 -51.156 -25.219 1 89.69 43 ALA B O 1
ATOM 5466 N N . LEU B 1 44 ? 15.266 -50.344 -23.25 1 90.19 44 LEU B N 1
ATOM 5467 C CA . LEU B 1 44 ? 16.594 -50.938 -23.141 1 90.19 44 LEU B CA 1
ATOM 5468 C C . LEU B 1 44 ? 16.5 -52.469 -22.984 1 90.19 44 LEU B C 1
ATOM 5470 O O . LEU B 1 44 ? 17.312 -53.188 -23.562 1 90.19 44 LEU B O 1
ATOM 5474 N N . LYS B 1 45 ? 15.578 -52.906 -22.219 1 91.19 45 LYS B N 1
ATOM 5475 C CA . LYS B 1 45 ? 15.359 -54.344 -22.062 1 91.19 45 LYS B CA 1
ATOM 5476 C C . LYS B 1 45 ? 14.977 -55 -23.391 1 91.19 45 LYS B C 1
ATOM 5478 O O . LYS B 1 45 ? 15.484 -56.062 -23.734 1 91.19 45 LYS B O 1
ATOM 5483 N N . ASP B 1 46 ? 14.102 -54.312 -24.125 1 92.5 46 ASP B N 1
ATOM 5484 C CA . ASP B 1 46 ? 13.695 -54.812 -25.438 1 92.5 46 ASP B CA 1
ATOM 5485 C C . ASP B 1 46 ? 14.898 -54.938 -26.375 1 92.5 46 ASP B C 1
ATOM 5487 O O . ASP B 1 46 ? 15 -55.906 -27.141 1 92.5 46 ASP B O 1
ATOM 5491 N N . GLN B 1 47 ? 15.734 -53.969 -26.297 1 92.31 47 GLN B N 1
ATOM 5492 C CA . GLN B 1 47 ? 16.938 -54.031 -27.109 1 92.31 47 GLN B CA 1
ATOM 5493 C C . GLN B 1 47 ? 17.781 -55.25 -26.812 1 92.31 47 GLN B C 1
ATOM 5495 O O . GLN B 1 47 ? 18.281 -55.906 -27.719 1 92.31 47 GLN B O 1
ATOM 5500 N N . GLN B 1 48 ? 17.938 -55.656 -25.578 1 92.12 48 GLN B N 1
ATOM 5501 C CA . GLN B 1 48 ? 18.688 -56.844 -25.188 1 92.12 48 GLN B CA 1
ATOM 5502 C C . GLN B 1 48 ? 17.984 -58.094 -25.641 1 92.12 48 GLN B C 1
ATOM 5504 O O . GLN B 1 48 ? 18.641 -59.062 -26.062 1 92.12 48 GLN B O 1
ATOM 5509 N N . LEU B 1 49 ? 16.672 -58.062 -25.547 1 92.44 49 LEU B N 1
ATOM 5510 C CA . LEU B 1 49 ? 15.898 -59.219 -26 1 92.44 49 LEU B CA 1
ATOM 5511 C C . LEU B 1 49 ? 16.109 -59.469 -27.484 1 92.44 49 LEU B C 1
ATOM 5513 O O . LEU B 1 49 ? 16.328 -60.594 -27.906 1 92.44 49 LEU B O 1
ATOM 5517 N N . VAL B 1 50 ? 16.031 -58.375 -28.234 1 93.44 50 VAL B N 1
ATOM 5518 C CA . VAL B 1 50 ? 16.203 -58.469 -29.672 1 93.44 50 VAL B CA 1
ATOM 5519 C C . VAL B 1 50 ? 17.594 -59 -29.984 1 93.44 50 VAL B C 1
ATOM 5521 O O . VAL B 1 50 ? 17.766 -59.844 -30.875 1 93.44 50 VAL B O 1
ATOM 5524 N N . THR B 1 51 ? 18.609 -58.594 -29.266 1 92.56 51 THR B N 1
ATOM 5525 C CA . THR B 1 51 ? 19.969 -59.094 -29.453 1 92.56 51 THR B CA 1
ATOM 5526 C C . THR B 1 51 ? 20.031 -60.594 -29.188 1 92.56 51 THR B C 1
ATOM 5528 O O . THR B 1 51 ? 20.656 -61.344 -29.938 1 92.56 51 THR B O 1
ATOM 5531 N N . LEU B 1 52 ? 19.438 -60.969 -28.125 1 93.69 52 LEU B N 1
ATOM 5532 C CA . LEU B 1 52 ? 19.406 -62.406 -27.766 1 93.69 52 LEU B CA 1
ATOM 5533 C C . LEU B 1 52 ? 18.703 -63.219 -28.859 1 93.69 52 LEU B C 1
ATOM 5535 O O . LEU B 1 52 ? 19.172 -64.25 -29.234 1 93.69 52 LEU B O 1
ATOM 5539 N N . ILE B 1 53 ? 17.594 -62.719 -29.344 1 94.12 53 ILE B N 1
ATOM 5540 C CA . ILE B 1 53 ? 16.828 -63.344 -30.422 1 94.12 53 ILE B CA 1
ATOM 5541 C C . ILE B 1 53 ? 17.719 -63.562 -31.641 1 94.12 53 ILE B C 1
ATOM 5543 O O . ILE B 1 53 ? 17.734 -64.625 -32.25 1 94.12 53 ILE B O 1
ATOM 5547 N N . THR B 1 54 ? 18.438 -62.531 -32 1 93.5 54 THR B N 1
ATOM 5548 C CA . THR B 1 54 ? 19.281 -62.594 -33.188 1 93.5 54 THR B CA 1
ATOM 5549 C C . THR B 1 54 ? 20.391 -63.625 -33.031 1 93.5 54 THR B C 1
ATOM 5551 O O . THR B 1 54 ? 20.766 -64.312 -34 1 93.5 54 THR B O 1
ATOM 5554 N N . HIS B 1 55 ? 20.875 -63.844 -31.844 1 94.38 55 HIS B N 1
ATOM 5555 C CA . HIS B 1 55 ? 21.891 -64.875 -31.609 1 94.38 55 HIS B CA 1
ATOM 5556 C C . HIS B 1 55 ? 21.312 -66.25 -31.703 1 94.38 55 HIS B C 1
ATOM 5558 O O . HIS B 1 55 ? 21.953 -67.188 -32.281 1 94.38 55 HIS B O 1
ATOM 5564 N N . TYR B 1 56 ? 20.188 -66.438 -31.172 1 95.44 56 TYR B N 1
ATOM 5565 C CA . TYR B 1 56 ? 19.5 -67.75 -31.328 1 95.44 56 TYR B CA 1
ATOM 5566 C C . TYR B 1 56 ? 19.219 -68.062 -32.781 1 95.44 56 TYR B C 1
ATOM 5568 O O . TYR B 1 56 ? 19.438 -69.188 -33.25 1 95.44 56 TYR B O 1
ATOM 5576 N N . ASP B 1 57 ? 18.688 -67.062 -33.406 1 94.94 57 ASP B N 1
ATOM 5577 C CA . ASP B 1 57 ? 18.375 -67.188 -34.812 1 94.94 57 ASP B CA 1
ATOM 5578 C C . ASP B 1 57 ? 19.609 -67.5 -35.625 1 94.94 57 ASP B C 1
ATOM 5580 O O . ASP B 1 57 ? 19.547 -68.375 -36.531 1 94.94 57 ASP B O 1
ATOM 5584 N N . ASN B 1 58 ? 20.688 -66.875 -35.406 1 94 58 ASN B N 1
ATOM 5585 C CA . ASN B 1 58 ? 21.938 -67.188 -36.094 1 94 58 ASN B CA 1
ATOM 5586 C C . ASN B 1 58 ? 22.375 -68.625 -35.844 1 94 58 ASN B C 1
ATOM 5588 O O . ASN B 1 58 ? 22.844 -69.312 -36.781 1 94 58 ASN B O 1
ATOM 5592 N N . LEU B 1 59 ? 22.281 -69.062 -34.719 1 96.12 59 LEU B N 1
ATOM 5593 C CA . LEU B 1 59 ? 22.609 -70.438 -34.406 1 96.12 59 LEU B CA 1
ATOM 5594 C C . LEU B 1 59 ? 21.719 -71.375 -35.156 1 96.12 59 LEU B C 1
ATOM 5596 O O . LEU B 1 59 ? 22.203 -72.375 -35.781 1 96.12 59 LEU B O 1
ATOM 5600 N N . ALA B 1 60 ? 20.438 -71.125 -35.125 1 95.69 60 ALA B N 1
ATOM 5601 C CA . ALA B 1 60 ? 19.5 -72 -35.844 1 95.69 60 ALA B CA 1
ATOM 5602 C C . ALA B 1 60 ? 19.828 -72.062 -37.344 1 95.69 60 ALA B C 1
ATOM 5604 O O . ALA B 1 60 ? 19.797 -73.125 -37.938 1 95.69 60 ALA B O 1
ATOM 5605 N N . HIS B 1 61 ? 20.141 -70.938 -37.875 1 92.69 61 HIS B N 1
ATOM 5606 C CA . HIS B 1 61 ? 20.516 -70.875 -39.281 1 92.69 61 HIS B CA 1
ATOM 5607 C C . HIS B 1 61 ? 21.719 -71.75 -39.594 1 92.69 61 HIS B C 1
ATOM 5609 O O . HIS B 1 61 ? 21.672 -72.562 -40.5 1 92.69 61 HIS B O 1
ATOM 5615 N N . ASN B 1 62 ? 22.734 -71.688 -38.875 1 94.06 62 ASN B N 1
ATOM 5616 C CA . ASN B 1 62 ? 23.969 -72.375 -39.125 1 94.06 62 ASN B CA 1
ATOM 5617 C C . ASN B 1 62 ? 23.812 -73.875 -38.875 1 94.06 62 ASN B C 1
ATOM 5619 O O . ASN B 1 62 ? 24.406 -74.688 -39.594 1 94.06 62 ASN B O 1
ATOM 5623 N N . LEU B 1 63 ? 23.047 -74.188 -37.938 1 95.5 63 LEU B N 1
ATOM 5624 C CA . LEU B 1 63 ? 22.781 -75.562 -37.656 1 95.5 63 LEU B CA 1
ATOM 5625 C C . LEU B 1 63 ? 22 -76.188 -38.812 1 95.5 63 LEU B C 1
ATOM 5627 O O . LEU B 1 63 ? 22.234 -77.375 -39.156 1 95.5 63 LEU B O 1
ATOM 5631 N N . ALA B 1 64 ? 21.078 -75.5 -39.312 1 94.06 64 ALA B N 1
ATOM 5632 C CA . ALA B 1 64 ? 20.297 -75.938 -40.469 1 94.06 64 ALA B CA 1
ATOM 5633 C C . ALA B 1 64 ? 21.203 -76.25 -41.656 1 94.06 64 ALA B C 1
ATOM 5635 O O . ALA B 1 64 ? 21.016 -77.25 -42.344 1 94.06 64 ALA B O 1
ATOM 5636 N N . VAL B 1 65 ? 22.156 -75.438 -41.906 1 89.19 65 VAL B N 1
ATOM 5637 C CA . VAL B 1 65 ? 23.109 -75.625 -42.969 1 89.19 65 VAL B CA 1
ATOM 5638 C C . VAL B 1 65 ? 23.969 -76.875 -42.688 1 89.19 65 VAL B C 1
ATOM 5640 O O . VAL B 1 65 ? 24.188 -77.688 -43.562 1 89.19 65 VAL B O 1
ATOM 5643 N N . GLU B 1 66 ? 24.422 -77 -41.531 1 93.38 66 GLU B N 1
ATOM 5644 C CA . GLU B 1 66 ? 25.203 -78.188 -41.156 1 93.38 66 GLU B CA 1
ATOM 5645 C C . GLU B 1 66 ? 24.406 -79.438 -41.344 1 93.38 66 GLU B C 1
ATOM 5647 O O . GLU B 1 66 ? 24.953 -80.5 -41.781 1 93.38 66 GLU B O 1
ATOM 5652 N N . ARG B 1 67 ? 23.156 -79.375 -40.969 1 93 67 ARG B N 1
ATOM 5653 C CA . ARG B 1 67 ? 22.281 -80.5 -41.188 1 93 67 ARG B CA 1
ATOM 5654 C C . ARG B 1 67 ? 22.266 -80.938 -42.656 1 93 67 ARG B C 1
ATOM 5656 O O . ARG B 1 67 ? 22.422 -82.125 -42.969 1 93 67 ARG B O 1
ATOM 5663 N N . GLY B 1 68 ? 22.094 -79.938 -43.5 1 86.25 68 GLY B N 1
ATOM 5664 C CA . GLY B 1 68 ? 22.062 -80.25 -44.938 1 86.25 68 GLY B CA 1
ATOM 5665 C C . GLY B 1 68 ? 23.344 -80.812 -45.469 1 86.25 68 GLY B C 1
ATOM 5666 O O . GLY B 1 68 ? 23.328 -81.812 -46.219 1 86.25 68 GLY B O 1
ATOM 5667 N N . LEU B 1 69 ? 24.453 -80.312 -45.031 1 85.75 69 LEU B N 1
ATOM 5668 C CA . LEU B 1 69 ? 25.75 -80.812 -45.469 1 85.75 69 LEU B CA 1
ATOM 5669 C C . LEU B 1 69 ? 26.031 -82.188 -44.906 1 85.75 69 LEU B C 1
ATOM 5671 O O . LEU B 1 69 ? 26.641 -83 -45.594 1 85.75 69 LEU B O 1
ATOM 5675 N N . THR B 1 70 ? 25.656 -82.375 -43.688 1 91.38 70 THR B N 1
ATOM 5676 C CA . THR B 1 70 ? 25.797 -83.688 -43.062 1 91.38 70 THR B CA 1
ATOM 5677 C C . THR B 1 70 ? 25.062 -84.75 -43.906 1 91.38 70 THR B C 1
ATOM 5679 O O . THR B 1 70 ? 25.594 -85.812 -44.156 1 91.38 70 THR B O 1
ATOM 5682 N N . ALA B 1 71 ? 23.828 -84.438 -44.219 1 86.25 71 ALA B N 1
ATOM 5683 C CA . ALA B 1 71 ? 23.062 -85.312 -45.062 1 86.25 71 ALA B CA 1
ATOM 5684 C C . ALA B 1 71 ? 23.781 -85.562 -46.406 1 86.25 71 ALA B C 1
ATOM 5686 O O . ALA B 1 71 ? 23.766 -86.688 -46.938 1 86.25 71 ALA B O 1
ATOM 5687 N N . GLY B 1 72 ? 24.422 -84.562 -46.969 1 81.12 72 GLY B N 1
ATOM 5688 C CA . GLY B 1 72 ? 25.203 -84.688 -48.188 1 81.12 72 GLY B CA 1
ATOM 5689 C C . GLY B 1 72 ? 26.406 -85.625 -48.031 1 81.12 72 GLY B C 1
ATOM 5690 O O . GLY B 1 72 ? 26.688 -86.438 -48.906 1 81.12 72 GLY B O 1
ATOM 5691 N N . VAL B 1 73 ? 27.094 -85.562 -47.031 1 87.19 73 VAL B N 1
ATOM 5692 C CA . VAL B 1 73 ? 28.281 -86.375 -46.781 1 87.19 73 VAL B CA 1
ATOM 5693 C C . VAL B 1 73 ? 27.875 -87.875 -46.656 1 87.19 73 VAL B C 1
ATOM 5695 O O . VAL B 1 73 ? 28.5 -88.75 -47.219 1 87.19 73 VAL B O 1
ATOM 5698 N N . LEU B 1 74 ? 26.844 -88.125 -45.875 1 87 74 LEU B N 1
ATOM 5699 C CA . LEU B 1 74 ? 26.375 -89.5 -45.688 1 87 74 LEU B CA 1
ATOM 5700 C C . LEU B 1 74 ? 25.859 -90.062 -47 1 87 74 LEU B C 1
ATOM 5702 O O . LEU B 1 74 ? 26.109 -91.25 -47.312 1 87 74 LEU B O 1
ATOM 5706 N N . GLY B 1 75 ? 25.094 -89.25 -47.688 1 78.62 75 GLY B N 1
ATOM 5707 C CA . GLY B 1 75 ? 24.547 -89.688 -48.969 1 78.62 75 GLY B CA 1
ATOM 5708 C C . GLY B 1 75 ? 25.609 -89.938 -50.031 1 78.62 75 GLY B C 1
ATOM 5709 O O . GLY B 1 75 ? 25.453 -90.875 -50.844 1 78.62 75 GLY B O 1
ATOM 5710 N N . SER B 1 76 ? 26.781 -89.25 -50 1 80.56 76 SER B N 1
ATOM 5711 C CA . SER B 1 76 ? 27.844 -89.375 -51 1 80.56 76 SER B CA 1
ATOM 5712 C C . SER B 1 76 ? 28.938 -90.312 -50.5 1 80.56 76 SER B C 1
ATOM 5714 O O . SER B 1 76 ? 29.984 -90.438 -51.156 1 80.56 76 SER B O 1
ATOM 5716 N N . GLN B 1 77 ? 28.734 -90.875 -49.438 1 84.12 77 GLN B N 1
ATOM 5717 C CA . GLN B 1 77 ? 29.656 -91.812 -48.812 1 84.12 77 GLN B CA 1
ATOM 5718 C C . GLN B 1 77 ? 31.047 -91.188 -48.625 1 84.12 77 GLN B C 1
ATOM 5720 O O . GLN B 1 77 ? 32.062 -91.812 -48.938 1 84.12 77 GLN B O 1
ATOM 5725 N N . GLY B 1 78 ? 31.016 -89.875 -48.25 1 86.19 78 GLY B N 1
ATOM 5726 C CA . GLY B 1 78 ? 32.25 -89.188 -47.781 1 86.19 78 GLY B CA 1
ATOM 5727 C C . GLY B 1 78 ? 33 -88.562 -48.906 1 86.19 78 GLY B C 1
ATOM 5728 O O . GLY B 1 78 ? 34.25 -88.562 -48.906 1 86.19 78 GLY B O 1
ATOM 5729 N N . LYS B 1 79 ? 32.375 -88.062 -49.844 1 89.06 79 LYS B N 1
ATOM 5730 C CA . LYS B 1 79 ? 33.062 -87.25 -50.875 1 89.06 79 LYS B CA 1
ATOM 5731 C C . LYS B 1 79 ? 33.844 -86.125 -50.281 1 89.06 79 LYS B C 1
ATOM 5733 O O . LYS B 1 79 ? 33.312 -85.312 -49.469 1 89.06 79 LYS B O 1
ATOM 5738 N N . THR B 1 80 ? 35.062 -86 -50.688 1 88.88 80 THR B N 1
ATOM 5739 C CA . THR B 1 80 ? 36.031 -85.062 -50.062 1 88.88 80 THR B CA 1
ATOM 5740 C C . THR B 1 80 ? 35.562 -83.625 -50.188 1 88.88 80 THR B C 1
ATOM 5742 O O . THR B 1 80 ? 35.719 -82.875 -49.219 1 88.88 80 THR B O 1
ATOM 5745 N N . GLU B 1 81 ? 34.969 -83.188 -51.219 1 87.06 81 GLU B N 1
ATOM 5746 C CA . GLU B 1 81 ? 34.531 -81.812 -51.438 1 87.06 81 GLU B CA 1
ATOM 5747 C C . GLU B 1 81 ? 33.438 -81.438 -50.438 1 87.06 81 GLU B C 1
ATOM 5749 O O . GLU B 1 81 ? 33.438 -80.312 -49.938 1 87.06 81 GLU B O 1
ATOM 5754 N N . ILE B 1 82 ? 32.562 -82.25 -50.062 1 87.25 82 ILE B N 1
ATOM 5755 C CA . ILE B 1 82 ? 31.453 -82 -49.188 1 87.25 82 ILE B CA 1
ATOM 5756 C C . ILE B 1 82 ? 31.938 -82 -47.719 1 87.25 82 ILE B C 1
ATOM 5758 O O . ILE B 1 82 ? 31.453 -81.188 -46.906 1 87.25 82 ILE B O 1
ATOM 5762 N N . VAL B 1 83 ? 32.812 -82.875 -47.531 1 92.31 83 VAL B N 1
ATOM 5763 C CA . VAL B 1 83 ? 33.406 -83 -46.188 1 92.31 83 VAL B CA 1
ATOM 5764 C C . VAL B 1 83 ? 34.094 -81.688 -45.844 1 92.31 83 VAL B C 1
ATOM 5766 O O . VAL B 1 83 ? 34.031 -81.188 -44.688 1 92.31 83 VAL B O 1
ATOM 5769 N N . GLN B 1 84 ? 34.781 -81.125 -46.781 1 92.56 84 GLN B N 1
ATOM 5770 C CA . GLN B 1 84 ? 35.469 -79.875 -46.562 1 92.56 84 GLN B CA 1
ATOM 5771 C C . GLN B 1 84 ? 34.469 -78.75 -46.281 1 92.56 84 GLN B C 1
ATOM 5773 O O . GLN B 1 84 ? 34.688 -77.938 -45.375 1 92.56 84 GLN B O 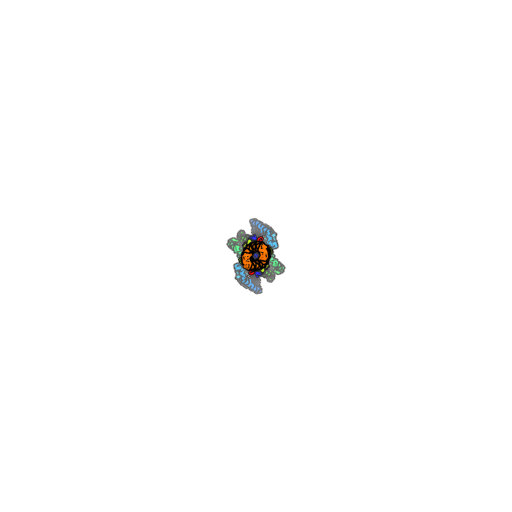1
ATOM 5778 N N . LYS B 1 85 ? 33.438 -78.688 -46.969 1 89.88 85 LYS B N 1
ATOM 5779 C CA . LYS B 1 85 ? 32.375 -77.688 -46.75 1 89.88 85 LYS B CA 1
ATOM 5780 C C . LYS B 1 85 ? 31.734 -77.875 -45.375 1 89.88 85 LYS B C 1
ATOM 5782 O O . LYS B 1 85 ? 31.438 -76.875 -44.688 1 89.88 85 LYS B O 1
ATOM 5787 N N . LEU B 1 86 ? 31.531 -79.062 -44.969 1 93.56 86 LEU B N 1
ATOM 5788 C CA . LEU B 1 86 ? 30.953 -79.375 -43.688 1 93.56 86 LEU B CA 1
ATOM 5789 C C . LEU B 1 86 ? 31.875 -78.938 -42.562 1 93.56 86 LEU B C 1
ATOM 5791 O O . LEU B 1 86 ? 31.406 -78.375 -41.562 1 93.56 86 LEU B O 1
ATOM 5795 N N . THR B 1 87 ? 33.156 -79.25 -42.75 1 95.06 87 THR B N 1
ATOM 5796 C CA . THR B 1 87 ? 34.125 -78.812 -41.75 1 95.06 87 THR B CA 1
ATOM 5797 C C . THR B 1 87 ? 34.125 -77.312 -41.562 1 95.06 87 THR B C 1
ATOM 5799 O O . THR B 1 87 ? 34.188 -76.812 -40.438 1 95.06 87 THR B O 1
ATOM 5802 N N . GLN B 1 88 ? 34 -76.625 -42.625 1 94.44 88 GLN B N 1
ATOM 5803 C CA . GLN B 1 88 ? 33.969 -75.188 -42.562 1 94.44 88 GLN B CA 1
ATOM 5804 C C . GLN B 1 88 ? 32.688 -74.75 -41.875 1 94.44 88 GLN B C 1
ATOM 5806 O O . GLN B 1 88 ? 32.688 -73.75 -41.094 1 94.44 88 GLN B O 1
ATOM 5811 N N . GLN B 1 89 ? 31.641 -75.312 -42.156 1 93.69 89 GLN B N 1
ATOM 5812 C CA . GLN B 1 89 ? 30.359 -75 -41.562 1 93.69 89 GLN B CA 1
ATOM 5813 C C . GLN B 1 89 ? 30.344 -75.25 -40.062 1 93.69 89 GLN B C 1
ATOM 5815 O O . GLN B 1 89 ? 29.75 -74.5 -39.281 1 93.69 89 GLN B O 1
ATOM 5820 N N . ARG B 1 90 ? 30.906 -76.438 -39.688 1 96.88 90 ARG B N 1
ATOM 5821 C CA . ARG B 1 90 ? 30.969 -76.75 -38.281 1 96.88 90 ARG B CA 1
ATOM 5822 C C . ARG B 1 90 ? 31.688 -75.688 -37.5 1 96.88 90 ARG B C 1
ATOM 5824 O O . ARG B 1 90 ? 31.328 -75.438 -36.344 1 96.88 90 ARG B O 1
ATOM 5831 N N . LYS B 1 91 ? 32.625 -75 -38.125 1 96.88 91 LYS B N 1
ATOM 5832 C CA . LYS B 1 91 ? 33.281 -73.875 -37.469 1 96.88 91 LYS B CA 1
ATOM 5833 C C . LYS B 1 91 ? 32.344 -72.688 -37.25 1 96.88 91 LYS B C 1
ATOM 5835 O O . LYS B 1 91 ? 32.375 -72.062 -36.219 1 96.88 91 LYS B O 1
ATOM 5840 N N . LYS B 1 92 ? 31.547 -72.438 -38.188 1 96 92 LYS B N 1
ATOM 5841 C CA . LYS B 1 92 ? 30.562 -71.375 -38.062 1 96 92 LYS B CA 1
ATOM 5842 C C . LYS B 1 92 ? 29.547 -71.688 -36.969 1 96 92 LYS B C 1
ATOM 5844 O O . LYS B 1 92 ? 29.125 -70.75 -36.25 1 96 92 LYS B O 1
ATOM 5849 N N . VAL B 1 93 ? 29.156 -72.875 -36.875 1 97.25 93 VAL B N 1
ATOM 5850 C CA . VAL B 1 93 ? 28.234 -73.25 -35.812 1 97.25 93 VAL B CA 1
ATOM 5851 C C . VAL B 1 93 ? 28.891 -73.125 -34.469 1 97.25 93 VAL B C 1
ATOM 5853 O O . VAL B 1 93 ? 28.266 -72.562 -33.531 1 97.25 93 VAL B O 1
ATOM 5856 N N . ASP B 1 94 ? 30.141 -73.562 -34.406 1 97.31 94 ASP B N 1
ATOM 5857 C CA . ASP B 1 94 ? 30.859 -73.375 -33.156 1 97.31 94 ASP B CA 1
ATOM 5858 C C . ASP B 1 94 ? 30.953 -71.875 -32.75 1 97.31 94 ASP B C 1
ATOM 5860 O O . ASP B 1 94 ? 30.797 -71.562 -31.594 1 97.31 94 ASP B O 1
ATOM 5864 N N . ASP B 1 95 ? 31.172 -71.125 -33.688 1 96.5 95 ASP B N 1
ATOM 5865 C CA . ASP B 1 95 ? 31.234 -69.688 -33.469 1 96.5 95 ASP B CA 1
ATOM 5866 C C . ASP B 1 95 ? 29.875 -69.188 -33 1 96.5 95 ASP B C 1
ATOM 5868 O O . ASP B 1 95 ? 29.812 -68.312 -32.094 1 96.5 95 ASP B O 1
ATOM 5872 N N . ALA B 1 96 ? 28.828 -69.562 -33.594 1 96.81 96 ALA B N 1
ATOM 5873 C CA . ALA B 1 96 ? 27.484 -69.188 -33.219 1 96.81 96 ALA B CA 1
ATOM 5874 C C . ALA B 1 96 ? 27.141 -69.625 -31.797 1 96.81 96 ALA B C 1
ATOM 5876 O O . ALA B 1 96 ? 26.5 -68.875 -31.031 1 96.81 96 ALA B O 1
ATOM 5877 N N . ILE B 1 97 ? 27.578 -70.875 -31.453 1 96.62 97 ILE B N 1
ATOM 5878 C CA . ILE B 1 97 ? 27.359 -71.375 -30.109 1 96.62 97 ILE B CA 1
ATOM 5879 C C . ILE B 1 97 ? 28.094 -70.5 -29.094 1 96.62 97 ILE B C 1
ATOM 5881 O O . ILE B 1 97 ? 27.516 -70.125 -28.078 1 96.62 97 ILE B O 1
ATOM 5885 N N . ASN B 1 98 ? 29.297 -70.125 -29.375 1 95.12 98 ASN B N 1
ATOM 5886 C CA . ASN B 1 98 ? 30.094 -69.312 -28.469 1 95.12 98 ASN B CA 1
ATOM 5887 C C . ASN B 1 98 ? 29.516 -67.938 -28.297 1 95.12 98 ASN B C 1
ATOM 5889 O O . ASN B 1 98 ? 29.5 -67.375 -27.188 1 95.12 98 ASN B O 1
ATOM 5893 N N . SER B 1 99 ? 29.094 -67.438 -29.359 1 94.56 99 SER B N 1
ATOM 5894 C CA . SER B 1 99 ? 28.5 -66.125 -29.312 1 94.56 99 SER B CA 1
ATOM 5895 C C . SER B 1 99 ? 27.25 -66.062 -28.453 1 94.56 99 SER B C 1
ATOM 5897 O O . SER B 1 99 ? 27 -65.062 -27.75 1 94.56 99 SER B O 1
ATOM 5899 N N . LEU B 1 100 ? 26.438 -67.125 -28.5 1 94.19 100 LEU B N 1
ATOM 5900 C CA . LEU B 1 100 ? 25.203 -67.188 -27.734 1 94.19 100 LEU B CA 1
ATOM 5901 C C . LEU B 1 100 ? 25.516 -67.375 -26.25 1 94.19 100 LEU B C 1
ATOM 5903 O O . LEU B 1 100 ? 24.922 -66.75 -25.391 1 94.19 100 LEU B O 1
ATOM 5907 N N . VAL B 1 101 ? 26.453 -68.188 -25.969 1 90.88 101 VAL B N 1
ATOM 5908 C CA . VAL B 1 101 ? 26.766 -68.562 -24.594 1 90.88 101 VAL B CA 1
ATOM 5909 C C . VAL B 1 101 ? 27.469 -67.438 -23.906 1 90.88 101 VAL B C 1
ATOM 5911 O O . VAL B 1 101 ? 27.266 -67.188 -22.719 1 90.88 101 VAL B O 1
ATOM 5914 N N . GLN B 1 102 ? 28.203 -66.562 -24.594 1 90.62 102 GLN B N 1
ATOM 5915 C CA . GLN B 1 102 ? 28.984 -65.438 -24 1 90.62 102 GLN B CA 1
ATOM 5916 C C . GLN B 1 102 ? 28.156 -64.188 -23.969 1 90.62 102 GLN B C 1
ATOM 5918 O O . GLN B 1 102 ? 28.609 -63.156 -23.438 1 90.62 102 GLN B O 1
ATOM 5923 N N . LEU B 1 103 ? 27.031 -64.25 -24.547 1 90.12 103 LEU B N 1
ATOM 5924 C CA . LEU B 1 103 ? 26.219 -63.031 -24.609 1 90.12 103 LEU B CA 1
ATOM 5925 C C . LEU B 1 103 ? 25.781 -62.594 -23.219 1 90.12 103 LEU B C 1
ATOM 5927 O O . LEU B 1 103 ? 25.266 -63.406 -22.438 1 90.12 103 LEU B O 1
ATOM 5931 N N . ASN B 1 104 ? 26.141 -61.406 -22.828 1 84.06 104 ASN B N 1
ATOM 5932 C CA . ASN B 1 104 ? 25.766 -60.844 -21.531 1 84.06 104 ASN B CA 1
ATOM 5933 C C . ASN B 1 104 ? 24.484 -60 -21.656 1 84.06 104 ASN B C 1
ATOM 5935 O O . ASN B 1 104 ? 24.469 -59 -22.375 1 84.06 104 ASN B O 1
ATOM 5939 N N . THR B 1 105 ? 23.391 -60.469 -21.047 1 86.69 105 THR B N 1
ATOM 5940 C CA . THR B 1 105 ? 22.125 -59.75 -21.031 1 86.69 105 THR B CA 1
ATOM 5941 C C . THR B 1 105 ? 21.719 -59.406 -19.594 1 86.69 105 THR B C 1
ATOM 5943 O O . THR B 1 105 ? 20.828 -60.031 -19.031 1 86.69 105 THR B O 1
ATOM 5946 N N . PRO B 1 106 ? 22.266 -58.344 -19.016 1 84.75 106 PRO B N 1
ATOM 5947 C CA . PRO B 1 106 ? 22.062 -58.031 -17.609 1 84.75 106 PRO B CA 1
ATOM 5948 C C . PRO B 1 106 ? 20.609 -57.688 -17.281 1 84.75 106 PRO B C 1
ATOM 5950 O O . PRO B 1 106 ? 20.172 -57.812 -16.141 1 84.75 106 PRO B O 1
ATOM 5953 N N . LEU B 1 107 ? 19.844 -57.25 -18.266 1 84.25 107 LEU B N 1
ATOM 5954 C CA . LEU B 1 107 ? 18.484 -56.781 -17.984 1 84.25 107 LEU B CA 1
ATOM 5955 C C . LEU B 1 107 ? 17.484 -57.938 -18.109 1 84.25 107 LEU B C 1
ATOM 5957 O O . LEU B 1 107 ? 16.312 -57.781 -17.781 1 84.25 107 LEU B O 1
ATOM 5961 N N . ILE B 1 108 ? 17.828 -58.938 -18.656 1 83.88 108 ILE B N 1
ATOM 5962 C CA . ILE B 1 108 ? 16.984 -60.125 -18.75 1 83.88 108 ILE B CA 1
ATOM 5963 C C . ILE B 1 108 ? 17.25 -61.031 -17.547 1 83.88 108 ILE B C 1
ATOM 5965 O O . ILE B 1 108 ? 18.406 -61.281 -17.203 1 83.88 108 ILE B O 1
ATOM 5969 N N . SER B 1 109 ? 16.172 -61.469 -16.953 1 78.75 109 SER B N 1
ATOM 5970 C CA . SER B 1 109 ? 16.328 -62.281 -15.758 1 78.75 109 SER B CA 1
ATOM 5971 C C . SER B 1 109 ? 17.188 -63.531 -16.031 1 78.75 109 SER B C 1
ATOM 5973 O O . SER B 1 109 ? 17.062 -64.188 -17.078 1 78.75 109 SER B O 1
ATOM 5975 N N . SER B 1 110 ? 18.078 -63.812 -15.188 1 71.88 110 SER B N 1
ATOM 5976 C CA . SER B 1 110 ? 19 -64.938 -15.305 1 71.88 110 SER B CA 1
ATOM 5977 C C . SER B 1 110 ? 18.25 -66.25 -15.344 1 71.88 110 SER B C 1
ATOM 5979 O O . SER B 1 110 ? 18.625 -67.188 -16.078 1 71.88 110 SER B O 1
ATOM 5981 N N . SER B 1 111 ? 17.188 -66.25 -14.586 1 71.12 111 SER B N 1
ATOM 5982 C CA . SER B 1 111 ? 16.406 -67.5 -14.531 1 71.12 111 SER B CA 1
ATOM 5983 C C . SER B 1 111 ? 15.727 -67.812 -15.875 1 71.12 111 SER B C 1
ATOM 5985 O O . SER B 1 111 ? 15.734 -68.938 -16.344 1 71.12 111 SER B O 1
ATOM 5987 N N . ASP B 1 112 ? 15.289 -66.75 -16.484 1 75.56 112 ASP B N 1
ATOM 5988 C CA . ASP B 1 112 ? 14.625 -66.875 -17.766 1 75.56 112 ASP B CA 1
ATOM 5989 C C . ASP B 1 112 ? 15.617 -67.312 -18.844 1 75.56 112 ASP B C 1
ATOM 5991 O O . ASP B 1 112 ? 15.336 -68.188 -19.641 1 75.56 112 ASP B O 1
ATOM 5995 N N . SER B 1 113 ? 16.703 -66.688 -18.719 1 77.75 113 SER B N 1
ATOM 5996 C CA . SER B 1 113 ? 17.734 -67 -19.703 1 77.75 113 SER B CA 1
ATOM 5997 C C . SER B 1 113 ? 18.25 -68.438 -19.531 1 77.75 113 SER B C 1
ATOM 5999 O O . SER B 1 113 ? 18.5 -69.125 -20.516 1 77.75 113 SER B O 1
ATOM 6001 N N . TYR B 1 114 ? 18.328 -68.812 -18.359 1 73.44 114 TYR B N 1
ATOM 6002 C CA . TYR B 1 114 ? 18.828 -70.188 -18.047 1 73.44 114 TYR B CA 1
ATOM 6003 C C . TYR B 1 114 ? 17.828 -71.25 -18.5 1 73.44 114 TYR B C 1
ATOM 6005 O O . TYR B 1 114 ? 18.219 -72.25 -19.141 1 73.44 114 TYR B O 1
ATOM 6013 N N . ASP B 1 115 ? 16.656 -71.062 -18.203 1 80.25 115 ASP B N 1
ATOM 6014 C CA . ASP B 1 115 ? 15.633 -72 -18.562 1 80.25 115 ASP B CA 1
ATOM 6015 C C . ASP B 1 115 ? 15.547 -72.188 -20.078 1 80.25 115 ASP B C 1
ATOM 6017 O O . ASP B 1 115 ? 15.344 -73.312 -20.562 1 80.25 115 ASP B O 1
ATOM 6021 N N . LEU B 1 116 ? 15.742 -71.188 -20.734 1 85.31 116 LEU B N 1
ATOM 6022 C CA . LEU B 1 116 ? 15.719 -71.188 -22.188 1 85.31 116 LEU B CA 1
ATOM 6023 C C . LEU B 1 116 ? 16.922 -72 -22.734 1 85.31 116 LEU B C 1
ATOM 6025 O O . LEU B 1 116 ? 16.766 -72.875 -23.578 1 85.31 116 LEU B O 1
ATOM 6029 N N . LEU B 1 117 ? 18.047 -71.688 -22.141 1 87.56 117 LEU B N 1
ATOM 6030 C CA . LEU B 1 117 ? 19.297 -72.25 -22.672 1 87.56 117 LEU B CA 1
ATOM 6031 C C . LEU B 1 117 ? 19.5 -73.688 -22.266 1 87.56 117 LEU B C 1
ATOM 6033 O O . LEU B 1 117 ? 20.188 -74.438 -22.969 1 87.56 117 LEU B O 1
ATOM 6037 N N . GLN B 1 118 ? 18.859 -74.188 -21.312 1 89.06 118 GLN B N 1
ATOM 6038 C CA . GLN B 1 118 ? 19.141 -75.438 -20.703 1 89.06 118 GLN B CA 1
ATOM 6039 C C . GLN B 1 118 ? 18.906 -76.562 -21.703 1 89.06 118 GLN B C 1
ATOM 6041 O O . GLN B 1 118 ? 19.781 -77.438 -21.938 1 89.06 118 GLN B O 1
ATOM 6046 N N . ASP B 1 119 ? 17.703 -76.625 -22.25 1 89.94 119 ASP B N 1
ATOM 6047 C CA . ASP B 1 119 ? 17.359 -77.688 -23.172 1 89.94 119 ASP B CA 1
ATOM 6048 C C . ASP B 1 119 ? 18.234 -77.688 -24.422 1 89.94 119 ASP B C 1
ATOM 6050 O O . ASP B 1 119 ? 18.625 -78.688 -24.953 1 89.94 119 ASP B O 1
ATOM 6054 N N . VAL B 1 120 ? 18.531 -76.5 -24.828 1 92.81 120 VAL B N 1
ATOM 6055 C CA . VAL B 1 120 ? 19.391 -76.375 -26 1 92.81 120 VAL B CA 1
ATOM 6056 C C . VAL B 1 120 ? 20.812 -76.812 -25.656 1 92.81 120 VAL B C 1
ATOM 6058 O O . VAL B 1 120 ? 21.453 -77.5 -26.438 1 92.81 120 VAL B O 1
ATOM 6061 N N . GLN B 1 121 ? 21.219 -76.5 -24.5 1 92.88 121 GLN B N 1
ATOM 6062 C CA . GLN B 1 121 ? 22.562 -76.875 -24.062 1 92.88 121 GLN B CA 1
ATOM 6063 C C . GLN B 1 121 ? 22.703 -78.375 -23.922 1 92.88 121 GLN B C 1
ATOM 6065 O O . GLN B 1 121 ? 23.75 -78.938 -24.25 1 92.88 121 GLN B O 1
ATOM 6070 N N . VAL B 1 122 ? 21.75 -79.062 -23.453 1 93.56 122 VAL B N 1
ATOM 6071 C CA . VAL B 1 122 ? 21.75 -80.5 -23.312 1 93.56 122 VAL B CA 1
ATOM 6072 C C . VAL B 1 122 ? 21.969 -81.125 -24.688 1 93.56 122 VAL B C 1
ATOM 6074 O O . VAL B 1 122 ? 22.734 -82.062 -24.812 1 93.56 122 VAL B O 1
ATOM 6077 N N . GLN B 1 123 ? 21.234 -80.625 -25.656 1 94.69 123 GLN B N 1
ATOM 6078 C CA . GLN B 1 123 ? 21.391 -81.125 -27.016 1 94.69 123 GLN B CA 1
ATOM 6079 C C . GLN B 1 123 ? 22.75 -80.75 -27.594 1 94.69 123 GLN B C 1
ATOM 6081 O O . GLN B 1 123 ? 23.375 -81.562 -28.281 1 94.69 123 GLN B O 1
ATOM 6086 N N . LEU B 1 124 ? 23.234 -79.562 -27.328 1 94.88 124 LEU B N 1
ATOM 6087 C CA . LEU B 1 124 ? 24.516 -79.125 -27.844 1 94.88 124 LEU B CA 1
ATOM 6088 C C . LEU B 1 124 ? 25.656 -79.938 -27.281 1 94.88 124 LEU B C 1
ATOM 6090 O O . LEU B 1 124 ? 26.672 -80.188 -27.953 1 94.88 124 LEU B O 1
ATOM 6094 N N . ASN B 1 125 ? 25.484 -80.5 -26.172 1 93.62 125 ASN B N 1
ATOM 6095 C CA . ASN B 1 125 ? 26.5 -81.375 -25.562 1 93.62 125 ASN B CA 1
ATOM 6096 C C . ASN B 1 125 ? 26.656 -82.688 -26.312 1 93.62 125 ASN B C 1
ATOM 6098 O O . ASN B 1 125 ? 27.688 -83.375 -26.188 1 93.62 125 ASN B O 1
ATOM 6102 N N . ARG B 1 126 ? 25.672 -83 -27.062 1 95.56 126 ARG B N 1
ATOM 6103 C CA . ARG B 1 126 ? 25.703 -84.25 -27.812 1 95.56 126 ARG B CA 1
ATOM 6104 C C . ARG B 1 126 ? 26.156 -84 -29.25 1 95.56 126 ARG B C 1
ATOM 6106 O O . ARG B 1 126 ? 26.234 -84.938 -30.062 1 95.56 126 ARG B O 1
ATOM 6113 N N . LEU B 1 127 ? 26.469 -82.75 -29.531 1 96.56 127 LEU B N 1
ATOM 6114 C CA . LEU B 1 127 ? 26.797 -82.375 -30.891 1 96.56 127 LEU B CA 1
ATOM 6115 C C . LEU B 1 127 ? 28.062 -83.062 -31.375 1 96.56 127 LEU B C 1
ATOM 6117 O O . LEU B 1 127 ? 28.094 -83.562 -32.5 1 96.56 127 LEU B O 1
ATOM 6121 N N . ASN B 1 128 ? 29.031 -83.188 -30.562 1 94.88 128 ASN B N 1
ATOM 6122 C CA . ASN B 1 128 ? 30.281 -83.812 -30.938 1 94.88 128 ASN B CA 1
ATOM 6123 C C . ASN B 1 128 ? 30.125 -85.312 -31.203 1 94.88 128 ASN B C 1
ATOM 6125 O O . ASN B 1 128 ? 30.766 -85.875 -32.094 1 94.88 128 ASN B O 1
ATOM 6129 N N . GLN B 1 129 ? 29.281 -85.875 -30.422 1 95.88 129 GLN B N 1
ATOM 6130 C CA . GLN B 1 129 ? 29 -87.312 -30.625 1 95.88 129 GLN B CA 1
ATOM 6131 C C . GLN B 1 129 ? 28.359 -87.562 -31.984 1 95.88 129 GLN B C 1
ATOM 6133 O O . GLN B 1 129 ? 28.703 -88.5 -32.688 1 95.88 129 GLN B O 1
ATOM 6138 N N . VAL B 1 130 ? 27.531 -86.688 -32.312 1 96.5 130 VAL B N 1
ATOM 6139 C CA . VAL B 1 130 ? 26.859 -86.812 -33.625 1 96.5 130 VAL B CA 1
ATOM 6140 C C . VAL B 1 130 ? 27.859 -86.562 -34.75 1 96.5 130 VAL B C 1
ATOM 6142 O O . VAL B 1 130 ? 27.891 -87.312 -35.719 1 96.5 130 VAL B O 1
ATOM 6145 N N . ARG B 1 131 ? 28.672 -85.625 -34.625 1 96 131 ARG B N 1
ATOM 6146 C CA . ARG B 1 131 ? 29.672 -85.25 -35.625 1 96 131 ARG B CA 1
ATOM 6147 C C . ARG B 1 131 ? 30.656 -86.438 -35.844 1 96 131 ARG B C 1
ATOM 6149 O O . ARG B 1 131 ? 31 -86.75 -36.969 1 96 131 ARG B O 1
ATOM 6156 N N . GLN B 1 132 ? 31 -87.062 -34.781 1 94.94 132 GLN B N 1
ATOM 6157 C CA . GLN B 1 132 ? 31.938 -88.188 -34.875 1 94.94 132 GLN B CA 1
ATOM 6158 C C . GLN B 1 132 ? 31.297 -89.375 -35.625 1 94.94 132 GLN B C 1
ATOM 6160 O O . GLN B 1 132 ? 31.969 -90.062 -36.406 1 94.94 132 GLN B O 1
ATOM 6165 N N . GLY B 1 133 ? 30.125 -89.625 -35.312 1 95.06 133 GLY B N 1
ATOM 6166 C CA . GLY B 1 133 ? 29.406 -90.625 -36.031 1 95.06 133 GLY B CA 1
ATOM 6167 C C . GLY B 1 133 ? 29.344 -90.375 -37.531 1 95.06 133 GLY B C 1
ATOM 6168 O O . GLY B 1 133 ? 29.438 -91.312 -38.312 1 95.06 133 GLY B O 1
ATOM 6169 N N . VAL B 1 134 ? 29.141 -89.125 -37.906 1 94.31 134 VAL B N 1
ATOM 6170 C CA . VAL B 1 134 ? 29.062 -88.75 -39.281 1 94.31 134 VAL B CA 1
ATOM 6171 C C . VAL B 1 134 ? 30.438 -88.875 -39.938 1 94.31 134 VAL B C 1
ATOM 6173 O O . VAL B 1 134 ? 30.547 -89.375 -41.094 1 94.31 134 VAL B O 1
ATOM 6176 N N . ASP B 1 135 ? 31.469 -88.562 -39.219 1 93.88 135 ASP B N 1
ATOM 6177 C CA . ASP B 1 135 ? 32.812 -88.625 -39.75 1 93.88 135 ASP B CA 1
ATOM 6178 C C . ASP B 1 135 ? 33.219 -90.062 -40.031 1 93.88 135 ASP B C 1
ATOM 6180 O O . ASP B 1 135 ? 33.969 -90.375 -40.969 1 93.88 135 ASP B O 1
ATOM 6184 N N . ARG B 1 136 ? 32.656 -91.062 -39.281 1 94.38 136 ARG B N 1
ATOM 6185 C CA . ARG B 1 136 ? 32.969 -92.438 -39.438 1 94.38 136 ARG B CA 1
ATOM 6186 C C . ARG B 1 136 ? 32 -93.125 -40.438 1 94.38 136 ARG B C 1
ATOM 6188 O O . ARG B 1 136 ? 32.094 -94.312 -40.688 1 94.38 136 ARG B O 1
ATOM 6195 N N . LEU B 1 137 ? 31.109 -92.312 -41.031 1 91.25 137 LEU B N 1
ATOM 6196 C CA . LEU B 1 137 ? 30.078 -92.75 -41.969 1 91.25 137 LEU B CA 1
ATOM 6197 C C . LEU B 1 137 ? 29.234 -93.875 -41.375 1 91.25 137 LEU B C 1
ATOM 6199 O O . LEU B 1 137 ? 28.75 -94.75 -42.094 1 91.25 137 LEU B O 1
ATOM 6203 N N . SER B 1 138 ? 29.219 -93.875 -40 1 92.06 138 SER B N 1
ATOM 6204 C CA . SER B 1 138 ? 28.406 -94.812 -39.281 1 92.06 138 SER B CA 1
ATOM 6205 C C . SER B 1 138 ? 27.75 -94.125 -38.062 1 92.06 138 SER B C 1
ATOM 6207 O O . SER B 1 138 ? 28.125 -94.438 -36.906 1 92.06 138 SER B O 1
ATOM 6209 N N . PRO B 1 139 ? 26.766 -93.312 -38.375 1 90.69 139 PRO B N 1
ATOM 6210 C CA . PRO B 1 139 ? 26.156 -92.562 -37.281 1 90.69 139 PRO B CA 1
ATOM 6211 C C . PRO B 1 139 ? 25.328 -93.5 -36.344 1 90.69 139 PRO B C 1
ATOM 6213 O O . PRO B 1 139 ? 24.531 -94.312 -36.844 1 90.69 139 PRO B O 1
ATOM 6216 N N . GLN B 1 140 ? 25.594 -93.438 -35.062 1 89.5 140 GLN B N 1
ATOM 6217 C CA . GLN B 1 140 ? 24.812 -94.125 -34.062 1 89.5 140 GLN B CA 1
ATOM 6218 C C . GLN B 1 140 ? 23.484 -93.375 -33.781 1 89.5 140 GLN B C 1
ATOM 6220 O O . GLN B 1 140 ? 22.469 -94.062 -33.5 1 89.5 140 GLN B O 1
ATOM 6225 N N . ILE B 1 141 ? 23.594 -92.125 -33.875 1 91.06 141 ILE B N 1
ATOM 6226 C CA . ILE B 1 141 ? 22.438 -91.25 -33.75 1 91.06 141 ILE B CA 1
ATOM 6227 C C . ILE B 1 141 ? 22.062 -90.688 -35.125 1 91.06 141 ILE B C 1
ATOM 6229 O O . ILE B 1 141 ? 22.922 -90.188 -35.844 1 91.06 141 ILE B O 1
ATOM 6233 N N . ALA B 1 142 ? 20.766 -90.75 -35.406 1 91.5 142 ALA B N 1
ATOM 6234 C CA . ALA B 1 142 ? 20.328 -90.25 -36.719 1 91.5 142 ALA B CA 1
ATOM 6235 C C . ALA B 1 142 ? 20.516 -88.75 -36.812 1 91.5 142 ALA B C 1
ATOM 6237 O O . ALA B 1 142 ? 19.812 -88 -36.125 1 91.5 142 ALA B O 1
ATOM 6238 N N . PRO B 1 143 ? 21.469 -88.312 -37.625 1 93.12 143 PRO B N 1
ATOM 6239 C CA . PRO B 1 143 ? 21.844 -86.875 -37.594 1 93.12 143 PRO B CA 1
ATOM 6240 C C . PRO B 1 143 ? 20.688 -86 -38.031 1 93.12 143 PRO B C 1
ATOM 6242 O O . PRO B 1 143 ? 20.484 -84.938 -37.406 1 93.12 143 PRO B O 1
ATOM 6245 N N . PHE B 1 144 ? 19.953 -86.25 -39.062 1 92.56 144 PHE B N 1
ATOM 6246 C CA . PHE B 1 144 ? 18.875 -85.438 -39.562 1 92.56 144 PHE B CA 1
ATOM 6247 C C . PHE B 1 144 ? 17.844 -85.125 -38.438 1 92.56 144 PHE B C 1
ATOM 6249 O O . PHE B 1 144 ? 17.469 -84 -38.219 1 92.56 144 PHE B O 1
ATOM 6256 N N . GLY B 1 145 ? 17.453 -86.188 -37.781 1 91.88 145 GLY B N 1
ATOM 6257 C CA . GLY B 1 145 ? 16.516 -86 -36.656 1 91.88 145 GLY B CA 1
ATOM 6258 C C . GLY B 1 145 ? 17.094 -85.188 -35.531 1 91.88 145 GLY B C 1
ATOM 6259 O O . GLY B 1 145 ? 16.406 -84.375 -34.938 1 91.88 145 GLY B O 1
ATOM 6260 N N . TYR B 1 146 ? 18.359 -85.375 -35.25 1 94.44 146 TYR B N 1
ATOM 6261 C CA . TYR B 1 146 ? 19.047 -84.625 -34.188 1 94.44 146 TYR B CA 1
ATOM 6262 C C . TYR B 1 146 ? 19.047 -83.188 -34.469 1 94.44 146 TYR B C 1
ATOM 6264 O O . TYR B 1 146 ? 18.609 -82.375 -33.625 1 94.44 146 TYR B O 1
ATOM 6272 N N . TYR B 1 147 ? 19.547 -82.75 -35.625 1 96.06 147 TYR B N 1
ATOM 6273 C CA . TYR B 1 147 ? 19.641 -81.375 -35.969 1 96.06 147 TYR B CA 1
ATOM 6274 C C . TYR B 1 147 ? 18.25 -80.75 -36.031 1 96.06 147 TYR B C 1
ATOM 6276 O O . TYR B 1 147 ? 18.062 -79.562 -35.594 1 96.06 147 TYR B O 1
ATOM 6284 N N . SER B 1 148 ? 17.281 -81.438 -36.562 1 95 148 SER B N 1
ATOM 6285 C CA . SER B 1 148 ? 15.914 -80.938 -36.656 1 95 148 SER B CA 1
ATOM 6286 C C . SER B 1 148 ? 15.312 -80.688 -35.281 1 95 148 SER B C 1
ATOM 6288 O O . SER B 1 148 ? 14.656 -79.625 -35.062 1 95 148 SER B O 1
ATOM 6290 N N . ASN B 1 149 ? 15.508 -81.5 -34.344 1 94.62 149 ASN B N 1
ATOM 6291 C CA . ASN B 1 149 ? 15.031 -81.375 -33 1 94.62 149 ASN B CA 1
ATOM 6292 C C . ASN B 1 149 ? 15.695 -80.125 -32.312 1 94.62 149 ASN B C 1
ATOM 6294 O O . ASN B 1 149 ? 15.016 -79.312 -31.719 1 94.62 149 ASN B O 1
ATOM 6298 N N . LEU B 1 150 ? 17.016 -80.125 -32.375 1 96.12 150 LEU B N 1
ATOM 6299 C CA . LEU B 1 150 ? 17.766 -79 -31.797 1 96.12 150 LEU B CA 1
ATOM 6300 C C . LEU B 1 150 ? 17.297 -77.688 -32.344 1 96.12 150 LEU B C 1
ATOM 6302 O O . LEU B 1 150 ? 17.062 -76.75 -31.609 1 96.12 150 LEU B O 1
ATOM 6306 N N . ASN B 1 151 ? 17.141 -77.625 -33.625 1 96.5 151 ASN B N 1
ATOM 6307 C CA . ASN B 1 151 ? 16.688 -76.375 -34.25 1 96.5 151 ASN B CA 1
ATOM 6308 C C . ASN B 1 151 ? 15.273 -76 -33.812 1 96.5 151 ASN B C 1
ATOM 6310 O O . ASN B 1 151 ? 14.961 -74.812 -33.656 1 96.5 151 ASN B O 1
ATOM 6314 N N . GLN B 1 152 ? 14.422 -76.938 -33.656 1 95.25 152 GLN B N 1
ATOM 6315 C CA . GLN B 1 152 ? 13.07 -76.625 -33.188 1 95.25 152 GLN B CA 1
ATOM 6316 C C . GLN B 1 152 ? 13.086 -76.062 -31.797 1 95.25 152 GLN B C 1
ATOM 6318 O O . GLN B 1 152 ? 12.336 -75.125 -31.484 1 95.25 152 GLN B O 1
ATOM 6323 N N . LEU B 1 153 ? 13.922 -76.562 -30.938 1 95.44 153 LEU B N 1
ATOM 6324 C CA . LEU B 1 153 ? 14.07 -76.062 -29.594 1 95.44 153 LEU B CA 1
ATOM 6325 C C . LEU B 1 153 ? 14.492 -74.562 -29.641 1 95.44 153 LEU B C 1
ATOM 6327 O O . LEU B 1 153 ? 13.977 -73.75 -28.906 1 95.44 153 LEU B O 1
ATOM 6331 N N . ILE B 1 154 ? 15.391 -74.312 -30.5 1 96.38 154 ILE B N 1
ATOM 6332 C CA . ILE B 1 154 ? 15.914 -72.938 -30.641 1 96.38 154 ILE B CA 1
ATOM 6333 C C . ILE B 1 154 ? 14.82 -72 -31.188 1 96.38 154 ILE B C 1
ATOM 6335 O O . ILE B 1 154 ? 14.641 -70.938 -30.688 1 96.38 154 ILE B O 1
ATOM 6339 N N . ILE B 1 155 ? 14.086 -72.438 -32.156 1 95.31 155 ILE B N 1
ATOM 6340 C CA . ILE B 1 155 ? 13.016 -71.625 -32.781 1 95.31 155 ILE B CA 1
ATOM 6341 C C . ILE B 1 155 ? 11.938 -71.375 -31.734 1 95.31 155 ILE B C 1
ATOM 6343 O O . ILE B 1 155 ? 11.43 -70.25 -31.641 1 95.31 155 ILE B O 1
ATOM 6347 N N . ASP B 1 156 ? 11.625 -72.312 -30.922 1 93.62 156 ASP B N 1
ATOM 6348 C CA . ASP B 1 156 ? 10.664 -72.125 -29.844 1 93.62 156 ASP B CA 1
ATOM 6349 C C . ASP B 1 156 ? 11.164 -71.062 -28.844 1 93.62 156 ASP B C 1
ATOM 6351 O O . ASP B 1 156 ? 10.383 -70.25 -28.344 1 93.62 156 ASP B O 1
ATOM 6355 N N . ASN B 1 157 ? 12.461 -71.125 -28.531 1 94.06 157 ASN B N 1
ATOM 6356 C CA . ASN B 1 157 ? 13.039 -70.125 -27.625 1 94.06 157 ASN B CA 1
ATOM 6357 C C . ASN B 1 157 ? 12.914 -68.75 -28.203 1 94.06 157 ASN B C 1
ATOM 6359 O O . ASN B 1 157 ? 12.617 -67.812 -27.469 1 94.06 157 ASN B O 1
ATOM 6363 N N . ILE B 1 158 ? 13.164 -68.562 -29.469 1 94.19 158 ILE B N 1
ATOM 6364 C CA . ILE B 1 158 ? 13.016 -67.312 -30.141 1 94.19 158 ILE B CA 1
ATOM 6365 C C . ILE B 1 158 ? 11.578 -66.812 -29.984 1 94.19 158 ILE B C 1
ATOM 6367 O O . ILE B 1 158 ? 11.359 -65.625 -29.656 1 94.19 158 ILE B O 1
ATOM 6371 N N . ASP B 1 159 ? 10.633 -67.688 -30.188 1 90.94 159 ASP B N 1
ATOM 6372 C CA . ASP B 1 159 ? 9.219 -67.312 -30.047 1 90.94 159 ASP B CA 1
ATOM 6373 C C . ASP B 1 159 ? 8.898 -66.875 -28.641 1 90.94 159 ASP B C 1
ATOM 6375 O O . ASP B 1 159 ? 8.188 -65.875 -28.469 1 90.94 159 ASP B O 1
ATOM 6379 N N . ILE B 1 160 ? 9.438 -67.5 -27.641 1 89.25 160 ILE B N 1
ATOM 6380 C CA . ILE B 1 160 ? 9.234 -67.125 -26.25 1 89.25 160 ILE B CA 1
ATOM 6381 C C . ILE B 1 160 ? 9.82 -65.75 -25.984 1 89.25 160 ILE B C 1
ATOM 6383 O O . ILE B 1 160 ? 9.195 -64.938 -25.312 1 89.25 160 ILE B O 1
ATOM 6387 N N . LEU B 1 161 ? 10.977 -65.5 -26.516 1 91.19 161 LEU B N 1
ATOM 6388 C CA . LEU B 1 161 ? 11.656 -64.25 -26.312 1 91.19 161 LEU B CA 1
ATOM 6389 C C . LEU B 1 161 ? 10.891 -63.094 -26.984 1 91.19 161 LEU B C 1
ATOM 6391 O O . LEU B 1 161 ? 10.781 -62 -26.422 1 91.19 161 LEU B O 1
ATOM 6395 N N . ILE B 1 162 ? 10.383 -63.281 -28.156 1 88.94 162 ILE B N 1
ATOM 6396 C CA . ILE B 1 162 ? 9.594 -62.281 -28.875 1 88.94 162 ILE B CA 1
ATOM 6397 C C . ILE B 1 162 ? 8.367 -61.906 -28.047 1 88.94 162 ILE B C 1
ATOM 6399 O O . ILE B 1 162 ? 8.023 -60.719 -27.953 1 88.94 162 ILE B O 1
ATOM 6403 N N . ALA B 1 163 ? 7.797 -62.875 -27.406 1 85.12 163 ALA B N 1
ATOM 6404 C CA . ALA B 1 163 ? 6.609 -62.656 -26.594 1 85.12 163 ALA B CA 1
ATOM 6405 C C . ALA B 1 163 ? 6.926 -61.75 -25.391 1 85.12 163 ALA B C 1
ATOM 6407 O O . ALA B 1 163 ? 6.027 -61.125 -24.828 1 85.12 163 ALA B O 1
ATOM 6408 N N . GLN B 1 164 ? 8.156 -61.625 -25.047 1 85.81 164 GLN B N 1
ATOM 6409 C CA . GLN B 1 164 ? 8.562 -60.844 -23.875 1 85.81 164 GLN B CA 1
ATOM 6410 C C . GLN B 1 164 ? 8.836 -59.406 -24.266 1 85.81 164 GLN B C 1
ATOM 6412 O O . GLN B 1 164 ? 8.984 -58.531 -23.406 1 85.81 164 GLN B O 1
ATOM 6417 N N . THR B 1 165 ? 8.938 -59.156 -25.531 1 87.44 165 THR B N 1
ATOM 6418 C CA . THR B 1 165 ? 9.164 -57.781 -25.984 1 87.44 165 THR B CA 1
ATOM 6419 C C . THR B 1 165 ? 7.953 -56.906 -25.688 1 87.44 165 THR B C 1
ATOM 6421 O O . THR B 1 165 ? 6.812 -57.344 -25.812 1 87.44 165 THR B O 1
ATOM 6424 N N . GLN B 1 166 ? 8.195 -55.812 -25.344 1 84.75 166 GLN B N 1
ATOM 6425 C CA . GLN B 1 166 ? 7.109 -54.938 -24.922 1 84.75 166 GLN B CA 1
ATOM 6426 C C . GLN B 1 166 ? 6.711 -54 -26.031 1 84.75 166 GLN B C 1
ATOM 6428 O O . GLN B 1 166 ? 5.547 -53.594 -26.125 1 84.75 166 GLN B O 1
ATOM 6433 N N . SER B 1 167 ? 7.598 -53.594 -26.891 1 86.94 167 SER B N 1
ATOM 6434 C CA . SER B 1 167 ? 7.309 -52.719 -28 1 86.94 167 SER B CA 1
ATOM 6435 C C . SER B 1 167 ? 6.41 -53.375 -29.031 1 86.94 167 SER B C 1
ATOM 6437 O O . SER B 1 167 ? 6.672 -54.5 -29.453 1 86.94 167 SER B O 1
ATOM 6439 N N . ARG B 1 168 ? 5.395 -52.719 -29.422 1 81.94 168 ARG B N 1
ATOM 6440 C CA . ARG B 1 168 ? 4.469 -53.219 -30.422 1 81.94 168 ARG B CA 1
ATOM 6441 C C . ARG B 1 168 ? 5.18 -53.469 -31.75 1 81.94 168 ARG B C 1
ATOM 6443 O O . ARG B 1 168 ? 4.945 -54.469 -32.406 1 81.94 168 ARG B O 1
ATOM 6450 N N . GLU B 1 169 ? 5.93 -52.531 -32.031 1 85.31 169 GLU B N 1
ATOM 6451 C CA . GLU B 1 169 ? 6.652 -52.625 -33.281 1 85.31 169 GLU B CA 1
ATOM 6452 C C . GLU B 1 169 ? 7.582 -53.844 -33.312 1 85.31 169 GLU B C 1
ATOM 6454 O O . GLU B 1 169 ? 7.598 -54.625 -34.281 1 85.31 169 GLU B O 1
ATOM 6459 N N . LEU B 1 170 ? 8.234 -54 -32.156 1 88.38 170 LEU B N 1
ATOM 6460 C CA . LEU B 1 170 ? 9.18 -55.094 -32.062 1 88.38 170 LEU B CA 1
ATOM 6461 C C . LEU B 1 170 ? 8.445 -56.438 -32 1 88.38 170 LEU B C 1
ATOM 6463 O O . LEU B 1 170 ? 8.898 -57.406 -32.594 1 88.38 170 LEU B O 1
ATOM 6467 N N . GLY B 1 171 ? 7.34 -56.438 -31.297 1 85.31 171 GLY B N 1
ATOM 6468 C CA . GLY B 1 171 ? 6.531 -57.625 -31.234 1 85.31 171 GLY B CA 1
ATOM 6469 C C . GLY B 1 171 ? 6.02 -58.062 -32.594 1 85.31 171 GLY B C 1
ATOM 6470 O O . GLY B 1 171 ? 6.121 -59.25 -32.969 1 85.31 171 GLY B O 1
ATOM 6471 N N . THR B 1 172 ? 5.527 -57.125 -33.312 1 84.31 172 THR B N 1
ATOM 6472 C CA . THR B 1 172 ? 5.004 -57.406 -34.656 1 84.31 172 THR B CA 1
ATOM 6473 C C . THR B 1 172 ? 6.113 -57.906 -35.562 1 84.31 172 THR B C 1
ATOM 6475 O O . THR B 1 172 ? 5.93 -58.875 -36.312 1 84.31 172 THR B O 1
ATOM 6478 N N . LEU B 1 173 ? 7.234 -57.25 -35.5 1 88.44 173 LEU B N 1
ATOM 6479 C CA . LEU B 1 173 ? 8.375 -57.656 -36.344 1 88.44 173 LEU B CA 1
ATOM 6480 C C . LEU B 1 173 ? 8.875 -59.031 -35.906 1 88.44 173 LEU B C 1
ATOM 6482 O O . LEU B 1 173 ? 9.242 -59.844 -36.781 1 88.44 173 LEU B O 1
ATOM 6486 N N . GLY B 1 174 ? 8.898 -59.219 -34.594 1 89.12 174 GLY B N 1
ATOM 6487 C CA . GLY B 1 174 ? 9.312 -60.5 -34.094 1 89.12 174 GLY B CA 1
ATOM 6488 C C . GLY B 1 174 ? 8.422 -61.656 -34.562 1 89.12 174 GLY B C 1
ATOM 6489 O O . GLY B 1 174 ? 8.914 -62.688 -34.969 1 89.12 174 GLY B O 1
ATOM 6490 N N . ASP B 1 175 ? 7.145 -61.406 -34.531 1 85.69 175 ASP B N 1
ATOM 6491 C CA . ASP B 1 175 ? 6.176 -62.406 -35 1 85.69 175 ASP B CA 1
ATOM 6492 C C . ASP B 1 175 ? 6.352 -62.719 -36.469 1 85.69 175 ASP B C 1
ATOM 6494 O O . ASP B 1 175 ? 6.227 -63.875 -36.875 1 85.69 175 ASP B O 1
ATOM 6498 N N . ALA B 1 176 ? 6.531 -61.688 -37.219 1 88.19 176 ALA B N 1
ATOM 6499 C CA . ALA B 1 176 ? 6.812 -61.906 -38.656 1 88.19 176 ALA B CA 1
ATOM 6500 C C . ALA B 1 176 ? 8.102 -62.688 -38.844 1 88.19 176 ALA B C 1
ATOM 6502 O O . ALA B 1 176 ? 8.148 -63.625 -39.656 1 88.19 176 ALA B O 1
ATOM 6503 N N . LEU B 1 177 ? 9.078 -62.344 -38.125 1 92.88 177 LEU B N 1
ATOM 6504 C CA . LEU B 1 177 ? 10.383 -63 -38.219 1 92.88 177 LEU B CA 1
ATOM 6505 C C . LEU B 1 177 ? 10.289 -64.5 -37.938 1 92.88 177 LEU B C 1
ATOM 6507 O O . LEU B 1 177 ? 10.867 -65.312 -38.656 1 92.88 177 LEU B O 1
ATOM 6511 N N . ILE B 1 178 ? 9.578 -64.812 -36.906 1 93.44 178 ILE B N 1
ATOM 6512 C CA . ILE B 1 178 ? 9.492 -66.188 -36.5 1 93.44 178 ILE B CA 1
ATOM 6513 C C . ILE B 1 178 ? 8.82 -67 -37.625 1 93.44 178 ILE B C 1
ATOM 6515 O O . ILE B 1 178 ? 9.172 -68.125 -37.844 1 93.44 178 ILE B O 1
ATOM 6519 N N . SER B 1 179 ? 7.848 -66.438 -38.281 1 93.56 179 SER B N 1
ATOM 6520 C CA . SER B 1 179 ? 7.211 -67.125 -39.406 1 93.56 179 SER B CA 1
ATOM 6521 C C . SER B 1 179 ? 8.219 -67.438 -40.531 1 93.56 179 SER B C 1
ATOM 6523 O O . SER B 1 179 ? 8.211 -68.5 -41.094 1 93.56 179 SER B O 1
ATOM 6525 N N . VAL B 1 180 ? 9.047 -66.5 -40.781 1 95.25 180 VAL B N 1
ATOM 6526 C CA . VAL B 1 180 ? 10.062 -66.688 -41.812 1 95.25 180 VAL B CA 1
ATOM 6527 C C . VAL B 1 180 ? 11.07 -67.75 -41.375 1 95.25 180 VAL B C 1
ATOM 6529 O O . VAL B 1 180 ? 11.5 -68.562 -42.156 1 95.25 180 VAL B O 1
ATOM 6532 N N . ILE B 1 181 ? 11.422 -67.75 -40.125 1 96.06 181 ILE B N 1
ATOM 6533 C CA . ILE B 1 181 ? 12.359 -68.688 -39.562 1 96.06 181 ILE B CA 1
ATOM 6534 C C . ILE B 1 181 ? 11.797 -70.125 -39.719 1 96.06 181 ILE B C 1
ATOM 6536 O O . ILE B 1 181 ? 12.5 -71.062 -40.125 1 96.06 181 ILE B O 1
ATOM 6540 N N . VAL B 1 182 ? 10.555 -70.188 -39.469 1 95.62 182 VAL B N 1
ATOM 6541 C CA . VAL B 1 182 ? 9.891 -71.5 -39.594 1 95.62 182 VAL B CA 1
ATOM 6542 C C . VAL B 1 182 ? 9.836 -71.938 -41.062 1 95.62 182 VAL B C 1
ATOM 6544 O O . VAL B 1 182 ? 10.133 -73.062 -41.406 1 95.62 182 VAL B O 1
ATOM 6547 N N . MET B 1 183 ? 9.508 -71 -41.875 1 95.81 183 MET B N 1
ATOM 6548 C CA . MET B 1 183 ? 9.5 -71.25 -43.312 1 95.81 183 MET B CA 1
ATOM 6549 C C . MET B 1 183 ? 10.867 -71.75 -43.781 1 95.81 183 MET B C 1
ATOM 6551 O O . MET B 1 183 ? 10.945 -72.75 -44.5 1 95.81 183 MET B O 1
ATOM 6555 N N . LYS B 1 184 ? 11.805 -71.125 -43.375 1 96.5 184 LYS B N 1
ATOM 6556 C CA . LYS B 1 184 ? 13.172 -71.438 -43.75 1 96.5 184 LYS B CA 1
ATOM 6557 C C . LYS B 1 184 ? 13.562 -72.812 -43.219 1 96.5 184 LYS B C 1
ATOM 6559 O O . LYS B 1 184 ? 14.156 -73.625 -43.969 1 96.5 184 LYS B O 1
ATOM 6564 N N . GLU B 1 185 ? 13.273 -73.125 -42 1 96.75 185 GLU B N 1
ATOM 6565 C CA . GLU B 1 185 ? 13.594 -74.375 -41.406 1 96.75 185 GLU B CA 1
ATOM 6566 C C . GLU B 1 185 ? 12.875 -75.5 -42.125 1 96.75 185 GLU B C 1
ATOM 6568 O O . GLU B 1 185 ? 13.492 -76.562 -42.438 1 96.75 185 GLU B O 1
ATOM 6573 N N . ARG B 1 186 ? 11.617 -75.375 -42.406 1 97 186 ARG B N 1
ATOM 6574 C CA . ARG B 1 186 ? 10.844 -76.375 -43.094 1 97 186 ARG B CA 1
ATOM 6575 C C . ARG B 1 186 ? 11.344 -76.562 -44.5 1 97 186 ARG B C 1
ATOM 6577 O O . ARG B 1 186 ? 11.398 -77.688 -45 1 97 186 ARG B O 1
ATOM 6584 N N . ALA B 1 187 ? 11.711 -75.562 -45.125 1 96.44 187 ALA B N 1
ATOM 6585 C CA . ALA B 1 187 ? 12.305 -75.688 -46.438 1 96.44 187 ALA B CA 1
ATOM 6586 C C . ALA B 1 187 ? 13.617 -76.438 -46.406 1 96.44 187 ALA B C 1
ATOM 6588 O O . ALA B 1 187 ? 13.898 -77.25 -47.281 1 96.44 187 ALA B O 1
ATOM 6589 N N . GLY B 1 188 ? 14.367 -76.188 -45.406 1 94.94 188 GLY B N 1
ATOM 6590 C CA . GLY B 1 188 ? 15.609 -76.938 -45.219 1 94.94 188 GLY B CA 1
ATOM 6591 C C . GLY B 1 188 ? 15.398 -78.375 -45 1 94.94 188 GLY B C 1
ATOM 6592 O O . GLY B 1 188 ? 16.125 -79.25 -45.531 1 94.94 188 GLY B O 1
ATOM 6593 N N . GLN B 1 189 ? 14.438 -78.688 -44.219 1 94.81 189 GLN B N 1
ATOM 6594 C CA . GLN B 1 189 ? 14.102 -80.062 -43.969 1 94.81 189 GLN B CA 1
ATOM 6595 C C . GLN B 1 189 ? 13.641 -80.812 -45.219 1 94.81 189 GLN B C 1
ATOM 6597 O O . GLN B 1 189 ? 14.094 -81.875 -45.531 1 94.81 189 GLN B O 1
ATOM 6602 N N . ALA B 1 190 ? 12.836 -80.062 -45.969 1 95.19 190 ALA B N 1
ATOM 6603 C CA . ALA B 1 190 ? 12.352 -80.625 -47.219 1 95.19 190 ALA B CA 1
ATOM 6604 C C . ALA B 1 190 ? 13.484 -80.875 -48.219 1 95.19 190 ALA B C 1
ATOM 6606 O O . ALA B 1 190 ? 13.555 -81.875 -48.906 1 95.19 190 ALA B O 1
ATOM 6607 N N . ARG B 1 191 ? 14.312 -79.938 -48.281 1 92.94 191 ARG B N 1
ATOM 6608 C CA . ARG B 1 191 ? 15.461 -80 -49.156 1 92.94 191 ARG B CA 1
ATOM 6609 C C . ARG B 1 191 ? 16.297 -81.25 -48.844 1 92.94 191 ARG B C 1
ATOM 6611 O O . ARG B 1 191 ? 16.609 -82.062 -49.75 1 92.94 191 ARG B O 1
ATOM 6618 N N . GLY B 1 192 ? 16.672 -81.375 -47.594 1 88.06 192 GLY B N 1
ATOM 6619 C CA . GLY B 1 192 ? 17.5 -82.5 -47.188 1 88.06 192 GLY B CA 1
ATOM 6620 C C . GLY B 1 192 ? 16.844 -83.875 -47.438 1 88.06 192 GLY B C 1
ATOM 6621 O O . GLY B 1 192 ? 17.469 -84.75 -48 1 88.06 192 GLY B O 1
ATOM 6622 N N . ALA B 1 193 ? 15.578 -83.938 -47.062 1 90 193 ALA B N 1
ATOM 6623 C CA . ALA B 1 193 ? 14.852 -85.188 -47.188 1 90 193 ALA B CA 1
ATOM 6624 C C . ALA B 1 193 ? 14.648 -85.562 -48.656 1 90 193 ALA B C 1
ATOM 6626 O O . ALA B 1 193 ? 14.867 -86.75 -49.062 1 90 193 ALA B O 1
ATOM 6627 N N . LEU B 1 194 ? 14.32 -84.625 -49.5 1 92.25 194 LEU B N 1
ATOM 6628 C CA . LEU B 1 194 ? 14.078 -84.875 -50.906 1 92.25 194 LEU B CA 1
ATOM 6629 C C . LEU B 1 194 ? 15.383 -85.188 -51.625 1 92.25 194 LEU B C 1
ATOM 6631 O O . LEU B 1 194 ? 15.383 -85.938 -52.625 1 92.25 194 LEU B O 1
ATOM 6635 N N . ASN B 1 195 ? 16.375 -84.562 -51.219 1 87.81 195 ASN B N 1
ATOM 6636 C CA . ASN B 1 195 ? 17.672 -84.938 -51.812 1 87.81 195 ASN B CA 1
ATOM 6637 C C . ASN B 1 195 ? 17.984 -86.375 -51.688 1 87.81 195 ASN B C 1
ATOM 6639 O O . ASN B 1 195 ? 18.469 -87 -52.656 1 87.81 195 ASN B O 1
ATOM 6643 N N . GLY B 1 196 ? 17.781 -86.938 -50.469 1 82.75 196 GLY B N 1
ATOM 6644 C CA . GLY B 1 196 ? 17.953 -88.375 -50.281 1 82.75 196 GLY B CA 1
ATOM 6645 C C . GLY B 1 196 ? 17.031 -89.25 -51.156 1 82.75 196 GLY B C 1
ATOM 6646 O O . GLY B 1 196 ? 17.453 -90.25 -51.719 1 82.75 196 GLY B O 1
ATOM 6647 N N . VAL B 1 197 ? 15.875 -88.75 -51.344 1 89.94 197 VAL B N 1
ATOM 6648 C CA . VAL B 1 197 ? 14.867 -89.5 -52.125 1 89.94 197 VAL B CA 1
ATOM 6649 C C . VAL B 1 197 ? 15.281 -89.5 -53.594 1 89.94 197 VAL B C 1
ATOM 6651 O O . VAL B 1 197 ? 15.211 -90.562 -54.25 1 89.94 197 VAL B O 1
ATOM 6654 N N . PHE B 1 198 ? 15.656 -88.438 -54.125 1 89.25 198 PHE B N 1
ATOM 6655 C CA . PHE B 1 198 ? 16.016 -88.312 -55.531 1 89.25 198 PHE B CA 1
ATOM 6656 C C . PHE B 1 198 ? 17.312 -89.062 -55.812 1 89.25 198 PHE B C 1
ATOM 6658 O O . PHE B 1 198 ? 17.484 -89.625 -56.906 1 89.25 198 PHE B O 1
ATOM 6665 N N . ALA B 1 199 ? 18.094 -89.188 -54.875 1 83 199 ALA B N 1
ATOM 6666 C CA . ALA B 1 199 ? 19.328 -89.938 -55.031 1 83 199 ALA B CA 1
ATOM 6667 C C . ALA B 1 199 ? 19.031 -91.438 -55.062 1 83 199 ALA B C 1
ATOM 6669 O O . ALA B 1 199 ? 19.625 -92.188 -55.875 1 83 199 ALA B O 1
ATOM 6670 N N . LYS B 1 200 ? 18.188 -91.875 -54.281 1 84.69 200 LYS B N 1
ATOM 6671 C CA . LYS B 1 200 ? 17.859 -93.25 -54.156 1 84.69 200 LYS B CA 1
ATOM 6672 C C . LYS B 1 200 ? 16.859 -93.688 -55.25 1 84.69 200 LYS B C 1
ATOM 6674 O O . LYS B 1 200 ? 16.797 -94.875 -55.625 1 84.69 200 LYS B O 1
ATOM 6679 N N . GLY B 1 201 ? 16.109 -92.75 -55.625 1 87.81 201 GLY B N 1
ATOM 6680 C CA . GLY B 1 201 ? 15.086 -93.062 -56.594 1 87.81 201 GLY B CA 1
ATOM 6681 C C . GLY B 1 201 ? 13.844 -93.688 -56.031 1 87.81 201 GLY B C 1
ATOM 6682 O O . GLY B 1 201 ? 12.992 -94.188 -56.781 1 87.81 201 GLY B O 1
ATOM 6683 N N . SER B 1 202 ? 13.828 -93.812 -54.719 1 91.62 202 SER B N 1
ATOM 6684 C CA . SER B 1 202 ? 12.68 -94.375 -54.031 1 91.62 202 SER B CA 1
ATOM 6685 C C . SER B 1 202 ? 12.5 -93.75 -52.656 1 91.62 202 SER B C 1
ATOM 6687 O O . SER B 1 202 ? 13.391 -93.062 -52.156 1 91.62 202 SER B O 1
ATOM 6689 N N . ALA B 1 203 ? 11.328 -93.75 -52.156 1 90.69 203 ALA B N 1
ATOM 6690 C CA . ALA B 1 203 ? 11.023 -93.25 -50.844 1 90.69 203 ALA B CA 1
ATOM 6691 C C . ALA B 1 203 ? 10.18 -94.25 -50.031 1 90.69 203 ALA B C 1
ATOM 6693 O O . ALA B 1 203 ? 9.336 -94.938 -50.594 1 90.69 203 ALA B O 1
ATOM 6694 N N . THR B 1 204 ? 10.594 -94.375 -48.812 1 88.31 204 THR B N 1
ATOM 6695 C CA . THR B 1 204 ? 9.695 -95.062 -47.938 1 88.31 204 THR B CA 1
ATOM 6696 C C . THR B 1 204 ? 8.43 -94.25 -47.656 1 88.31 204 THR B C 1
ATOM 6698 O O . THR B 1 204 ? 8.422 -93.062 -47.812 1 88.31 204 THR B O 1
ATOM 6701 N N . SER B 1 205 ? 7.312 -94.875 -47.344 1 88.19 205 SER B N 1
ATOM 6702 C CA . SER B 1 205 ? 6.07 -94.188 -47 1 88.19 205 SER B CA 1
ATOM 6703 C C . SER B 1 205 ? 6.273 -93.25 -45.844 1 88.19 205 SER B C 1
ATOM 6705 O O . SER B 1 205 ? 5.652 -92.188 -45.781 1 88.19 205 SER B O 1
ATOM 6707 N N . VAL B 1 206 ? 7.172 -93.625 -44.938 1 86.62 206 VAL B N 1
ATOM 6708 C CA . VAL B 1 206 ? 7.48 -92.75 -43.781 1 86.62 206 VAL B CA 1
ATOM 6709 C C . VAL B 1 206 ? 8.164 -91.5 -44.25 1 86.62 206 VAL B C 1
ATOM 6711 O O . VAL B 1 206 ? 7.781 -90.375 -43.844 1 86.62 206 VAL B O 1
ATOM 6714 N N . LEU B 1 207 ? 9.102 -91.688 -45.031 1 89.12 207 LEU B N 1
ATOM 6715 C CA . LEU B 1 207 ? 9.836 -90.5 -45.562 1 89.12 207 LEU B CA 1
ATOM 6716 C C . LEU B 1 207 ? 8.922 -89.625 -46.375 1 89.12 207 LEU B C 1
ATOM 6718 O O . LEU B 1 207 ? 9.039 -88.375 -46.281 1 89.12 207 LEU B O 1
ATOM 6722 N N . PHE B 1 208 ? 8.047 -90.188 -47.156 1 92.12 208 PHE B N 1
ATOM 6723 C CA . PHE B 1 208 ? 7.086 -89.438 -47.938 1 92.12 208 PHE B CA 1
ATOM 6724 C C . PHE B 1 208 ? 6.211 -88.562 -47.031 1 92.12 208 PHE B C 1
ATOM 6726 O O . PHE B 1 208 ? 6.031 -87.375 -47.281 1 92.12 208 PHE B O 1
ATOM 6733 N N . SER B 1 209 ? 5.691 -89.125 -45.969 1 89.38 209 SER B N 1
ATOM 6734 C CA . SER B 1 209 ? 4.824 -88.375 -45.031 1 89.38 209 SER B CA 1
ATOM 6735 C C . SER B 1 209 ? 5.566 -87.25 -44.312 1 89.38 209 SER B C 1
ATOM 6737 O O . SER B 1 209 ? 5.004 -86.188 -44.094 1 89.38 209 SER B O 1
ATOM 6739 N N . ASN B 1 210 ? 6.77 -87.562 -43.938 1 90.81 210 ASN B N 1
ATOM 6740 C CA . ASN B 1 210 ? 7.578 -86.5 -43.281 1 90.81 210 ASN B CA 1
ATOM 6741 C C . ASN B 1 210 ? 7.762 -85.312 -44.219 1 90.81 210 ASN B C 1
ATOM 6743 O O . ASN B 1 210 ? 7.602 -84.188 -43.781 1 90.81 210 ASN B O 1
ATOM 6747 N N . ILE B 1 211 ? 8.125 -85.562 -45.438 1 93.62 211 ILE B N 1
ATOM 6748 C CA . ILE B 1 211 ? 8.359 -84.5 -46.406 1 93.62 211 ILE B CA 1
ATOM 6749 C C . ILE B 1 211 ? 7.066 -83.75 -46.625 1 93.62 211 ILE B C 1
ATOM 6751 O O . ILE B 1 211 ? 7.078 -82.5 -46.688 1 93.62 211 ILE B O 1
ATOM 6755 N N . GLU B 1 212 ? 5.945 -84.375 -46.781 1 93.19 212 GLU B N 1
ATOM 6756 C CA . GLU B 1 212 ? 4.645 -83.75 -46.906 1 93.19 212 GLU B CA 1
ATOM 6757 C C . GLU B 1 212 ? 4.371 -82.875 -45.688 1 93.19 212 GLU B C 1
ATOM 6759 O O . GLU B 1 212 ? 3.869 -81.75 -45.844 1 93.19 212 GLU B O 1
ATOM 6764 N N . GLY B 1 213 ? 4.699 -83.312 -44.562 1 91.25 213 GLY B N 1
ATOM 6765 C CA . GLY B 1 213 ? 4.539 -82.562 -43.312 1 91.25 213 GLY B CA 1
ATOM 6766 C C . GLY B 1 213 ? 5.379 -81.312 -43.312 1 91.25 213 GLY B C 1
ATOM 6767 O O . GLY B 1 213 ? 4.906 -80.25 -42.875 1 91.25 213 GLY B O 1
ATOM 6768 N N . TYR B 1 214 ? 6.66 -81.438 -43.75 1 95.19 214 TYR B N 1
ATOM 6769 C CA . TYR B 1 214 ? 7.52 -80.25 -43.844 1 95.19 214 TYR B CA 1
ATOM 6770 C C . TYR B 1 214 ? 6.926 -79.188 -44.781 1 95.19 214 TYR B C 1
ATOM 6772 O O . TYR B 1 214 ? 6.867 -78 -44.406 1 95.19 214 TYR B O 1
ATOM 6780 N N . ILE B 1 215 ? 6.492 -79.688 -45.906 1 95.25 215 ILE B N 1
ATOM 6781 C CA . ILE B 1 215 ? 5.957 -78.75 -46.906 1 95.25 215 ILE B CA 1
ATOM 6782 C C . ILE B 1 215 ? 4.684 -78.062 -46.375 1 95.25 215 ILE B C 1
ATOM 6784 O O . ILE B 1 215 ? 4.527 -76.875 -46.5 1 95.25 215 ILE B O 1
ATOM 6788 N N . GLN B 1 216 ? 3.799 -78.812 -45.75 1 93.31 216 GLN B N 1
ATOM 6789 C CA . GLN B 1 216 ? 2.549 -78.312 -45.219 1 93.31 216 GLN B CA 1
ATOM 6790 C C . GLN B 1 216 ? 2.811 -77.312 -44.094 1 93.31 216 GLN B C 1
ATOM 6792 O O . GLN B 1 216 ? 2.188 -76.25 -44.031 1 93.31 216 GLN B O 1
ATOM 6797 N N . SER B 1 217 ? 3.631 -77.625 -43.219 1 93.94 217 SER B N 1
ATOM 6798 C CA . SER B 1 217 ? 3.996 -76.75 -42.125 1 93.94 217 SER B CA 1
ATOM 6799 C C . SER B 1 217 ? 4.586 -75.438 -42.656 1 93.94 217 SER B C 1
ATOM 6801 O O . SER B 1 217 ? 4.312 -74.375 -42.125 1 93.94 217 SER B O 1
ATOM 6803 N N . GLY B 1 218 ? 5.461 -75.562 -43.656 1 95.12 218 GLY B N 1
ATOM 6804 C CA . GLY B 1 218 ? 5.984 -74.375 -44.312 1 95.12 218 GLY B CA 1
ATOM 6805 C C . GLY B 1 218 ? 4.902 -73.5 -44.938 1 95.12 218 GLY B C 1
ATOM 6806 O O . GLY B 1 218 ? 4.965 -72.312 -44.844 1 95.12 218 GLY B O 1
ATOM 6807 N N . ASP B 1 219 ? 3.865 -74.125 -45.469 1 94.19 219 ASP B N 1
ATOM 6808 C CA . ASP B 1 219 ? 2.744 -73.375 -46.062 1 94.19 219 ASP B CA 1
ATOM 6809 C C . ASP B 1 219 ? 1.94 -72.625 -45 1 94.19 219 ASP B C 1
ATOM 6811 O O . ASP B 1 219 ? 1.498 -71.5 -45.219 1 94.19 219 ASP B O 1
ATOM 6815 N N . TYR B 1 220 ? 1.72 -73.312 -43.875 1 93.62 220 TYR B N 1
ATOM 6816 C CA . TYR B 1 220 ? 1.041 -72.625 -42.781 1 93.62 220 TYR B CA 1
ATOM 6817 C C . TYR B 1 220 ? 1.821 -71.375 -42.312 1 93.62 220 TYR B C 1
ATOM 6819 O O . TYR B 1 220 ? 1.236 -70.375 -42.062 1 93.62 220 TYR B O 1
ATOM 6827 N N . ALA B 1 221 ? 3.111 -71.625 -42.219 1 94.44 221 ALA B N 1
ATOM 6828 C CA . ALA B 1 221 ? 3.957 -70.5 -41.812 1 94.44 221 ALA B CA 1
ATOM 6829 C C . ALA B 1 221 ? 3.895 -69.375 -42.812 1 94.44 221 ALA B C 1
ATOM 6831 O O . ALA B 1 221 ? 3.885 -68.188 -42.438 1 94.44 221 ALA B O 1
ATOM 6832 N N . SER B 1 222 ? 3.904 -69.688 -44.062 1 94.5 222 SER B N 1
ATOM 6833 C CA . SER B 1 222 ? 3.795 -68.688 -45.125 1 94.5 222 SER B CA 1
ATOM 6834 C C . SER B 1 222 ? 2.467 -67.938 -45.031 1 94.5 222 SER B C 1
ATOM 6836 O O . SER B 1 222 ? 2.426 -66.75 -45.219 1 94.5 222 SER B O 1
ATOM 6838 N N . ARG B 1 223 ? 1.421 -68.625 -44.75 1 93.19 223 ARG B N 1
ATOM 6839 C CA . ARG B 1 223 ? 0.119 -67.938 -44.594 1 93.19 223 ARG B CA 1
ATOM 6840 C C . ARG B 1 223 ? 0.134 -67 -43.406 1 93.19 223 ARG B C 1
ATOM 6842 O O . ARG B 1 223 ? -0.35 -65.875 -43.531 1 93.19 223 ARG B O 1
ATOM 6849 N N . LYS B 1 224 ? 0.621 -67.5 -42.344 1 91 224 LYS B N 1
ATOM 6850 C CA . LYS B 1 224 ? 0.718 -66.625 -41.188 1 91 224 LYS B CA 1
ATOM 6851 C C . LYS B 1 224 ? 1.51 -65.375 -41.469 1 91 224 LYS B C 1
ATOM 6853 O O . LYS B 1 224 ? 1.117 -64.25 -41.062 1 91 224 LYS B O 1
ATOM 6858 N N . ALA B 1 225 ? 2.605 -65.562 -42.188 1 91.31 225 ALA B N 1
ATOM 6859 C CA . ALA B 1 225 ? 3.441 -64.438 -42.562 1 91.31 225 ALA B CA 1
ATOM 6860 C C . ALA B 1 225 ? 2.666 -63.469 -43.438 1 91.31 225 ALA B C 1
ATOM 6862 O O . ALA B 1 225 ? 2.74 -62.25 -43.219 1 91.31 225 ALA B O 1
ATOM 6863 N N . GLN B 1 226 ? 1.925 -63.938 -44.281 1 89.56 226 GLN B N 1
ATOM 6864 C CA . GLN B 1 226 ? 1.178 -63.094 -45.219 1 89.56 226 GLN B CA 1
ATOM 6865 C C . GLN B 1 226 ? 0.137 -62.25 -44.469 1 89.56 226 GLN B C 1
ATOM 6867 O O . GLN B 1 226 ? -0.146 -61.125 -44.844 1 89.56 226 GLN B O 1
ATOM 6872 N N . ILE B 1 227 ? -0.316 -62.719 -43.375 1 86.5 227 ILE B N 1
ATOM 6873 C CA . ILE B 1 227 ? -1.36 -62.031 -42.625 1 86.5 227 ILE B CA 1
ATOM 6874 C C . ILE B 1 227 ? -0.726 -61.094 -41.594 1 86.5 227 ILE B C 1
ATOM 6876 O O . ILE B 1 227 ? -1.148 -59.969 -41.438 1 86.5 227 ILE B O 1
ATOM 6880 N N . ALA B 1 228 ? 0.291 -61.594 -40.969 1 83.62 228 ALA B N 1
ATOM 6881 C CA . ALA B 1 228 ? 0.836 -60.875 -39.812 1 83.62 228 ALA B CA 1
ATOM 6882 C C . ALA B 1 228 ? 1.845 -59.812 -40.25 1 83.62 228 ALA B C 1
ATOM 6884 O O . ALA B 1 228 ? 2.111 -58.875 -39.5 1 83.62 228 ALA B O 1
ATOM 6885 N N . PHE B 1 229 ? 2.43 -59.969 -41.531 1 86.38 229 PHE B N 1
ATOM 6886 C CA . PHE B 1 229 ? 3.527 -59.125 -41.969 1 86.38 229 PHE B CA 1
ATOM 6887 C C . PHE B 1 229 ? 3.057 -57.688 -42.156 1 86.38 229 PHE B C 1
ATOM 6889 O O . PHE B 1 229 ? 1.966 -57.438 -42.688 1 86.38 229 PHE B O 1
ATOM 6896 N N . PRO B 1 230 ? 3.908 -56.812 -41.688 1 86.62 230 PRO B N 1
ATOM 6897 C CA . PRO B 1 230 ? 3.709 -55.438 -42.156 1 86.62 230 PRO B CA 1
ATOM 6898 C C . PRO B 1 230 ? 3.771 -55.344 -43.688 1 86.62 230 PRO B C 1
ATOM 6900 O O . PRO B 1 230 ? 4.359 -56.219 -44.344 1 86.62 230 PRO B O 1
ATOM 6903 N N . GLU B 1 231 ? 3.178 -54.406 -44.219 1 88.19 231 GLU B N 1
ATOM 6904 C CA . GLU B 1 231 ? 2.977 -54.25 -45.656 1 88.19 231 GLU B CA 1
ATOM 6905 C C . GLU B 1 231 ? 4.293 -54.406 -46.406 1 88.19 231 GLU B C 1
ATOM 6907 O O . GLU B 1 231 ? 4.344 -55.062 -47.469 1 88.19 231 GLU B O 1
ATOM 6912 N N . GLN B 1 232 ? 5.316 -53.875 -46 1 89.25 232 GLN B N 1
ATOM 6913 C CA . GLN B 1 232 ? 6.605 -53.875 -46.688 1 89.25 232 GLN B CA 1
ATOM 6914 C C . GLN B 1 232 ? 7.137 -55.312 -46.812 1 89.25 232 GLN B C 1
ATOM 6916 O O . GLN B 1 232 ? 7.629 -55.688 -47.875 1 89.25 232 GLN B O 1
ATOM 6921 N N . TYR B 1 233 ? 7.02 -56.062 -45.812 1 91.12 233 TYR B N 1
ATOM 6922 C CA . TYR B 1 233 ? 7.562 -57.406 -45.844 1 91.12 233 TYR B CA 1
ATOM 6923 C C . TYR B 1 233 ? 6.613 -58.375 -46.562 1 91.12 233 TYR B C 1
ATOM 6925 O O . TYR B 1 233 ? 7.055 -59.344 -47.156 1 91.12 233 TYR B O 1
ATOM 6933 N N . ARG B 1 234 ? 5.363 -58 -46.406 1 92 234 ARG B N 1
ATOM 6934 C CA . ARG B 1 234 ? 4.391 -58.781 -47.156 1 92 234 ARG B CA 1
ATOM 6935 C C . ARG B 1 234 ? 4.68 -58.688 -48.656 1 92 234 ARG B C 1
ATOM 6937 O O . ARG B 1 234 ? 4.648 -59.719 -49.344 1 92 234 ARG B O 1
ATOM 6944 N N . GLN B 1 235 ? 5.016 -57.594 -49.125 1 93.19 235 GLN B N 1
ATOM 6945 C CA . GLN B 1 235 ? 5.355 -57.375 -50.531 1 93.19 235 GLN B CA 1
ATOM 6946 C C . GLN B 1 235 ? 6.652 -58.094 -50.906 1 93.19 235 GLN B C 1
ATOM 6948 O O . GLN B 1 235 ? 6.762 -58.688 -51.969 1 93.19 235 GLN B O 1
ATOM 6953 N N . SER B 1 236 ? 7.562 -57.969 -50 1 94.19 236 SER B N 1
ATOM 6954 C CA . SER B 1 236 ? 8.828 -58.656 -50.219 1 94.19 236 SER B CA 1
ATOM 6955 C C . SER B 1 236 ? 8.633 -60.156 -50.344 1 94.19 236 SER B C 1
ATOM 6957 O O . SER B 1 236 ? 9.211 -60.812 -51.188 1 94.19 236 SER B O 1
ATOM 6959 N N . LEU B 1 237 ? 7.867 -60.656 -49.469 1 94.94 237 LEU B N 1
ATOM 6960 C CA . LEU B 1 237 ? 7.574 -62.094 -49.469 1 94.94 237 LEU B CA 1
ATOM 6961 C C . LEU B 1 237 ? 6.879 -62.5 -50.781 1 94.94 237 LEU B C 1
ATOM 6963 O O . LEU B 1 237 ? 7.242 -63.5 -51.406 1 94.94 237 LEU B O 1
ATOM 6967 N N . GLN B 1 238 ? 5.926 -61.719 -51.156 1 94 238 GLN B N 1
ATOM 6968 C CA . GLN B 1 238 ? 5.195 -62 -52.406 1 94 238 GLN B CA 1
ATOM 6969 C C . GLN B 1 238 ? 6.121 -61.938 -53.594 1 94 238 GLN B C 1
ATOM 6971 O O . GLN B 1 238 ? 6.012 -62.75 -54.531 1 94 238 GLN B O 1
ATOM 6976 N N . SER B 1 239 ? 6.961 -61 -53.594 1 95.12 239 SER B N 1
ATOM 6977 C CA . SER B 1 239 ? 7.934 -60.875 -54.688 1 95.12 239 SER B CA 1
ATOM 6978 C C . SER B 1 239 ? 8.859 -62.094 -54.75 1 95.12 239 SER B C 1
ATOM 6980 O O . SER B 1 239 ? 9.133 -62.625 -55.844 1 95.12 239 SER B O 1
ATOM 6982 N N . HIS B 1 240 ? 9.328 -62.531 -53.594 1 95.19 240 HIS B N 1
ATOM 6983 C CA . HIS B 1 240 ? 10.188 -63.719 -53.562 1 95.19 240 HIS B CA 1
ATOM 6984 C C . HIS B 1 240 ? 9.438 -64.938 -54 1 95.19 240 HIS B C 1
ATOM 6986 O O . HIS B 1 240 ? 10 -65.812 -54.688 1 95.19 240 HIS B O 1
ATOM 6992 N N . GLN B 1 241 ? 8.172 -65.062 -53.625 1 94.69 241 GLN B N 1
ATOM 6993 C CA . GLN B 1 241 ? 7.359 -66.188 -54 1 94.69 241 GLN B CA 1
ATOM 6994 C C . GLN B 1 241 ? 7.078 -66.25 -55.5 1 94.69 241 GLN B C 1
ATOM 6996 O O . GLN B 1 241 ? 6.797 -67.312 -56.031 1 94.69 241 GLN B O 1
ATOM 7001 N N . SER B 1 242 ? 7.188 -65.125 -56.125 1 94.19 242 SER B N 1
ATOM 7002 C CA . SER B 1 242 ? 6.977 -65.062 -57.562 1 94.19 242 SER B CA 1
ATOM 7003 C C . SER B 1 242 ? 8.273 -65.312 -58.344 1 94.19 242 SER B C 1
ATOM 7005 O O . SER B 1 242 ? 8.273 -65.375 -59.562 1 94.19 242 SER B O 1
ATOM 7007 N N . ASN B 1 243 ? 9.344 -65.375 -57.656 1 95.44 243 ASN B N 1
ATOM 7008 C CA . ASN B 1 243 ? 10.641 -65.625 -58.25 1 95.44 243 ASN B CA 1
ATOM 7009 C C . ASN B 1 243 ? 10.656 -67.062 -58.906 1 95.44 243 ASN B C 1
ATOM 7011 O O . ASN B 1 243 ? 10.133 -68 -58.344 1 95.44 243 ASN B O 1
ATOM 7015 N N . PRO B 1 244 ? 11.312 -67.25 -60.062 1 94.44 244 PRO B N 1
ATOM 7016 C CA . PRO B 1 244 ? 11.344 -68.5 -60.75 1 94.44 244 PRO B CA 1
ATOM 7017 C C . PRO B 1 244 ? 11.984 -69.625 -59.938 1 94.44 244 PRO B C 1
ATOM 7019 O O . PRO B 1 244 ? 11.531 -70.75 -59.969 1 94.44 244 PRO B O 1
ATOM 7022 N N . ALA B 1 245 ? 12.977 -69.188 -59.281 1 93.44 245 ALA B N 1
ATOM 7023 C CA . ALA B 1 245 ? 13.633 -70.188 -58.406 1 93.44 245 ALA B CA 1
ATOM 7024 C C . ALA B 1 245 ? 12.672 -70.75 -57.375 1 93.44 245 ALA B C 1
ATOM 7026 O O . ALA B 1 245 ? 12.711 -71.938 -57.062 1 93.44 245 ALA B O 1
ATOM 7027 N N . TRP B 1 246 ? 11.836 -70 -56.875 1 96 246 TRP B N 1
ATOM 7028 C CA . TRP B 1 246 ? 10.844 -70.375 -55.906 1 96 246 TRP B CA 1
ATOM 7029 C C . TRP B 1 246 ? 9.773 -71.25 -56.531 1 96 246 TRP B C 1
ATOM 7031 O O . TRP B 1 246 ? 9.438 -72.312 -56 1 96 246 TRP B O 1
ATOM 7041 N N . LYS B 1 247 ? 9.328 -70.938 -57.562 1 95.62 247 LYS B N 1
ATOM 7042 C CA . LYS B 1 247 ? 8.266 -71.688 -58.25 1 95.62 247 LYS B CA 1
ATOM 7043 C C . LYS B 1 247 ? 8.742 -73.062 -58.719 1 95.62 247 LYS B C 1
ATOM 7045 O O . LYS B 1 247 ? 7.98 -74 -58.656 1 95.62 247 LYS B O 1
ATOM 7050 N N . LYS B 1 248 ? 9.992 -73.062 -59.156 1 96.12 248 LYS B N 1
ATOM 7051 C CA . LYS B 1 248 ? 10.547 -74.312 -59.594 1 96.12 248 LYS B CA 1
ATOM 7052 C C . LYS B 1 248 ? 10.57 -75.375 -58.469 1 96.12 248 LYS B C 1
ATOM 7054 O O . LYS B 1 248 ? 10.234 -76.5 -58.688 1 96.12 248 LYS B O 1
ATOM 7059 N N . VAL B 1 249 ? 10.961 -74.875 -57.375 1 96.75 249 VAL B N 1
ATOM 7060 C CA . VAL B 1 249 ? 11.008 -75.75 -56.219 1 96.75 249 VAL B CA 1
ATOM 7061 C C . VAL B 1 249 ? 9.594 -76.188 -55.875 1 96.75 249 VAL B C 1
ATOM 7063 O O . VAL B 1 249 ? 9.375 -77.375 -55.562 1 96.75 249 VAL B O 1
ATOM 7066 N N . GLU B 1 250 ? 8.617 -75.312 -55.875 1 96.19 250 GLU B N 1
ATOM 7067 C CA . GLU B 1 250 ? 7.23 -75.688 -55.562 1 96.19 250 GLU B CA 1
ATOM 7068 C C . GLU B 1 250 ? 6.68 -76.688 -56.562 1 96.19 250 GLU B C 1
ATOM 7070 O O . GLU B 1 250 ? 5.949 -77.625 -56.188 1 96.19 250 GLU B O 1
ATOM 7075 N N . GLN B 1 251 ? 7.109 -76.625 -57.719 1 95.5 251 GLN B N 1
ATOM 7076 C CA . GLN B 1 251 ? 6.668 -77.562 -58.75 1 95.5 251 GLN B CA 1
ATOM 7077 C C . GLN B 1 251 ? 7.238 -78.938 -58.5 1 95.5 251 GLN B C 1
ATOM 7079 O O . GLN B 1 251 ? 6.52 -79.938 -58.594 1 95.5 251 GLN B O 1
ATOM 7084 N N . VAL B 1 252 ? 8.484 -78.875 -58.219 1 96.38 252 VAL B N 1
ATOM 7085 C CA . VAL B 1 252 ? 9.133 -80.188 -57.969 1 96.38 252 VAL B CA 1
ATOM 7086 C C . VAL B 1 252 ? 8.5 -80.812 -56.75 1 96.38 252 VAL B C 1
ATOM 7088 O O . VAL B 1 252 ? 8.266 -82.062 -56.75 1 96.38 252 VAL B O 1
ATOM 7091 N N . GLN B 1 253 ? 8.266 -80.062 -55.75 1 96.38 253 GLN B N 1
ATOM 7092 C CA . GLN B 1 253 ? 7.641 -80.562 -54.562 1 96.38 253 GLN B CA 1
ATOM 7093 C C . GLN B 1 253 ? 6.242 -81.125 -54.844 1 96.38 253 GLN B C 1
ATOM 7095 O O . GLN B 1 253 ? 5.871 -82.188 -54.375 1 96.38 253 GLN B O 1
ATOM 7100 N N . GLN B 1 254 ? 5.508 -80.438 -55.594 1 95.38 254 GLN B N 1
ATOM 7101 C CA . GLN B 1 254 ? 4.164 -80.875 -55.969 1 95.38 254 GLN B CA 1
ATOM 7102 C C . GLN B 1 254 ? 4.211 -82.125 -56.812 1 95.38 254 GLN B C 1
ATOM 7104 O O . GLN B 1 254 ? 3.377 -83 -56.625 1 95.38 254 GLN B O 1
ATOM 7109 N N . PHE B 1 255 ? 5.195 -82.125 -57.656 1 95.12 255 PHE B N 1
ATOM 7110 C CA . PHE B 1 255 ? 5.379 -83.312 -58.5 1 95.12 255 PHE B CA 1
ATOM 7111 C C . PHE B 1 255 ? 5.695 -84.562 -57.625 1 95.12 255 PHE B C 1
ATOM 7113 O O . PHE B 1 255 ? 5.164 -85.625 -57.875 1 95.12 255 PHE B O 1
ATOM 7120 N N . PHE B 1 256 ? 6.555 -84.375 -56.688 1 93.5 256 PHE B N 1
ATOM 7121 C CA . PHE B 1 256 ? 6.875 -85.5 -55.75 1 93.5 256 PHE B CA 1
ATOM 7122 C C . PHE B 1 256 ? 5.629 -85.938 -55 1 93.5 256 PHE B C 1
ATOM 7124 O O . PHE B 1 256 ? 5.359 -87.125 -54.875 1 93.5 256 PHE B O 1
ATOM 7131 N N . LEU B 1 257 ? 4.805 -84.938 -54.531 1 93.44 257 LEU B N 1
ATOM 7132 C CA . LEU B 1 257 ? 3.631 -85.25 -53.719 1 93.44 257 LEU B CA 1
ATOM 7133 C C . LEU B 1 257 ? 2.582 -85.938 -54.531 1 93.44 257 LEU B C 1
ATOM 7135 O O . LEU B 1 257 ? 1.804 -86.75 -53.969 1 93.44 257 LEU B O 1
ATOM 7139 N N . ASN B 1 258 ? 2.637 -85.875 -55.781 1 92.31 258 ASN B N 1
ATOM 7140 C CA . ASN B 1 258 ? 1.67 -86.5 -56.656 1 92.31 258 ASN B CA 1
ATOM 7141 C C . ASN B 1 258 ? 2.047 -87.938 -56.938 1 92.31 258 ASN B C 1
ATOM 7143 O O . ASN B 1 258 ? 1.285 -88.688 -57.562 1 92.31 258 ASN B O 1
ATOM 7147 N N . GLN B 1 259 ? 3.172 -88.375 -56.469 1 92.62 259 GLN B N 1
ATOM 7148 C CA . GLN B 1 259 ? 3.639 -89.75 -56.719 1 92.62 259 GLN B CA 1
ATOM 7149 C C . GLN B 1 259 ? 3.426 -90.625 -55.5 1 92.62 259 GLN B C 1
ATOM 7151 O O . GLN B 1 259 ? 4.191 -91.562 -55.281 1 92.62 259 GLN B O 1
ATOM 7156 N N . SER B 1 260 ? 2.439 -90.312 -54.719 1 88.75 260 SER B N 1
ATOM 7157 C CA . SER B 1 260 ? 2.189 -91.062 -53.469 1 88.75 260 SER B CA 1
ATOM 7158 C C . SER B 1 260 ? 1.873 -92.5 -53.719 1 88.75 260 SER B C 1
ATOM 7160 O O . SER B 1 260 ? 2.104 -93.375 -52.875 1 88.75 260 SER B O 1
ATOM 7162 N N . ALA B 1 261 ? 1.495 -92.875 -54.875 1 86.69 261 ALA B N 1
ATOM 7163 C CA . ALA B 1 261 ? 1.076 -94.25 -55.219 1 86.69 261 ALA B CA 1
ATOM 7164 C C . ALA B 1 261 ? 2.258 -95.062 -55.688 1 86.69 261 ALA B C 1
ATOM 7166 O O . ALA B 1 261 ? 2.191 -96.312 -55.719 1 86.69 261 ALA B O 1
ATOM 7167 N N . ASN B 1 262 ? 3.33 -94.562 -56.188 1 89.94 262 ASN B N 1
ATOM 7168 C CA . ASN B 1 262 ? 4.488 -95.25 -56.719 1 89.94 262 ASN B CA 1
ATOM 7169 C C . ASN B 1 262 ? 5.777 -94.812 -56.031 1 89.94 262 ASN B C 1
ATOM 7171 O O . ASN B 1 262 ? 6.645 -94.188 -56.625 1 89.94 262 ASN B O 1
ATOM 7175 N N . LEU B 1 263 ? 6.082 -95.25 -54.844 1 91.44 263 LEU B N 1
ATOM 7176 C CA . LEU B 1 263 ? 7.184 -94.812 -54.031 1 91.44 263 LEU B CA 1
ATOM 7177 C C . LEU B 1 263 ? 8.461 -95.562 -54.312 1 91.44 263 LEU B C 1
ATOM 7179 O O . LEU B 1 263 ? 9.555 -95.125 -53.938 1 91.44 263 LEU B O 1
ATOM 7183 N N . ASP B 1 264 ? 8.336 -96.688 -54.969 1 90.06 264 ASP B N 1
ATOM 7184 C CA . ASP B 1 264 ? 9.484 -97.562 -55.25 1 90.06 264 ASP B CA 1
ATOM 7185 C C . ASP B 1 264 ? 10.266 -97 -56.469 1 90.06 264 ASP B C 1
ATOM 7187 O O . ASP B 1 264 ? 11.422 -97.375 -56.688 1 90.06 264 ASP B O 1
ATOM 7191 N N . SER B 1 265 ? 9.547 -96.25 -57.281 1 90.31 265 SER B N 1
ATOM 7192 C CA . SER B 1 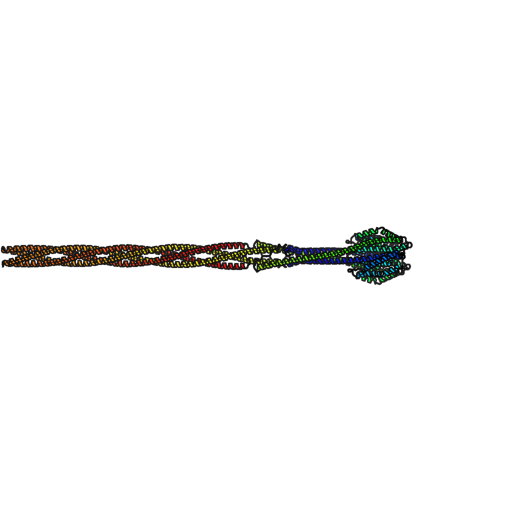265 ? 10.195 -95.688 -58.469 1 90.31 265 SER B CA 1
ATOM 7193 C C . SER B 1 265 ? 9.852 -94.188 -58.594 1 90.31 265 SER B C 1
ATOM 7195 O O . SER B 1 265 ? 9.07 -93.812 -59.469 1 90.31 265 SER B O 1
ATOM 7197 N N . ILE B 1 266 ? 10.469 -93.375 -57.844 1 92.94 266 ILE B N 1
ATOM 7198 C CA . ILE B 1 266 ? 10.172 -91.938 -57.781 1 92.94 266 ILE B CA 1
ATOM 7199 C C . ILE B 1 266 ? 10.898 -91.25 -58.938 1 92.94 266 ILE B C 1
ATOM 7201 O O . ILE B 1 266 ? 12.086 -91.5 -59.156 1 92.94 266 ILE B O 1
ATOM 7205 N N . GLN B 1 267 ? 10.078 -90.375 -59.625 1 92.5 267 GLN B N 1
ATOM 7206 C CA . GLN B 1 267 ? 10.641 -89.562 -60.688 1 92.5 267 GLN B CA 1
ATOM 7207 C C . GLN B 1 267 ? 10.906 -88.125 -60.219 1 92.5 267 GLN B C 1
AT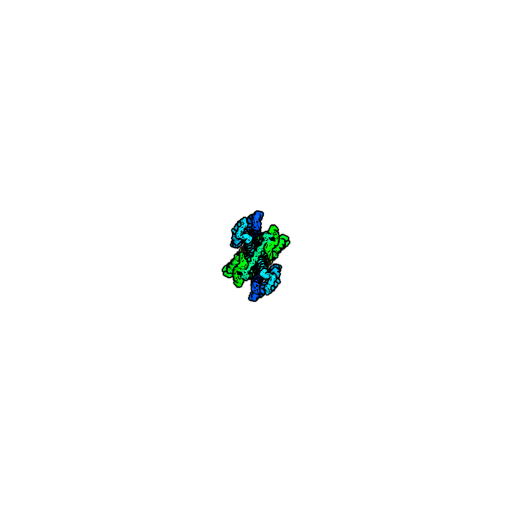OM 7209 O O . GLN B 1 267 ? 10.141 -87.625 -59.406 1 92.5 267 GLN B O 1
ATOM 7214 N N . GLY B 1 268 ? 11.992 -87.625 -60.594 1 92 268 GLY B N 1
ATOM 7215 C CA . GLY B 1 268 ? 12.352 -86.25 -60.25 1 92 268 GLY B CA 1
ATOM 7216 C C . GLY B 1 268 ? 13.734 -85.812 -60.719 1 92 268 GLY B C 1
ATOM 7217 O O . GLY B 1 268 ? 14.398 -86.625 -61.406 1 92 268 GLY B O 1
ATOM 7218 N N . PRO B 1 269 ? 14.062 -84.688 -60.375 1 92.62 269 PRO B N 1
ATOM 7219 C CA . PRO B 1 269 ? 15.406 -84.25 -60.781 1 92.62 269 PRO B CA 1
ATOM 7220 C C . PRO B 1 269 ? 16.516 -85.062 -60.062 1 92.62 269 PRO B C 1
ATOM 7222 O O . PRO B 1 269 ? 16.25 -85.688 -59.031 1 92.62 269 PRO B O 1
ATOM 7225 N N . GLN B 1 270 ? 17.703 -84.938 -60.719 1 88.75 270 GLN B N 1
ATOM 7226 C CA . GLN B 1 270 ? 18.844 -85.562 -60.031 1 88.75 270 GLN B CA 1
ATOM 7227 C C . GLN B 1 270 ? 19.156 -84.812 -58.719 1 88.75 270 GLN B C 1
ATOM 7229 O O . GLN B 1 270 ? 18.906 -83.562 -58.625 1 88.75 270 GLN B O 1
ATOM 7234 N N . ALA B 1 271 ? 19.578 -85.5 -57.75 1 86.94 271 ALA B N 1
ATOM 7235 C CA . ALA B 1 271 ? 19.938 -84.938 -56.469 1 86.94 271 ALA B CA 1
ATOM 7236 C C . ALA B 1 271 ? 20.906 -83.75 -56.625 1 86.94 271 ALA B C 1
ATOM 7238 O O . ALA B 1 271 ? 20.812 -82.75 -55.938 1 86.94 271 ALA B O 1
ATOM 7239 N N . THR B 1 272 ? 21.812 -83.75 -57.625 1 83.88 272 THR B N 1
ATOM 7240 C CA . THR B 1 272 ? 22.828 -82.75 -57.875 1 83.88 272 THR B CA 1
ATOM 7241 C C . THR B 1 272 ? 22.188 -81.5 -58.438 1 83.88 272 THR B C 1
ATOM 7243 O O . THR B 1 272 ? 22.75 -80.375 -58.344 1 83.88 272 THR B O 1
ATOM 7246 N N . GLU B 1 273 ? 21.031 -81.625 -58.969 1 90.06 273 GLU B N 1
ATOM 7247 C CA . GLU B 1 273 ? 20.297 -80.5 -59.5 1 90.06 273 GLU B CA 1
ATOM 7248 C C . GLU B 1 273 ? 19.344 -79.938 -58.438 1 90.06 273 GLU B C 1
ATOM 7250 O O . GLU B 1 273 ? 19.172 -78.75 -58.344 1 90.06 273 GLU B O 1
ATOM 7255 N N . TRP B 1 274 ? 18.734 -80.75 -57.688 1 92.19 274 TRP B N 1
ATOM 7256 C CA . TRP B 1 274 ? 17.75 -80.375 -56.688 1 92.19 274 TRP B CA 1
ATOM 7257 C C . TRP B 1 274 ? 18.375 -79.562 -55.594 1 92.19 274 TRP B C 1
ATOM 7259 O O . TRP B 1 274 ? 17.844 -78.5 -55.219 1 92.19 274 TRP B O 1
ATOM 7269 N N . PHE B 1 275 ? 19.422 -80.062 -55.094 1 88.69 275 PHE B N 1
ATOM 7270 C CA . PHE B 1 275 ? 19.984 -79.438 -53.906 1 88.69 275 PHE B CA 1
ATOM 7271 C C . PHE B 1 275 ? 20.328 -77.938 -54.125 1 88.69 275 PHE B C 1
ATOM 7273 O O . PHE B 1 275 ? 19.891 -77.062 -53.375 1 88.69 275 PHE B O 1
ATOM 7280 N N . PRO B 1 276 ? 21 -77.625 -55.219 1 88.88 276 PRO B N 1
ATOM 7281 C CA . PRO B 1 276 ? 21.25 -76.188 -55.469 1 88.88 276 PRO B CA 1
ATOM 7282 C C . PRO B 1 276 ? 19.969 -75.375 -55.75 1 88.88 276 PRO B C 1
ATOM 7284 O O . PRO B 1 276 ? 19.859 -74.25 -55.344 1 88.88 276 PRO B O 1
ATOM 7287 N N . MET B 1 277 ? 19.031 -76 -56.375 1 92.81 277 MET B N 1
ATOM 7288 C CA . MET B 1 277 ? 17.75 -75.312 -56.656 1 92.81 277 MET B CA 1
ATOM 7289 C C . MET B 1 277 ? 17.016 -75 -55.375 1 92.81 277 MET B C 1
ATOM 7291 O O . MET B 1 277 ? 16.562 -73.812 -55.219 1 92.81 277 MET B O 1
ATOM 7295 N N . ALA B 1 278 ? 16.922 -75.875 -54.5 1 94.12 278 ALA B N 1
ATOM 7296 C CA . ALA B 1 278 ? 16.266 -75.688 -53.219 1 94.12 278 ALA B CA 1
ATOM 7297 C C . ALA B 1 278 ? 17.031 -74.688 -52.375 1 94.12 278 ALA B C 1
ATOM 7299 O O . ALA B 1 278 ? 16.438 -73.875 -51.625 1 94.12 278 ALA B O 1
ATOM 7300 N N . THR B 1 279 ? 18.312 -74.688 -52.5 1 92.75 279 THR B N 1
ATOM 7301 C CA . THR B 1 279 ? 19.141 -73.812 -51.75 1 92.75 279 THR B CA 1
ATOM 7302 C C . THR B 1 279 ? 18.891 -72.375 -52.219 1 92.75 279 THR B C 1
ATOM 7304 O O . THR B 1 279 ? 18.938 -71.438 -51.406 1 92.75 279 THR B O 1
ATOM 7307 N N . GLU B 1 280 ? 18.688 -72.25 -53.406 1 94.81 280 GLU B N 1
ATOM 7308 C CA . GLU B 1 280 ? 18.391 -70.875 -53.906 1 94.81 280 GLU B CA 1
ATOM 7309 C C . GLU B 1 280 ? 17.109 -70.312 -53.312 1 94.81 280 GLU B C 1
ATOM 7311 O O . GLU B 1 280 ? 17.062 -69.125 -52.938 1 94.81 280 GLU B O 1
ATOM 7316 N N . ARG B 1 281 ? 16.047 -71.062 -53.219 1 96.06 281 ARG B N 1
ATOM 7317 C CA . ARG B 1 281 ? 14.82 -70.625 -52.562 1 96.06 281 ARG B CA 1
ATOM 7318 C C . ARG B 1 281 ? 15.062 -70.312 -51.094 1 96.06 281 ARG B C 1
ATOM 7320 O O . ARG B 1 281 ? 14.555 -69.25 -50.594 1 96.06 281 ARG B O 1
ATOM 7327 N N . ILE B 1 282 ? 15.797 -71.062 -50.406 1 95.06 282 ILE B N 1
ATOM 7328 C CA . ILE B 1 282 ? 16.125 -70.812 -49.031 1 95.06 282 ILE B CA 1
ATOM 7329 C C . ILE B 1 282 ? 16.922 -69.5 -48.906 1 95.06 282 ILE B C 1
ATOM 7331 O O . ILE B 1 282 ? 16.75 -68.75 -47.938 1 95.06 282 ILE B O 1
ATOM 7335 N N . GLY B 1 283 ? 17.75 -69.312 -49.875 1 94.62 283 GLY B N 1
ATOM 7336 C CA . GLY B 1 283 ? 18.469 -68.062 -49.906 1 94.62 283 GLY B CA 1
ATOM 7337 C C . GLY B 1 283 ? 17.562 -66.875 -49.969 1 94.62 283 GLY B C 1
ATOM 7338 O O . GLY B 1 283 ? 17.844 -65.812 -49.375 1 94.62 283 GLY B O 1
ATOM 7339 N N . LEU B 1 284 ? 16.484 -66.938 -50.719 1 95.81 284 LEU B N 1
ATOM 7340 C CA . LEU B 1 284 ? 15.5 -65.875 -50.781 1 95.81 284 LEU B CA 1
ATOM 7341 C C . LEU B 1 284 ? 14.828 -65.688 -49.438 1 95.81 284 LEU B C 1
ATOM 7343 O O . LEU B 1 284 ? 14.609 -64.5 -49 1 95.81 284 LEU B O 1
ATOM 7347 N N . MET B 1 285 ? 14.516 -66.75 -48.781 1 96.38 285 MET B N 1
ATOM 7348 C CA . MET B 1 285 ? 13.953 -66.625 -47.438 1 96.38 285 MET B CA 1
ATOM 7349 C C . MET B 1 285 ? 14.961 -66 -46.5 1 96.38 285 MET B C 1
ATOM 7351 O O . MET B 1 285 ? 14.586 -65.188 -45.625 1 96.38 285 MET B O 1
ATOM 7355 N N . ASN B 1 286 ? 16.156 -66.375 -46.656 1 95.38 286 ASN B N 1
ATOM 7356 C CA . ASN B 1 286 ? 17.219 -65.812 -45.812 1 95.38 286 ASN B CA 1
ATOM 7357 C C . ASN B 1 286 ? 17.391 -64.312 -46.031 1 95.38 286 ASN B C 1
ATOM 7359 O O . ASN B 1 286 ? 17.703 -63.594 -45.094 1 95.38 286 ASN B O 1
ATOM 7363 N N . GLN B 1 287 ? 17.234 -63.938 -47.219 1 95 287 GLN B N 1
ATOM 7364 C CA . GLN B 1 287 ? 17.312 -62.5 -47.5 1 95 287 GLN B CA 1
ATOM 7365 C C . GLN B 1 287 ? 16.219 -61.75 -46.75 1 95 287 GLN B C 1
ATOM 7367 O O . GLN B 1 287 ? 16.484 -60.688 -46.156 1 95 287 GLN B O 1
ATOM 7372 N N . LEU B 1 288 ? 15.086 -62.25 -46.812 1 95.12 288 LEU B N 1
ATOM 7373 C CA . LEU B 1 288 ? 13.977 -61.656 -46.094 1 95.12 288 LEU B CA 1
ATOM 7374 C C . LEU B 1 288 ? 14.242 -61.656 -44.594 1 95.12 288 LEU B C 1
ATOM 7376 O O . LEU B 1 288 ? 14 -60.656 -43.906 1 95.12 288 LEU B O 1
ATOM 7380 N N . ARG B 1 289 ? 14.719 -62.75 -44.125 1 95.31 289 ARG B N 1
ATOM 7381 C CA . ARG B 1 289 ? 15.086 -62.875 -42.719 1 95.31 289 ARG B CA 1
ATOM 7382 C C . ARG B 1 289 ? 16.109 -61.844 -42.344 1 95.31 289 ARG B C 1
ATOM 7384 O O . ARG B 1 289 ? 15.953 -61.156 -41.312 1 95.31 289 ARG B O 1
ATOM 7391 N N . ASN B 1 290 ? 17.156 -61.719 -43.094 1 94.56 290 ASN B N 1
ATOM 7392 C CA . ASN B 1 290 ? 18.219 -60.75 -42.812 1 94.56 290 ASN B CA 1
ATOM 7393 C C . ASN B 1 290 ? 17.672 -59.312 -42.781 1 94.56 290 ASN B C 1
ATOM 7395 O O . ASN B 1 290 ? 18.047 -58.531 -41.906 1 94.56 290 ASN B O 1
ATOM 7399 N N . GLN B 1 291 ? 16.828 -59.062 -43.656 1 94.19 291 GLN B N 1
ATOM 7400 C CA . GLN B 1 291 ? 16.219 -57.719 -43.719 1 94.19 291 GLN B CA 1
ATOM 7401 C C . GLN B 1 291 ? 15.406 -57.469 -42.438 1 94.19 291 GLN B C 1
ATOM 7403 O O . GLN B 1 291 ? 15.484 -56.375 -41.875 1 94.19 291 GLN B O 1
ATOM 7408 N N . MET B 1 292 ? 14.719 -58.406 -42 1 94.06 292 MET B N 1
ATOM 7409 C CA . MET B 1 292 ? 13.859 -58.25 -40.812 1 94.06 292 MET B CA 1
ATOM 7410 C C . MET B 1 292 ? 14.695 -58.125 -39.562 1 94.06 292 MET B C 1
ATOM 7412 O O . MET B 1 292 ? 14.391 -57.344 -38.688 1 94.06 292 MET B O 1
ATOM 7416 N N . VAL B 1 293 ? 15.734 -58.938 -39.469 1 94 293 VAL B N 1
ATOM 7417 C CA . VAL B 1 293 ? 16.625 -58.906 -38.312 1 94 293 VAL B CA 1
ATOM 7418 C C . VAL B 1 293 ? 17.281 -57.531 -38.219 1 94 293 VAL B C 1
ATOM 7420 O O . VAL B 1 293 ? 17.312 -56.906 -37.156 1 94 293 VAL B O 1
ATOM 7423 N N . ASP B 1 294 ? 17.719 -57.062 -39.344 1 93.5 294 ASP B N 1
ATOM 7424 C CA . ASP B 1 294 ? 18.359 -55.781 -39.375 1 93.5 294 ASP B CA 1
ATOM 7425 C C . ASP B 1 294 ? 17.406 -54.656 -38.969 1 93.5 294 ASP B C 1
ATOM 7427 O O . ASP B 1 294 ? 17.766 -53.75 -38.188 1 93.5 294 ASP B O 1
ATOM 7431 N N . GLN B 1 295 ? 16.234 -54.781 -39.438 1 93.38 295 GLN B N 1
ATOM 7432 C CA . GLN B 1 295 ? 15.242 -53.781 -39.094 1 93.38 295 GLN B CA 1
ATOM 7433 C C . GLN B 1 295 ? 14.867 -53.875 -37.625 1 93.38 295 GLN B C 1
ATOM 7435 O O . GLN B 1 295 ? 14.664 -52.844 -36.969 1 93.38 295 GLN B O 1
ATOM 7440 N N . MET B 1 296 ? 14.766 -55 -37.125 1 93.06 296 MET B N 1
ATOM 7441 C CA . MET B 1 296 ? 14.43 -55.188 -35.719 1 93.06 296 MET B CA 1
ATOM 7442 C C . MET B 1 296 ? 15.516 -54.625 -34.812 1 93.06 296 MET B C 1
ATOM 7444 O O . MET B 1 296 ? 15.211 -53.938 -33.844 1 93.06 296 MET B O 1
ATOM 7448 N N . LEU B 1 297 ? 16.75 -54.875 -35.188 1 93.81 297 LEU B N 1
ATOM 7449 C CA . LEU B 1 297 ? 17.859 -54.344 -34.406 1 93.81 297 LEU B CA 1
ATOM 7450 C C . LEU B 1 297 ? 17.906 -52.812 -34.469 1 93.81 297 LEU B C 1
ATOM 7452 O O . LEU B 1 297 ? 18.062 -52.156 -33.438 1 93.81 297 LEU B O 1
ATOM 7456 N N . SER B 1 298 ? 17.641 -52.344 -35.625 1 93.56 298 SER B N 1
ATOM 7457 C CA . SER B 1 298 ? 17.656 -50.906 -35.812 1 93.56 298 SER B CA 1
ATOM 7458 C C . SER B 1 298 ? 16.5 -50.25 -35.062 1 93.56 298 SER B C 1
ATOM 7460 O O . SER B 1 298 ? 16.672 -49.219 -34.406 1 93.56 298 SER B O 1
ATOM 7462 N N . ALA B 1 299 ? 15.336 -50.844 -35.156 1 92.62 299 ALA B N 1
ATOM 7463 C CA . ALA B 1 299 ? 14.148 -50.312 -34.5 1 92.62 299 ALA B CA 1
ATOM 7464 C C . ALA B 1 299 ? 14.328 -50.344 -32.969 1 92.62 299 ALA B C 1
ATOM 7466 O O . ALA B 1 299 ? 13.922 -49.406 -32.281 1 92.62 299 ALA B O 1
ATOM 7467 N N . ALA B 1 300 ? 14.906 -51.375 -32.438 1 93.19 300 ALA B N 1
ATOM 7468 C CA . ALA B 1 300 ? 15.148 -51.469 -31.016 1 93.19 300 ALA B CA 1
ATOM 7469 C C . ALA B 1 300 ? 16.125 -50.406 -30.531 1 93.19 300 ALA B C 1
ATOM 7471 O O . ALA B 1 300 ? 15.914 -49.781 -29.5 1 93.19 300 ALA B O 1
ATOM 7472 N N . GLU B 1 301 ? 17.203 -50.25 -31.297 1 91.88 301 GLU B N 1
ATOM 7473 C CA . GLU B 1 301 ? 18.203 -49.25 -30.953 1 91.88 301 GLU B CA 1
ATOM 7474 C C . GLU B 1 301 ? 17.625 -47.844 -31.016 1 91.88 301 GLU B C 1
ATOM 7476 O O . GLU B 1 301 ? 17.844 -47.031 -30.125 1 91.88 301 GLU B O 1
ATOM 7481 N N . HIS B 1 302 ? 16.875 -47.562 -32.031 1 90.88 302 HIS B N 1
ATOM 7482 C CA . HIS B 1 302 ? 16.266 -46.25 -32.219 1 90.88 302 HIS B CA 1
ATOM 7483 C C . HIS B 1 302 ? 15.273 -45.969 -31.094 1 90.88 302 HIS B C 1
ATOM 7485 O O . HIS B 1 302 ? 15.25 -44.844 -30.562 1 90.88 302 HIS B O 1
ATOM 7491 N N . SER B 1 303 ? 14.461 -46.906 -30.75 1 90.75 303 SER B N 1
ATOM 7492 C CA . SER B 1 303 ? 13.469 -46.75 -29.703 1 90.75 303 SER B CA 1
ATOM 7493 C C . SER B 1 303 ? 14.125 -46.469 -28.359 1 90.75 303 SER B C 1
ATOM 7495 O O . SER B 1 303 ? 13.68 -45.625 -27.594 1 90.75 303 SER B O 1
ATOM 7497 N N . ALA B 1 304 ? 15.219 -47.156 -28.047 1 90.31 304 ALA B N 1
ATOM 7498 C CA . ALA B 1 304 ? 15.938 -46.969 -26.797 1 90.31 304 ALA B CA 1
ATOM 7499 C C . ALA B 1 304 ? 16.594 -45.594 -26.719 1 90.31 304 ALA B C 1
ATOM 7501 O O . ALA B 1 304 ? 16.5 -44.906 -25.688 1 90.31 304 ALA B O 1
ATOM 7502 N N . GLN B 1 305 ? 17.172 -45.125 -27.766 1 90.69 305 GLN B N 1
ATOM 7503 C CA . GLN B 1 305 ? 17.844 -43.844 -27.797 1 90.69 305 GLN B CA 1
ATOM 7504 C C . GLN B 1 305 ? 16.828 -42.688 -27.688 1 90.69 305 GLN B C 1
ATOM 7506 O O . GLN B 1 305 ? 17.047 -41.75 -26.938 1 90.69 305 GLN B O 1
ATOM 7511 N N . GLN B 1 306 ? 15.727 -42.875 -28.375 1 89.81 306 GLN B N 1
ATOM 7512 C CA . GLN B 1 306 ? 14.695 -41.844 -28.359 1 89.81 306 GLN B CA 1
ATOM 7513 C C . GLN B 1 306 ? 14.062 -41.719 -26.969 1 89.81 306 GLN B C 1
ATOM 7515 O O . GLN B 1 306 ? 13.82 -40.594 -26.484 1 89.81 306 GLN B O 1
ATOM 7520 N N . ALA B 1 307 ? 13.852 -42.844 -26.375 1 88.44 307 ALA B N 1
ATOM 7521 C CA . ALA B 1 307 ? 13.242 -42.844 -25.047 1 88.44 307 ALA B CA 1
ATOM 7522 C C . ALA B 1 307 ? 14.164 -42.188 -24.016 1 88.44 307 ALA B C 1
ATOM 7524 O O . ALA B 1 307 ? 13.711 -41.406 -23.172 1 88.44 307 ALA B O 1
ATOM 7525 N N . THR B 1 308 ? 15.43 -42.438 -24.094 1 88.69 308 THR B N 1
ATOM 7526 C CA . THR B 1 308 ? 16.391 -41.875 -23.156 1 88.69 308 THR B CA 1
ATOM 7527 C C . THR B 1 308 ? 16.547 -40.375 -23.375 1 88.69 308 THR B C 1
ATOM 7529 O O . THR B 1 308 ? 16.625 -39.594 -22.422 1 88.69 308 THR B O 1
ATOM 7532 N N . LEU B 1 309 ? 16.5 -39.938 -24.625 1 88.81 309 LEU B N 1
ATOM 7533 C CA . LEU B 1 309 ? 16.609 -38.531 -24.953 1 88.81 309 LEU B CA 1
ATOM 7534 C C . LEU B 1 309 ? 15.383 -37.75 -24.469 1 88.81 309 LEU B C 1
ATOM 7536 O O . LEU B 1 309 ? 15.516 -36.688 -23.859 1 88.81 309 LEU B O 1
ATOM 7540 N N . ASN B 1 310 ? 14.172 -38.312 -24.688 1 87.56 310 ASN B N 1
ATOM 7541 C CA . ASN B 1 310 ? 12.938 -37.688 -24.25 1 87.56 310 ASN B CA 1
ATOM 7542 C C . ASN B 1 310 ? 12.898 -37.531 -22.719 1 87.56 310 ASN B C 1
ATOM 7544 O O . ASN B 1 310 ? 12.5 -36.5 -22.203 1 87.56 310 ASN B O 1
ATOM 7548 N N . ARG B 1 311 ? 13.336 -38.531 -22.094 1 86.81 311 ARG B N 1
ATOM 7549 C CA . ARG B 1 311 ? 13.375 -38.531 -20.625 1 86.81 311 ARG B CA 1
ATOM 7550 C C . ARG B 1 311 ? 14.344 -37.469 -20.125 1 86.81 311 ARG B C 1
ATOM 7552 O O . ARG B 1 311 ? 13.984 -36.625 -19.281 1 86.81 311 ARG B O 1
ATOM 7559 N N . ASN B 1 312 ? 15.609 -37.438 -20.703 1 88.81 312 ASN B N 1
ATOM 7560 C CA . ASN B 1 312 ? 16.625 -36.469 -20.25 1 88.81 312 ASN B CA 1
ATOM 7561 C C . ASN B 1 312 ? 16.234 -35.031 -20.547 1 88.81 312 ASN B C 1
ATOM 7563 O O . ASN B 1 312 ? 16.438 -34.156 -19.734 1 88.81 312 ASN B O 1
ATOM 7567 N N . LEU B 1 313 ? 15.562 -34.812 -21.703 1 86.88 313 LEU B N 1
ATOM 7568 C CA . LEU B 1 313 ? 15.141 -33.5 -22.094 1 86.88 313 LEU B CA 1
ATOM 7569 C C . LEU B 1 313 ? 14.023 -33 -21.188 1 86.88 313 LEU B C 1
ATOM 7571 O O . LEU B 1 313 ? 14.047 -31.844 -20.719 1 86.88 313 LEU B O 1
ATOM 7575 N N . LEU B 1 314 ? 13.102 -33.906 -20.859 1 82.62 314 LEU B N 1
ATOM 7576 C CA . LEU B 1 314 ? 11.992 -33.5 -20 1 82.62 314 LEU B CA 1
ATOM 7577 C C . LEU B 1 314 ? 12.461 -33.25 -18.578 1 82.62 314 LEU B C 1
ATOM 7579 O O . LEU B 1 314 ? 12.008 -32.344 -17.906 1 82.62 314 LEU B O 1
ATOM 7583 N N . MET B 1 315 ? 13.375 -34.125 -18.172 1 85.19 315 MET B N 1
ATOM 7584 C CA . MET B 1 315 ? 13.922 -33.969 -16.828 1 85.19 315 MET B CA 1
ATOM 7585 C C . MET B 1 315 ? 14.664 -32.625 -16.703 1 85.19 315 MET B C 1
ATOM 7587 O O . MET B 1 315 ? 14.484 -31.922 -15.719 1 85.19 315 MET B O 1
ATOM 7591 N N . ALA B 1 316 ? 15.438 -32.281 -17.688 1 87.88 316 ALA B N 1
ATOM 7592 C CA . ALA B 1 316 ? 16.172 -31.016 -17.672 1 87.88 316 ALA B CA 1
ATOM 7593 C C . ALA B 1 316 ? 15.219 -29.812 -17.734 1 87.88 316 ALA B C 1
ATOM 7595 O O . ALA B 1 316 ? 15.367 -28.859 -16.969 1 87.88 316 ALA B O 1
ATOM 7596 N N . ALA B 1 317 ? 14.188 -29.922 -18.578 1 83.38 317 ALA B N 1
ATOM 7597 C CA . ALA B 1 317 ? 13.227 -28.828 -18.734 1 83.38 317 ALA B CA 1
ATOM 7598 C C . ALA B 1 317 ? 12.438 -28.609 -17.453 1 83.38 317 ALA B C 1
ATOM 7600 O O . ALA B 1 317 ? 12.242 -27.469 -17.031 1 83.38 317 ALA B O 1
ATOM 7601 N N . THR B 1 318 ? 12.062 -29.719 -16.828 1 81.19 318 THR B N 1
ATOM 7602 C CA . THR B 1 318 ? 11.297 -29.609 -15.594 1 81.19 318 THR B CA 1
ATOM 7603 C C . THR B 1 318 ? 12.141 -28.984 -14.484 1 81.19 318 THR B C 1
ATOM 7605 O O . THR B 1 318 ? 11.664 -28.141 -13.742 1 81.19 318 THR B O 1
ATOM 7608 N N . THR B 1 319 ? 13.398 -29.375 -14.43 1 84.12 319 THR B N 1
ATOM 7609 C CA . THR B 1 319 ? 14.281 -28.859 -13.391 1 84.12 319 THR B CA 1
ATOM 7610 C C . THR B 1 319 ? 14.547 -27.375 -13.594 1 84.12 319 THR B C 1
ATOM 7612 O O . THR B 1 319 ? 14.438 -26.578 -12.648 1 84.12 319 THR B O 1
ATOM 7615 N N . VAL B 1 320 ? 14.836 -26.922 -14.805 1 84.62 320 VAL B N 1
ATOM 7616 C CA . VAL B 1 320 ? 15.164 -25.531 -15.109 1 84.62 320 VAL B CA 1
ATOM 7617 C C . VAL B 1 320 ? 13.938 -24.641 -14.891 1 84.62 320 VAL B C 1
ATOM 7619 O O . VAL B 1 320 ? 14.023 -23.594 -14.242 1 84.62 320 VAL B O 1
ATOM 7622 N N . ILE B 1 321 ? 12.773 -25.141 -15.328 1 81 321 ILE B N 1
ATOM 7623 C CA . ILE B 1 321 ? 11.555 -24.344 -15.219 1 81 321 ILE B CA 1
ATOM 7624 C C . ILE B 1 321 ? 11.133 -24.234 -13.758 1 81 321 ILE B C 1
ATOM 7626 O O . ILE B 1 321 ? 10.719 -23.172 -13.305 1 81 321 ILE B O 1
ATOM 7630 N N . SER B 1 322 ? 11.297 -25.359 -13.023 1 81 322 SER B N 1
ATOM 7631 C CA . SER B 1 322 ? 10.953 -25.344 -11.602 1 81 322 SER B CA 1
ATOM 7632 C C . SER B 1 322 ? 11.859 -24.391 -10.836 1 81 322 SER B C 1
ATOM 7634 O O . SER B 1 322 ? 11.383 -23.609 -10 1 81 322 SER B O 1
ATOM 7636 N N . LEU B 1 323 ? 13.172 -24.344 -11.141 1 84.44 323 LEU B N 1
ATOM 7637 C CA . LEU B 1 323 ? 14.125 -23.453 -10.469 1 84.44 323 LEU B CA 1
ATOM 7638 C C . LEU B 1 323 ? 13.828 -22 -10.789 1 84.44 323 LEU B C 1
ATOM 7640 O O . LEU B 1 323 ? 13.859 -21.141 -9.898 1 84.44 323 LEU B O 1
ATOM 7644 N N . LEU B 1 324 ? 13.539 -21.734 -12.023 1 82.12 324 LEU B N 1
ATOM 7645 C CA . LEU B 1 324 ? 13.234 -20.375 -12.453 1 82.12 324 LEU B CA 1
ATOM 7646 C C . LEU B 1 324 ? 11.969 -19.859 -11.766 1 82.12 324 LEU B C 1
ATOM 7648 O O . LEU B 1 324 ? 11.914 -18.719 -11.312 1 82.12 324 LEU B O 1
ATOM 7652 N N . MET B 1 325 ? 11.008 -20.719 -11.609 1 80.12 325 MET B N 1
ATOM 7653 C CA . MET B 1 325 ? 9.734 -20.328 -11 1 80.12 325 MET B CA 1
ATOM 7654 C C . MET B 1 325 ? 9.898 -20.078 -9.5 1 80.12 325 MET B C 1
ATOM 7656 O O . MET B 1 325 ? 9.32 -19.141 -8.961 1 80.12 325 MET B O 1
ATOM 7660 N N . ILE B 1 326 ? 10.68 -20.922 -8.859 1 82.62 326 ILE B N 1
ATOM 7661 C CA . ILE B 1 326 ? 10.945 -20.766 -7.434 1 82.62 326 ILE B CA 1
ATOM 7662 C C . ILE B 1 326 ? 11.68 -19.453 -7.184 1 82.62 326 ILE B C 1
ATOM 7664 O O . ILE B 1 326 ? 11.336 -18.719 -6.258 1 82.62 326 ILE B O 1
ATOM 7668 N N . MET B 1 327 ? 12.602 -19.125 -8.008 1 83.81 327 MET B N 1
ATOM 7669 C CA . MET B 1 327 ? 13.367 -17.891 -7.895 1 83.81 327 MET B CA 1
ATOM 7670 C C . MET B 1 327 ? 12.469 -16.672 -8.086 1 83.81 327 MET B C 1
ATOM 7672 O O . MET B 1 327 ? 12.594 -15.688 -7.355 1 83.81 327 MET B O 1
ATOM 7676 N N . MET B 1 328 ? 11.547 -16.797 -8.945 1 77.81 328 MET B N 1
ATOM 7677 C CA . MET B 1 328 ? 10.641 -15.695 -9.234 1 77.81 328 MET B CA 1
ATOM 7678 C C . MET B 1 328 ? 9.695 -15.445 -8.062 1 77.81 328 MET B C 1
ATOM 7680 O O . MET B 1 328 ? 9.5 -14.297 -7.656 1 77.81 328 MET B O 1
ATOM 7684 N N . VAL B 1 329 ? 9.102 -16.5 -7.504 1 78.19 329 VAL B N 1
ATOM 7685 C CA . VAL B 1 329 ? 8.188 -16.375 -6.371 1 78.19 329 VAL B CA 1
ATOM 7686 C C . VAL B 1 329 ? 8.93 -15.812 -5.16 1 78.19 329 VAL B C 1
ATOM 7688 O O . VAL B 1 329 ? 8.438 -14.906 -4.484 1 78.19 329 VAL B O 1
ATOM 7691 N N . TRP B 1 330 ? 10.102 -16.312 -4.961 1 80.5 330 TRP B N 1
ATOM 7692 C CA . TRP B 1 330 ? 10.906 -15.844 -3.838 1 80.5 330 TRP B CA 1
ATOM 7693 C C . TRP B 1 330 ? 11.266 -14.367 -3.988 1 80.5 330 TRP B C 1
ATOM 7695 O O . TRP B 1 330 ? 11.156 -13.602 -3.031 1 80.5 330 TRP B O 1
ATOM 7705 N N . GLY B 1 331 ? 11.688 -13.953 -5.156 1 78.75 331 GLY B N 1
ATOM 7706 C CA . GLY B 1 331 ? 12.031 -12.562 -5.41 1 78.75 331 GLY B CA 1
ATOM 7707 C C . GLY B 1 331 ? 10.867 -11.617 -5.191 1 78.75 331 GLY B C 1
ATOM 7708 O O . GLY B 1 331 ? 11.031 -10.555 -4.59 1 78.75 331 GLY B O 1
ATOM 7709 N N . LEU B 1 332 ? 9.68 -11.977 -5.551 1 76.06 332 LEU B N 1
ATOM 7710 C CA . LEU B 1 332 ? 8.492 -11.141 -5.418 1 76.06 332 LEU B CA 1
ATOM 7711 C C . LEU B 1 332 ? 8.086 -11 -3.953 1 76.06 332 LEU B C 1
ATOM 7713 O O . LEU B 1 332 ? 7.789 -9.898 -3.49 1 76.06 332 LEU B O 1
ATOM 7717 N N . VAL B 1 333 ? 8.078 -12.156 -3.293 1 77.81 333 VAL B N 1
ATOM 7718 C CA . VAL B 1 333 ? 7.656 -12.156 -1.896 1 77.81 333 VAL B CA 1
ATOM 7719 C C . VAL B 1 333 ? 8.656 -11.367 -1.052 1 77.81 333 VAL B C 1
ATOM 7721 O O . VAL B 1 333 ? 8.266 -10.578 -0.187 1 77.81 333 VAL B O 1
ATOM 7724 N N . ALA B 1 334 ? 9.906 -11.539 -1.358 1 80.31 334 ALA B N 1
ATOM 7725 C CA . ALA B 1 334 ? 10.945 -10.82 -0.62 1 80.31 334 ALA B CA 1
ATOM 7726 C C . ALA B 1 334 ? 10.859 -9.32 -0.878 1 80.31 334 ALA B C 1
ATOM 7728 O O . ALA B 1 334 ? 10.984 -8.516 0.049 1 80.31 334 ALA B O 1
ATOM 7729 N N . SER B 1 335 ? 10.602 -8.953 -2.055 1 76.81 335 SER B N 1
ATOM 7730 C CA . SER B 1 335 ? 10.484 -7.547 -2.43 1 76.81 335 SER B CA 1
ATOM 7731 C C . SER B 1 335 ? 9.273 -6.898 -1.77 1 76.81 335 SER B C 1
ATOM 7733 O O . SER B 1 335 ? 9.375 -5.797 -1.224 1 76.81 335 SER B O 1
ATOM 7735 N N . LEU B 1 336 ? 8.203 -7.582 -1.718 1 74.5 336 LEU B N 1
ATOM 7736 C CA . LEU B 1 336 ? 6.977 -7.059 -1.124 1 74.5 336 LEU B CA 1
ATOM 7737 C C . LEU B 1 336 ? 7.129 -6.902 0.386 1 74.5 336 LEU B C 1
ATOM 7739 O O . LEU B 1 336 ? 6.715 -5.887 0.953 1 74.5 336 LEU B O 1
ATOM 7743 N N . ARG B 1 337 ? 7.688 -7.883 0.96 1 76.62 337 ARG B N 1
ATOM 7744 C CA . ARG B 1 337 ? 7.879 -7.848 2.406 1 76.62 337 ARG B CA 1
ATOM 7745 C C . ARG B 1 337 ? 8.789 -6.691 2.811 1 76.62 337 ARG B C 1
ATOM 7747 O O . ARG B 1 337 ? 8.5 -5.977 3.773 1 76.62 337 ARG B O 1
ATOM 7754 N N . SER B 1 338 ? 9.789 -6.496 2.131 1 80.69 338 SER B N 1
ATOM 7755 C CA . SER B 1 338 ? 10.758 -5.457 2.455 1 80.69 338 SER B CA 1
ATOM 7756 C C . SER B 1 338 ? 10.18 -4.066 2.205 1 80.69 338 SER B C 1
ATOM 7758 O O . SER B 1 338 ? 10.32 -3.174 3.043 1 80.69 338 SER B O 1
ATOM 7760 N N . ARG B 1 339 ? 9.508 -3.789 1.179 1 75.88 339 ARG B N 1
ATOM 7761 C CA . ARG B 1 339 ? 9.008 -2.473 0.8 1 75.88 339 ARG B CA 1
ATOM 7762 C C . ARG B 1 339 ? 7.844 -2.053 1.693 1 75.88 339 ARG B C 1
ATOM 7764 O O . ARG B 1 339 ? 7.785 -0.909 2.15 1 75.88 339 ARG B O 1
ATOM 7771 N N . VAL B 1 340 ? 6.984 -2.969 1.913 1 75.62 340 VAL B N 1
ATOM 7772 C CA . VAL B 1 340 ? 5.836 -2.66 2.758 1 75.62 340 VAL B CA 1
ATOM 7773 C C . VAL B 1 340 ? 6.293 -2.477 4.203 1 75.62 340 VAL B C 1
ATOM 7775 O O . VAL B 1 340 ? 5.785 -1.607 4.914 1 75.62 340 VAL B O 1
ATOM 7778 N N . GLY B 1 341 ? 7.242 -3.344 4.492 1 77.88 341 GLY B N 1
ATOM 7779 C CA . GLY B 1 341 ? 7.801 -3.195 5.824 1 77.88 341 GLY B CA 1
ATOM 7780 C C . GLY B 1 341 ? 8.445 -1.843 6.055 1 77.88 341 GLY B C 1
ATOM 7781 O O . GLY B 1 341 ? 8.227 -1.213 7.094 1 77.88 341 GLY B O 1
ATOM 7782 N N . ARG B 1 342 ? 9.195 -1.324 5.191 1 79.62 342 ARG B N 1
ATOM 7783 C CA . ARG B 1 342 ? 9.844 -0.021 5.281 1 79.62 342 ARG B CA 1
ATOM 7784 C C . ARG B 1 342 ? 8.812 1.104 5.309 1 79.62 342 ARG B C 1
ATOM 7786 O O . ARG B 1 342 ? 8.961 2.068 6.062 1 79.62 342 ARG B O 1
ATOM 7793 N N . LEU B 1 343 ? 7.824 1.031 4.488 1 81.38 343 LEU B N 1
ATOM 7794 C CA . LEU B 1 343 ? 6.754 2.02 4.457 1 81.38 343 LEU B CA 1
ATOM 7795 C C . LEU B 1 343 ? 6.043 2.098 5.805 1 81.38 343 LEU B C 1
ATOM 7797 O O . LEU B 1 343 ? 5.809 3.189 6.328 1 81.38 343 LEU B O 1
ATOM 7801 N N . LYS B 1 344 ? 5.785 0.912 6.32 1 78.12 344 LYS B N 1
ATOM 7802 C CA . LYS B 1 344 ? 5.117 0.841 7.617 1 78.12 344 LYS B CA 1
ATOM 7803 C C . LYS B 1 344 ? 5.98 1.459 8.711 1 78.12 344 LYS B C 1
ATOM 7805 O O . LYS B 1 344 ? 5.488 2.223 9.547 1 78.12 344 LYS B O 1
ATOM 7810 N N . GLN B 1 345 ? 7.219 1.132 8.703 1 80.75 345 GLN B N 1
ATOM 7811 C CA . GLN B 1 345 ? 8.148 1.638 9.711 1 80.75 345 GLN B CA 1
ATOM 7812 C C . GLN B 1 345 ? 8.297 3.152 9.609 1 80.75 345 GLN B C 1
ATOM 7814 O O . GLN B 1 345 ? 8.297 3.852 10.617 1 80.75 345 GLN B O 1
ATOM 7819 N N . THR B 1 346 ? 8.422 3.664 8.422 1 81.75 346 THR B N 1
ATOM 7820 C CA . THR B 1 346 ? 8.586 5.098 8.195 1 81.75 346 THR B CA 1
ATOM 7821 C C . THR B 1 346 ? 7.328 5.855 8.609 1 81.75 346 THR B C 1
ATOM 7823 O O . THR B 1 346 ? 7.414 6.898 9.266 1 81.75 346 THR B O 1
ATOM 7826 N N . LEU B 1 347 ? 6.199 5.34 8.312 1 81.38 347 LEU B N 1
ATOM 7827 C CA . LEU B 1 347 ? 4.938 5.973 8.68 1 81.38 347 LEU B CA 1
ATOM 7828 C C . LEU B 1 347 ? 4.742 5.965 10.188 1 81.38 347 LEU B C 1
ATOM 7830 O O . LEU B 1 347 ? 4.258 6.945 10.766 1 81.38 347 LEU B O 1
ATOM 7834 N N . ARG B 1 348 ? 5.137 4.883 10.766 1 75.88 348 ARG B N 1
ATOM 7835 C CA . ARG B 1 348 ? 5.062 4.793 12.219 1 75.88 348 ARG B CA 1
ATOM 7836 C C . ARG B 1 348 ? 5.977 5.82 12.875 1 75.88 348 ARG B C 1
ATOM 7838 O O . ARG B 1 348 ? 5.582 6.48 13.844 1 75.88 348 ARG B O 1
ATOM 7845 N N . SER B 1 349 ? 7.133 5.934 12.359 1 79.81 349 SER B N 1
ATOM 7846 C CA . SER B 1 349 ? 8.078 6.914 12.875 1 79.81 349 SER B CA 1
ATOM 7847 C C . SER B 1 349 ? 7.551 8.336 12.703 1 79.81 349 SER B C 1
ATOM 7849 O O . SER B 1 349 ? 7.691 9.172 13.602 1 79.81 349 SER B O 1
ATOM 7851 N N . MET B 1 350 ? 6.918 8.609 11.641 1 79.75 350 MET B N 1
ATOM 7852 C CA . MET B 1 350 ? 6.324 9.914 11.367 1 79.75 350 MET B CA 1
ATOM 7853 C C . MET B 1 350 ? 5.191 10.211 12.344 1 79.75 350 MET B C 1
ATOM 7855 O O . MET B 1 350 ? 5.066 11.336 12.836 1 79.75 350 MET B O 1
ATOM 7859 N N . SER B 1 351 ? 4.426 9.156 12.586 1 76.44 351 SER B N 1
ATOM 7860 C CA . SER B 1 351 ? 3.271 9.328 13.469 1 76.44 351 SER B CA 1
ATOM 7861 C C . SER B 1 351 ? 3.697 9.445 14.922 1 76.44 351 SER B C 1
ATOM 7863 O O . SER B 1 351 ? 3.174 10.281 15.664 1 76.44 351 SER B O 1
ATOM 7865 N N . GLU B 1 352 ? 4.648 8.594 15.312 1 75.56 352 GLU B N 1
ATOM 7866 C CA . GLU B 1 352 ? 5.066 8.539 16.719 1 75.56 352 GLU B CA 1
ATOM 7867 C C . GLU B 1 352 ? 5.992 9.703 17.047 1 75.56 352 GLU B C 1
ATOM 7869 O O . GLU B 1 352 ? 5.859 10.32 18.109 1 75.56 352 GLU B O 1
ATOM 7874 N N . HIS B 1 353 ? 6.992 9.984 16.156 1 76.31 353 HIS B N 1
ATOM 7875 C CA . HIS B 1 353 ? 7.996 11 16.469 1 76.31 353 HIS B CA 1
ATOM 7876 C C . HIS B 1 353 ? 7.668 12.32 15.781 1 76.31 353 HIS B C 1
ATOM 7878 O O . HIS B 1 353 ? 8.422 13.289 15.891 1 76.31 353 HIS B O 1
ATOM 7884 N N . HIS B 1 354 ? 6.527 12.391 15.117 1 78.06 354 HIS B N 1
ATOM 7885 C CA . HIS B 1 354 ? 6.043 13.594 14.445 1 78.06 354 HIS B CA 1
ATOM 7886 C C . HIS B 1 354 ? 7.113 14.18 13.531 1 78.06 354 HIS B C 1
ATOM 7888 O O . HIS B 1 354 ? 7.309 15.398 13.5 1 78.06 354 HIS B O 1
ATOM 7894 N N . ASP B 1 355 ? 7.914 13.312 12.984 1 76.56 355 ASP B N 1
ATOM 7895 C CA . ASP B 1 355 ? 8.969 13.734 12.07 1 76.56 355 ASP B CA 1
ATOM 7896 C C . ASP B 1 355 ? 8.438 13.891 10.648 1 76.56 355 ASP B C 1
ATOM 7898 O O . ASP B 1 355 ? 8.188 12.906 9.961 1 76.56 355 ASP B O 1
ATOM 7902 N N . MET B 1 356 ? 8.344 15.117 10.227 1 76.88 356 MET B N 1
ATOM 7903 C CA . MET B 1 356 ? 7.781 15.375 8.906 1 76.88 356 MET B CA 1
ATOM 7904 C C . MET B 1 356 ? 8.883 15.609 7.875 1 76.88 356 MET B C 1
ATOM 7906 O O . MET B 1 356 ? 8.602 16 6.742 1 76.88 356 MET B O 1
ATOM 7910 N N . THR B 1 357 ? 10.18 15.281 8.242 1 78.25 357 THR B N 1
ATOM 7911 C CA . THR B 1 357 ? 11.289 15.531 7.332 1 78.25 357 THR B CA 1
ATOM 7912 C C . THR B 1 357 ? 11.594 14.289 6.496 1 78.25 357 THR B C 1
ATOM 7914 O O . THR B 1 357 ? 12.297 14.375 5.484 1 78.25 357 THR B O 1
ATOM 7917 N N . VAL B 1 358 ? 11.039 13.234 6.898 1 78.19 358 VAL B N 1
ATOM 7918 C CA . VAL B 1 358 ? 11.352 11.969 6.238 1 78.19 358 VAL B CA 1
ATOM 7919 C C . VAL B 1 358 ? 10.516 11.82 4.973 1 78.19 358 VAL B C 1
ATOM 7921 O O . VAL B 1 358 ? 9.328 12.148 4.969 1 78.19 358 VAL B O 1
ATOM 7924 N N . GLU B 1 359 ? 11.133 11.609 3.857 1 82.19 359 GLU B N 1
ATOM 7925 C CA . GLU B 1 359 ? 10.469 11.352 2.586 1 82.19 359 GLU B CA 1
ATOM 7926 C C . GLU B 1 359 ? 10.398 9.852 2.299 1 82.19 359 GLU B C 1
ATOM 7928 O O . GLU B 1 359 ? 11.391 9.133 2.469 1 82.19 359 GLU B O 1
ATOM 7933 N N . LEU B 1 360 ? 9.164 9.352 1.972 1 82.31 360 LEU B N 1
ATOM 7934 C CA . LEU B 1 360 ? 8.984 7.945 1.617 1 82.31 360 LEU B CA 1
ATOM 7935 C C . LEU B 1 360 ? 9.555 7.652 0.235 1 82.31 360 LEU B C 1
ATOM 7937 O O . LEU B 1 360 ? 9.484 8.492 -0.663 1 82.31 360 LEU B O 1
ATOM 7941 N N . ASP B 1 361 ? 10.242 6.535 0.143 1 77.75 361 ASP B N 1
ATOM 7942 C CA . ASP B 1 361 ? 10.789 6.113 -1.145 1 77.75 361 ASP B CA 1
ATOM 7943 C C . ASP B 1 361 ? 9.672 5.898 -2.168 1 77.75 361 ASP B C 1
ATOM 7945 O O . ASP B 1 361 ? 8.844 4.996 -2.014 1 77.75 361 ASP B O 1
ATOM 7949 N N . SER B 1 362 ? 9.609 6.773 -3.182 1 76.06 362 SER B N 1
ATOM 7950 C CA . SER B 1 362 ? 8.547 6.711 -4.176 1 76.06 362 SER B CA 1
ATOM 7951 C C . SER B 1 362 ? 9.078 6.277 -5.535 1 76.06 362 SER B C 1
ATOM 7953 O O . SER B 1 362 ? 8.445 6.512 -6.566 1 76.06 362 SER B O 1
ATOM 7955 N N . ARG B 1 363 ? 10.469 5.555 -5.531 1 78.12 363 ARG B N 1
ATOM 7956 C CA . ARG B 1 363 ? 11.055 5.102 -6.789 1 78.12 363 ARG B CA 1
ATOM 7957 C C . ARG B 1 363 ? 10.367 3.834 -7.285 1 78.12 363 ARG B C 1
ATOM 7959 O O . ARG B 1 363 ? 10.164 2.891 -6.52 1 78.12 363 ARG B O 1
ATOM 7966 N N . GLY B 1 364 ? 9.555 3.945 -8.352 1 75.06 364 GLY B N 1
ATOM 7967 C CA . GLY B 1 364 ? 8.883 2.814 -8.969 1 75.06 364 GLY B CA 1
ATOM 7968 C C . GLY B 1 364 ? 7.535 3.178 -9.57 1 75.06 364 GLY B C 1
ATOM 7969 O O . GLY B 1 364 ? 7.094 4.324 -9.461 1 75.06 364 GLY B O 1
ATOM 7970 N N . LYS B 1 365 ? 6.91 2.312 -10.242 1 73.94 365 LYS B N 1
ATOM 7971 C CA . LYS B 1 365 ? 5.641 2.594 -10.898 1 73.94 365 LYS B CA 1
ATOM 7972 C C . LYS B 1 365 ? 4.535 1.681 -10.375 1 73.94 365 LYS B C 1
ATOM 7974 O O . LYS B 1 365 ? 3.484 1.547 -11.008 1 73.94 365 LYS B O 1
ATOM 7979 N N . ASP B 1 366 ? 4.785 1.062 -9.234 1 74.5 366 ASP B N 1
ATOM 7980 C CA . ASP B 1 366 ? 3.793 0.144 -8.688 1 74.5 366 ASP B CA 1
ATOM 7981 C C . ASP B 1 366 ? 2.879 0.854 -7.691 1 74.5 366 ASP B C 1
ATOM 7983 O O . ASP B 1 366 ? 2.941 2.078 -7.547 1 74.5 366 ASP B O 1
ATOM 7987 N N . GLU B 1 367 ? 1.989 0.108 -7.113 1 74.75 367 GLU B N 1
ATOM 7988 C CA . GLU B 1 367 ? 0.982 0.659 -6.211 1 74.75 367 GLU B CA 1
ATOM 7989 C C . GLU B 1 367 ? 1.624 1.221 -4.945 1 74.75 367 GLU B C 1
ATOM 7991 O O . GLU B 1 367 ? 1.189 2.252 -4.43 1 74.75 367 GLU B O 1
ATOM 7996 N N . ILE B 1 368 ? 2.707 0.654 -4.531 1 74.69 368 ILE B N 1
ATOM 7997 C CA . ILE B 1 368 ? 3.375 1.107 -3.314 1 74.69 368 ILE B CA 1
ATOM 7998 C C . ILE B 1 368 ? 4.047 2.455 -3.568 1 74.69 368 ILE B C 1
ATOM 8000 O O . ILE B 1 368 ? 3.982 3.355 -2.727 1 74.69 368 ILE B O 1
ATOM 8004 N N . ALA B 1 369 ? 4.652 2.545 -4.723 1 79.38 369 ALA B N 1
ATOM 8005 C CA . ALA B 1 369 ? 5.277 3.809 -5.102 1 79.38 369 ALA B CA 1
ATOM 8006 C C . ALA B 1 369 ? 4.238 4.918 -5.23 1 79.38 369 ALA B C 1
ATOM 8008 O O . ALA B 1 369 ? 4.469 6.047 -4.789 1 79.38 369 ALA B O 1
ATOM 8009 N N . SER B 1 370 ? 3.15 4.598 -5.766 1 78.88 370 SER B N 1
ATOM 8010 C CA . SER B 1 370 ? 2.08 5.574 -5.934 1 78.88 370 SER B CA 1
ATOM 8011 C C . SER B 1 370 ? 1.537 6.035 -4.582 1 78.88 370 SER B C 1
ATOM 8013 O O . SER B 1 370 ? 1.299 7.227 -4.379 1 78.88 370 SER B O 1
ATOM 8015 N N . ILE B 1 371 ? 1.381 5.152 -3.705 1 79.88 371 ILE B N 1
ATOM 8016 C CA . ILE B 1 371 ? 0.922 5.461 -2.354 1 79.88 371 ILE B CA 1
ATOM 8017 C C . ILE B 1 371 ? 1.947 6.348 -1.651 1 79.88 371 ILE B C 1
ATOM 8019 O O . ILE B 1 371 ? 1.589 7.359 -1.044 1 79.88 371 ILE B O 1
ATOM 8023 N N . SER B 1 372 ? 3.17 5.957 -1.749 1 84 372 SER B N 1
ATOM 8024 C CA . SER B 1 372 ? 4.246 6.723 -1.13 1 84 372 SER B CA 1
ATOM 8025 C C . SER B 1 372 ? 4.289 8.148 -1.672 1 84 372 SER B C 1
ATOM 8027 O O . SER B 1 372 ? 4.465 9.102 -0.91 1 84 372 SER B O 1
ATOM 8029 N N . ASN B 1 373 ? 4.078 8.289 -2.953 1 83.5 373 ASN B N 1
ATOM 8030 C CA . ASN B 1 373 ? 4.066 9.602 -3.582 1 83.5 373 ASN B CA 1
ATOM 8031 C C . ASN B 1 373 ? 2.916 10.461 -3.066 1 83.5 373 ASN B C 1
ATOM 8033 O O . ASN B 1 373 ? 3.09 11.656 -2.816 1 83.5 373 ASN B O 1
ATOM 8037 N N . SER B 1 374 ? 1.821 9.867 -2.988 1 81 374 SER B N 1
ATOM 8038 C CA . SER B 1 374 ? 0.646 10.586 -2.5 1 81 374 SER B CA 1
ATOM 8039 C C . SER B 1 374 ? 0.833 11.031 -1.054 1 81 374 SER B C 1
ATOM 8041 O O . SER B 1 374 ? 0.454 12.148 -0.688 1 81 374 SER B O 1
ATOM 8043 N N . ILE B 1 375 ? 1.459 10.25 -0.26 1 81.94 375 ILE B N 1
ATOM 8044 C CA . ILE B 1 375 ? 1.722 10.57 1.139 1 81.94 375 ILE B CA 1
ATOM 8045 C C . ILE B 1 375 ? 2.752 11.695 1.225 1 81.94 375 ILE B C 1
ATOM 8047 O O . ILE B 1 375 ? 2.598 12.625 2.016 1 81.94 375 ILE B O 1
ATOM 8051 N N . ASN B 1 376 ? 3.752 11.57 0.4 1 84.69 376 ASN B N 1
ATOM 8052 C CA . ASN B 1 376 ? 4.754 12.625 0.352 1 84.69 376 ASN B CA 1
ATOM 8053 C C . ASN B 1 376 ? 4.133 13.977 0.003 1 84.69 376 ASN B C 1
ATOM 8055 O O . ASN B 1 376 ? 4.484 15 0.591 1 84.69 376 ASN B O 1
ATOM 8059 N N . ALA B 1 377 ? 3.248 13.938 -0.902 1 81.88 377 ALA B N 1
ATOM 8060 C CA . ALA B 1 377 ? 2.557 15.156 -1.293 1 81.88 377 ALA B CA 1
ATOM 8061 C C . ALA B 1 377 ? 1.739 15.719 -0.133 1 81.88 377 ALA B C 1
ATOM 8063 O O . ALA B 1 377 ? 1.738 16.938 0.104 1 81.88 377 ALA B O 1
ATOM 8064 N N . LEU B 1 378 ? 1.096 14.883 0.542 1 80.56 378 LEU B N 1
ATOM 8065 C CA . LEU B 1 378 ? 0.313 15.281 1.706 1 80.56 378 LEU B CA 1
ATOM 8066 C C . LEU B 1 378 ? 1.209 15.875 2.787 1 80.56 378 LEU B C 1
ATOM 8068 O O . LEU B 1 378 ? 0.907 16.938 3.334 1 80.56 378 LEU B O 1
ATOM 8072 N N . ILE B 1 379 ? 2.309 15.234 3.041 1 82 379 ILE B N 1
ATOM 8073 C CA . ILE B 1 379 ? 3.246 15.672 4.066 1 82 379 ILE B CA 1
ATOM 8074 C C . ILE B 1 379 ? 3.844 17.016 3.672 1 82 379 ILE B C 1
ATOM 8076 O O . ILE B 1 379 ? 4.004 17.906 4.516 1 82 379 ILE B O 1
ATOM 8080 N N . SER B 1 380 ? 4.129 17.141 2.434 1 83.62 380 SER B N 1
ATOM 8081 C CA . SER B 1 380 ? 4.68 18.391 1.938 1 83.62 380 SER B CA 1
ATOM 8082 C C . SER B 1 380 ? 3.701 19.547 2.135 1 83.62 380 SER B C 1
ATOM 8084 O O . SER B 1 380 ? 4.094 20.641 2.535 1 83.62 380 SER B O 1
ATOM 8086 N N . ASN B 1 381 ? 2.49 19.312 1.87 1 80.88 381 ASN B N 1
ATOM 8087 C CA . ASN B 1 381 ? 1.45 20.312 2.078 1 80.88 381 ASN B CA 1
ATOM 8088 C C . ASN B 1 381 ? 1.315 20.688 3.553 1 80.88 381 ASN B C 1
ATOM 8090 O O . ASN B 1 381 ? 1.184 21.859 3.893 1 80.88 381 ASN B O 1
ATOM 8094 N N . PHE B 1 382 ? 1.481 19.812 4.398 1 81.5 382 PHE B N 1
ATOM 8095 C CA . PHE B 1 382 ? 1.382 20.031 5.836 1 81.5 382 PHE B CA 1
ATOM 8096 C C . PHE B 1 382 ? 2.59 20.797 6.352 1 81.5 382 PHE B C 1
ATOM 8098 O O . PHE B 1 382 ? 2.451 21.703 7.18 1 81.5 382 PHE B O 1
ATOM 8105 N N . ARG B 1 383 ? 3.668 20.344 5.785 1 82.62 383 ARG B N 1
ATOM 8106 C CA . ARG B 1 383 ? 4.898 21.016 6.184 1 82.62 383 ARG B CA 1
ATOM 8107 C C . ARG B 1 383 ? 4.84 22.5 5.844 1 82.62 383 ARG B C 1
ATOM 8109 O O . ARG B 1 383 ? 5.219 23.344 6.656 1 82.62 383 ARG B O 1
ATOM 8116 N N . LYS B 1 384 ? 4.352 22.828 4.738 1 83.12 384 LYS B N 1
ATOM 8117 C CA . LYS B 1 384 ? 4.23 24.219 4.309 1 83.12 384 LYS B CA 1
ATOM 8118 C C . LYS B 1 384 ? 3.281 25 5.219 1 83.12 384 LYS B C 1
ATOM 8120 O O . LYS B 1 384 ? 3.592 26.109 5.637 1 83.12 384 LYS B O 1
ATOM 8125 N N . LEU B 1 385 ? 2.201 24.406 5.539 1 80.75 385 LEU B N 1
ATOM 8126 C CA . LEU B 1 385 ? 1.224 25.047 6.418 1 80.75 385 LEU B CA 1
ATOM 8127 C C . LEU B 1 385 ? 1.803 25.25 7.812 1 80.75 385 LEU B C 1
ATOM 8129 O O . LEU B 1 385 ? 1.662 26.328 8.391 1 80.75 385 LEU B O 1
ATOM 8133 N N . LEU B 1 386 ? 2.477 24.266 8.32 1 82.62 386 LEU B N 1
ATOM 8134 C CA . LEU B 1 386 ? 3.037 24.359 9.664 1 82.62 386 LEU B CA 1
ATOM 8135 C C . LEU B 1 386 ? 4.168 25.391 9.711 1 82.62 386 LEU B C 1
ATOM 8137 O O . LEU B 1 386 ? 4.336 26.078 10.719 1 82.62 386 LEU B O 1
ATOM 8141 N N . PHE B 1 387 ? 4.816 25.484 8.625 1 84.5 387 PHE B N 1
ATOM 8142 C CA . PHE B 1 387 ? 5.859 26.5 8.523 1 84.5 387 PHE B CA 1
ATOM 8143 C C . PHE B 1 387 ? 5.258 27.906 8.586 1 84.5 387 PHE B C 1
ATOM 8145 O O . PHE B 1 387 ? 5.75 28.766 9.312 1 84.5 387 PHE B O 1
ATOM 8152 N N . ASP B 1 388 ? 4.203 28.062 7.93 1 82.81 388 ASP B N 1
ATOM 8153 C CA . ASP B 1 388 ? 3.527 29.359 7.891 1 82.81 388 ASP B CA 1
ATOM 8154 C C . ASP B 1 388 ? 2.92 29.703 9.25 1 82.81 388 ASP B C 1
ATOM 8156 O O . ASP B 1 388 ? 2.992 30.844 9.695 1 82.81 388 ASP B O 1
ATOM 8160 N N . VAL B 1 389 ? 2.395 28.734 9.883 1 83.5 389 VAL B N 1
ATOM 8161 C CA . VAL B 1 389 ? 1.82 28.922 11.211 1 83.5 389 VAL B CA 1
ATOM 8162 C C . VAL B 1 389 ? 2.922 29.281 12.203 1 83.5 389 VAL B C 1
ATOM 8164 O O . VAL B 1 389 ? 2.744 30.188 13.031 1 83.5 389 VAL B O 1
ATOM 8167 N N . THR B 1 390 ? 4.027 28.578 12.078 1 83.56 390 THR B N 1
ATOM 8168 C CA . THR B 1 390 ? 5.145 28.859 12.977 1 83.56 390 THR B CA 1
ATOM 8169 C C . THR B 1 390 ? 5.684 30.266 12.75 1 83.56 390 THR B C 1
ATOM 8171 O O . THR B 1 390 ? 5.969 30.984 13.711 1 83.56 390 THR B O 1
ATOM 8174 N N . LYS B 1 391 ? 5.785 30.672 11.539 1 83 391 LYS B N 1
ATOM 8175 C CA . LYS B 1 391 ? 6.246 32.031 11.195 1 83 391 LYS B CA 1
ATOM 8176 C C . LYS B 1 391 ? 5.301 33.094 11.742 1 83 391 LYS B C 1
ATOM 8178 O O . LYS B 1 391 ? 5.738 34.062 12.359 1 83 391 LYS B O 1
ATOM 8183 N N . THR B 1 392 ? 4.059 32.844 11.523 1 81.12 392 THR B N 1
ATOM 8184 C CA . THR B 1 392 ? 3.047 33.781 11.984 1 81.12 392 THR B CA 1
ATOM 8185 C C . THR B 1 392 ? 3.041 33.844 13.508 1 81.12 392 THR B C 1
ATOM 8187 O O . THR B 1 392 ? 2.898 34.938 14.078 1 81.12 392 THR B O 1
ATOM 8190 N N . ASN B 1 393 ? 3.223 32.75 14.156 1 82.88 393 ASN B N 1
ATOM 8191 C CA . ASN B 1 393 ? 3.252 32.688 15.617 1 82.88 393 ASN B CA 1
ATOM 8192 C C . ASN B 1 393 ? 4.457 33.438 16.172 1 82.88 393 ASN B C 1
ATOM 8194 O O . ASN B 1 393 ? 4.34 34.156 17.172 1 82.88 393 ASN B O 1
ATOM 8198 N N . ASN B 1 394 ? 5.609 33.375 15.531 1 82.5 394 ASN B N 1
ATOM 8199 C CA . ASN B 1 394 ? 6.805 34.094 15.953 1 82.5 394 ASN B CA 1
ATOM 8200 C C . ASN B 1 394 ? 6.656 35.594 15.75 1 82.5 394 ASN B C 1
ATOM 8202 O O . ASN B 1 394 ? 7.035 36.375 16.625 1 82.5 394 ASN B O 1
ATOM 8206 N N . GLU B 1 395 ? 6.098 35.938 14.688 1 82.5 395 GLU B N 1
ATOM 8207 C CA . GLU B 1 395 ? 5.855 37.344 14.398 1 82.5 395 GLU B CA 1
ATOM 8208 C C . GLU B 1 395 ? 4.848 37.938 15.375 1 82.5 395 GLU B C 1
ATOM 8210 O O . GLU B 1 395 ? 5.008 39.062 15.82 1 82.5 395 GLU B O 1
ATOM 8215 N N . SER B 1 396 ? 3.881 37.125 15.719 1 79.75 396 SER B N 1
ATOM 8216 C CA . SER B 1 396 ? 2.883 37.562 16.688 1 79.75 396 SER B CA 1
ATOM 8217 C C . SER B 1 396 ? 3.51 37.781 18.062 1 79.75 396 SER B C 1
ATOM 8219 O O . SER B 1 396 ? 3.184 38.75 18.75 1 79.75 396 SER B O 1
ATOM 8221 N N . SER B 1 397 ? 4.465 37 18.438 1 80.94 397 SER B N 1
ATOM 8222 C CA . SER B 1 397 ? 5.148 37.125 19.719 1 80.94 397 SER B CA 1
ATOM 8223 C C . SER B 1 397 ? 5.945 38.406 19.797 1 80.94 397 SER B C 1
ATOM 8225 O O . SER B 1 397 ? 5.953 39.094 20.828 1 80.94 397 SER B O 1
ATOM 8227 N N . ASN B 1 398 ? 6.555 38.875 18.75 1 83.56 398 ASN B N 1
ATOM 8228 C CA . ASN B 1 398 ? 7.32 40.094 18.672 1 83.56 398 ASN B CA 1
ATOM 8229 C C . ASN B 1 398 ? 6.414 41.344 18.781 1 83.56 398 ASN B C 1
ATOM 8231 O O . ASN B 1 398 ? 6.75 42.281 19.469 1 83.56 398 ASN B O 1
ATOM 8235 N N . ARG B 1 399 ? 5.32 41.219 18.141 1 82.12 399 ARG B N 1
ATOM 8236 C CA . ARG B 1 399 ? 4.375 42.312 18.156 1 82.12 399 ARG B CA 1
ATOM 8237 C C . ARG B 1 399 ? 3.75 42.5 19.531 1 82.12 399 ARG B C 1
ATOM 8239 O O . ARG B 1 399 ? 3.512 43.625 19.984 1 82.12 399 ARG B O 1
ATOM 8246 N N . LEU B 1 400 ? 3.551 41.406 20.266 1 82.88 400 LEU B N 1
ATOM 8247 C CA . LEU B 1 400 ? 3.012 41.469 21.625 1 82.88 400 LEU B CA 1
ATOM 8248 C C . LEU B 1 400 ? 3.979 42.156 22.578 1 82.88 400 LEU B C 1
ATOM 8250 O O . LEU B 1 400 ? 3.553 42.906 23.469 1 82.88 400 LEU B O 1
ATOM 8254 N N . GLN B 1 401 ? 5.262 42 22.281 1 84.12 401 GLN B N 1
ATOM 8255 C CA . GLN B 1 401 ? 6.266 42.656 23.094 1 84.12 401 GLN B CA 1
ATOM 8256 C C . GLN B 1 401 ? 6.184 44.188 22.938 1 84.12 401 GLN B C 1
ATOM 8258 O O . GLN B 1 401 ? 6.34 44.938 23.906 1 84.12 401 GLN B O 1
ATOM 8263 N N . ASN B 1 402 ? 5.902 44.562 21.703 1 87 402 ASN B N 1
ATOM 8264 C CA . ASN B 1 402 ? 5.746 46 21.453 1 87 402 ASN B CA 1
ATOM 8265 C C . ASN B 1 402 ? 4.539 46.562 22.172 1 87 402 ASN B C 1
ATOM 8267 O O . ASN B 1 402 ? 4.578 47.688 22.656 1 87 402 ASN B O 1
ATOM 8271 N N . ILE B 1 403 ? 3.527 45.781 22.281 1 86.19 403 ILE B N 1
ATOM 8272 C CA . ILE B 1 403 ? 2.316 46.219 22.969 1 86.19 403 ILE B CA 1
ATOM 8273 C C . ILE B 1 403 ? 2.58 46.344 24.469 1 86.19 403 ILE B C 1
ATOM 8275 O O . ILE B 1 403 ? 2.123 47.281 25.109 1 86.19 403 ILE B O 1
ATOM 8279 N N . VAL B 1 404 ? 3.369 45.438 25.016 1 85.62 404 VAL B N 1
ATOM 8280 C CA . VAL B 1 404 ? 3.736 45.5 26.422 1 85.62 404 VAL B CA 1
ATOM 8281 C C . VAL B 1 404 ? 4.523 46.781 26.703 1 85.62 404 VAL B C 1
ATOM 8283 O O . VAL B 1 404 ? 4.277 47.438 27.719 1 85.62 404 VAL B O 1
ATOM 8286 N N . GLU B 1 405 ? 5.41 47.062 25.844 1 88.12 405 GLU B N 1
ATOM 8287 C CA . GLU B 1 405 ? 6.211 48.281 26 1 88.12 405 GLU B CA 1
ATOM 8288 C C . GLU B 1 405 ? 5.34 49.531 25.938 1 88.12 405 GLU B C 1
ATOM 8290 O O . GLU B 1 405 ? 5.516 50.469 26.75 1 88.12 405 GLU B O 1
ATOM 8295 N N . SER B 1 406 ? 4.453 49.469 25 1 87.19 406 SER B N 1
ATOM 8296 C CA . SER B 1 406 ? 3.529 50.594 24.875 1 87.19 406 SER B CA 1
ATOM 8297 C C . SER B 1 406 ? 2.662 50.719 26.125 1 87.19 406 SER B C 1
ATOM 8299 O O . SER B 1 406 ? 2.379 51.844 26.578 1 87.19 406 SER B O 1
ATOM 8301 N N . ALA B 1 407 ? 2.234 49.656 26.703 1 87.56 407 ALA B N 1
ATOM 8302 C CA . ALA B 1 407 ? 1.419 49.656 27.922 1 87.56 407 ALA B CA 1
ATOM 8303 C C . ALA B 1 407 ? 2.197 50.25 29.094 1 87.56 407 ALA B C 1
ATOM 8305 O O . ALA B 1 407 ? 1.644 50.969 29.922 1 87.56 407 ALA B O 1
ATOM 8306 N N . GLN B 1 408 ? 3.445 49.938 29.188 1 89.19 408 GLN B N 1
ATOM 8307 C CA . GLN B 1 408 ? 4.297 50.438 30.25 1 89.19 408 GLN B CA 1
ATOM 8308 C C . GLN B 1 408 ? 4.465 51.969 30.141 1 89.19 408 GLN B C 1
ATOM 8310 O O . GLN B 1 408 ? 4.414 52.688 31.141 1 89.19 408 GLN B O 1
ATOM 8315 N N . ASP B 1 409 ? 4.613 52.344 28.938 1 90.5 409 ASP B N 1
ATOM 8316 C CA . ASP B 1 409 ? 4.746 53.75 28.672 1 90.5 409 ASP B CA 1
ATOM 8317 C C . ASP B 1 409 ? 3.461 54.5 29.031 1 90.5 409 ASP B C 1
ATOM 8319 O O . ASP B 1 409 ? 3.508 55.625 29.578 1 90.5 409 ASP B O 1
ATOM 8323 N N . LEU B 1 410 ? 2.385 53.938 28.719 1 89.31 410 LEU B N 1
ATOM 8324 C CA . LEU B 1 410 ? 1.085 54.531 29.031 1 89.31 410 LEU B CA 1
ATOM 8325 C C . LEU B 1 410 ? 0.875 54.625 30.547 1 89.31 410 LEU B C 1
ATOM 8327 O O . LEU B 1 410 ? 0.319 55.594 31.031 1 89.31 410 LEU B O 1
ATOM 8331 N N . ASP B 1 411 ? 1.259 53.625 31.203 1 90.56 411 ASP B N 1
ATOM 8332 C CA . ASP B 1 411 ? 1.188 53.625 32.656 1 90.56 411 ASP B CA 1
ATOM 8333 C C . ASP B 1 411 ? 2.039 54.75 33.25 1 90.56 411 ASP B C 1
ATOM 8335 O O . ASP B 1 411 ? 1.597 55.469 34.156 1 90.56 411 ASP B O 1
ATOM 8339 N N . SER B 1 412 ? 3.24 54.875 32.781 1 91.44 412 SER B N 1
ATOM 8340 C CA . SER B 1 412 ? 4.141 55.938 33.219 1 91.44 412 SER B CA 1
ATOM 8341 C C . SER B 1 412 ? 3.561 57.312 32.906 1 91.44 412 SER B C 1
ATOM 8343 O O . SER B 1 412 ? 3.658 58.219 33.75 1 91.44 412 SER B O 1
ATOM 8345 N N . SER B 1 413 ? 3.008 57.344 31.688 1 88.69 413 SER B N 1
ATOM 8346 C CA . SER B 1 413 ? 2.375 58.594 31.297 1 88.69 413 SER B CA 1
ATOM 8347 C C . SER B 1 413 ? 1.212 58.938 32.219 1 88.69 413 SER B C 1
ATOM 8349 O O . SER B 1 413 ? 1.029 60.094 32.594 1 88.69 413 SER B O 1
ATOM 8351 N N . SER B 1 414 ? 0.405 58 32.531 1 89.94 414 SER B N 1
ATOM 8352 C CA . SER B 1 414 ? -0.724 58.188 33.438 1 89.94 414 SER B CA 1
ATOM 8353 C C . SER B 1 414 ? -0.261 58.688 34.812 1 89.94 414 SER B C 1
ATOM 8355 O O . SER B 1 414 ? -0.81 59.656 35.344 1 89.94 414 SER B O 1
ATOM 8357 N N . ARG B 1 415 ? 0.777 58.125 35.375 1 91.44 415 ARG B N 1
ATOM 8358 C CA . ARG B 1 415 ? 1.301 58.5 36.688 1 91.44 415 ARG B CA 1
ATOM 8359 C C . ARG B 1 415 ? 1.864 59.906 36.656 1 91.44 415 ARG B C 1
ATOM 8361 O O . ARG B 1 415 ? 1.646 60.688 37.594 1 91.44 415 ARG B O 1
ATOM 8368 N N . SER B 1 416 ? 2.512 60.156 35.562 1 91.5 416 SER B N 1
ATOM 8369 C CA . SER B 1 416 ? 3.068 61.5 35.406 1 91.5 416 SER B CA 1
ATOM 8370 C C . SER B 1 416 ? 1.968 62.562 35.312 1 91.5 416 SER B C 1
ATOM 8372 O O . SER B 1 416 ? 2.096 63.656 35.875 1 91.5 416 SER B O 1
ATOM 8374 N N . THR B 1 417 ? 0.951 62.219 34.594 1 91.06 417 THR B N 1
ATOM 8375 C CA . THR B 1 417 ? -0.175 63.125 34.469 1 91.06 417 THR B CA 1
ATOM 8376 C C . THR B 1 417 ? -0.842 63.375 35.812 1 91.06 417 THR B C 1
ATOM 8378 O O . THR B 1 417 ? -1.149 64.5 36.156 1 91.06 417 THR B O 1
ATOM 8381 N N . ILE B 1 418 ? -1.053 62.344 36.531 1 92.38 418 ILE B N 1
ATOM 8382 C CA . ILE B 1 418 ? -1.675 62.469 37.844 1 92.38 418 ILE B CA 1
ATOM 8383 C C . ILE B 1 418 ? -0.819 63.344 38.719 1 92.38 418 ILE B C 1
ATOM 8385 O O . ILE B 1 418 ? -1.339 64.25 39.406 1 92.38 418 ILE B O 1
ATOM 8389 N N . ALA B 1 419 ? 0.446 63.156 38.719 1 93.25 419 ALA B N 1
ATOM 8390 C CA . ALA B 1 419 ? 1.365 63.938 39.562 1 93.25 419 ALA B CA 1
ATOM 8391 C C . ALA B 1 419 ? 1.313 65.438 39.156 1 93.25 419 ALA B C 1
ATOM 8393 O O . ALA B 1 419 ? 1.31 66.25 40.031 1 93.25 419 ALA B O 1
ATOM 8394 N N . LYS B 1 420 ? 1.318 65.562 37.875 1 92.62 420 LYS B N 1
ATOM 8395 C CA . LYS B 1 420 ? 1.258 66.938 37.406 1 92.62 420 LYS B CA 1
ATOM 8396 C C . LYS B 1 420 ? -0.08 67.562 37.75 1 92.62 420 LYS B C 1
ATOM 8398 O O . LYS B 1 420 ? -0.135 68.75 38.125 1 92.62 420 LYS B O 1
ATOM 8403 N N . CYS B 1 421 ? -1.157 66.875 37.656 1 92.69 421 CYS B N 1
ATOM 8404 C CA . CYS B 1 421 ? -2.471 67.375 38.062 1 92.69 421 CYS B CA 1
ATOM 8405 C C . CYS B 1 421 ? -2.49 67.75 39.531 1 92.69 421 CYS B C 1
ATOM 8407 O O . CYS B 1 421 ? -3.062 68.812 39.906 1 92.69 421 CYS B O 1
ATOM 8409 N N . ASP B 1 422 ? -1.856 67 40.344 1 92.94 422 ASP B N 1
ATOM 8410 C CA . ASP B 1 422 ? -1.766 67.25 41.75 1 92.94 422 ASP B CA 1
ATOM 8411 C C . ASP B 1 422 ? -1 68.562 42.031 1 92.94 422 ASP B C 1
ATOM 8413 O O . ASP B 1 422 ? -1.404 69.375 42.875 1 92.94 422 ASP B O 1
ATOM 8417 N N . ASN B 1 423 ? 0.076 68.688 41.344 1 92.44 423 ASN B N 1
ATOM 8418 C CA . ASN B 1 423 ? 0.857 69.875 41.438 1 92.44 423 ASN B CA 1
ATOM 8419 C C . ASN B 1 423 ? 0.028 71.125 41.094 1 92.44 423 ASN B C 1
ATOM 8421 O O . ASN B 1 423 ? 0.063 72.125 41.781 1 92.44 423 ASN B O 1
ATOM 8425 N N . ILE B 1 424 ? -0.666 71 40.031 1 92.5 424 ILE B N 1
ATOM 8426 C CA . ILE B 1 424 ? -1.469 72.125 39.531 1 92.5 424 ILE B CA 1
ATOM 8427 C C . ILE B 1 424 ? -2.594 72.375 40.531 1 92.5 424 ILE B C 1
ATOM 8429 O O . ILE B 1 424 ? -2.889 73.562 40.844 1 92.5 424 ILE B O 1
ATOM 8433 N N . ALA B 1 425 ? -3.207 71.375 41 1 90.75 425 ALA B N 1
ATOM 8434 C CA . ALA B 1 425 ? -4.262 71.5 42 1 90.75 425 ALA B CA 1
ATOM 8435 C C . ALA B 1 425 ? -3.75 72.25 43.219 1 90.75 425 ALA B C 1
ATOM 8437 O O . ALA B 1 425 ? -4.434 73.188 43.75 1 90.75 425 ALA B O 1
ATOM 8438 N N . THR B 1 426 ? -2.598 71.938 43.719 1 90.94 426 THR B N 1
ATOM 8439 C CA . THR B 1 426 ? -1.98 72.562 44.844 1 90.94 426 THR B CA 1
ATOM 8440 C C . THR B 1 426 ? -1.696 74.062 44.531 1 90.94 426 THR B C 1
ATOM 8442 O O . THR B 1 426 ? -1.993 74.938 45.344 1 90.94 426 THR B O 1
ATOM 8445 N N . ALA B 1 427 ? -1.119 74.188 43.375 1 90.69 427 ALA B N 1
ATOM 8446 C CA . ALA B 1 427 ? -0.83 75.562 42.938 1 90.69 427 ALA B CA 1
ATOM 8447 C C . ALA B 1 427 ? -2.111 76.375 42.812 1 90.69 427 ALA B C 1
ATOM 8449 O O . ALA B 1 427 ? -2.133 77.562 43.188 1 90.69 427 ALA B O 1
ATOM 8450 N N . MET B 1 428 ? -3.141 75.75 42.406 1 88.44 428 MET B N 1
ATOM 8451 C CA . MET B 1 428 ? -4.426 76.438 42.25 1 88.44 428 MET B CA 1
ATOM 8452 C C . MET B 1 428 ? -5.023 76.812 43.625 1 88.44 428 MET B C 1
ATOM 8454 O O . MET B 1 428 ? -5.66 77.812 43.75 1 88.44 428 MET B O 1
ATOM 8458 N N . THR B 1 429 ? -4.844 76 44.562 1 86.69 429 THR B N 1
ATOM 8459 C CA . THR B 1 429 ? -5.289 76.312 45.938 1 86.69 429 THR B CA 1
ATOM 8460 C C . THR B 1 429 ? -4.551 77.5 46.5 1 86.69 429 THR B C 1
ATOM 8462 O O . THR B 1 429 ? -5.156 78.375 47.125 1 86.69 429 THR B O 1
ATOM 8465 N N . GLU B 1 430 ? -3.303 77.438 46.219 1 88.38 430 GLU B N 1
ATOM 8466 C CA . GLU B 1 430 ? -2.496 78.562 46.656 1 88.38 430 GLU B CA 1
ATOM 8467 C C . GLU B 1 430 ? -2.943 79.875 45.969 1 88.38 430 GLU B C 1
ATOM 8469 O O . GLU B 1 430 ? -3.025 80.938 46.594 1 88.38 430 GLU B O 1
ATOM 8474 N N . LEU B 1 431 ? -3.26 79.812 44.75 1 86.56 431 LEU B N 1
ATOM 8475 C CA . LEU B 1 431 ? -3.727 80.938 43.969 1 86.56 431 LEU B CA 1
ATOM 8476 C C . LEU B 1 431 ? -5.082 81.438 44.469 1 86.56 431 LEU B C 1
ATOM 8478 O O . LEU B 1 431 ? -5.316 82.625 44.594 1 86.56 431 LEU B O 1
ATOM 8482 N N . ALA B 1 432 ? -5.922 80.5 44.781 1 85.06 432 ALA B N 1
ATOM 8483 C CA . ALA B 1 432 ? -7.23 80.875 45.312 1 85.06 432 ALA B CA 1
ATOM 8484 C C . ALA B 1 432 ? -7.094 81.562 46.656 1 85.06 432 ALA B C 1
ATOM 8486 O O . ALA B 1 432 ? -7.773 82.562 46.906 1 85.06 432 ALA B O 1
ATOM 8487 N N . GLN B 1 433 ? -6.227 81.125 47.469 1 87.19 433 GLN B N 1
ATOM 8488 C CA . GLN B 1 433 ? -5.984 81.75 48.781 1 87.19 433 GLN B CA 1
ATOM 8489 C C . GLN B 1 433 ? -5.402 83.125 48.625 1 87.19 433 GLN B C 1
ATOM 8491 O O . GLN B 1 433 ? -5.805 84.062 49.312 1 87.19 433 GLN B O 1
ATOM 8496 N N . SER B 1 434 ? -4.484 83.125 47.719 1 89.75 434 SER B N 1
ATOM 8497 C CA . SER B 1 434 ? -3.881 84.438 47.438 1 89.75 434 SER B CA 1
ATOM 8498 C C . SER B 1 434 ? -4.91 85.375 46.906 1 89.75 434 SER B C 1
ATOM 8500 O O . SER B 1 434 ? -4.891 86.562 47.281 1 89.75 434 SER B O 1
ATOM 8502 N N . SER B 1 435 ? -5.809 85.062 46.125 1 87.75 435 SER B N 1
ATOM 8503 C CA . SER B 1 435 ? -6.871 85.875 45.594 1 87.75 435 SER B CA 1
ATOM 8504 C C . SER B 1 435 ? -7.801 86.375 46.719 1 87.75 435 SER B C 1
ATOM 8506 O O . SER B 1 435 ? -8.227 87.562 46.688 1 87.75 435 SER B O 1
ATOM 8508 N N . VAL B 1 436 ? -8.047 85.562 47.625 1 86.69 436 VAL B N 1
ATOM 8509 C CA . VAL B 1 436 ? -8.883 85.938 48.781 1 86.69 436 VAL B CA 1
ATOM 8510 C C . VAL B 1 436 ? -8.156 86.938 49.625 1 86.69 436 VAL B C 1
ATOM 8512 O O . VAL B 1 436 ? -8.766 87.938 50.062 1 86.69 436 VAL B O 1
ATOM 8515 N N . GLU B 1 437 ? -6.898 86.75 49.781 1 90.56 437 GLU B N 1
ATOM 8516 C CA . GLU B 1 437 ? -6.102 87.688 50.562 1 90.56 437 GLU B CA 1
ATOM 8517 C C . GLU B 1 437 ? -6.074 89.062 49.875 1 90.56 437 GLU B C 1
ATOM 8519 O O . GLU B 1 437 ? -6.18 90.062 50.562 1 90.56 437 GLU B O 1
ATOM 8524 N N . ILE B 1 438 ? -5.973 89.062 48.625 1 92.31 438 ILE B N 1
ATOM 8525 C CA . ILE B 1 438 ? -5.973 90.312 47.844 1 92.31 438 ILE B CA 1
ATOM 8526 C C . ILE B 1 438 ? -7.324 91 48 1 92.31 438 ILE B C 1
ATOM 8528 O O . ILE B 1 438 ? -7.395 92.188 48.25 1 92.31 438 ILE B O 1
ATOM 8532 N N . ALA B 1 439 ? -8.336 90.188 47.875 1 88.62 439 ALA B N 1
ATOM 8533 C CA . ALA B 1 439 ? -9.688 90.75 47.969 1 88.62 439 ALA B CA 1
ATOM 8534 C C . ALA B 1 439 ? -9.93 91.312 49.344 1 88.62 439 ALA B C 1
ATOM 8536 O O . ALA B 1 439 ? -10.5 92.438 49.469 1 88.62 439 ALA B O 1
ATOM 8537 N N . GLN B 1 440 ? -9.469 90.812 50.375 1 92.19 440 GLN B N 1
ATOM 8538 C CA . GLN B 1 440 ? -9.648 91.25 51.75 1 92.19 440 GLN B CA 1
ATOM 8539 C C . GLN B 1 440 ? -8.836 92.562 51.969 1 92.19 440 GLN B C 1
ATOM 8541 O O . GLN B 1 440 ? -9.32 93.5 52.594 1 92.19 440 GLN B O 1
ATOM 8546 N N . SER B 1 441 ? -7.68 92.375 51.469 1 93.19 441 SER B N 1
ATOM 8547 C CA . SER B 1 441 ? -6.824 93.562 51.594 1 93.19 441 SER B CA 1
ATOM 8548 C C . SER B 1 441 ? -7.395 94.75 50.844 1 93.19 441 SER B C 1
ATOM 8550 O O . SER B 1 441 ? -7.344 95.875 51.344 1 93.19 441 SER B O 1
ATOM 8552 N N . ALA B 1 442 ? -7.93 94.5 49.75 1 92.81 442 ALA B N 1
ATOM 8553 C CA . ALA B 1 442 ? -8.562 95.562 48.938 1 92.81 442 ALA B CA 1
ATOM 8554 C C . ALA B 1 442 ? -9.797 96.062 49.656 1 92.81 442 ALA B C 1
ATOM 8556 O O . ALA B 1 442 ? -10.016 97.312 49.656 1 92.81 442 ALA B O 1
ATOM 8557 N N . GLU B 1 443 ? -10.523 95.312 50.25 1 92.12 443 GLU B N 1
ATOM 8558 C CA . GLU B 1 443 ? -11.711 95.75 51 1 92.12 443 GLU B CA 1
ATOM 8559 C C . GLU B 1 443 ? -11.336 96.562 52.188 1 92.12 443 GLU B C 1
ATOM 8561 O O . GLU B 1 443 ? -11.977 97.625 52.469 1 92.12 443 GLU B O 1
ATOM 8566 N N . ARG B 1 444 ? -10.352 96.188 52.875 1 93.69 444 ARG B N 1
ATOM 8567 C CA . ARG B 1 444 ? -9.898 96.938 54.031 1 93.69 444 ARG B CA 1
ATOM 8568 C C . ARG B 1 444 ? -9.328 98.312 53.594 1 93.69 444 ARG B C 1
ATOM 8570 O O . ARG B 1 444 ? -9.57 99.312 54.25 1 93.69 444 ARG B O 1
ATOM 8577 N N . ALA B 1 445 ? -8.688 98.188 52.469 1 93.06 445 ALA B N 1
ATOM 8578 C CA . ALA B 1 445 ? -8.156 99.438 51.938 1 93.06 445 ALA B CA 1
ATOM 8579 C C . ALA B 1 445 ? -9.281 100.375 51.562 1 93.06 445 ALA B C 1
ATOM 8581 O O . ALA B 1 445 ? -9.188 101.562 51.781 1 93.06 445 ALA B O 1
ATOM 8582 N N . MET B 1 446 ? -10.281 99.875 51.031 1 90.94 446 MET B N 1
ATOM 8583 C CA . MET B 1 446 ? -11.445 100.625 50.656 1 90.94 446 MET B CA 1
ATOM 8584 C C . MET B 1 446 ? -12.117 101.25 51.875 1 90.94 446 MET B C 1
ATOM 8586 O O . MET B 1 446 ? -12.555 102.375 51.875 1 90.94 446 MET B O 1
ATOM 8590 N N . GLY B 1 447 ? -12.203 100.5 52.938 1 92.38 447 GLY B N 1
ATOM 8591 C CA . GLY B 1 447 ? -12.734 101 54.188 1 92.38 447 GLY B CA 1
ATOM 8592 C C . GLY B 1 447 ? -11.906 102.125 54.75 1 92.38 447 GLY B C 1
ATOM 8593 O O . GLY B 1 447 ? -12.461 103.125 55.188 1 92.38 447 GLY B O 1
ATOM 8594 N N . ASP B 1 448 ? -10.633 101.875 54.594 1 92.44 448 ASP B N 1
ATOM 8595 C CA . ASP B 1 448 ? -9.719 102.875 55.094 1 92.44 448 ASP B CA 1
ATOM 8596 C C . ASP B 1 448 ? -9.828 104.188 54.281 1 92.44 448 ASP B C 1
ATOM 8598 O O . ASP B 1 448 ? -9.797 105.25 54.812 1 92.44 448 ASP B O 1
ATOM 8602 N N . THR B 1 449 ? -10.047 104.062 53.031 1 93.31 449 THR B N 1
ATOM 8603 C CA . THR B 1 449 ? -10.18 105.188 52.156 1 93.31 449 THR B CA 1
ATOM 8604 C C . THR B 1 449 ? -11.492 105.938 52.406 1 93.31 449 THR B C 1
ATOM 8606 O O . THR B 1 449 ? -11.555 107.188 52.312 1 93.31 449 THR B O 1
ATOM 8609 N N . THR B 1 450 ? -12.477 105.312 52.781 1 90.38 450 THR B N 1
ATOM 8610 C CA . THR B 1 450 ? -13.75 105.938 53.125 1 90.38 450 THR B CA 1
ATOM 8611 C C . THR B 1 450 ? -13.617 106.75 54.406 1 90.38 450 THR B C 1
ATOM 8613 O O . THR B 1 450 ? -14.117 107.875 54.5 1 90.38 450 THR B O 1
ATOM 8616 N N . THR B 1 451 ? -12.945 106.188 55.344 1 90.38 451 THR B N 1
ATOM 8617 C CA . THR B 1 451 ? -12.68 106.875 56.594 1 90.38 451 THR B CA 1
ATOM 8618 C C . THR B 1 451 ? -11.852 108.125 56.312 1 90.38 451 THR B C 1
ATOM 8620 O O . THR B 1 451 ? -12.125 109.188 56.875 1 90.38 451 THR B O 1
ATOM 8623 N N . MET B 1 452 ? -10.906 107.938 55.406 1 90.06 452 MET B N 1
ATOM 8624 C CA . MET B 1 452 ? -10.062 109.062 55.031 1 90.06 452 MET B CA 1
ATOM 8625 C C . MET B 1 452 ? -10.891 110.188 54.375 1 90.06 452 MET B C 1
ATOM 8627 O O . MET B 1 452 ? -10.703 111.375 54.688 1 90.06 452 MET B O 1
ATOM 8631 N N . ASN B 1 453 ? -11.812 109.812 53.594 1 89 453 ASN B N 1
ATOM 8632 C CA . ASN B 1 453 ? -12.688 110.75 52.938 1 89 453 ASN B CA 1
ATOM 8633 C C . ASN B 1 453 ? -13.523 111.562 53.938 1 89 453 ASN B C 1
ATOM 8635 O O . ASN B 1 453 ? -13.648 112.75 53.812 1 89 453 ASN B O 1
ATOM 8639 N N . ASN B 1 454 ? -13.984 111 54.938 1 89.56 454 ASN B N 1
ATOM 8640 C CA . ASN B 1 454 ? -14.766 111.688 55.969 1 89.56 454 ASN B CA 1
ATOM 8641 C C . ASN B 1 454 ? -13.922 112.688 56.75 1 89.56 454 ASN B C 1
ATOM 8643 O O . ASN B 1 454 ? -14.375 113.75 57.062 1 89.56 454 ASN B O 1
ATOM 8647 N N . LYS B 1 455 ? -12.758 112.188 57 1 85.06 455 LYS B N 1
ATOM 8648 C CA . LYS B 1 455 ? -11.852 113 57.75 1 85.06 455 LYS B CA 1
ATOM 8649 C C . LYS B 1 455 ? -11.445 114.25 56.938 1 85.06 455 LYS B C 1
ATOM 8651 O O . LYS B 1 455 ? -11.328 115.375 57.5 1 85.06 455 LYS B O 1
ATOM 8656 N N . VAL B 1 456 ? -11.312 114 55.656 1 89.06 456 VAL B N 1
ATOM 8657 C CA . VAL B 1 456 ? -10.945 115.125 54.75 1 89.06 456 VAL B CA 1
ATOM 8658 C C . VAL B 1 456 ? -12.102 116.125 54.656 1 89.06 456 VAL B C 1
ATOM 8660 O O . VAL B 1 456 ? -11.883 117.312 54.656 1 89.06 456 VAL B O 1
ATOM 8663 N N . VAL B 1 457 ? -13.305 115.688 54.656 1 86.25 457 VAL B N 1
ATOM 8664 C CA . VAL B 1 457 ? -14.484 116.562 54.594 1 86.25 457 VAL B CA 1
ATOM 8665 C C . VAL B 1 457 ? -14.602 117.375 55.875 1 86.25 457 VAL B C 1
ATOM 8667 O O . VAL B 1 457 ? -14.891 118.562 55.844 1 86.25 457 VAL B O 1
ATOM 8670 N N . ASP B 1 458 ? -14.32 116.75 56.938 1 83.81 458 ASP B N 1
ATOM 8671 C CA . ASP B 1 458 ? -14.32 117.438 58.219 1 83.81 458 ASP B CA 1
ATOM 8672 C C . ASP B 1 458 ? -13.258 118.5 58.25 1 83.81 458 ASP B C 1
ATOM 8674 O O . ASP B 1 458 ? -13.523 119.625 58.719 1 83.81 458 ASP B O 1
ATOM 8678 N N . CYS B 1 459 ? -12.141 118.125 57.75 1 83.38 459 CYS B N 1
ATOM 8679 C CA . CYS B 1 459 ? -11.039 119.062 57.688 1 83.38 459 CYS B CA 1
ATOM 8680 C C . CYS B 1 459 ? -11.406 120.25 56.844 1 83.38 459 CYS B C 1
ATOM 8682 O O . CYS B 1 459 ? -11.086 121.375 57.188 1 83.38 459 CYS B O 1
ATOM 8684 N N . GLN B 1 460 ? -12.109 120 55.812 1 81.88 460 GLN B N 1
ATOM 8685 C CA . GLN B 1 460 ? -12.531 121.062 54.906 1 81.88 460 GLN B CA 1
ATOM 8686 C C . GLN B 1 460 ? -13.523 122 55.562 1 81.88 460 GLN B C 1
ATOM 8688 O O . GLN B 1 460 ? -13.414 123.25 55.469 1 81.88 460 GLN B O 1
ATOM 8693 N N . THR B 1 461 ? -14.414 121.562 56.344 1 86.81 461 THR B N 1
ATOM 8694 C CA . THR B 1 461 ? -15.438 122.312 57.062 1 86.81 461 THR B CA 1
ATOM 8695 C C . THR B 1 461 ? -14.805 123.188 58.156 1 86.81 461 THR B C 1
ATOM 8697 O O . THR B 1 461 ? -15.094 124.375 58.25 1 86.81 461 THR B O 1
ATOM 8700 N N . GLN B 1 462 ? -13.961 122.5 58.812 1 80.69 462 GLN B N 1
ATOM 8701 C CA . GLN B 1 462 ? -13.312 123.188 59.906 1 80.69 462 GLN B CA 1
ATOM 8702 C C . GLN B 1 462 ? -12.383 124.312 59.406 1 80.69 462 GLN B C 1
ATOM 8704 O O . GLN B 1 462 ? -12.281 125.375 60 1 80.69 462 GLN B O 1
ATOM 8709 N N . SER B 1 463 ? -11.758 124 58.312 1 80.75 463 SER B N 1
ATOM 8710 C CA . SER B 1 463 ? -10.883 125 57.688 1 80.75 463 SER B CA 1
ATOM 8711 C C . SER B 1 463 ? -11.672 126.188 57.156 1 80.75 463 SER B C 1
ATOM 8713 O O . SER B 1 463 ? -11.219 127.312 57.25 1 80.75 463 SER B O 1
ATOM 8715 N N . GLU B 1 464 ? -12.836 125.938 56.688 1 81.31 464 GLU B N 1
ATOM 8716 C CA . GLU B 1 464 ? -13.703 127 56.188 1 81.31 464 GLU B CA 1
ATOM 8717 C C . GLU B 1 464 ? -14.211 127.875 57.344 1 81.31 464 GLU B C 1
ATOM 8719 O O . GLU B 1 464 ? -14.32 129.125 57.188 1 81.31 464 GLU B O 1
ATOM 8724 N N . LEU B 1 465 ? -14.508 127.312 58.406 1 82.88 465 LEU B N 1
ATOM 8725 C CA . LEU B 1 465 ? -14.961 128 59.594 1 82.88 465 LEU B CA 1
ATOM 8726 C C . LEU B 1 465 ? -13.844 129 60.125 1 82.88 465 LEU B C 1
ATOM 8728 O O . LEU B 1 465 ? -14.086 130.125 60.5 1 82.88 465 LEU B O 1
ATOM 8732 N N . SER B 1 466 ? -12.695 128.25 60.125 1 79.56 466 SER B N 1
ATOM 8733 C CA . SER B 1 466 ? -11.531 129 60.562 1 79.56 466 SER B CA 1
ATOM 8734 C C . SER B 1 466 ? -11.273 130.25 59.688 1 79.56 466 SER B C 1
ATOM 8736 O O . SER B 1 466 ? -10.945 131.25 60.156 1 79.56 466 SER B O 1
ATOM 8738 N N . TYR B 1 467 ? -11.492 130.125 58.469 1 78 467 TYR B N 1
ATOM 8739 C CA . TYR B 1 467 ? -11.305 131.125 57.5 1 78 467 TYR B CA 1
ATOM 8740 C C . TYR B 1 467 ? -12.266 132.25 57.75 1 78 467 TYR B C 1
ATOM 8742 O O . TYR B 1 467 ? -11.859 133.5 57.781 1 78 467 TYR B O 1
ATOM 8750 N N . ARG B 1 468 ? -13.508 132.125 58.094 1 83.62 468 ARG B N 1
ATOM 8751 C CA . ARG B 1 468 ? -14.523 133.125 58.344 1 83.62 468 ARG B CA 1
ATOM 8752 C C . ARG B 1 468 ? -14.242 133.875 59.656 1 83.62 468 ARG B C 1
ATOM 8754 O O . ARG B 1 468 ? -14.422 135.125 59.75 1 83.62 468 ARG B O 1
ATOM 8761 N N . SER B 1 469 ? -13.781 133 60.531 1 80.94 469 SER B N 1
ATOM 8762 C CA . SER B 1 469 ? -13.484 133.625 61.844 1 80.94 469 SER B CA 1
ATOM 8763 C C . SER B 1 469 ? -12.312 134.625 61.75 1 80.94 469 SER B C 1
ATOM 8765 O O . SER B 1 469 ? -12.359 135.625 62.344 1 80.94 469 SER B O 1
ATOM 8767 N N . VAL B 1 470 ? -11.352 134.125 60.906 1 80.25 470 VAL B N 1
ATOM 8768 C CA . VAL B 1 470 ? -10.172 135 60.75 1 80.25 470 VAL B CA 1
ATOM 8769 C C . VAL B 1 470 ? -10.539 136.25 59.969 1 80.25 470 VAL B C 1
ATOM 8771 O O . VAL B 1 470 ? -10.031 137.375 60.25 1 80.25 470 VAL B O 1
ATOM 8774 N N . GLN B 1 471 ? -11.43 136.25 59.062 1 79.94 471 GLN B N 1
ATOM 8775 C CA . GLN B 1 471 ? -11.883 137.375 58.312 1 79.94 471 GLN B CA 1
ATOM 8776 C C . GLN B 1 471 ? -12.609 138.375 59.188 1 79.94 471 GLN B C 1
ATOM 8778 O O . GLN B 1 471 ? -12.375 139.625 59.094 1 79.94 471 GLN B O 1
ATOM 8783 N N . SER B 1 472 ? -13.43 138 60.062 1 82.5 472 SER B N 1
ATOM 8784 C CA . SER B 1 472 ? -14.156 138.75 61 1 82.5 472 SER B CA 1
ATOM 8785 C C . SER B 1 472 ? -13.211 139.5 61.969 1 82.5 472 SER B C 1
ATOM 8787 O O . SER B 1 472 ? -13.414 140.625 62.344 1 82.5 472 SER B O 1
ATOM 8789 N N . LEU B 1 473 ? -12.258 138.625 62.281 1 79.19 473 LEU B N 1
ATOM 8790 C CA . LEU B 1 473 ? -11.242 139.125 63.219 1 79.19 473 LEU B CA 1
ATOM 8791 C C . LEU B 1 473 ? -10.477 140.25 62.562 1 79.19 473 LEU B C 1
ATOM 8793 O O . LEU B 1 473 ? -10.234 141.375 63.219 1 79.19 473 LEU B O 1
ATOM 8797 N N . LEU B 1 474 ? -10.18 140.25 61.344 1 79 474 LEU B N 1
ATOM 8798 C CA . LEU B 1 474 ? -9.469 141.25 60.625 1 79 474 LEU B CA 1
ATOM 8799 C C . LEU B 1 474 ? -10.305 142.625 60.531 1 79 474 LEU B C 1
ATOM 8801 O O . LEU B 1 474 ? -9.773 143.625 60.688 1 79 474 LEU B O 1
ATOM 8805 N N . GLU B 1 475 ? -11.555 142.5 60.438 1 82.38 475 GLU B N 1
ATOM 8806 C CA . GLU B 1 475 ? -12.445 143.625 60.375 1 82.38 475 GLU B CA 1
ATOM 8807 C C . GLU B 1 475 ? -12.516 144.375 61.688 1 82.38 475 GLU B C 1
ATOM 8809 O O . GLU B 1 475 ? -12.477 145.625 61.75 1 82.38 475 GLU B O 1
ATOM 8814 N N . GLN B 1 476 ? -12.57 143.625 62.719 1 79.06 476 GLN B N 1
ATOM 8815 C CA . GLN B 1 476 ? -12.672 144.125 64.062 1 79.06 476 GLN B CA 1
ATOM 8816 C C . GLN B 1 476 ? -11.375 144.875 64.438 1 79.06 476 GLN B C 1
ATOM 8818 O O . GLN B 1 476 ? -11.406 145.875 65.062 1 79.06 476 GLN B O 1
ATOM 8823 N N . ILE B 1 477 ? -10.328 144.25 64 1 81.81 477 ILE B N 1
ATOM 8824 C CA . ILE B 1 477 ? -9.016 144.875 64.312 1 81.81 477 ILE B CA 1
ATOM 8825 C C . ILE B 1 477 ? -8.828 146.125 63.531 1 81.81 477 ILE B C 1
ATOM 8827 O O . ILE B 1 477 ? -8.344 147.125 64.062 1 81.81 477 ILE B O 1
ATOM 8831 N N . ASN B 1 478 ? -9.234 146.25 62.344 1 81.81 478 ASN B N 1
ATOM 8832 C CA . ASN B 1 478 ? -9.148 147.5 61.531 1 81.81 478 ASN B CA 1
ATOM 8833 C C . ASN B 1 478 ? -10.008 148.625 62.156 1 81.81 478 ASN B C 1
ATOM 8835 O O . ASN B 1 478 ? -9.57 149.75 62.219 1 81.81 478 ASN B O 1
ATOM 8839 N N . ALA B 1 479 ? -11.133 148.25 62.625 1 81.88 479 ALA B N 1
ATOM 8840 C CA . ALA B 1 479 ? -12.023 149.25 63.219 1 81.88 479 ALA B CA 1
ATOM 8841 C C . ALA B 1 479 ? -11.43 149.75 64.5 1 81.88 479 ALA B C 1
ATOM 8843 O O . ALA B 1 479 ? -11.477 151 64.75 1 81.88 479 ALA B O 1
ATOM 8844 N N . THR B 1 480 ? -10.844 148.875 65.188 1 81.12 480 THR B N 1
ATOM 8845 C CA . THR B 1 480 ? -10.242 149.25 66.5 1 81.12 480 THR B CA 1
ATOM 8846 C C . THR B 1 480 ? -9.008 150.125 66.25 1 81.12 480 THR B C 1
ATOM 8848 O O . THR B 1 480 ? -8.766 151.125 66.938 1 81.12 480 THR B O 1
ATOM 8851 N N . GLU B 1 481 ? -8.258 149.875 65.188 1 80.25 481 GLU B N 1
ATOM 8852 C CA . GLU B 1 481 ? -7.086 150.625 64.875 1 80.25 481 GLU B CA 1
ATOM 8853 C C . GLU B 1 481 ? -7.473 152 64.5 1 80.25 481 GLU B C 1
ATOM 8855 O O . GLU B 1 481 ? -6.832 153 64.938 1 80.25 481 GLU B O 1
ATOM 8860 N N . GLN B 1 482 ? -8.5 152.25 63.812 1 82.75 482 GLN B N 1
ATOM 8861 C CA . GLN B 1 482 ? -8.977 153.625 63.406 1 82.75 482 GLN B CA 1
ATOM 8862 C C . GLN B 1 482 ? -9.469 154.375 64.625 1 82.75 482 GLN B C 1
ATOM 8864 O O . GLN B 1 482 ? -9.18 155.625 64.75 1 82.75 482 GLN B O 1
ATOM 8869 N N . CYS B 1 483 ? -10.094 153.625 65.438 1 82.31 483 CYS B N 1
ATOM 8870 C CA . CYS B 1 483 ? -10.609 154.25 66.625 1 82.31 483 CYS B CA 1
ATOM 8871 C C . CYS B 1 483 ? -9.469 154.75 67.5 1 82.31 483 CYS B C 1
ATOM 8873 O O . CYS B 1 483 ? -9.516 155.875 68 1 82.31 483 CYS B O 1
ATOM 8875 N N . MET B 1 484 ? -8.484 154 67.562 1 81.75 484 MET B N 1
ATOM 8876 C CA . MET B 1 484 ? -7.324 154.25 68.375 1 81.75 484 MET B CA 1
ATOM 8877 C C . MET B 1 484 ? -6.57 155.5 67.75 1 81.75 484 MET B C 1
ATOM 8879 O O . MET B 1 484 ? -6.059 156.375 68.5 1 81.75 484 MET B O 1
ATOM 8883 N N . ALA B 1 485 ? -6.539 155.75 66.562 1 80.56 485 ALA B N 1
ATOM 8884 C CA . ALA B 1 485 ? -5.902 156.875 65.875 1 80.56 485 ALA B CA 1
ATOM 8885 C C . ALA B 1 485 ? -6.672 158.125 66.125 1 80.56 485 ALA B C 1
ATOM 8887 O O . ALA B 1 485 ? -6.074 159.125 66.375 1 80.56 485 ALA B O 1
ATOM 8888 N N . GLU B 1 486 ? -7.887 158 66.188 1 84.31 486 GLU B N 1
ATOM 8889 C CA . GLU B 1 486 ? -8.727 159.25 66.438 1 84.31 486 GLU B CA 1
ATOM 8890 C C . GLU B 1 486 ? -8.633 159.625 67.875 1 84.31 486 GLU B C 1
ATOM 8892 O O . GLU B 1 486 ? -8.594 160.875 68.188 1 84.31 486 GLU B O 1
ATOM 8897 N N . LEU B 1 487 ? -8.547 158.625 68.625 1 82.06 487 LEU B N 1
ATOM 8898 C CA . LEU B 1 487 ? -8.383 158.875 70.062 1 82.06 487 LEU B CA 1
ATOM 8899 C C . LEU B 1 487 ? -7.074 159.625 70.312 1 82.06 487 LEU B C 1
ATOM 8901 O O . LEU B 1 487 ? -7.023 160.5 71.188 1 82.06 487 LEU B O 1
ATOM 8905 N N . ALA B 1 488 ? -6.082 159.25 69.688 1 78.75 488 ALA B N 1
ATOM 8906 C CA . ALA B 1 488 ? -4.789 160 69.812 1 78.75 488 ALA B CA 1
ATOM 8907 C C . ALA B 1 488 ? -4.883 161.375 69.375 1 78.75 488 ALA B C 1
ATOM 8909 O O . ALA B 1 488 ? -4.355 162.25 70.062 1 78.75 488 ALA B O 1
ATOM 8910 N N . ASN B 1 489 ? -5.652 161.75 68.438 1 86.56 489 ASN B N 1
ATOM 8911 C CA . ASN B 1 489 ? -5.824 163.125 67.938 1 86.56 489 ASN B CA 1
ATOM 8912 C C . ASN B 1 489 ? -6.656 164 68.875 1 86.56 489 ASN B C 1
ATOM 8914 O O . ASN B 1 489 ? -6.324 165.125 69.188 1 86.56 489 ASN B O 1
ATOM 8918 N N . ASP B 1 490 ? -7.617 163.25 69.375 1 82.81 490 ASP B N 1
ATOM 8919 C CA . ASP B 1 490 ? -8.5 164 70.312 1 82.81 490 ASP B CA 1
ATOM 8920 C C . ASP B 1 490 ? -7.773 164.25 71.562 1 82.81 490 ASP B C 1
ATOM 8922 O O . ASP B 1 490 ? -7.941 165.375 72.125 1 82.81 490 ASP B O 1
ATOM 8926 N N . THR B 1 491 ? -6.977 163.375 71.938 1 82.56 491 THR B N 1
ATOM 8927 C CA . THR B 1 491 ? -6.215 163.625 73.188 1 82.56 491 THR B CA 1
ATOM 8928 C C . THR B 1 491 ? -5.191 164.75 73 1 82.56 491 THR B C 1
ATOM 8930 O O . THR B 1 491 ? -4.965 165.5 73.875 1 82.56 491 THR B O 1
ATOM 8933 N N . GLN B 1 492 ? -4.672 164.875 71.875 1 84 492 GLN B N 1
ATOM 8934 C CA . GLN B 1 492 ? -3.746 166 71.562 1 84 492 GLN B CA 1
ATOM 8935 C C . GLN B 1 492 ? -4.457 167.375 71.562 1 84 492 GLN B C 1
ATOM 8937 O O . GLN B 1 492 ? -3.918 168.375 72.062 1 84 492 GLN B O 1
ATOM 8942 N N . SER B 1 493 ? -5.629 167.375 71.125 1 88.69 493 SER B N 1
ATOM 8943 C CA . SER B 1 493 ? -6.422 168.625 71.125 1 88.69 493 SER B CA 1
ATOM 8944 C C . SER B 1 493 ? -6.781 169.125 72.562 1 88.69 493 SER B C 1
ATOM 8946 O O . SER B 1 493 ? -6.727 170.25 72.875 1 88.69 493 SER B O 1
ATOM 8948 N N . ILE B 1 494 ? -6.992 168 73.25 1 86.12 494 ILE B N 1
ATOM 8949 C CA . ILE B 1 494 ? -7.285 168.375 74.625 1 86.12 494 ILE B CA 1
ATOM 8950 C C . ILE B 1 494 ? -6.043 169 75.312 1 86.12 494 ILE B C 1
ATOM 8952 O O . ILE B 1 494 ? -6.141 169.875 76.062 1 86.12 494 ILE B O 1
ATOM 8956 N N . GLY B 1 495 ? -4.953 168.375 75 1 84.88 495 GLY B N 1
ATOM 8957 C CA . GLY B 1 495 ? -3.701 169 75.5 1 84.88 495 GLY B CA 1
ATOM 8958 C C . GLY B 1 495 ? -3.477 170.375 75.188 1 84.88 495 GLY B C 1
ATOM 8959 O O . GLY B 1 495 ? -3.07 171.125 76.062 1 84.88 495 GLY B O 1
ATOM 8960 N N . GLN B 1 496 ? -3.904 170.875 74.125 1 88.81 496 GLN B N 1
ATOM 8961 C CA . GLN B 1 496 ? -3.742 172.25 73.688 1 88.81 496 GLN B CA 1
ATOM 8962 C C . GLN B 1 496 ? -4.703 173.125 74.438 1 88.81 496 GLN B C 1
ATOM 8964 O O . GLN B 1 496 ? -4.328 174.25 74.875 1 88.81 496 GLN B O 1
ATOM 8969 N N . ILE B 1 497 ? -5.785 172.625 74.625 1 87.56 497 ILE B N 1
ATOM 8970 C CA . ILE B 1 497 ? -6.797 173.5 75.312 1 87.56 497 ILE B CA 1
ATOM 8971 C C . ILE B 1 497 ? -6.43 173.625 76.75 1 87.56 497 ILE B C 1
ATOM 8973 O O . ILE B 1 497 ? -6.582 174.625 77.375 1 87.56 497 ILE B O 1
ATOM 8977 N N . VAL B 1 498 ? -5.898 172.5 77.312 1 89.12 498 VAL B N 1
ATOM 8978 C CA . VAL B 1 498 ? -5.473 172.625 78.688 1 89.12 498 VAL B CA 1
ATOM 8979 C C . VAL B 1 498 ? -4.301 173.5 78.875 1 89.12 498 VAL B C 1
ATOM 8981 O O . VAL B 1 498 ? -4.23 174.25 79.875 1 89.12 498 VAL B O 1
ATOM 8984 N N . GLU B 1 499 ? -3.535 173.625 77.875 1 87.94 499 GLU B N 1
ATOM 8985 C CA . GLU B 1 499 ? -2.445 174.625 77.875 1 87.94 499 GLU B CA 1
ATOM 8986 C C . GLU B 1 499 ? -2.979 176.125 77.875 1 87.94 499 GLU B C 1
ATOM 8988 O O . GLU B 1 499 ? -2.463 177 78.562 1 87.94 499 GLU B O 1
ATOM 8993 N N . THR B 1 500 ? -3.961 176.25 77.188 1 88.12 500 THR B N 1
ATOM 8994 C CA . THR B 1 500 ? -4.594 177.625 77.062 1 88.12 500 THR B CA 1
ATOM 8995 C C . THR B 1 500 ? -5.246 178 78.438 1 88.12 500 THR B C 1
ATOM 8997 O O . THR B 1 500 ? -5.105 179.125 78.875 1 88.12 500 THR B O 1
ATOM 9000 N N . ILE B 1 501 ? -5.75 176.875 78.938 1 85.94 501 ILE B N 1
ATOM 9001 C CA . ILE B 1 501 ? -6.406 177.125 80.25 1 85.94 501 ILE B CA 1
ATOM 9002 C C . ILE B 1 501 ? -5.359 177.5 81.312 1 85.94 501 ILE B C 1
ATOM 9004 O O . ILE B 1 501 ? -5.562 178.375 82.125 1 85.94 501 ILE B O 1
ATOM 9008 N N . ASN B 1 502 ? -4.367 176.875 81.188 1 89.38 502 ASN B N 1
ATOM 9009 C CA . ASN B 1 502 ? -3.264 177.125 82.125 1 89.38 502 ASN B CA 1
ATOM 9010 C C . ASN B 1 502 ? -2.699 178.5 81.938 1 89.38 502 ASN B C 1
ATOM 9012 O O . ASN B 1 502 ? -2.426 179.125 82.938 1 89.38 502 ASN B O 1
ATOM 9016 N N . SER B 1 503 ? -2.615 179 80.875 1 90.62 503 SER B N 1
ATOM 9017 C CA . SER B 1 503 ? -2.143 180.375 80.562 1 90.62 503 SER B CA 1
ATOM 9018 C C . SER B 1 503 ? -3.131 181.375 81.062 1 90.62 503 SER B C 1
ATOM 9020 O O . SER B 1 503 ? -2.73 182.375 81.625 1 90.62 503 SER B O 1
ATOM 9022 N N . VAL B 1 504 ? -4.277 181 80.812 1 88.62 504 VAL B N 1
ATOM 9023 C CA . VAL B 1 504 ? -5.344 181.875 81.25 1 88.62 504 VAL B CA 1
ATOM 9024 C C . VAL B 1 504 ? -5.359 182 82.812 1 88.62 504 VAL B C 1
ATOM 9026 O O . VAL B 1 504 ? -5.531 183 83.375 1 88.62 504 VAL B O 1
ATOM 9029 N N . SER B 1 505 ? -5.098 180.875 83.438 1 87.56 505 SER B N 1
ATOM 9030 C CA . SER B 1 505 ? -5.043 180.875 84.938 1 87.56 505 SER B CA 1
ATOM 9031 C C . SER B 1 505 ? -3.828 181.625 85.438 1 87.56 505 SER B C 1
ATOM 9033 O O . SER B 1 505 ? -3.916 182.25 86.5 1 87.56 505 SER B O 1
ATOM 9035 N N . GLU B 1 506 ? -2.854 181.625 84.75 1 89.12 506 GLU B N 1
ATOM 9036 C CA . GLU B 1 506 ? -1.647 182.375 85.125 1 89.12 506 GLU B CA 1
ATOM 9037 C C . GLU B 1 506 ? -1.848 183.875 85 1 89.12 506 GLU B C 1
ATOM 9039 O O . GLU B 1 506 ? -1.431 184.75 85.812 1 89.12 506 GLU B O 1
ATOM 9044 N N . GLN B 1 507 ? -2.482 184.125 84 1 90.31 507 GLN B N 1
ATOM 9045 C CA . GLN B 1 507 ? -2.754 185.625 83.75 1 90.31 507 GLN B CA 1
ATOM 9046 C C . GLN B 1 507 ? -3.75 186.125 84.75 1 90.31 507 GLN B C 1
ATOM 9048 O O . GLN B 1 507 ? -3.6 187.25 85.25 1 90.31 507 GLN B O 1
ATOM 9053 N N . THR B 1 508 ? -4.645 185.25 85 1 86 508 THR B N 1
ATOM 9054 C CA . THR B 1 508 ? -5.633 185.625 86 1 86 508 THR B CA 1
ATOM 9055 C C . THR B 1 508 ? -4.984 185.75 87.375 1 86 508 THR B C 1
ATOM 9057 O O . THR B 1 508 ? -5.285 186.75 88.062 1 86 508 THR B O 1
ATOM 9060 N N . ASN B 1 509 ? -4.145 185 87.625 1 87.88 509 ASN B N 1
ATOM 9061 C CA . ASN B 1 509 ? -3.387 185 88.875 1 87.88 509 ASN B CA 1
ATOM 9062 C C . ASN B 1 509 ? -2.531 186.25 88.938 1 87.88 509 ASN B C 1
ATOM 9064 O O . ASN B 1 509 ? -2.486 187 90 1 87.88 509 ASN B O 1
ATOM 9068 N N . LEU B 1 510 ? -2.047 186.75 88 1 88.44 510 LEU B N 1
ATOM 9069 C CA . LEU B 1 510 ? -1.211 188 87.938 1 88.44 510 LEU B CA 1
ATOM 9070 C C . LEU B 1 510 ? -2.057 189.25 88.062 1 88.44 510 LEU B C 1
ATOM 9072 O O . LEU B 1 510 ? -1.671 190.25 88.688 1 88.44 510 LEU B O 1
ATOM 9076 N N . LEU B 1 511 ? -3.105 189.125 87.375 1 86.69 511 LEU B N 1
ATOM 9077 C CA . LEU B 1 511 ? -4.02 190.25 87.438 1 86.69 511 LEU B CA 1
ATOM 9078 C C . LEU B 1 511 ? -4.594 190.5 88.875 1 86.69 511 LEU B C 1
ATOM 9080 O O . LEU B 1 511 ? -4.73 191.625 89.312 1 86.69 511 LEU B O 1
ATOM 9084 N N . ALA B 1 512 ? -4.801 189.375 89.5 1 84.12 512 ALA B N 1
ATOM 9085 C CA . ALA B 1 512 ? -5.297 189.5 90.875 1 84.12 512 ALA B CA 1
ATOM 9086 C C . ALA B 1 512 ? -4.227 190 91.812 1 84.12 512 ALA B C 1
ATOM 9088 O O . ALA B 1 512 ? -4.527 190.625 92.75 1 84.12 512 ALA B O 1
ATOM 9089 N N . LEU B 1 513 ? -3.066 189.75 91.562 1 87.06 513 LEU B N 1
ATOM 9090 C CA . LEU B 1 513 ? -1.949 190.25 92.375 1 87.06 513 LEU B CA 1
ATOM 9091 C C . LEU B 1 513 ? -1.781 191.75 92.25 1 87.06 513 LEU B C 1
ATOM 9093 O O . LEU B 1 513 ? -1.593 192.5 93.188 1 87.06 513 LEU B O 1
ATOM 9097 N N . ASN B 1 514 ? -1.899 192.25 91.125 1 83.94 514 ASN B N 1
ATOM 9098 C CA . ASN B 1 514 ? -1.784 193.625 90.875 1 83.94 514 ASN B CA 1
ATOM 9099 C C . ASN B 1 514 ? -2.936 194.5 91.5 1 83.94 514 ASN B C 1
ATOM 9101 O O . ASN B 1 514 ? -2.734 195.625 92 1 83.94 514 ASN B O 1
ATOM 9105 N N . ALA B 1 515 ? -4.062 193.75 91.375 1 81.81 515 ALA B N 1
ATOM 9106 C CA . ALA B 1 515 ? -5.246 194.375 92 1 81.81 515 ALA B CA 1
ATOM 9107 C C . ALA B 1 515 ? -5.137 194.375 93.5 1 81.81 515 ALA B C 1
ATOM 9109 O O . ALA B 1 515 ? -5.578 195.375 94.125 1 81.81 515 ALA B O 1
ATOM 9110 N N . ALA B 1 516 ? -4.492 193.5 94.062 1 83.81 516 ALA B N 1
ATOM 9111 C CA . ALA B 1 516 ? -4.25 193.5 95.5 1 83.81 516 ALA B CA 1
ATOM 9112 C C . ALA B 1 516 ? -3.264 194.625 95.875 1 83.81 516 ALA B C 1
ATOM 9114 O O . ALA B 1 516 ? -3.43 195.25 96.938 1 83.81 516 ALA B O 1
ATOM 9115 N N . ILE B 1 517 ? -2.408 194.875 95.188 1 80.38 517 ILE B N 1
ATOM 9116 C CA . ILE B 1 517 ? -1.398 195.875 95.438 1 80.38 517 ILE B CA 1
ATOM 9117 C C . ILE B 1 517 ? -2.037 197.375 95.312 1 80.38 517 ILE B C 1
ATOM 9119 O O . ILE B 1 517 ? -1.794 198.125 96.188 1 80.38 517 ILE B O 1
ATOM 9123 N N . GLU B 1 518 ? -2.855 197.5 94.375 1 76.94 518 GLU B N 1
ATOM 9124 C CA . GLU B 1 518 ? -3.523 198.875 94.188 1 76.94 518 GLU B CA 1
ATOM 9125 C C . GLU B 1 518 ? -4.555 199.125 95.25 1 76.94 518 GLU B C 1
ATOM 9127 O O . GLU B 1 518 ? -4.707 200.25 95.75 1 76.94 518 GLU B O 1
ATOM 9132 N N . ALA B 1 519 ? -5.191 198 95.75 1 80.44 519 ALA B N 1
ATOM 9133 C CA . ALA B 1 519 ? -6.141 198.125 96.875 1 80.44 519 ALA B CA 1
ATOM 9134 C C . ALA B 1 519 ? -5.441 198.5 98.125 1 80.44 519 ALA B C 1
ATOM 9136 O O . ALA B 1 519 ? -5.973 199.25 98.938 1 80.44 519 ALA B O 1
ATOM 9137 N N . ALA B 1 520 ? -4.301 198.25 98.375 1 79.81 520 ALA B N 1
ATOM 9138 C CA . ALA B 1 520 ? -3.508 198.5 99.562 1 79.81 520 ALA B CA 1
ATOM 9139 C C . ALA B 1 520 ? -3.08 200 99.5 1 79.81 520 ALA B C 1
ATOM 9141 O O . ALA B 1 520 ? -3.066 200.75 100.5 1 79.81 520 ALA B O 1
ATOM 9142 N N . ARG B 1 521 ? -2.844 200.625 98.438 1 77.44 521 ARG B N 1
ATOM 9143 C CA . ARG B 1 521 ? -2.363 202 98.25 1 77.44 521 ARG B CA 1
ATOM 9144 C C . ARG B 1 521 ? -3.477 203 98.438 1 77.44 521 ARG B C 1
ATOM 9146 O O . ARG B 1 521 ? -3.221 204.125 98.875 1 77.44 521 ARG B O 1
ATOM 9153 N N . ALA B 1 522 ? -4.781 202.5 98.188 1 77 522 ALA B N 1
ATOM 9154 C CA . ALA B 1 522 ? -5.949 203.375 98.25 1 77 522 ALA B CA 1
ATOM 9155 C C . ALA B 1 522 ? -6.445 203.5 99.688 1 77 522 ALA B C 1
ATOM 9157 O O . ALA B 1 522 ? -7.41 204.25 100 1 77 522 ALA B O 1
ATOM 9158 N N . GLY B 1 523 ? -5.805 202.875 100.812 1 73.5 523 GLY B N 1
ATOM 9159 C CA . GLY B 1 523 ? -6.027 202.875 102.25 1 73.5 523 GLY B CA 1
ATOM 9160 C C . GLY B 1 523 ? -7.391 202.375 102.688 1 73.5 523 GLY B C 1
ATOM 9161 O O . GLY B 1 523 ? -7.773 201.25 102.312 1 73.5 523 GLY B O 1
ATOM 9162 N N . GLU B 1 524 ? -8.211 203.375 103.312 1 72 524 GLU B N 1
ATOM 9163 C CA . GLU B 1 524 ? -9.492 203 103.875 1 72 524 GLU B CA 1
ATOM 9164 C C . GLU B 1 524 ? -10.539 202.75 102.812 1 72 524 GLU B C 1
ATOM 9166 O O . GLU B 1 524 ? -11.406 201.875 102.938 1 72 524 GLU B O 1
ATOM 9171 N N . HIS B 1 525 ? -10.344 203.25 101.625 1 71.75 525 HIS B N 1
ATOM 9172 C CA . HIS B 1 525 ? -11.305 203.125 100.5 1 71.75 525 HIS B CA 1
ATOM 9173 C C . HIS B 1 525 ? -11.062 201.875 99.688 1 71.75 525 HIS B C 1
ATOM 9175 O O . HIS B 1 525 ? -11.906 201.5 98.875 1 71.75 525 HIS B O 1
ATOM 9181 N N . GLY B 1 526 ? -9.953 201.125 100.062 1 75.62 526 GLY B N 1
ATOM 9182 C CA . GLY B 1 526 ? -9.578 199.875 99.25 1 75.62 526 GLY B CA 1
ATOM 9183 C C . GLY B 1 526 ? -9.82 198.625 100 1 75.62 526 GLY B C 1
ATOM 9184 O O . GLY B 1 526 ? -9.477 197.5 99.438 1 75.62 526 GLY B O 1
ATOM 9185 N N . ARG B 1 527 ? -10.328 198.5 101.125 1 81.62 527 ARG B N 1
ATOM 9186 C CA . ARG B 1 527 ? -10.477 197.375 101.938 1 81.62 527 ARG B CA 1
ATOM 9187 C C . ARG B 1 527 ? -11.391 196.375 101.25 1 81.62 527 ARG B C 1
ATOM 9189 O O . ARG B 1 527 ? -11.109 195.125 101.25 1 81.62 527 ARG B O 1
ATOM 9196 N N . GLY B 1 528 ? -12.375 196.75 100.562 1 76.62 528 GLY B N 1
ATOM 9197 C CA . GLY B 1 528 ? -13.281 195.875 99.875 1 76.62 528 GLY B CA 1
ATOM 9198 C C . GLY B 1 528 ? -12.664 195.25 98.625 1 76.62 528 GLY B C 1
ATOM 9199 O O . GLY B 1 528 ? -12.852 194 98.375 1 76.62 528 GLY B O 1
ATOM 9200 N N . PHE B 1 529 ? -11.758 195.75 97.938 1 78.06 529 PHE B N 1
ATOM 9201 C CA . PHE B 1 529 ? -11.109 195.375 96.75 1 78.06 529 PHE B CA 1
ATOM 9202 C C . PHE B 1 529 ? -9.977 194.375 97.062 1 78.06 529 PHE B C 1
ATOM 9204 O O . PHE B 1 529 ? -9.703 193.375 96.312 1 78.06 529 PHE B O 1
ATOM 9211 N N . ALA B 1 530 ? -9.367 194.5 98.188 1 79.75 530 ALA B N 1
ATOM 9212 C CA . ALA B 1 530 ? -8.32 193.625 98.625 1 79.75 530 ALA B CA 1
ATOM 9213 C C . ALA B 1 530 ? -8.875 192.25 98.875 1 79.75 530 ALA B C 1
ATOM 9215 O O . ALA B 1 530 ? -8.227 191.25 98.562 1 79.75 530 ALA B O 1
ATOM 9216 N N . VAL B 1 531 ? -10.133 192.125 99.25 1 83.31 531 VAL B N 1
ATOM 9217 C CA . VAL B 1 531 ? -10.781 190.875 99.5 1 83.31 531 VAL B CA 1
ATOM 9218 C C . VAL B 1 531 ? -11.141 190.125 98.188 1 83.31 531 VAL B C 1
ATOM 9220 O O . VAL B 1 531 ? -10.898 189 98.062 1 83.31 531 VAL B O 1
ATOM 9223 N N . VAL B 1 532 ? -11.492 190.875 97.312 1 83.94 532 VAL B N 1
ATOM 9224 C CA . VAL B 1 532 ? -11.867 190.25 96 1 83.94 532 VAL B CA 1
ATOM 9225 C C . VAL B 1 532 ? -10.625 189.875 95.25 1 83.94 532 VAL B C 1
ATOM 9227 O O . VAL B 1 532 ? -10.625 188.75 94.688 1 83.94 532 VAL B O 1
ATOM 9230 N N . SER B 1 533 ? -9.555 190.625 95.312 1 82.56 533 SER B N 1
ATOM 9231 C CA . SER B 1 533 ? -8.32 190.25 94.625 1 82.56 533 SER B CA 1
ATOM 9232 C C . SER B 1 533 ? -7.703 189 95.188 1 82.56 533 SER B C 1
ATOM 9234 O O . SER B 1 533 ? -7.156 188.125 94.438 1 82.56 533 SER B O 1
ATOM 9236 N N . SER B 1 534 ? -7.918 188.75 96.562 1 84.5 534 SER B N 1
ATOM 9237 C CA . SER B 1 534 ? -7.383 187.625 97.25 1 84.5 534 SER B CA 1
ATOM 9238 C C . SER B 1 534 ? -8.188 186.375 96.875 1 84.5 534 SER B C 1
ATOM 9240 O O . SER B 1 534 ? -7.617 185.25 96.625 1 84.5 534 SER B O 1
ATOM 9242 N N . GLU B 1 535 ? -9.398 186.625 96.625 1 85.38 535 GLU B N 1
ATOM 9243 C CA . GLU B 1 535 ? -10.25 185.5 96.25 1 85.38 535 GLU B CA 1
ATOM 9244 C C . GLU B 1 535 ? -10.023 185 94.812 1 85.38 535 GLU B C 1
ATOM 9246 O O . GLU B 1 535 ? -9.969 183.875 94.438 1 85.38 535 GLU B O 1
ATOM 9251 N N . VAL B 1 536 ? -9.812 185.875 93.938 1 84.88 536 VAL B N 1
ATOM 9252 C CA . VAL B 1 536 ? -9.539 185.625 92.5 1 84.88 536 VAL B CA 1
ATOM 9253 C C . VAL B 1 536 ? -8.18 185 92.375 1 84.88 536 VAL B C 1
ATOM 9255 O O . VAL B 1 536 ? -8 184.125 91.5 1 84.88 536 VAL B O 1
ATOM 9258 N N . ARG B 1 537 ? -7.285 185.375 93.188 1 86.56 537 ARG B N 1
ATOM 9259 C CA . ARG B 1 537 ? -5.965 184.75 93.188 1 86.56 537 ARG B CA 1
ATOM 9260 C C . ARG B 1 537 ? -6.043 183.25 93.625 1 86.56 537 ARG B C 1
ATOM 9262 O O . ARG B 1 537 ? -5.426 182.375 93 1 86.56 537 ARG B O 1
ATOM 9269 N N . ASP B 1 538 ? -6.875 182.875 94.562 1 85.19 538 ASP B N 1
ATOM 9270 C CA . ASP B 1 538 ? -7.051 181.5 95.062 1 85.19 538 ASP B CA 1
ATOM 9271 C C . ASP B 1 538 ? -7.734 180.625 94 1 85.19 538 ASP B C 1
ATOM 9273 O O . ASP B 1 538 ? -7.34 179.5 93.75 1 85.19 538 ASP B O 1
ATOM 9277 N N . LEU B 1 539 ? -8.57 181.25 93.25 1 87.44 539 LEU B N 1
ATOM 9278 C CA . LEU B 1 539 ? -9.289 180.5 92.25 1 87.44 539 LEU B CA 1
ATOM 9279 C C . LEU B 1 539 ? -8.383 180.25 91 1 87.44 539 LEU B C 1
ATOM 9281 O O . LEU B 1 539 ? -8.438 179.25 90.375 1 87.44 539 LEU B O 1
ATOM 9285 N N . ALA B 1 540 ? -7.574 181.125 90.688 1 86.12 540 ALA B N 1
ATOM 9286 C CA . ALA B 1 540 ? -6.613 181 89.562 1 86.12 540 ALA B CA 1
ATOM 9287 C C . ALA B 1 540 ? -5.598 179.875 89.938 1 86.12 540 ALA B C 1
ATOM 9289 O O . ALA B 1 540 ? -5.227 179.125 89.062 1 86.12 540 ALA B O 1
ATOM 9290 N N . GLN B 1 541 ? -5.23 179.875 91.25 1 86.44 541 GLN B N 1
ATOM 9291 C CA . GLN B 1 541 ? -4.277 178.875 91.688 1 86.44 541 GLN B CA 1
ATOM 9292 C C . GLN B 1 541 ? -4.906 177.5 91.625 1 86.44 541 GLN B C 1
ATOM 9294 O O . GLN B 1 541 ? -4.254 176.5 91.25 1 86.44 541 GLN B O 1
ATOM 9299 N N . ARG B 1 542 ? -6.113 177.5 91.938 1 88.06 542 ARG B N 1
ATOM 9300 C CA . ARG B 1 542 ? -6.824 176.125 91.875 1 88.06 542 ARG B CA 1
ATOM 9301 C C . ARG B 1 542 ? -6.992 175.75 90.438 1 88.06 542 ARG B C 1
ATOM 9303 O O . ARG B 1 542 ? -6.871 174.5 90.125 1 88.06 542 ARG B O 1
ATOM 9310 N N . SER B 1 543 ? -7.184 176.5 89.5 1 87.19 543 SER B N 1
ATOM 9311 C CA . SER B 1 543 ? -7.312 176.25 88.125 1 87.19 543 SER B CA 1
ATOM 9312 C C . SER B 1 543 ? -5.98 175.75 87.5 1 87.19 543 SER B C 1
ATOM 9314 O O . SER B 1 543 ? -5.938 174.875 86.688 1 87.19 543 SER B O 1
ATOM 9316 N N . GLN B 1 544 ? -4.945 176.375 87.938 1 85.56 544 GLN B N 1
ATOM 9317 C CA . GLN B 1 544 ? -3.611 176 87.5 1 85.56 544 GLN B CA 1
ATOM 9318 C C . GLN B 1 544 ? -3.26 174.625 87.938 1 85.56 544 GLN B C 1
ATOM 9320 O O . GLN B 1 544 ? -2.719 173.75 87.188 1 85.56 544 GLN B O 1
ATOM 9325 N N . GLU B 1 545 ? -3.695 174.375 89.188 1 88.56 545 GLU B N 1
ATOM 9326 C CA . GLU B 1 545 ? -3.441 173 89.688 1 88.56 545 GLU B CA 1
ATOM 9327 C C . GLU B 1 545 ? -4.273 171.875 88.938 1 88.56 545 GLU B C 1
ATOM 9329 O O . GLU B 1 545 ? -3.777 170.875 88.625 1 88.56 545 GLU B O 1
ATOM 9334 N N . ALA B 1 546 ? -5.371 172.25 88.625 1 85.19 546 ALA B N 1
ATOM 9335 C CA . ALA B 1 546 ? -6.258 171.375 87.875 1 85.19 546 ALA B CA 1
ATOM 9336 C C . ALA B 1 546 ? -5.734 171.125 86.438 1 85.19 546 ALA B C 1
ATOM 9338 O O . ALA B 1 546 ? -5.746 170 85.938 1 85.19 546 ALA B O 1
ATOM 9339 N N . THR B 1 547 ? -5.227 172 85.75 1 86.81 547 THR B N 1
ATOM 9340 C CA . THR B 1 547 ? -4.703 171.875 84.375 1 86.81 547 THR B CA 1
ATOM 9341 C C . THR B 1 547 ? -3.432 171 84.375 1 86.81 547 THR B C 1
ATOM 9343 O O . THR B 1 547 ? -3.186 170.25 83.375 1 86.81 547 THR B O 1
ATOM 9346 N N . GLU B 1 548 ? -2.723 171.25 85.562 1 88.31 548 GLU B N 1
ATOM 9347 C CA . GLU B 1 548 ? -1.52 170.5 85.625 1 88.31 548 GLU B CA 1
ATOM 9348 C C . GLU B 1 548 ? -1.87 169 85.812 1 88.31 548 GLU B C 1
ATOM 9350 O O . GLU B 1 548 ? -1.216 168.125 85.25 1 88.31 548 GLU B O 1
ATOM 9355 N N . ASN B 1 549 ? -2.912 168.875 86.5 1 90.06 549 ASN B N 1
ATOM 9356 C CA . ASN B 1 549 ? -3.365 167.5 86.688 1 90.06 549 ASN B CA 1
ATOM 9357 C C . ASN B 1 549 ? -3.914 166.875 85.375 1 90.06 549 ASN B C 1
ATOM 9359 O O . ASN B 1 549 ? -3.656 165.75 85.062 1 90.06 549 ASN B O 1
ATOM 9363 N N . ILE B 1 550 ? -4.504 167.5 84.562 1 87.25 550 ILE B N 1
ATOM 9364 C CA . ILE B 1 550 ? -5.035 167 83.312 1 87.25 550 ILE B CA 1
ATOM 9365 C C . ILE B 1 550 ? -3.885 166.75 82.312 1 87.25 550 ILE B C 1
ATOM 9367 O O . ILE B 1 550 ? -3.932 165.75 81.625 1 87.25 550 ILE B O 1
ATOM 9371 N N . SER B 1 551 ? -2.924 167.75 82.438 1 86.62 551 SER B N 1
ATOM 9372 C CA . SER B 1 551 ? -1.771 167.5 81.562 1 86.62 551 SER B CA 1
ATOM 9373 C C . SER B 1 551 ? -1.09 166.25 81.875 1 86.62 551 SER B C 1
ATOM 9375 O O . SER B 1 551 ? -0.682 165.5 80.938 1 86.62 551 SER B O 1
ATOM 9377 N N . LYS B 1 552 ? -1.113 165.875 83.188 1 88.69 552 LYS B N 1
ATOM 9378 C CA . LYS B 1 552 ? -0.514 164.625 83.562 1 88.69 552 LYS B CA 1
ATOM 9379 C C . LYS B 1 552 ? -1.354 163.375 83.062 1 88.69 552 LYS B C 1
ATOM 9381 O O . LYS B 1 552 ? -0.817 162.375 82.5 1 88.69 552 LYS B O 1
ATOM 9386 N N . LEU B 1 553 ? -2.549 163.5 83.062 1 85.62 553 LEU B N 1
ATOM 9387 C CA . LEU B 1 553 ? -3.455 162.375 82.625 1 85.62 553 LEU B CA 1
ATOM 9388 C C . LEU B 1 553 ? -3.441 162.25 81.062 1 85.62 553 LEU B C 1
ATOM 9390 O O . LEU B 1 553 ? -3.52 161.25 80.562 1 85.62 553 LEU B O 1
ATOM 9394 N N . LEU B 1 554 ? -3.287 163.25 80.438 1 84 554 LEU B N 1
ATOM 9395 C CA . LEU B 1 554 ? -3.23 163.25 79 1 84 554 LEU B CA 1
ATOM 9396 C C . LEU B 1 554 ? -1.954 162.625 78.5 1 84 554 LEU B C 1
ATOM 9398 O O . LEU B 1 554 ? -1.968 161.875 77.438 1 84 554 LEU B O 1
ATOM 9402 N N . ASP B 1 555 ? -0.884 162.875 79.312 1 86.19 555 ASP B N 1
ATOM 9403 C CA . ASP B 1 555 ? 0.364 162.25 78.938 1 86.19 555 ASP B CA 1
ATOM 9404 C C . ASP B 1 555 ? 0.22 160.75 79.125 1 86.19 555 ASP B C 1
ATOM 9406 O O . ASP B 1 555 ? 0.702 160 78.25 1 86.19 555 ASP B O 1
ATOM 9410 N N . GLN B 1 556 ? -0.551 160.375 80.062 1 84.38 556 GLN B N 1
ATOM 9411 C CA . GLN B 1 556 ? -0.782 159 80.25 1 84.38 556 GLN B CA 1
ATOM 9412 C C . GLN B 1 556 ? -1.682 158.375 79.188 1 84.38 556 GLN B C 1
ATOM 9414 O O . GLN B 1 556 ? -1.414 157.25 78.688 1 84.38 556 GLN B O 1
ATOM 9419 N N . ILE B 1 557 ? -2.561 159 78.75 1 78.69 557 ILE B N 1
ATOM 9420 C CA . ILE B 1 557 ? -3.471 158.625 77.688 1 78.69 557 ILE B CA 1
ATOM 9421 C C . ILE B 1 557 ? -2.717 158.5 76.375 1 78.69 557 ILE B C 1
ATOM 9423 O O . ILE B 1 557 ? -2.922 157.625 75.562 1 78.69 557 ILE B O 1
ATOM 9427 N N . GLY B 1 558 ? -1.859 159.625 76.188 1 78.75 558 GLY B N 1
ATOM 9428 C CA . GLY B 1 558 ? -1.05 159.625 75 1 78.75 558 GLY B CA 1
ATOM 9429 C C . GLY B 1 558 ? -0.156 158.375 74.938 1 78.75 558 GLY B C 1
ATOM 9430 O O . GLY B 1 558 ? -0.049 157.75 73.875 1 78.75 558 GLY B O 1
ATOM 9431 N N . GLU B 1 559 ? 0.357 158 76.062 1 84 559 GLU B N 1
ATOM 9432 C CA . GLU B 1 559 ? 1.235 156.75 76.062 1 84 559 GLU B CA 1
ATOM 9433 C C . GLU B 1 559 ? 0.446 155.5 75.875 1 84 559 GLU B C 1
ATOM 9435 O O . GLU B 1 559 ? 0.867 154.625 75.125 1 84 559 GLU B O 1
ATOM 9440 N N . LYS B 1 560 ? -0.678 155.375 76.375 1 77.06 560 LYS B N 1
ATOM 9441 C CA . LYS B 1 560 ? -1.505 154.25 76.25 1 77.06 560 LYS B CA 1
ATOM 9442 C C . LYS B 1 560 ? -2.092 154.125 74.875 1 77.06 560 LYS B C 1
ATOM 9444 O O . LYS B 1 560 ? -2.193 153 74.312 1 77.06 560 LYS B O 1
ATOM 9449 N N . THR B 1 561 ? -2.424 155.125 74.25 1 75.88 561 THR B N 1
ATOM 9450 C CA . THR B 1 561 ? -2.941 155.125 72.875 1 75.88 561 THR B CA 1
ATOM 9451 C C . THR B 1 561 ? -1.86 154.625 71.875 1 75.88 561 THR B C 1
ATOM 9453 O O . THR B 1 561 ? -2.131 153.875 70.938 1 75.88 561 THR B O 1
ATOM 9456 N N . ARG B 1 562 ? -0.597 155.25 72.25 1 80.19 562 ARG B N 1
ATOM 9457 C CA . ARG B 1 562 ? 0.511 154.875 71.375 1 80.19 562 ARG B CA 1
ATOM 9458 C C . ARG B 1 562 ? 0.767 153.375 71.5 1 80.19 562 ARG B C 1
ATOM 9460 O O . ARG B 1 562 ? 0.986 152.625 70.5 1 80.19 562 ARG B O 1
ATOM 9467 N N . PHE B 1 563 ? 0.551 152.875 72.688 1 80.62 563 PHE B N 1
ATOM 9468 C CA . PHE B 1 563 ? 0.74 151.5 72.938 1 80.62 563 PHE B CA 1
ATOM 9469 C C . PHE B 1 563 ? -0.366 150.625 72.25 1 80.62 563 PHE B C 1
ATOM 9471 O O . PHE B 1 563 ? -0.103 149.625 71.625 1 80.62 563 PHE B O 1
ATOM 9478 N N . SER B 1 564 ? -1.465 151 72.188 1 77.88 564 SER B N 1
ATOM 9479 C CA . SER B 1 564 ? -2.605 150.375 71.625 1 77.88 564 SER B CA 1
ATOM 9480 C C . SER B 1 564 ? -2.508 150.25 70.062 1 77.88 564 SER B C 1
ATOM 9482 O O . SER B 1 564 ? -2.83 149.25 69.438 1 77.88 564 SER B O 1
ATOM 9484 N N . VAL B 1 565 ? -2.051 151.375 69.562 1 76.62 565 VAL B N 1
ATOM 9485 C CA . VAL B 1 565 ? -1.888 151.5 68.062 1 76.62 565 VAL B CA 1
ATOM 9486 C C . VAL B 1 565 ? -0.826 150.5 67.625 1 76.62 565 VAL B C 1
ATOM 9488 O O . VAL B 1 565 ? -1.001 149.75 66.625 1 76.62 565 VAL B O 1
ATOM 9491 N N . GLU B 1 566 ? 0.246 150.375 68.5 1 82.12 566 GLU B N 1
ATOM 9492 C CA . GLU B 1 566 ? 1.309 149.375 68.188 1 82.12 566 GLU B CA 1
ATOM 9493 C C . GLU B 1 566 ? 0.832 148 68.312 1 82.12 566 GLU B C 1
ATOM 9495 O O . GLU B 1 566 ? 1.151 147.125 67.5 1 82.12 566 GLU B O 1
ATOM 9500 N N . SER B 1 567 ? 0.013 147.75 69.25 1 77.81 567 SER B N 1
ATOM 9501 C CA . SER B 1 567 ? -0.514 146.375 69.5 1 77.81 567 SER B CA 1
ATOM 9502 C C . SER B 1 567 ? -1.484 146 68.375 1 77.81 567 SER B C 1
ATOM 9504 O O . SER B 1 567 ? -1.481 144.875 67.938 1 77.81 567 SER B O 1
ATOM 9506 N N . MET B 1 568 ? -2.209 146.875 67.875 1 77.75 568 MET B N 1
ATOM 9507 C CA . MET B 1 568 ? -3.168 146.625 66.812 1 77.75 568 MET B CA 1
ATOM 9508 C C . MET B 1 568 ? -2.451 146.25 65.438 1 77.75 568 MET B C 1
ATOM 9510 O O . MET B 1 568 ? -2.904 145.5 64.688 1 77.75 568 MET B O 1
ATOM 9514 N N . ALA B 1 569 ? -1.323 147.125 65.438 1 80.62 569 ALA B N 1
ATOM 9515 C CA . ALA B 1 569 ? -0.529 146.75 64.25 1 80.62 569 ALA B CA 1
ATOM 9516 C C . ALA B 1 569 ? 0.028 145.375 64.25 1 80.62 569 ALA B C 1
ATOM 9518 O O . ALA B 1 569 ? 0.038 144.75 63.219 1 80.62 569 ALA B O 1
ATOM 9519 N N . LYS B 1 570 ? 0.35 144.875 65.375 1 81.56 570 LYS B N 1
ATOM 9520 C CA . LYS B 1 570 ? 0.847 143.5 65.562 1 81.56 570 LYS B CA 1
ATOM 9521 C C . LYS B 1 570 ? -0.282 142.5 65.375 1 81.56 570 LYS B C 1
ATOM 9523 O O . LYS B 1 570 ? -0.087 141.5 64.812 1 81.56 570 LYS B O 1
ATOM 9528 N N . SER B 1 571 ? -1.427 142.875 65.75 1 76.81 571 SER B N 1
ATOM 9529 C CA . SER B 1 571 ? -2.588 142 65.625 1 76.81 571 SER B CA 1
ATOM 9530 C C . SER B 1 571 ? -3.014 141.75 64.188 1 76.81 571 SER B C 1
ATOM 9532 O O . SER B 1 571 ? -3.414 140.75 63.75 1 76.81 571 SER B O 1
ATOM 9534 N N . LYS B 1 572 ? -2.92 142.875 63.531 1 77.88 572 LYS B N 1
ATOM 9535 C CA . LYS B 1 572 ? -3.254 142.875 62.125 1 77.88 572 LYS B CA 1
ATOM 9536 C C . LYS B 1 572 ? -2.303 142 61.344 1 77.88 572 LYS B C 1
ATOM 9538 O O . LYS B 1 572 ? -2.74 141.25 60.531 1 77.88 572 LYS B O 1
ATOM 9543 N N . GLN B 1 573 ? -1.014 142 61.75 1 82.44 573 GLN B N 1
ATOM 9544 C CA . GLN B 1 573 ? -0.031 141.125 61.094 1 82.44 573 GLN B CA 1
ATOM 9545 C C . GLN B 1 573 ? -0.262 139.75 61.406 1 82.44 573 GLN B C 1
ATOM 9547 O O . GLN B 1 573 ? -0.19 138.875 60.531 1 82.44 573 GLN B O 1
ATOM 9552 N N . ALA B 1 574 ? -0.63 139.5 62.594 1 75.12 574 ALA B N 1
ATOM 9553 C CA . ALA B 1 574 ? -0.882 138.125 63 1 75.12 574 ALA B CA 1
ATOM 9554 C C . ALA B 1 574 ? -2.135 137.5 62.344 1 75.12 574 ALA B C 1
ATOM 9556 O O . ALA B 1 574 ? -2.191 136.375 62 1 75.12 574 ALA B O 1
ATOM 9557 N N . SER B 1 575 ? -3.113 138.375 62.125 1 76.56 575 SER B N 1
ATOM 9558 C CA . SER B 1 575 ? -4.344 137.875 61.469 1 76.56 575 SER B CA 1
ATOM 9559 C C . SER B 1 575 ? -4.102 137.625 59.969 1 76.56 575 SER B C 1
ATOM 9561 O O . SER B 1 575 ? -4.656 136.625 59.438 1 76.56 575 SER B O 1
ATOM 9563 N N . ASP B 1 576 ? -3.225 138.5 59.406 1 81.62 576 ASP B N 1
ATOM 9564 C CA . ASP B 1 576 ? -2.877 138.25 58 1 81.62 576 ASP B CA 1
ATOM 9565 C C . ASP B 1 576 ? -2.125 136.875 57.844 1 81.62 576 ASP B C 1
ATOM 9567 O O . ASP B 1 576 ? -2.391 136.125 56.875 1 81.62 576 ASP B O 1
ATOM 9571 N N . ASP B 1 577 ? -1.302 136.625 58.812 1 79.94 577 ASP B N 1
ATOM 9572 C CA . ASP B 1 577 ? -0.552 135.375 58.781 1 79.94 577 ASP B CA 1
ATOM 9573 C C . ASP B 1 577 ? -1.475 134.125 58.969 1 79.94 577 ASP B C 1
ATOM 9575 O O . ASP B 1 577 ? -1.328 133.125 58.281 1 79.94 577 ASP B O 1
ATOM 9579 N N . THR B 1 578 ? -2.404 134.25 59.781 1 74 578 THR B N 1
ATOM 9580 C CA . THR B 1 578 ? -3.352 133.25 60.062 1 74 578 THR B CA 1
ATOM 9581 C C . THR B 1 578 ? -4.242 133 58.844 1 74 578 THR B C 1
ATOM 9583 O O . THR B 1 578 ? -4.516 131.875 58.5 1 74 578 THR B O 1
ATOM 9586 N N . PHE B 1 579 ? -4.609 134.125 58.281 1 76.81 579 PHE B N 1
ATOM 9587 C CA . PHE B 1 579 ? -5.449 134 57.125 1 76.81 579 PHE B CA 1
ATOM 9588 C C . PHE B 1 579 ? -4.73 133.25 56 1 76.81 579 PHE B C 1
ATOM 9590 O O . PHE B 1 579 ? -5.309 132.375 55.406 1 76.81 579 PHE B O 1
ATOM 9597 N N . GLU B 1 580 ? -3.475 133.5 55.781 1 82.19 580 GLU B N 1
ATOM 9598 C CA . GLU B 1 580 ? -2.693 132.75 54.75 1 82.19 580 GLU B CA 1
ATOM 9599 C C . GLU B 1 580 ? -2.518 131.375 55.094 1 82.19 580 GLU B C 1
ATOM 9601 O O . GLU B 1 580 ? -2.617 130.5 54.188 1 82.19 580 GLU B O 1
ATOM 9606 N N . SER B 1 581 ? -2.342 131 56.281 1 77.5 581 SER B N 1
ATOM 9607 C CA . SER B 1 581 ? -2.123 129.625 56.719 1 77.5 581 SER B CA 1
ATOM 9608 C C . SER B 1 581 ? -3.389 128.75 56.531 1 77.5 581 SER B C 1
ATOM 9610 O O . SER B 1 581 ? -3.33 127.688 56.062 1 77.5 581 SER B O 1
ATOM 9612 N N . VAL B 1 582 ? -4.531 129.25 56.906 1 76.38 582 VAL B N 1
ATOM 9613 C CA . VAL B 1 582 ? -5.805 128.625 56.781 1 76.38 582 VAL B CA 1
ATOM 9614 C C . VAL B 1 582 ? -6.148 128.375 55.312 1 76.38 582 VAL B C 1
ATOM 9616 O O . VAL B 1 582 ? -6.703 127.312 54.938 1 76.38 582 VAL B O 1
ATOM 9619 N N . GLN B 1 583 ? -5.742 129.375 54.531 1 81.5 583 GLN B N 1
ATOM 9620 C CA . GLN B 1 583 ? -5.977 129.25 53.125 1 81.5 583 GLN B CA 1
ATOM 9621 C C . GLN B 1 583 ? -5.141 128.125 52.531 1 81.5 583 GLN B C 1
ATOM 9623 O O . GLN B 1 583 ? -5.637 127.375 51.719 1 81.5 583 GLN B O 1
ATOM 9628 N N . GLN B 1 584 ? -3.973 128 53.031 1 81.25 584 GLN B N 1
ATOM 9629 C CA . GLN B 1 584 ? -3.094 127 52.531 1 81.25 584 GLN B CA 1
ATOM 9630 C C . GLN B 1 584 ? -3.57 125.625 53 1 81.25 584 GLN B C 1
ATOM 9632 O O . GLN B 1 584 ? -3.477 124.625 52.25 1 81.25 584 GLN B O 1
ATOM 9637 N N . VAL B 1 585 ? -4.074 125.438 54.094 1 79.06 585 VAL B N 1
ATOM 9638 C CA . VAL B 1 585 ? -4.617 124.188 54.625 1 79.06 585 VAL B CA 1
ATOM 9639 C C . VAL B 1 585 ? -5.828 123.75 53.781 1 79.06 585 VAL B C 1
ATOM 9641 O O . VAL B 1 585 ? -5.969 122.562 53.406 1 79.06 585 VAL B O 1
ATOM 9644 N N . ASN B 1 586 ? -6.637 124.75 53.469 1 77.88 586 ASN B N 1
ATOM 9645 C CA . ASN B 1 586 ? -7.82 124.438 52.656 1 77.88 586 ASN B CA 1
ATOM 9646 C C . ASN B 1 586 ? -7.449 123.875 51.281 1 77.88 586 ASN B C 1
ATOM 9648 O O . ASN B 1 586 ? -8.078 122.938 50.781 1 77.88 586 ASN B O 1
ATOM 9652 N N . GLU B 1 587 ? -6.367 124.5 50.75 1 82.75 587 GLU B N 1
ATOM 9653 C CA . GLU B 1 587 ? -5.914 124 49.438 1 82.75 587 GLU B CA 1
ATOM 9654 C C . GLU B 1 587 ? -5.328 122.625 49.531 1 82.75 587 GLU B C 1
ATOM 9656 O O . GLU B 1 587 ? -5.578 121.75 48.656 1 82.75 587 GLU B O 1
ATOM 9661 N N . SER B 1 588 ? -4.676 122.375 50.594 1 81.94 588 SER B N 1
ATOM 9662 C CA . SER B 1 588 ? -4.051 121.062 50.781 1 81.94 588 SER B CA 1
ATOM 9663 C C . SER B 1 588 ? -5.094 119.938 51 1 81.94 588 SER B C 1
ATOM 9665 O O . SER B 1 588 ? -4.965 118.812 50.5 1 81.94 588 SER B O 1
ATOM 9667 N N . VAL B 1 589 ? -6.102 120.25 51.656 1 81.31 589 VAL B N 1
ATOM 9668 C CA . VAL B 1 589 ? -7.168 119.25 51.969 1 81.31 589 VAL B CA 1
ATOM 9669 C C . VAL B 1 589 ? -7.934 118.938 50.688 1 81.31 589 VAL B C 1
ATOM 9671 O O . VAL B 1 589 ? -8.344 117.812 50.469 1 81.31 589 VAL B O 1
ATOM 9674 N N . SER B 1 590 ? -8.086 120.062 49.875 1 83.38 590 SER B N 1
ATOM 9675 C CA . SER B 1 590 ? -8.758 119.812 48.594 1 83.38 590 SER B CA 1
ATOM 9676 C C . SER B 1 590 ? -7.969 118.812 47.719 1 83.38 590 SER B C 1
ATOM 9678 O O . SER B 1 590 ? -8.555 118 47.062 1 83.38 590 SER B O 1
ATOM 9680 N N . LEU B 1 591 ? -6.695 118.875 47.781 1 84.69 591 LEU B N 1
ATOM 9681 C CA . LEU B 1 591 ? -5.844 118 47 1 84.69 591 LEU B CA 1
ATOM 9682 C C . LEU B 1 591 ? -5.859 116.562 47.562 1 84.69 591 LEU B C 1
ATOM 9684 O O . LEU B 1 591 ? -5.781 115.625 46.812 1 84.69 591 LEU B O 1
ATOM 9688 N N . LEU B 1 592 ? -6.035 116.438 48.781 1 87.25 592 LEU B N 1
ATOM 9689 C CA . LEU B 1 592 ? -6.105 115.125 49.438 1 87.25 592 LEU B CA 1
ATOM 9690 C C . LEU B 1 592 ? -7.375 114.375 49.031 1 87.25 592 LEU B C 1
ATOM 9692 O O . LEU B 1 592 ? -7.359 113.188 48.844 1 87.25 592 LEU B O 1
ATOM 9696 N N . GLU B 1 593 ? -8.461 115.125 48.906 1 87.81 593 GLU B N 1
ATOM 9697 C CA . GLU B 1 593 ? -9.711 114.5 48.469 1 87.81 593 GLU B CA 1
ATOM 9698 C C . GLU B 1 593 ? -9.562 113.875 47.094 1 87.81 593 GLU B C 1
ATOM 9700 O O . GLU B 1 593 ? -10 112.688 46.906 1 87.81 593 GLU B O 1
ATOM 9705 N N . SER B 1 594 ? -8.844 114.562 46.25 1 90.12 594 SER B N 1
ATOM 9706 C CA . SER B 1 594 ? -8.633 114.062 44.906 1 90.12 594 SER B CA 1
ATOM 9707 C C . SER B 1 594 ? -7.73 112.812 44.906 1 90.12 594 SER B C 1
ATOM 9709 O O . SER B 1 594 ? -7.969 111.875 44.188 1 90.12 594 SER B O 1
ATOM 9711 N N . SER B 1 595 ? -6.773 112.812 45.719 1 90.69 595 SER B N 1
ATOM 9712 C CA . SER B 1 595 ? -5.84 111.688 45.812 1 90.69 595 SER B CA 1
ATOM 9713 C C . SER B 1 595 ? -6.508 110.438 46.375 1 90.69 595 SER B C 1
ATOM 9715 O O . SER B 1 595 ? -6.234 109.312 45.969 1 90.69 595 SER B O 1
ATOM 9717 N N . ILE B 1 596 ? -7.387 110.625 47.375 1 92.31 596 ILE B N 1
ATOM 9718 C CA . ILE B 1 596 ? -8.117 109.5 47.969 1 92.31 596 ILE B CA 1
ATOM 9719 C C . ILE B 1 596 ? -9.039 108.875 46.938 1 92.31 596 ILE B C 1
ATOM 9721 O O . ILE B 1 596 ? -9.172 107.625 46.875 1 92.31 596 ILE B O 1
ATOM 9725 N N . GLU B 1 597 ? -9.578 109.812 46.094 1 92.25 597 GLU B N 1
ATOM 9726 C CA . GLU B 1 597 ? -10.445 109.25 45.031 1 92.25 597 GLU B CA 1
ATOM 9727 C C . GLU B 1 597 ? -9.656 108.375 44.062 1 92.25 597 GLU B C 1
ATOM 9729 O O . GLU B 1 597 ? -10.148 107.375 43.594 1 92.25 597 GLU B O 1
ATOM 9734 N N . HIS B 1 598 ? -8.445 108.812 43.812 1 92.75 598 HIS B N 1
ATOM 9735 C CA . HIS B 1 598 ? -7.598 108 42.906 1 92.75 598 HIS B CA 1
ATOM 9736 C C . HIS B 1 598 ? -7.262 106.688 43.531 1 92.75 598 HIS B C 1
ATOM 9738 O O . HIS B 1 598 ? -7.348 105.625 42.875 1 92.75 598 HIS B O 1
ATOM 9744 N N . VAL B 1 599 ? -6.973 106.562 44.719 1 93.31 599 VAL B N 1
ATOM 9745 C CA . VAL B 1 599 ? -6.645 105.312 45.406 1 93.31 599 VAL B CA 1
ATOM 9746 C C . VAL B 1 599 ? -7.863 104.438 45.438 1 93.31 599 VAL B C 1
ATOM 9748 O O . VAL B 1 599 ? -7.746 103.188 45.188 1 93.31 599 VAL B O 1
ATOM 9751 N N . ASN B 1 600 ? -8.984 105 45.656 1 93.25 600 ASN B N 1
ATOM 9752 C CA . ASN B 1 600 ? -10.219 104.25 45.656 1 93.25 600 ASN B CA 1
ATOM 9753 C C . ASN B 1 600 ? -10.477 103.562 44.312 1 93.25 600 ASN B C 1
ATOM 9755 O O . ASN B 1 600 ? -10.938 102.438 44.25 1 93.25 600 ASN B O 1
ATOM 9759 N N . ASN B 1 601 ? -10.148 104.312 43.312 1 93.75 601 ASN B N 1
ATOM 9760 C CA . ASN B 1 601 ? -10.336 103.812 41.969 1 93.75 601 ASN B CA 1
ATOM 9761 C C . ASN B 1 601 ? -9.391 102.625 41.688 1 93.75 601 ASN B C 1
ATOM 9763 O O . ASN B 1 601 ? -9.789 101.625 41.062 1 93.75 601 ASN B O 1
ATOM 9767 N N . HIS B 1 602 ? -8.234 102.75 42.125 1 93.25 602 HIS B N 1
ATOM 9768 C CA . HIS B 1 602 ? -7.273 101.688 41.938 1 93.25 602 HIS B CA 1
ATOM 9769 C C . HIS B 1 602 ? -7.676 100.438 42.719 1 93.25 602 HIS B C 1
ATOM 9771 O O . HIS B 1 602 ? -7.555 99.312 42.219 1 93.25 602 HIS B O 1
ATOM 9777 N N . ILE B 1 603 ? -8.141 100.625 43.906 1 93.5 603 ILE B N 1
ATOM 9778 C CA . ILE B 1 603 ? -8.57 99.5 44.719 1 93.5 603 ILE B CA 1
ATOM 9779 C C . ILE B 1 603 ? -9.781 98.812 44.094 1 93.5 603 ILE B C 1
ATOM 9781 O O . ILE B 1 603 ? -9.914 97.562 44.156 1 93.5 603 ILE B O 1
ATOM 9785 N N . SER B 1 604 ? -10.617 99.688 43.594 1 93 604 SER B N 1
ATOM 9786 C CA . SER B 1 604 ? -11.766 99.125 42.875 1 93 604 SER B CA 1
ATOM 9787 C C . SER B 1 604 ? -11.328 98.25 41.719 1 93 604 SER B C 1
ATOM 9789 O O . SER B 1 604 ? -11.898 97.188 41.5 1 93 604 SER B O 1
ATOM 9791 N N . THR B 1 605 ? -10.359 98.688 41 1 92.62 605 THR B N 1
ATOM 9792 C CA . THR B 1 605 ? -9.805 97.875 39.906 1 92.62 605 THR B CA 1
ATOM 9793 C C . THR B 1 605 ? -9.211 96.625 40.406 1 92.62 605 THR B C 1
ATOM 9795 O O . THR B 1 605 ? -9.398 95.562 39.812 1 92.62 605 THR B O 1
ATOM 9798 N N . ILE B 1 606 ? -8.539 96.562 41.5 1 93.06 606 ILE B N 1
ATOM 9799 C CA . ILE B 1 606 ? -7.945 95.375 42.125 1 93.06 606 ILE B CA 1
ATOM 9800 C C . ILE B 1 606 ? -9.047 94.438 42.5 1 93.06 606 ILE B C 1
ATOM 9802 O O . ILE B 1 606 ? -8.945 93.25 42.219 1 93.06 606 ILE B O 1
ATOM 9806 N N . THR B 1 607 ? -10.086 94.875 43.062 1 91.06 607 THR B N 1
ATOM 9807 C CA . THR B 1 607 ? -11.203 94.062 43.5 1 91.06 607 THR B CA 1
ATOM 9808 C C . THR B 1 607 ? -11.844 93.375 42.281 1 91.06 607 THR B C 1
ATOM 9810 O O . THR B 1 607 ? -12.109 92.188 42.344 1 91.06 607 THR B O 1
ATOM 9813 N N . HIS B 1 608 ? -12.031 94.125 41.219 1 90.19 608 HIS B N 1
ATOM 9814 C CA . HIS B 1 608 ? -12.633 93.562 40 1 90.19 608 HIS B CA 1
ATOM 9815 C C . HIS B 1 608 ? -11.75 92.438 39.406 1 90.19 608 HIS B C 1
ATOM 9817 O O . HIS B 1 608 ? -12.227 91.375 39.031 1 90.19 608 HIS B O 1
ATOM 9823 N N . SER B 1 609 ? -10.523 92.688 39.312 1 91 609 SER B N 1
ATOM 9824 C CA . SER B 1 609 ? -9.578 91.75 38.719 1 91 609 SER B CA 1
ATOM 9825 C C . SER B 1 609 ? -9.469 90.5 39.594 1 91 609 SER B C 1
ATOM 9827 O O . SER B 1 609 ? -9.336 89.375 39.062 1 91 609 SER B O 1
ATOM 9829 N N . THR B 1 610 ? -9.516 90.625 40.844 1 89.75 610 THR B N 1
ATOM 9830 C CA . THR B 1 610 ? -9.438 89.5 41.75 1 89.75 610 THR B CA 1
ATOM 9831 C C . THR B 1 610 ? -10.656 88.625 41.625 1 89.75 610 THR B C 1
ATOM 9833 O O . THR B 1 610 ? -10.555 87.375 41.719 1 89.75 610 THR B O 1
ATOM 9836 N N . ILE B 1 611 ? -11.82 89.188 41.375 1 87.19 611 ILE B N 1
ATOM 9837 C CA . ILE B 1 611 ? -13.031 88.438 41.125 1 87.19 611 ILE B CA 1
ATOM 9838 C C . ILE B 1 611 ? -12.898 87.625 39.844 1 87.19 611 ILE B C 1
ATOM 9840 O O . ILE B 1 611 ? -13.25 86.438 39.781 1 87.19 611 ILE B O 1
ATOM 9844 N N . GLU B 1 612 ? -12.328 88.25 38.875 1 86.69 612 GLU B N 1
ATOM 9845 C CA . GLU B 1 612 ? -12.07 87.562 37.625 1 86.69 612 GLU B CA 1
ATOM 9846 C C . GLU B 1 612 ? -11.078 86.438 37.812 1 86.69 612 GLU B C 1
ATOM 9848 O O . GLU B 1 612 ? -11.234 85.312 37.219 1 86.69 612 GLU B O 1
ATOM 9853 N N . GLN B 1 613 ? -10.141 86.625 38.625 1 86.75 613 GLN B N 1
ATOM 9854 C CA . GLN B 1 613 ? -9.148 85.625 38.938 1 86.75 613 GLN B CA 1
ATOM 9855 C C . GLN B 1 613 ? -9.789 84.438 39.625 1 86.75 613 GLN B C 1
ATOM 9857 O O . GLN B 1 613 ? -9.461 83.25 39.344 1 86.75 613 GLN B O 1
ATOM 9862 N N . SER B 1 614 ? -10.625 84.688 40.531 1 86.56 614 SER B N 1
ATOM 9863 C CA . SER B 1 614 ? -11.312 83.625 41.25 1 86.56 614 SER B CA 1
ATOM 9864 C C . SER B 1 614 ? -12.141 82.75 40.312 1 86.56 614 SER B C 1
ATOM 9866 O O . SER B 1 614 ? -12.172 81.5 40.438 1 86.56 614 SER B O 1
ATOM 9868 N N . LYS B 1 615 ? -12.773 83.375 39.312 1 86.56 615 LYS B N 1
ATOM 9869 C CA . LYS B 1 615 ? -13.57 82.625 38.312 1 86.56 615 LYS B CA 1
ATOM 9870 C C . LYS B 1 615 ? -12.68 81.812 37.438 1 86.56 615 LYS B C 1
ATOM 9872 O O . LYS B 1 615 ? -13.023 80.625 37.125 1 86.56 615 LYS B O 1
ATOM 9877 N N . ALA B 1 616 ? -11.617 82.375 37.031 1 87.06 616 ALA B N 1
ATOM 9878 C CA . ALA B 1 616 ? -10.664 81.625 36.219 1 87.06 616 ALA B CA 1
ATOM 9879 C C . ALA B 1 616 ? -10.102 80.438 36.969 1 87.06 616 ALA B C 1
ATOM 9881 O O . ALA B 1 616 ? -9.906 79.375 36.406 1 87.06 616 ALA B O 1
ATOM 9882 N N . CYS B 1 617 ? -9.766 80.562 38.25 1 87.69 617 CYS B N 1
ATOM 9883 C CA . CYS B 1 617 ? -9.258 79.5 39.094 1 87.69 617 CYS B CA 1
ATOM 9884 C C . CYS B 1 617 ? -10.281 78.375 39.219 1 87.69 617 CYS B C 1
ATOM 9886 O O . CYS B 1 617 ? -9.914 77.188 39.188 1 87.69 617 CYS B O 1
ATOM 9888 N N . GLU B 1 618 ? -11.531 78.75 39.312 1 86.94 618 GLU B N 1
ATOM 9889 C CA . GLU B 1 618 ? -12.594 77.75 39.375 1 86.94 618 GLU B CA 1
ATOM 9890 C C . GLU B 1 618 ? -12.672 76.938 38.094 1 86.94 618 GLU B C 1
ATOM 9892 O O . GLU B 1 618 ? -12.875 75.688 38.125 1 86.94 618 GLU B O 1
ATOM 9897 N N . ALA B 1 619 ? -12.531 77.625 37.031 1 89.81 619 ALA B N 1
ATOM 9898 C CA . ALA B 1 619 ? -12.562 7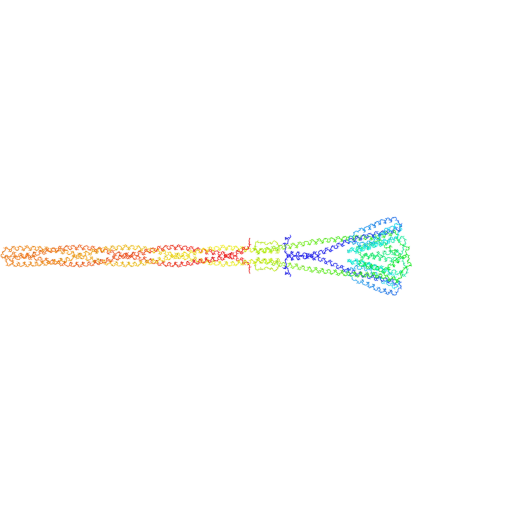6.938 35.75 1 89.81 619 ALA B CA 1
ATOM 9899 C C . ALA B 1 619 ? -11.383 76 35.594 1 89.81 619 ALA B C 1
ATOM 9901 O O . ALA B 1 619 ? -11.539 74.875 35.062 1 89.81 619 ALA B O 1
ATOM 9902 N N . ILE B 1 620 ? -10.242 76.312 36 1 91.12 620 ILE B N 1
ATOM 9903 C CA . ILE B 1 620 ? -9.047 75.5 35.906 1 91.12 620 ILE B CA 1
ATOM 9904 C C . ILE B 1 620 ? -9.195 74.312 36.844 1 91.12 620 ILE B C 1
ATOM 9906 O O . ILE B 1 620 ? -8.797 73.188 36.469 1 91.12 620 ILE B O 1
ATOM 9910 N N . ASP B 1 621 ? -9.742 74.5 38 1 91 621 ASP B N 1
ATOM 9911 C CA . ASP B 1 621 ? -9.977 73.375 38.938 1 91 621 ASP B CA 1
ATOM 9912 C C . ASP B 1 621 ? -10.852 72.312 38.281 1 91 621 ASP B C 1
ATOM 9914 O O . ASP B 1 621 ? -10.594 71.125 38.469 1 91 621 ASP B O 1
ATOM 9918 N N . GLN B 1 622 ? -11.828 72.75 37.594 1 92.31 622 GLN B N 1
ATOM 9919 C CA . GLN B 1 622 ? -12.703 71.75 36.906 1 92.31 622 GLN B CA 1
ATOM 9920 C C . GLN B 1 622 ? -11.953 71 35.812 1 92.31 622 GLN B C 1
ATOM 9922 O O . GLN B 1 622 ? -12.125 69.812 35.656 1 92.31 622 GLN B O 1
ATOM 9927 N N . ASP B 1 623 ? -11.203 71.75 35.094 1 93.81 623 ASP B N 1
ATOM 9928 C CA . ASP B 1 623 ? -10.438 71.125 34.031 1 93.81 623 ASP B CA 1
ATOM 9929 C C . ASP B 1 623 ? -9.422 70.125 34.562 1 93.81 623 ASP B C 1
ATOM 9931 O O . ASP B 1 623 ? -9.18 69.125 33.969 1 93.81 623 ASP B O 1
ATOM 9935 N N . ILE B 1 624 ? -8.82 70.438 35.656 1 92.94 624 ILE B N 1
ATOM 9936 C CA . ILE B 1 624 ? -7.832 69.562 36.281 1 92.94 624 ILE B CA 1
ATOM 9937 C C . ILE B 1 624 ? -8.508 68.25 36.75 1 92.94 624 ILE B C 1
ATOM 9939 O O . ILE B 1 624 ? -7.93 67.188 36.656 1 92.94 624 ILE B O 1
ATOM 9943 N N . ASP B 1 625 ? -9.68 68.375 37.25 1 92.19 625 ASP B N 1
ATOM 9944 C CA . ASP B 1 625 ? -10.438 67.188 37.656 1 92.19 625 ASP B CA 1
ATOM 9945 C C . ASP B 1 625 ? -10.68 66.312 36.438 1 92.19 625 ASP B C 1
ATOM 9947 O O . ASP B 1 625 ? -10.562 65.062 36.562 1 92.19 625 ASP B O 1
ATOM 9951 N N . VAL B 1 626 ? -11.031 66.875 35.375 1 92.94 626 VAL B N 1
ATOM 9952 C CA . VAL B 1 626 ? -11.266 66.062 34.156 1 92.94 626 VAL B CA 1
ATOM 9953 C C . VAL B 1 626 ? -9.961 65.438 33.688 1 92.94 626 VAL B C 1
ATOM 9955 O O . VAL B 1 626 ? -9.953 64.25 33.312 1 92.94 626 VAL B O 1
ATOM 9958 N N . LEU B 1 627 ? -8.867 66.125 33.781 1 91.88 627 LEU B N 1
ATOM 9959 C CA . LEU B 1 627 ? -7.566 65.625 33.375 1 91.88 627 LEU B CA 1
ATOM 9960 C C . LEU B 1 627 ? -7.148 64.438 34.281 1 91.88 627 LEU B C 1
ATOM 9962 O O . LEU B 1 627 ? -6.598 63.469 33.812 1 91.88 627 LEU B O 1
ATOM 9966 N N . ALA B 1 628 ? -7.34 64.625 35.562 1 91.5 628 ALA B N 1
ATOM 9967 C CA . ALA B 1 628 ? -7.055 63.562 36.469 1 91.5 628 ALA B CA 1
ATOM 9968 C C . ALA B 1 628 ? -7.875 62.312 36.125 1 91.5 628 ALA B C 1
ATOM 9970 O O . ALA B 1 628 ? -7.367 61.188 36.219 1 91.5 628 ALA B O 1
ATOM 9971 N N . SER B 1 629 ? -9.094 62.5 35.781 1 93.62 629 SER B N 1
ATOM 9972 C CA . SER B 1 629 ? -9.961 61.375 35.375 1 93.62 629 SER B CA 1
ATOM 9973 C C . SER B 1 629 ? -9.453 60.719 34.125 1 93.62 629 SER B C 1
ATOM 9975 O O . SER B 1 629 ? -9.477 59.5 34 1 93.62 629 SER B O 1
ATOM 9977 N N . ILE B 1 630 ? -9.062 61.438 33.156 1 90.5 630 ILE B N 1
ATOM 9978 C CA . ILE B 1 630 ? -8.508 60.938 31.906 1 90.5 630 ILE B CA 1
ATOM 9979 C C . ILE B 1 630 ? -7.254 60.094 32.188 1 90.5 630 ILE B C 1
ATOM 9981 O O . ILE B 1 630 ? -7.043 59.031 31.609 1 90.5 630 ILE B O 1
ATOM 9985 N N . ALA B 1 631 ? -6.398 60.594 33.062 1 90.44 631 ALA B N 1
ATOM 9986 C CA . ALA B 1 631 ? -5.176 59.875 33.438 1 90.44 631 ALA B CA 1
ATOM 9987 C C . ALA B 1 631 ? -5.492 58.531 34.094 1 90.44 631 ALA B C 1
ATOM 9989 O O . ALA B 1 631 ? -4.832 57.531 33.781 1 90.44 631 ALA B O 1
ATOM 9990 N N . HIS B 1 632 ? -6.492 58.531 34.938 1 90.94 632 HIS B N 1
ATOM 9991 C CA . HIS B 1 632 ? -6.91 57.25 35.562 1 90.94 632 HIS B CA 1
ATOM 9992 C C . HIS B 1 632 ? -7.402 56.281 34.5 1 90.94 632 HIS B C 1
ATOM 9994 O O . HIS B 1 632 ? -7.078 55.094 34.562 1 90.94 632 HIS B O 1
ATOM 10000 N N . LYS B 1 633 ? -8.164 56.75 33.594 1 91.12 633 LYS B N 1
ATOM 10001 C CA . LYS B 1 633 ? -8.656 55.875 32.5 1 91.12 633 LYS B CA 1
ATOM 10002 C C . LYS B 1 633 ? -7.508 55.344 31.656 1 91.12 633 LYS B C 1
ATOM 10004 O O . LYS B 1 633 ? -7.516 54.188 31.25 1 91.12 633 LYS B O 1
ATOM 10009 N N . THR B 1 634 ? -6.582 56.188 31.359 1 89.5 634 THR B N 1
ATOM 10010 C CA . THR B 1 634 ? -5.398 55.781 30.594 1 89.5 634 THR B CA 1
ATOM 10011 C C . THR B 1 634 ? -4.629 54.688 31.344 1 89.5 634 THR B C 1
ATOM 10013 O O . THR B 1 634 ? -4.168 53.719 30.719 1 89.5 634 THR B O 1
ATOM 10016 N N . GLY B 1 635 ? -4.445 54.938 32.656 1 90.5 635 GLY B N 1
ATOM 10017 C CA . GLY B 1 635 ? -3.826 53.906 33.469 1 90.5 635 GLY B CA 1
ATOM 10018 C C . GLY B 1 635 ? -4.582 52.594 33.438 1 90.5 635 GLY B C 1
ATOM 10019 O O . GLY B 1 635 ? -3.975 51.531 33.344 1 90.5 635 GLY B O 1
ATOM 10020 N N . GLN B 1 636 ? -5.883 52.562 33.406 1 91.62 636 GLN B N 1
ATOM 10021 C CA . GLN B 1 636 ? -6.719 51.375 33.312 1 91.62 636 GLN B CA 1
ATOM 10022 C C . GLN B 1 636 ? -6.547 50.688 31.969 1 91.62 636 GLN B C 1
ATOM 10024 O O . GLN B 1 636 ? -6.484 49.469 31.906 1 91.62 636 GLN B O 1
ATOM 10029 N N . HIS B 1 637 ? -6.527 51.5 30.922 1 89 637 HIS B N 1
ATOM 10030 C CA . HIS B 1 637 ? -6.305 50.938 29.594 1 89 637 HIS B CA 1
ATOM 10031 C C . HIS B 1 637 ? -4.949 50.25 29.5 1 89 637 HIS B C 1
ATOM 10033 O O . HIS B 1 637 ? -4.816 49.219 28.844 1 89 637 HIS B O 1
ATOM 10039 N N . ALA B 1 638 ? -3.904 50.812 30.094 1 90.25 638 ALA B N 1
ATOM 10040 C CA . ALA B 1 638 ? -2.59 50.188 30.156 1 90.25 638 ALA B CA 1
ATOM 10041 C C . ALA B 1 638 ? -2.664 48.844 30.859 1 90.25 638 ALA B C 1
ATOM 10043 O O . ALA B 1 638 ? -2.088 47.844 30.391 1 90.25 638 ALA B O 1
ATOM 10044 N N . ASP B 1 639 ? -3.418 48.781 31.922 1 91.06 639 ASP B N 1
ATOM 10045 C CA . ASP B 1 639 ? -3.611 47.562 32.656 1 91.06 639 ASP B CA 1
ATOM 10046 C C . ASP B 1 639 ? -4.352 46.531 31.828 1 91.06 639 ASP B C 1
ATOM 10048 O O . ASP B 1 639 ? -3.988 45.344 31.812 1 91.06 639 ASP B O 1
ATOM 10052 N N . ASP B 1 640 ? -5.359 46.969 31.156 1 89.75 640 ASP B N 1
ATOM 10053 C CA . ASP B 1 640 ? -6.133 46.062 30.297 1 89.75 640 ASP B CA 1
ATOM 10054 C C . ASP B 1 640 ? -5.266 45.5 29.172 1 89.75 640 ASP B C 1
ATOM 10056 O O . ASP B 1 640 ? -5.344 44.312 28.875 1 89.75 640 ASP B O 1
ATOM 10060 N N . LEU B 1 641 ? -4.484 46.281 28.562 1 87.38 641 LEU B N 1
ATOM 10061 C CA . LEU B 1 641 ? -3.582 45.875 27.5 1 87.38 641 LEU B CA 1
ATOM 10062 C C . LEU B 1 641 ? -2.594 44.812 28.016 1 87.38 641 LEU B C 1
ATOM 10064 O O . LEU B 1 641 ? -2.338 43.812 27.359 1 87.38 641 LEU B O 1
ATOM 10068 N N . ASN B 1 642 ? -2.059 45.062 29.203 1 89.25 642 ASN B N 1
ATOM 10069 C CA . ASN B 1 642 ? -1.146 44.125 29.812 1 89.25 642 ASN B CA 1
ATOM 10070 C C . ASN B 1 642 ? -1.821 42.781 30.047 1 89.25 642 ASN B C 1
ATOM 10072 O O . ASN B 1 642 ? -1.206 41.719 29.859 1 89.25 642 ASN B O 1
ATOM 10076 N N . GLN B 1 643 ? -3.021 42.719 30.453 1 88.25 643 GLN B N 1
ATOM 10077 C CA . GLN B 1 643 ? -3.775 41.5 30.688 1 88.25 643 GLN B CA 1
ATOM 10078 C C . GLN B 1 643 ? -4.031 40.75 29.375 1 88.25 643 GLN B C 1
ATOM 10080 O O . GLN B 1 643 ? -3.893 39.531 29.312 1 88.25 643 GLN B O 1
ATOM 10085 N N . ILE B 1 644 ? -4.406 41.469 28.359 1 84.69 644 ILE B N 1
ATOM 10086 C CA . ILE B 1 644 ? -4.66 40.906 27.047 1 84.69 644 ILE B CA 1
ATOM 10087 C C . ILE B 1 644 ? -3.391 40.25 26.516 1 84.69 644 ILE B C 1
ATOM 10089 O O . ILE B 1 644 ? -3.426 39.094 26.047 1 84.69 644 ILE B O 1
ATOM 10093 N N . VAL B 1 645 ? -2.242 40.938 26.625 1 85 645 VAL B N 1
ATOM 10094 C CA . VAL B 1 645 ? -0.964 40.469 26.109 1 85 645 VAL B CA 1
ATOM 10095 C C . VAL B 1 645 ? -0.518 39.219 26.891 1 85 645 VAL B C 1
ATOM 10097 O O . VAL B 1 645 ? 0.004 38.281 26.312 1 85 645 VAL B O 1
ATOM 10100 N N . SER B 1 646 ? -0.695 39.25 28.203 1 86.38 646 SER B N 1
ATOM 10101 C CA . SER B 1 646 ? -0.339 38.094 29.031 1 86.38 646 SER B CA 1
ATOM 10102 C C . SER B 1 646 ? -1.123 36.844 28.609 1 86.38 646 SER B C 1
ATOM 10104 O O . SER B 1 646 ? -0.561 35.75 28.516 1 86.38 646 SER B O 1
ATOM 10106 N N . GLY B 1 647 ? -2.369 37.031 28.406 1 83.06 647 GLY B N 1
ATOM 10107 C CA . GLY B 1 647 ? -3.186 35.938 27.906 1 83.06 647 GLY B CA 1
ATOM 10108 C C . GLY B 1 647 ? -2.758 35.438 26.547 1 83.06 647 GLY B C 1
ATOM 10109 O O . GLY B 1 647 ? -2.66 34.219 26.312 1 83.06 647 GLY B O 1
ATOM 10110 N N . TYR B 1 648 ? -2.43 36.312 25.734 1 82.19 648 TYR B N 1
ATOM 10111 C CA . TYR B 1 648 ? -1.983 35.969 24.375 1 82.19 648 TYR B CA 1
ATOM 10112 C C . TYR B 1 648 ? -0.646 35.25 24.422 1 82.19 648 TYR B C 1
ATOM 10114 O O . TYR B 1 648 ? -0.439 34.281 23.672 1 82.19 648 TYR B O 1
ATOM 10122 N N . GLN B 1 649 ? 0.263 35.75 25.172 1 83.19 649 GLN B N 1
ATOM 10123 C CA . GLN B 1 649 ? 1.579 35.156 25.297 1 83.19 649 GLN B CA 1
ATOM 10124 C C . GLN B 1 649 ? 1.466 33.688 25.766 1 83.19 649 GLN B C 1
ATOM 10126 O O . GLN B 1 649 ? 2.182 32.812 25.266 1 83.19 649 GLN B O 1
ATOM 10131 N N . ALA B 1 650 ? 0.603 33.406 26.641 1 85.44 650 ALA B N 1
ATOM 10132 C CA . ALA B 1 650 ? 0.394 32.062 27.125 1 85.44 650 ALA B CA 1
ATOM 10133 C C . ALA B 1 650 ? -0.116 31.141 26.016 1 85.44 650 ALA B C 1
ATOM 10135 O O . ALA B 1 650 ? 0.364 30.016 25.859 1 85.44 650 ALA B O 1
ATOM 10136 N N . GLU B 1 651 ? -0.965 31.672 25.281 1 80.69 651 GLU B N 1
ATOM 10137 C CA . GLU B 1 651 ? -1.54 30.891 24.188 1 80.69 651 GLU B CA 1
ATOM 10138 C C . GLU B 1 651 ? -0.521 30.672 23.078 1 80.69 651 GLU B C 1
ATOM 10140 O O . GLU B 1 651 ? -0.431 29.578 22.516 1 80.69 651 GLU B O 1
ATOM 10145 N N . ALA B 1 652 ? 0.134 31.734 22.719 1 81.19 652 ALA B N 1
ATOM 10146 C CA . ALA B 1 652 ? 1.174 31.641 21.688 1 81.19 652 ALA B CA 1
ATOM 10147 C C . ALA B 1 652 ? 2.268 30.656 22.109 1 81.19 652 ALA B C 1
ATOM 10149 O O . ALA B 1 652 ? 2.783 29.906 21.281 1 81.19 652 ALA B O 1
ATOM 10150 N N . MET B 1 653 ? 2.611 30.641 23.344 1 83.69 653 MET B N 1
ATOM 10151 C CA . MET B 1 653 ? 3.619 29.703 23.859 1 83.69 653 MET B CA 1
ATOM 10152 C C . MET B 1 653 ? 3.117 28.266 23.797 1 83.69 653 MET B C 1
ATOM 10154 O O . MET B 1 653 ? 3.873 27.359 23.469 1 83.69 653 MET B O 1
ATOM 10158 N N . GLU B 1 654 ? 1.898 28.141 24.109 1 83.94 654 GLU B N 1
ATOM 10159 C CA . GLU B 1 654 ? 1.301 26.812 24.016 1 83.94 654 GLU B CA 1
ATOM 10160 C C . GLU B 1 654 ? 1.311 26.297 22.578 1 83.94 654 GLU B C 1
ATOM 10162 O O . GLU B 1 654 ? 1.627 25.141 22.328 1 83.94 654 GLU B O 1
ATOM 10167 N N . LEU B 1 655 ? 0.928 27.141 21.734 1 81.88 655 LEU B N 1
ATOM 10168 C CA . LEU B 1 655 ? 0.947 26.781 20.312 1 81.88 655 LEU B CA 1
ATOM 10169 C C . LEU B 1 655 ? 2.369 26.5 19.844 1 81.88 655 LEU B C 1
ATOM 10171 O O . LEU B 1 655 ? 2.594 25.547 19.078 1 81.88 655 LEU B O 1
ATOM 10175 N N . LYS B 1 656 ? 3.279 27.297 20.266 1 84.31 656 LYS B N 1
ATOM 10176 C CA . LYS B 1 656 ? 4.688 27.094 19.922 1 84.31 656 LYS B CA 1
ATOM 10177 C C . LYS B 1 656 ? 5.168 25.734 20.422 1 84.31 656 LYS B C 1
ATOM 10179 O O . LYS B 1 656 ? 5.898 25.031 19.719 1 84.31 656 LYS B O 1
ATOM 10184 N N . HIS B 1 657 ? 4.734 25.312 21.562 1 84.88 657 HIS B N 1
ATOM 10185 C CA . HIS B 1 657 ? 5.082 24.016 22.125 1 84.88 657 HIS B CA 1
ATOM 10186 C C . HIS B 1 657 ? 4.508 22.875 21.281 1 84.88 657 HIS B C 1
ATOM 10188 O O . HIS B 1 657 ? 5.199 21.906 21 1 84.88 657 HIS B O 1
ATOM 10194 N N . GLN B 1 658 ? 3.312 23.047 20.859 1 81.19 658 GLN B N 1
ATOM 10195 C CA . GLN B 1 658 ? 2.67 22.031 20.031 1 81.19 658 GLN B CA 1
ATOM 10196 C C . GLN B 1 658 ? 3.336 21.938 18.656 1 81.19 658 GLN B C 1
ATOM 10198 O O . GLN B 1 658 ? 3.543 20.844 18.141 1 81.19 658 GLN B O 1
ATOM 10203 N N . LEU B 1 659 ? 3.637 23.125 18.156 1 82.56 659 LEU B N 1
ATOM 10204 C CA . LEU B 1 659 ? 4.281 23.188 16.844 1 82.56 659 LEU B CA 1
ATOM 10205 C C . LEU B 1 659 ? 5.703 22.625 16.906 1 82.56 659 LEU B C 1
ATOM 10207 O O . LEU B 1 659 ? 6.172 22 15.969 1 82.56 659 LEU B O 1
ATOM 10211 N N . SER B 1 660 ? 6.391 22.766 18.016 1 82.5 660 SER B N 1
ATOM 10212 C CA . SER B 1 660 ? 7.766 22.312 18.188 1 82.5 660 SER B CA 1
ATOM 10213 C C . SER B 1 660 ? 7.836 20.797 18.281 1 82.5 660 SER B C 1
ATOM 10215 O O . SER B 1 660 ? 8.898 20.203 18.062 1 82.5 660 SER B O 1
ATOM 10217 N N . ALA B 1 661 ? 6.707 20.188 18.531 1 79.38 661 ALA B N 1
ATOM 10218 C CA . ALA B 1 661 ? 6.656 18.734 18.578 1 79.38 661 ALA B CA 1
ATOM 10219 C C . ALA B 1 661 ? 6.773 18.125 17.188 1 79.38 661 ALA B C 1
ATOM 10221 O O . ALA B 1 661 ? 7.141 16.969 17.031 1 79.38 661 ALA B O 1
ATOM 10222 N N . PHE B 1 662 ? 6.438 19 16.266 1 80.12 662 PHE B N 1
ATOM 10223 C CA . PHE B 1 662 ? 6.527 18.547 14.875 1 80.12 662 PHE B CA 1
ATOM 10224 C C . PHE B 1 662 ? 7.836 19 14.242 1 80.12 662 PHE B C 1
ATOM 10226 O O . PHE B 1 662 ? 8.164 20.188 14.266 1 80.12 662 PHE B O 1
ATOM 10233 N N . LYS B 1 663 ? 8.68 18.094 13.914 1 77.56 663 LYS B N 1
ATOM 10234 C CA . LYS B 1 663 ? 9.922 18.422 13.227 1 77.56 663 LYS B CA 1
ATOM 10235 C C . LYS B 1 663 ? 9.672 18.781 11.766 1 77.56 663 LYS B C 1
ATOM 10237 O O . LYS B 1 663 ? 9.328 17.922 10.961 1 77.56 663 LYS B O 1
ATOM 10242 N N . LEU B 1 664 ? 9.734 19.969 11.414 1 75.06 664 LEU B N 1
ATOM 10243 C CA . LEU B 1 664 ? 9.383 20.438 10.078 1 75.06 664 LEU B CA 1
ATOM 10244 C C . LEU B 1 664 ? 10.633 20.625 9.227 1 75.06 664 LEU B C 1
ATOM 10246 O O . LEU B 1 664 ? 10.547 20.719 8 1 75.06 664 LEU B O 1
ATOM 10250 N N . ALA B 1 665 ? 12.008 20.766 9.617 1 69.38 665 ALA B N 1
ATOM 10251 C CA . ALA B 1 665 ? 13.336 20.797 8.992 1 69.38 665 ALA B CA 1
ATOM 10252 C C . ALA B 1 665 ? 14.359 20.047 9.836 1 69.38 665 ALA B C 1
ATOM 10254 O O . ALA B 1 665 ? 14.195 19.906 11.047 1 69.38 665 ALA B O 1
#

Radius of gyration: 104.22 Å; Cα contacts (8 Å, |Δi|>4): 1515; chains: 2; bounding box: 62×315×165 Å

Solvent-accessible surface area (backbone atoms only — not comparable to full-atom values): 64651 Å² total; per-residue (Å²): 112,70,70,62,59,31,68,40,42,56,55,57,51,51,46,50,54,25,44,52,32,36,54,50,25,50,48,49,47,50,53,51,42,52,52,32,48,52,49,22,53,50,28,46,41,35,32,48,47,51,52,52,38,51,36,45,50,50,33,38,53,40,44,53,52,41,37,44,38,50,53,48,23,61,75,56,73,60,40,68,74,49,46,53,54,36,56,55,38,52,50,52,33,52,50,32,50,50,53,49,71,66,55,82,53,88,74,50,57,65,67,60,52,45,64,56,45,46,65,53,46,60,52,55,70,45,45,62,61,44,52,51,17,54,74,68,70,56,55,86,53,65,57,65,62,50,44,52,51,53,36,49,53,42,53,51,45,39,53,54,51,36,63,67,39,74,50,64,68,54,28,44,51,38,56,29,46,52,23,49,50,46,27,42,51,23,49,49,51,31,41,47,53,48,32,55,28,39,62,68,26,31,46,54,55,39,56,51,44,52,41,51,48,26,52,51,53,23,50,52,24,48,50,49,27,60,68,58,30,56,69,72,55,33,50,49,50,51,53,50,58,68,31,66,57,34,45,52,44,53,47,53,51,50,54,50,63,69,38,74,86,46,34,77,64,46,77,71,61,52,32,83,56,44,49,60,45,44,46,50,36,46,46,52,47,47,50,53,46,51,52,49,50,51,48,49,52,50,52,28,51,50,50,23,53,51,31,46,49,53,30,53,52,50,46,51,50,49,51,54,52,50,52,53,50,52,50,50,52,50,51,51,39,53,46,50,50,52,53,53,48,51,52,46,51,51,43,43,45,28,50,74,58,30,39,62,65,72,74,59,78,40,87,50,63,18,64,66,16,50,45,27,45,40,49,44,53,38,46,50,55,48,43,54,50,52,50,49,51,52,52,52,51,54,53,50,54,55,53,43,51,53,50,47,52,49,22,53,50,36,34,52,45,18,52,50,42,38,52,45,38,50,52,40,52,51,41,46,51,52,43,51,52,37,36,50,50,36,42,51,28,31,51,51,28,47,52,35,44,51,53,40,49,53,39,41,52,50,32,46,52,32,30,52,50,25,46,53,27,37,54,53,27,48,53,32,45,52,54,34,43,53,46,36,54,51,46,48,53,52,49,52,53,44,51,52,46,39,50,51,42,33,52,46,19,50,50,40,29,51,54,15,50,53,43,31,52,54,14,59,74,51,51,86,82,12,57,69,48,32,51,53,18,51,50,44,28,52,47,19,51,50,40,33,52,46,30,51,50,43,54,54,50,46,52,52,46,52,52,44,36,54,50,36,45,56,32,40,55,51,29,50,52,25,40,52,51,27,45,55,23,36,52,50,32,44,54,36,42,57,53,40,53,56,36,46,51,51,34,47,52,26,36,50,51,35,41,54,40,35,53,52,40,52,53,43,51,53,52,40,53,52,46,42,52,52,47,40,50,48,21,51,50,42,30,50,50,19,51,50,49,45,52,54,43,54,54,46,50,53,50,52,50,51,50,50,53,59,54,62,55,42,37,70,121,112,67,69,61,60,32,68,39,42,57,55,58,50,51,45,49,53,24,42,53,31,38,53,50,25,50,49,48,47,51,52,52,43,51,52,34,48,52,49,23,54,50,30,48,40,36,34,49,48,52,53,52,38,52,36,46,48,51,32,39,53,38,43,53,52,42,39,44,36,51,54,49,23,61,74,55,73,58,42,66,74,46,47,53,53,36,54,55,40,52,50,52,33,51,50,31,51,51,54,48,71,66,56,84,53,88,76,51,58,64,67,60,52,44,63,57,45,46,65,52,48,60,53,55,69,45,45,62,60,44,50,51,17,55,76,67,70,57,54,86,52,66,56,65,62,50,45,52,49,53,37,48,53,42,52,51,44,39,53,53,50,34,64,66,37,72,49,64,68,54,28,44,49,37,55,30,45,51,23,48,51,47,27,42,49,23,49,49,50,32,42,46,56,47,33,55,28,40,64,68,27,30,45,54,55,38,57,49,45,51,41,52,47,26,53,50,52,22,48,52,25,48,51,50,26,59,69,59,29,57,70,72,55,33,51,49,51,52,53,49,59,66,33,65,56,34,45,51,44,53,47,52,51,50,54,50,64,69,38,75,86,45,35,79,66,47,76,73,63,52,32,85,55,44,48,59,44,44,47,51,35,44,47,52,47,46,51,54,46,52,53,49,52,52,47,49,53,49,51,29,52,50,48,23,53,51,31,46,48,54,30,52,51,50,47,50,50,49,51,54,52,51,52,53,50,51,54,49,50,50,50,51,39,52,48,49,51,51,52,52,47,50,51,46,51,51,41,45,45,29,50,74,59,29,40,61,66,72,75,59,77,40,86,50,63,18,63,64,16,51,46,27,44,42,49,42,52,38,47,50,54,47,42,52,51,52,49,50,50,50,51,52,51,54,53,48,55,55,52,42,52,53,50,48,52,50,24,52,50,37,35,52,46,16,52,51,42,40,53,46,37,50,52,41,52,52,42,46,50,51,42,50,51,38,38,50,50,35,40,50,29,33,50,51,29,47,52,34,44,52,52,39,50,53,41,40,52,49,33,45,52,31,32,51,51,24,46,52,25,40,52,51,28,49,53,32,48,53,52,34,41,54,42,36,53,50,44,47,52,51,50,51,52,42,52,53,47,39,52,51,43,32,50,47,19,51,49,41,30,50,53,18,51,53,43,32,54,54,17,60,74,54,49,88,80,13,59,71,46,34,54,53,18,55,50,43,28,54,47,18,52,52,40,36,53,45,32,54,51,42,52,53,51,45,53,50,44,50,53,45,35,55,49,37,47,53,32,41,54,51,32,50,51,25,39,53,51,25,46,53,24,37,51,50,32,42,54,36,42,54,53,40,53,54,36,46,51,52,32,48,51,28,37,50,50,35,43,54,40,35,53,53,40,52,53,42,51,53,52,42,54,53,46,41,53,52,47,40,50,47,22,52,50,42,33,50,50,19,51,51,50,46,52,53,44,54,54,45,52,54,50,51,50,51,50,49,53,60,52,63,55,41,37,70,121

Nearest PDB structures (foldseek):
  8c5v-assembly1_I  TM=5.117E-01  e=6.655E-10  Escherichia coli
  3g67-assembly1_A  TM=8.396E-01  e=1.070E-03  Thermotoga maritima
  3g67-assembly1_B  TM=8.436E-01  e=1.216E-03  Thermotoga maritima
  6h2f-assembly1_A  TM=3.033E-01  e=7.005E+00  Aeromonas hydrophila subsp. hydrophila AL09-71
  3g67-assembly1_A  TM=8.333E-01  e=1.022E-03  Thermotoga maritima

Secondary structure (DSSP, 8-state):
-HHHHTTS-HHHHHHHHHHHHHHHHHHHHHHHHHHHHHHHHHHHHHHHHHHHHHHHHHHHHHHHHHHHHHHHHHHTTS-HHHHHHHHHHHHHHHHHHHHHHT---TTS-HHHHHHHHHHHHHHHTTHHHHHHHHHTT--SS-HHHHHHHHHHHHHHHHHHHHHH---HHHHHHHHHHHHHHHHHHHHHHHHHHHHHHHHHT---HHHHHHHHHHHHHHHHHHHHHHHHS-HHHHHHHHHHHTSHHHHHHHHHHHHHHTTTT-TTS-----HHHHHHHHHHHHHHHHHHHHHHHHHHHHHHHHHHHHHHHHHHHHHHHHHHHHHHHHHHHHHHHHHHHHHHHHHHHHHHHHHHH-B--PPP---SSSHHHHHHHHHHHHHHHHHHHHHHHHHHHHHHHHHHHHHHHHHHHHHHHHHHHHHHHHHHHHHHHHHHHHHHHHHHHHHHHHHHHHHHHHHHHHHHHHHHHHHHHHHHHHHHHHHHHHHHHHHHHHHHHHHHHHHHHHHHHHHHHHHHHHHHHHHHHTGGGGHHHHHHHHHHHHHHHHHHHHHHHHHHHHHHHHHHHHHHHHHHHHHHHHHHHHHHHHHHHHHHHHHHHHHHHHHHHHHHHHHHHHHHHHHHHHHHHHHHHHHHHHHHHHHHHHHHHHHHHHHHHHHHHHHHHHHHTSB--/-HHHHTTS-HHHHHHHHHHHHHHHHHHHHHHHHHHHHHHHHHHHHHHHHHHHHHHHHHHHHHHHHHHHHHHHHHHTTS-HHHHHHHHHHHHHHHHHHHHHHT---TTS-HHHHHHHHHHHHHHHTTHHHHHHHHHTT--SS-HHHHHHHHHHHHHHHHHHHHHH---HHHHHHHHHHHHHHHHHHHHHHHHHHHHHHHHHT---HHHHHHHHHHHHHHHHHHHHHHHHS-HHHHHHHHHHHTSHHHHHHHHHHHHHHTTTT-TTS-----HHHHHHHHHHHHHHHHHHHHHHHHHHHHHHHHHHHHHHHHHHHHHHHHHHHHHHHHHHHHHHHHHHHHHHHHHHHHHHHHHHH-B--PPP---SSSHHHHHHHHHHHHHHHHHHHHHHHHHHHHHHHHHHHHHHHHHHHHHHHHHHHHHHHHHHHHHHHHHHHHHHHHHHHHHHHHHHHHHHHHHHHHHHHHHHHHHHHHHHHHHHHHHHHHHHHHHHHHHHHHHHHHHHHHHHHHHHHHHHHHHHHHHHHTGGGGHHHHHHHHHHHHHHHHHHHHHHHHHHHHHHHHHHHHHHHHHHHHHHHHHHHHHHHHHHHHHHHHHHHHHHHHHHHHHHHHHHHHHHHHHHHHHHHHHHHHHHHHHHHHHHHHHHHHHHHHHHHHHHHHHHHHHHTSB--

Sequence (1330 aa):
MFAFVRQFPLYIMVSVVAGVPLLLAIFLAVQHTINLNTQSHQALKDQQLVTLITHYDNLAHNLAVERGLTAGVLGSQGKTEIVQKLTQQRKKVDDAINSLVQLNTPLISSSDSYDLLQDVQVQLNRLNQVRQGVDRLSPQIAPFGYYSNLNQLIIDNIDILIAQTQSRELGTLGDALISVIVMKERAGQARGALNGVFAKGSATSVLFSNIEGYIQSGDYASRKAQIAFPEQYRQSLQSHQSNPAWKKVEQVQQFFLNQSANLDSIQGPQATEWFPMATERIGLMNQLRNQMVDQMLSAAEHSAQQATLNRNLLMAATTVISLLMIMMVWGLVASLRSRVGRLKQTLRSMSEHHDMTVELDSRGKDEIASISNSINALISNFRKLLFDVTKTNNESSNRLQNIVESAQDLDSSSRSTIAKCDNIATAMTELAQSSVEIAQSAERAMGDTTTMNNKVVDCQTQSELSYRSVQSLLEQINATEQCMAELANDTQSIGQIVETINSVSEQTNLLALNAAIEAARAGEHGRGFAVVSSEVRDLAQRSQEATENISKLLDQIGEKTRFSVESMAKSKQASDDTFESVQQVNESVSLLESSIEHVNNHISTITHSTIEQSKACEAIDQDIDVLASIAHKTGQHADDLNQIVSGYQAEAMELKHQLSAFKLAMFAFVRQFPLYIMVSVVAGVPLLLAIFLAVQHTINLNTQSHQALKDQQLVTLITHYDNLAHNLAVERGLTAGVLGSQGKTEIVQKLTQQRKKVDDAINSLVQLNTPLISSSDSYDLLQDVQVQLNRLNQVRQGVDRLSPQIAPFGYYSNLNQLIIDNIDILIAQTQSRELGTLGDALISVIVMKERAGQARGALNGVFAKGSATSVLFSNIEGYIQSGDYASRKAQIAFPEQYRQSLQSHQSNPAWKKVEQVQQFFLNQSANLDSIQGPQATEWFPMATERIGLMNQLRNQMVDQMLSAAEHSAQQATLNRNLLMAATTVISLLMIMMVWGLVASLRSRVGRLKQTLRSMSEHHDMTVELDSRGKDEIASISNSINALISNFRKLLFDVTKTNNESSNRLQNIVESAQDLDSSSRSTIAKCDNIATAMTELAQSSVEIAQSAERAMGDTTTMNNKVVDCQTQSELSYRSVQSLLEQINATEQCMAELANDTQSIGQIVETINSVSEQTNLLALNAAIEAARAGEHGRGFAVVSSEVRDLAQRSQEATENISKLLDQIGEKTRFSVESMAKSKQASDDTFESVQQVNESVSLLESSIEHVNNHISTITHSTIEQSKACEAIDQDIDVLASIAHKTGQHADDLNQIVSGYQAEAMELKHQLSAFKLA

Organism: Vibrio parahaemolyticus (NCBI:txid670)